Protein AF-0000000066246624 (afdb_homodimer)

Structure (mmCIF, N/CA/C/O backbone):
data_AF-0000000066246624-model_v1
#
loop_
_entity.id
_entity.type
_entity.pdbx_description
1 polymer 'tRNA(Ile)-lysidine synthase'
#
loop_
_atom_site.group_PDB
_atom_site.id
_atom_site.type_symbol
_atom_site.label_atom_id
_atom_site.label_alt_id
_atom_site.label_comp_id
_atom_site.label_asym_id
_atom_site.label_entity_id
_atom_site.label_seq_id
_atom_site.pdbx_PDB_ins_code
_atom_site.Cartn_x
_atom_site.Cartn_y
_atom_site.Cartn_z
_atom_site.occupancy
_atom_site.B_iso_or_equiv
_atom_site.auth_seq_id
_atom_site.auth_comp_id
_atom_site.auth_asym_id
_atom_site.auth_atom_id
_atom_site.pdbx_PDB_model_num
ATOM 1 N N . MET A 1 1 ? 10.406 -7.512 -43.688 1 24.53 1 MET A N 1
ATOM 2 C CA . MET A 1 1 ? 11.734 -8.094 -43.531 1 24.53 1 MET A CA 1
ATOM 3 C C . MET A 1 1 ? 12.258 -7.898 -42.125 1 24.53 1 MET A C 1
ATOM 5 O O . MET A 1 1 ? 12.375 -6.766 -41.656 1 24.53 1 MET A O 1
ATOM 9 N N . SER A 1 2 ? 11.977 -8.781 -41.281 1 39.03 2 SER A N 1
ATOM 10 C CA . SER A 1 2 ? 12.352 -8.859 -39.875 1 39.03 2 SER A CA 1
ATOM 11 C C . SER A 1 2 ? 13.859 -8.719 -39.688 1 39.03 2 SER A C 1
ATOM 13 O O . SER A 1 2 ? 14.617 -9.57 -40.156 1 39.03 2 SER A O 1
ATOM 15 N N . GLY A 1 3 ? 14.469 -7.578 -39.969 1 36.62 3 GLY A N 1
ATOM 16 C CA . GLY A 1 3 ? 15.906 -7.426 -40.094 1 36.62 3 GLY A CA 1
ATOM 17 C C . GLY A 1 3 ? 16.625 -7.543 -38.75 1 36.62 3 GLY A C 1
ATOM 18 O O . GLY A 1 3 ? 16.062 -7.191 -37.688 1 36.62 3 GLY A O 1
ATOM 19 N N . VAL A 1 4 ? 17.422 -8.492 -38.656 1 43.09 4 VAL A N 1
ATOM 20 C CA . VAL A 1 4 ? 18.453 -8.578 -37.625 1 43.09 4 VAL A CA 1
ATOM 21 C C . VAL A 1 4 ? 19.234 -7.262 -37.562 1 43.09 4 VAL A C 1
ATOM 23 O O . VAL A 1 4 ? 19.766 -6.805 -38.562 1 43.09 4 VAL A O 1
ATOM 26 N N . ARG A 1 5 ? 18.938 -6.32 -36.781 1 44.47 5 ARG A N 1
ATOM 27 C CA . ARG A 1 5 ? 19.734 -5.102 -36.719 1 44.47 5 ARG A CA 1
ATOM 28 C C . ARG A 1 5 ? 21.062 -5.375 -36 1 44.47 5 ARG A C 1
ATOM 30 O O . ARG A 1 5 ? 21.078 -5.926 -34.906 1 44.47 5 ARG A O 1
ATOM 37 N N . ILE A 1 6 ? 22.125 -5.344 -36.812 1 35.62 6 ILE A N 1
ATOM 38 C CA . ILE A 1 6 ? 23.469 -5.27 -36.25 1 35.62 6 ILE A CA 1
ATOM 39 C C . ILE A 1 6 ? 23.797 -3.822 -35.875 1 35.62 6 ILE A C 1
ATOM 41 O O . ILE A 1 6 ? 23.828 -2.947 -36.719 1 35.62 6 ILE A O 1
ATOM 45 N N . PRO A 1 7 ? 23.547 -3.416 -34.688 1 36.88 7 PRO A N 1
ATOM 46 C CA . PRO A 1 7 ? 23.781 -1.992 -34.469 1 36.88 7 PRO A CA 1
ATOM 47 C C . PRO A 1 7 ? 25.203 -1.558 -34.812 1 36.88 7 PRO A C 1
ATOM 49 O O . PRO A 1 7 ? 26.141 -2.354 -34.688 1 36.88 7 PRO A O 1
ATOM 52 N N . LEU A 1 8 ? 25.312 -0.647 -35.688 1 33.66 8 LEU A N 1
ATOM 53 C CA . LEU A 1 8 ? 26.547 0.064 -35.938 1 33.66 8 LEU A CA 1
ATOM 54 C C . LEU A 1 8 ? 27.078 0.723 -34.688 1 33.66 8 LEU A C 1
ATOM 56 O O . LEU A 1 8 ? 26.344 1.445 -34 1 33.66 8 LEU A O 1
ATOM 60 N N . PHE A 1 9 ? 28.203 0.208 -34.062 1 35.69 9 PHE A N 1
ATOM 61 C CA . PHE A 1 9 ? 28.812 0.369 -32.719 1 35.69 9 PHE A CA 1
ATOM 62 C C . PHE A 1 9 ? 29.422 1.759 -32.562 1 35.69 9 PHE A C 1
ATOM 64 O O . PHE A 1 9 ? 30.344 2.119 -33.312 1 35.69 9 PHE A O 1
ATOM 71 N N . PRO A 1 10 ? 28.797 2.85 -32.281 1 31.88 10 PRO A N 1
ATOM 72 C CA . PRO A 1 10 ? 29.734 3.926 -31.938 1 31.88 10 PRO A CA 1
ATOM 73 C C . PRO A 1 10 ? 30.625 3.568 -30.75 1 31.88 10 PRO A C 1
ATOM 75 O O . PRO A 1 10 ? 30.234 2.742 -29.906 1 31.88 10 PRO A O 1
ATOM 78 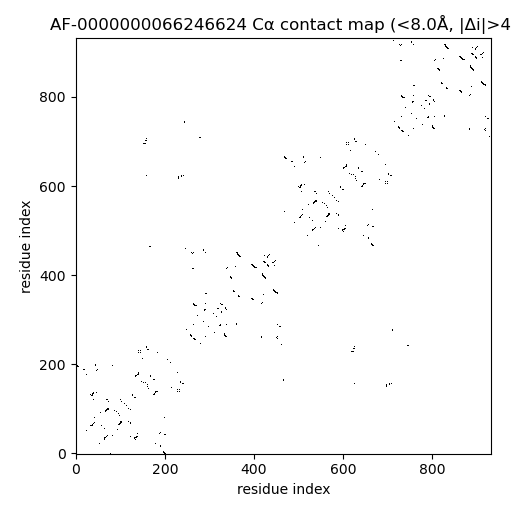N N . ARG A 1 11 ? 32.031 3.918 -30.594 1 32.38 11 ARG A N 1
ATOM 79 C CA . ARG A 1 11 ? 33.219 3.658 -29.797 1 32.38 11 ARG A CA 1
ATOM 80 C C . ARG A 1 11 ? 33 4.043 -28.344 1 32.38 11 ARG A C 1
ATOM 82 O O . ARG A 1 11 ? 33.969 4.023 -27.547 1 32.38 11 ARG A O 1
ATOM 89 N N . PHE A 1 12 ? 32.094 4.914 -27.906 1 33 12 PHE A N 1
ATOM 90 C CA . PHE A 1 12 ? 32.312 5.328 -26.516 1 33 12 PHE A CA 1
ATOM 91 C C . PHE A 1 12 ? 31.891 4.227 -25.562 1 33 12 PHE A C 1
ATOM 93 O O . PHE A 1 12 ? 30.719 3.832 -25.531 1 33 12 PHE A O 1
ATOM 100 N N . ILE A 1 13 ? 32.75 3.357 -25.094 1 36.78 13 ILE A N 1
ATOM 101 C CA . ILE A 1 13 ? 32.625 2.271 -24.141 1 36.78 13 ILE A CA 1
ATOM 102 C C . ILE A 1 13 ? 32.156 2.83 -22.797 1 36.78 13 ILE A C 1
ATOM 104 O O . ILE A 1 13 ? 32.938 3.463 -22.078 1 36.78 13 ILE A O 1
ATOM 108 N N . PRO A 1 14 ? 30.891 3.283 -22.625 1 37.75 14 PRO A N 1
ATOM 109 C CA . PRO A 1 14 ? 30.578 3.91 -21.328 1 37.75 14 PRO A CA 1
ATOM 110 C C . PRO A 1 14 ? 30.672 2.936 -20.156 1 37.75 14 PRO A C 1
ATOM 112 O O . PRO A 1 14 ? 30.484 1.728 -20.344 1 37.75 14 PRO A O 1
ATOM 115 N N . HIS A 1 15 ? 31.344 3.221 -18.984 1 41.56 15 HIS A N 1
ATOM 116 C CA . HIS A 1 15 ? 31.609 2.639 -17.672 1 41.56 15 HIS A CA 1
ATOM 117 C C . HIS A 1 15 ? 30.375 1.897 -17.156 1 41.56 15 HIS A C 1
ATOM 119 O O . HIS A 1 15 ? 30.438 1.229 -16.125 1 41.56 15 HIS A O 1
ATOM 125 N N . GLY A 1 16 ? 29.188 2.02 -17.656 1 45.62 16 GLY A N 1
ATOM 126 C CA . GLY A 1 16 ? 27.906 1.52 -17.172 1 45.62 16 GLY A CA 1
ATOM 127 C C . GLY A 1 16 ? 27.719 0.037 -17.422 1 45.62 16 GLY A C 1
ATOM 128 O O . GLY A 1 16 ? 26.922 -0.616 -16.719 1 45.62 16 GLY A O 1
ATOM 129 N N . THR A 1 17 ? 28.359 -0.614 -18.422 1 52.22 17 THR A N 1
ATOM 130 C CA . THR A 1 17 ? 28.188 -1.968 -18.938 1 52.22 17 THR A CA 1
ATOM 131 C C . THR A 1 17 ? 28.719 -2.996 -17.953 1 52.22 17 THR A C 1
ATOM 133 O O . THR A 1 17 ? 28.078 -4.031 -17.719 1 52.22 17 THR A O 1
ATOM 136 N N . VAL A 1 18 ? 29.938 -2.736 -17.312 1 56.25 18 VAL A N 1
ATOM 137 C CA . VAL A 1 18 ? 30.594 -3.643 -16.391 1 56.25 18 VAL A CA 1
ATOM 138 C C . VAL A 1 18 ? 29.719 -3.842 -15.148 1 56.25 18 VAL A C 1
ATOM 140 O O . VAL A 1 18 ? 29.641 -4.949 -14.609 1 56.25 18 VAL A O 1
ATOM 143 N N . LYS A 1 19 ? 28.781 -3.031 -15.031 1 82.56 19 LYS A N 1
ATOM 144 C CA . LYS A 1 19 ? 27.984 -3.059 -13.805 1 82.56 19 LYS A CA 1
ATOM 145 C C . LYS A 1 19 ? 26.797 -4.016 -13.93 1 82.56 19 LYS A C 1
ATOM 147 O O . LYS A 1 19 ? 26.531 -4.793 -13.016 1 82.56 19 LYS A O 1
ATOM 152 N N . LEU A 1 20 ? 26.281 -4.258 -15.289 1 91.88 20 LEU A N 1
ATOM 153 C CA . LEU A 1 20 ? 25.141 -5.145 -15.461 1 91.88 20 LEU A CA 1
ATOM 154 C C . LEU A 1 20 ? 25.578 -6.605 -15.406 1 91.88 20 LEU A C 1
ATOM 156 O O . LEU A 1 20 ? 24.969 -7.414 -14.703 1 91.88 20 LEU A O 1
ATOM 160 N N . GLU A 1 21 ? 26.703 -6.883 -16.078 1 92.5 21 GLU A N 1
ATOM 161 C CA . GLU A 1 21 ? 27.156 -8.266 -16.156 1 92.5 21 GLU A CA 1
ATOM 162 C C . GLU A 1 21 ? 27.516 -8.797 -14.766 1 92.5 21 GLU A C 1
ATOM 164 O O . GLU A 1 21 ? 27.047 -9.875 -14.367 1 92.5 21 GLU A O 1
ATOM 169 N N . SER A 1 22 ? 28.266 -7.996 -14.062 1 92.19 22 SER A N 1
ATOM 170 C CA . SER A 1 22 ? 28.703 -8.422 -12.727 1 92.19 22 SER A CA 1
ATOM 171 C C . SER A 1 22 ? 27.5 -8.594 -11.797 1 92.19 22 SER A C 1
ATOM 173 O O . SER A 1 22 ? 27.406 -9.586 -11.07 1 92.19 22 SER A O 1
ATOM 175 N N . ALA A 1 23 ? 26.594 -7.738 -11.867 1 93.12 23 ALA A N 1
ATOM 176 C CA . ALA A 1 23 ? 25.438 -7.777 -10.984 1 93.12 23 ALA A CA 1
ATOM 177 C C . ALA A 1 23 ? 24.5 -8.922 -11.367 1 93.12 23 ALA A C 1
ATOM 179 O O . ALA A 1 23 ? 23.984 -9.633 -10.492 1 93.12 23 ALA A O 1
ATOM 180 N N . ALA A 1 24 ? 24.266 -9.07 -12.641 1 93.44 24 ALA A N 1
ATOM 181 C CA . ALA A 1 24 ? 23.391 -10.133 -13.109 1 93.44 24 ALA A CA 1
ATOM 182 C C . ALA A 1 24 ? 23.969 -11.508 -12.812 1 93.44 24 ALA A C 1
ATOM 184 O O . ALA A 1 24 ? 23.25 -12.422 -12.398 1 93.44 24 ALA A O 1
ATOM 185 N N . LEU A 1 25 ? 25.25 -11.68 -13.031 1 91.44 25 LEU A N 1
ATOM 186 C CA . LEU A 1 25 ? 25.906 -12.961 -12.773 1 91.44 25 LEU A CA 1
ATOM 187 C C . LEU A 1 25 ? 25.891 -13.289 -11.281 1 91.44 25 LEU A C 1
ATOM 189 O O . LEU A 1 25 ? 25.719 -14.445 -10.898 1 91.44 25 LEU A O 1
ATOM 193 N N . LYS A 1 26 ? 26.094 -12.234 -10.5 1 90.12 26 LYS A N 1
ATOM 194 C CA . LYS A 1 26 ? 26.016 -12.438 -9.055 1 90.12 26 LYS A CA 1
ATOM 195 C C . LYS A 1 26 ? 24.625 -12.938 -8.656 1 90.12 26 LYS A C 1
ATOM 197 O O . LYS A 1 26 ? 24.5 -13.844 -7.828 1 90.12 26 LYS A O 1
ATOM 202 N N . LYS A 1 27 ? 23.641 -12.383 -9.234 1 91.25 27 LYS A N 1
ATOM 203 C CA . LYS A 1 27 ? 22.266 -12.797 -8.961 1 91.25 27 LYS A CA 1
ATOM 204 C C . LYS A 1 27 ? 22.016 -14.227 -9.445 1 91.25 27 LYS A C 1
ATOM 206 O O . LYS A 1 27 ? 21.438 -15.039 -8.711 1 91.25 27 LYS A O 1
ATOM 211 N N . LEU A 1 28 ? 22.422 -14.516 -10.594 1 90.75 28 LEU A N 1
ATOM 212 C CA . LEU A 1 28 ? 22.25 -15.852 -11.156 1 90.75 28 LEU A CA 1
ATOM 213 C C . LEU A 1 28 ? 22.953 -16.906 -10.312 1 90.75 28 LEU A C 1
ATOM 215 O O . LEU A 1 28 ? 22.422 -18 -10.094 1 90.75 28 LEU A O 1
ATOM 219 N N . ASN A 1 29 ? 24.062 -16.516 -9.805 1 87.12 29 ASN A N 1
ATOM 220 C CA . ASN A 1 29 ? 24.844 -17.422 -8.977 1 87.12 29 ASN A CA 1
ATOM 221 C C . ASN A 1 29 ? 24.172 -17.672 -7.625 1 87.12 29 ASN A C 1
ATOM 223 O O . ASN A 1 29 ? 24.391 -18.703 -7 1 87.12 29 ASN A O 1
ATOM 227 N N . SER A 1 30 ? 23.422 -16.719 -7.223 1 87 30 SER A N 1
ATOM 228 C CA . SER A 1 30 ? 22.781 -16.828 -5.922 1 87 30 SER A CA 1
ATOM 229 C C . SER A 1 30 ? 21.531 -17.688 -5.992 1 87 30 SER A C 1
ATOM 231 O O . SER A 1 30 ? 20.984 -18.094 -4.961 1 87 30 SER A O 1
ATOM 233 N N . LEU A 1 31 ? 21.047 -18 -7.195 1 87.38 31 LEU A N 1
ATOM 234 C CA . LEU A 1 31 ? 19.828 -18.781 -7.363 1 87.38 31 LEU A CA 1
ATOM 235 C C . LEU A 1 31 ? 20.094 -20.266 -7.125 1 87.38 31 LEU A C 1
ATOM 237 O O . LEU A 1 31 ? 21.141 -20.781 -7.52 1 87.38 31 LEU A O 1
ATOM 241 N N . GLU A 1 32 ? 19.297 -20.891 -6.328 1 79.62 32 GLU A N 1
ATOM 242 C CA . GLU A 1 32 ? 19.359 -22.328 -6.145 1 79.62 32 GLU A CA 1
ATOM 243 C C . GLU A 1 32 ? 18.625 -23.062 -7.266 1 79.62 32 GLU A C 1
ATOM 245 O O . GLU A 1 32 ? 17.438 -23.328 -7.172 1 79.62 32 GLU A O 1
ATOM 250 N N . LEU A 1 33 ? 19.344 -23.453 -8.25 1 81.94 33 LEU A N 1
ATOM 251 C CA . LEU A 1 33 ? 18.75 -24.062 -9.438 1 81.94 33 LEU A CA 1
ATOM 252 C C . LEU A 1 33 ? 19.062 -25.562 -9.5 1 81.94 33 LEU A C 1
ATOM 254 O O . LEU A 1 33 ? 19.156 -26.125 -10.586 1 81.94 33 LEU A O 1
ATOM 258 N N . SER A 1 34 ? 19.062 -26.125 -8.227 1 74.38 34 SER A N 1
ATOM 259 C CA . SER A 1 34 ? 19.375 -27.547 -8.164 1 74.38 34 SER A CA 1
ATOM 260 C C . SER A 1 34 ? 18.312 -28.375 -8.875 1 74.38 34 SER A C 1
ATOM 262 O O . SER A 1 34 ? 17.125 -28.062 -8.805 1 74.38 34 SER A O 1
ATOM 264 N N . GLY A 1 35 ? 18.688 -29.297 -9.727 1 70.25 35 GLY A N 1
ATOM 265 C CA . GLY A 1 35 ? 17.797 -30.234 -10.383 1 70.25 35 GLY A CA 1
ATOM 266 C C . GLY A 1 35 ? 17.484 -29.844 -11.812 1 70.25 35 GLY A C 1
ATOM 267 O O . GLY A 1 35 ? 16.719 -30.547 -12.492 1 70.25 35 GLY A O 1
ATOM 268 N N . GLY A 1 36 ? 17.938 -28.797 -12.258 1 84.44 36 GLY A N 1
ATOM 269 C CA . GLY A 1 36 ? 17.719 -28.406 -13.641 1 84.44 36 GLY A CA 1
ATOM 270 C C . GLY A 1 36 ? 16.828 -27.188 -13.773 1 84.44 36 GLY A C 1
ATOM 271 O O . GLY A 1 36 ? 15.93 -26.969 -12.953 1 84.44 36 GLY A O 1
ATOM 272 N N . TYR A 1 37 ? 17.156 -26.344 -14.734 1 92.94 37 TYR A N 1
ATOM 273 C CA . TYR A 1 37 ? 16.344 -25.156 -15 1 92.94 37 TYR A CA 1
ATOM 274 C C . TYR A 1 37 ? 16.281 -24.859 -16.484 1 92.94 37 TYR A C 1
ATOM 276 O O . TYR A 1 37 ? 17.031 -25.438 -17.281 1 92.94 37 TYR A O 1
ATOM 284 N N . ALA A 1 38 ? 15.273 -24.141 -16.844 1 96.06 38 ALA A N 1
ATOM 285 C CA . ALA A 1 38 ? 15.086 -23.734 -18.234 1 96.06 38 ALA A CA 1
ATOM 286 C C . ALA A 1 38 ? 15.164 -22.203 -18.375 1 96.06 38 ALA A C 1
ATOM 288 O O . ALA A 1 38 ? 15.055 -21.484 -17.375 1 96.06 38 ALA A O 1
ATOM 289 N N . VAL A 1 39 ? 15.461 -21.797 -19.578 1 96.62 39 VAL A N 1
ATOM 290 C CA . VAL A 1 39 ? 15.523 -20.375 -19.891 1 96.62 39 VAL A CA 1
ATOM 291 C C . VAL A 1 39 ? 14.578 -20.062 -21.047 1 96.62 39 VAL A C 1
ATOM 293 O O . VAL A 1 39 ? 14.688 -20.656 -22.125 1 96.62 39 VAL A O 1
ATOM 296 N N . ALA A 1 40 ? 13.641 -19.156 -20.781 1 96.94 40 ALA A N 1
ATOM 297 C CA . ALA A 1 40 ? 12.742 -18.719 -21.859 1 96.94 40 ALA A CA 1
ATOM 298 C C . ALA A 1 40 ? 13.391 -17.641 -22.703 1 96.94 40 ALA A C 1
ATOM 300 O O . ALA A 1 40 ? 13.797 -16.594 -22.188 1 96.94 40 ALA A O 1
ATOM 301 N N . VAL A 1 41 ? 13.445 -17.875 -24.016 1 96.06 41 VAL A N 1
ATOM 302 C CA . VAL A 1 41 ? 14.102 -16.922 -24.922 1 96.06 41 VAL A CA 1
ATOM 303 C C . VAL A 1 41 ? 13.195 -16.625 -26.109 1 96.06 41 VAL A C 1
ATOM 305 O O . VAL A 1 41 ? 12.875 -17.516 -26.891 1 96.06 41 VAL A O 1
ATOM 308 N N . SER A 1 42 ? 12.812 -15.375 -26.25 1 91.38 42 SER A N 1
ATOM 309 C CA . SER A 1 42 ? 11.93 -14.969 -27.328 1 91.38 42 SER A CA 1
ATOM 310 C C . SER A 1 42 ? 12.719 -14.523 -28.562 1 91.38 42 SER A C 1
ATOM 312 O O . SER A 1 42 ? 12.172 -14.453 -29.656 1 91.38 42 SER A O 1
ATOM 314 N N . GLY A 1 43 ? 13.984 -14.203 -28.406 1 92.31 43 GLY A N 1
ATOM 315 C CA . GLY A 1 43 ? 14.797 -13.703 -29.5 1 92.31 43 GLY A CA 1
ATOM 316 C C . GLY A 1 43 ? 15.039 -12.203 -29.438 1 92.31 43 GLY A C 1
ATOM 317 O O . GLY A 1 43 ? 15.891 -11.672 -30.141 1 92.31 43 GLY A O 1
ATOM 318 N N . GLY A 1 44 ? 14.305 -11.539 -28.562 1 92.69 44 GLY A N 1
ATOM 319 C CA . GLY A 1 44 ? 14.523 -10.117 -28.375 1 92.69 44 GLY A CA 1
ATOM 320 C C . GLY A 1 44 ? 15.781 -9.812 -27.578 1 92.69 44 GLY A C 1
ATOM 321 O O . GLY A 1 44 ? 16.422 -10.719 -27.062 1 92.69 44 GLY A O 1
ATOM 322 N N . VAL A 1 45 ? 16.078 -8.57 -27.5 1 94.56 45 VAL A N 1
ATOM 323 C CA . VAL A 1 45 ? 17.344 -8.148 -26.922 1 94.56 45 VAL A CA 1
ATOM 324 C C . VAL A 1 45 ? 17.406 -8.586 -25.453 1 94.56 45 VAL A C 1
ATOM 326 O O . VAL A 1 45 ? 18.469 -8.992 -24.969 1 94.56 45 VAL A O 1
ATOM 329 N N . ASP A 1 46 ? 16.297 -8.531 -24.734 1 95.5 46 ASP A N 1
ATOM 330 C CA . ASP A 1 46 ? 16.297 -8.891 -23.328 1 95.5 46 ASP A CA 1
ATOM 331 C C . ASP A 1 46 ? 16.562 -10.383 -23.141 1 95.5 46 ASP A C 1
ATOM 333 O O . ASP A 1 46 ? 17.422 -10.773 -22.344 1 95.5 46 ASP A O 1
ATOM 337 N N . SER A 1 47 ? 15.844 -11.188 -23.875 1 96.44 47 SER A N 1
ATOM 338 C CA . SER A 1 47 ? 15.969 -12.633 -23.719 1 96.44 47 SER A CA 1
ATOM 339 C C . SER A 1 47 ? 17.312 -13.125 -24.234 1 96.44 47 SER A C 1
ATOM 341 O O . SER A 1 47 ? 17.906 -14.055 -23.672 1 96.44 47 SER A O 1
ATOM 343 N N . ILE A 1 48 ? 17.828 -12.508 -25.266 1 96.5 48 ILE A N 1
ATOM 344 C CA . ILE A 1 48 ? 19.141 -12.883 -25.797 1 96.5 48 ILE A CA 1
ATOM 345 C C . ILE A 1 48 ? 20.234 -12.516 -24.797 1 96.5 48 ILE A C 1
ATOM 347 O O . ILE A 1 48 ? 21.219 -13.25 -24.641 1 96.5 48 ILE A O 1
ATOM 351 N N . THR A 1 49 ? 20.078 -11.344 -24.219 1 97.06 49 THR A N 1
ATOM 352 C CA . THR A 1 49 ? 21.016 -10.938 -23.203 1 97.06 49 THR A CA 1
ATOM 353 C C . THR A 1 49 ? 21.031 -11.938 -22.047 1 97.06 49 THR A C 1
ATOM 355 O O . THR A 1 49 ? 22.094 -12.344 -21.578 1 97.06 49 THR A O 1
ATOM 358 N N . LEU A 1 50 ? 19.859 -12.32 -21.594 1 97.38 50 LEU A N 1
ATOM 359 C CA . LEU A 1 50 ? 19.766 -13.32 -20.531 1 97.38 50 LEU A CA 1
ATOM 360 C C . LEU A 1 50 ? 20.438 -14.617 -20.953 1 97.38 50 LEU A C 1
ATOM 362 O O . LEU A 1 50 ? 21.172 -15.219 -20.172 1 97.38 50 LEU A O 1
ATOM 366 N N . LEU A 1 51 ? 20.188 -15.055 -22.172 1 96.44 51 LEU A N 1
ATOM 367 C CA . LEU A 1 51 ? 20.797 -16.266 -22.703 1 96.44 51 LEU A CA 1
ATOM 368 C C . LEU A 1 51 ? 22.312 -16.188 -22.641 1 96.44 51 LEU A C 1
ATOM 370 O O . LEU A 1 51 ? 22.969 -17.156 -22.234 1 96.44 51 LEU A O 1
ATOM 374 N N . ASN A 1 52 ? 22.828 -15.055 -23.062 1 95.44 52 ASN A N 1
ATOM 375 C CA . ASN A 1 52 ? 24.281 -14.859 -23.062 1 95.44 52 ASN A CA 1
ATOM 376 C C . ASN A 1 52 ? 24.844 -14.93 -21.641 1 95.44 52 ASN A C 1
ATOM 378 O O . ASN A 1 52 ? 25.922 -15.5 -21.422 1 95.44 52 ASN A O 1
ATOM 382 N N . LEU A 1 53 ? 24.203 -14.32 -20.719 1 94.69 53 LEU A N 1
ATOM 383 C CA . LEU A 1 53 ? 24.641 -14.312 -19.328 1 94.69 53 LEU A CA 1
ATOM 384 C C . LEU A 1 53 ? 24.594 -15.727 -18.75 1 94.69 53 LEU A C 1
ATOM 386 O O . LEU A 1 53 ? 25.516 -16.125 -18.016 1 94.69 53 LEU A O 1
ATOM 390 N N . VAL A 1 54 ? 23.547 -16.453 -19.062 1 93.56 54 VAL A N 1
ATOM 391 C CA . VAL A 1 54 ? 23.406 -17.812 -18.594 1 93.56 54 VAL A CA 1
ATOM 392 C C . VAL A 1 54 ? 24.516 -18.688 -19.172 1 93.56 54 VAL A C 1
ATOM 394 O O . VAL A 1 54 ? 25.094 -19.531 -18.469 1 93.56 54 VAL A O 1
ATOM 397 N N . ALA A 1 55 ? 24.797 -18.484 -20.438 1 92.19 55 ALA A N 1
ATOM 398 C CA . ALA A 1 55 ? 25.875 -19.219 -21.078 1 92.19 55 ALA A CA 1
ATOM 399 C C . ALA A 1 55 ? 27.219 -18.922 -20.422 1 92.19 55 ALA A C 1
ATOM 401 O O . ALA A 1 55 ? 28.031 -19.828 -20.219 1 92.19 55 ALA A O 1
ATOM 402 N N . ALA A 1 56 ? 27.422 -17.672 -20.109 1 89.31 56 ALA A N 1
ATOM 403 C CA . ALA A 1 56 ? 28.656 -17.281 -19.438 1 89.31 56 ALA A CA 1
ATOM 404 C C . ALA A 1 56 ? 28.766 -17.938 -18.062 1 89.31 56 ALA A C 1
ATOM 406 O O . ALA A 1 56 ? 29.844 -18.328 -17.656 1 89.31 56 ALA A O 1
ATOM 407 N N . LEU A 1 57 ? 27.672 -18.016 -17.406 1 87.69 57 LEU A N 1
ATOM 408 C CA . LEU A 1 57 ? 27.641 -18.656 -16.094 1 87.69 57 LEU A CA 1
ATOM 409 C C . LEU A 1 57 ? 27.984 -20.141 -16.203 1 87.69 57 LEU A C 1
ATOM 411 O O . LEU A 1 57 ? 28.719 -20.672 -15.375 1 87.69 57 LEU A O 1
ATOM 415 N N . HIS A 1 58 ? 27.422 -20.812 -17.156 1 82.88 58 HIS A N 1
ATOM 416 C CA . HIS A 1 58 ? 27.641 -22.234 -17.359 1 82.88 58 HIS A CA 1
ATOM 417 C C . HIS A 1 58 ? 29.094 -22.531 -17.719 1 82.88 58 HIS A C 1
ATOM 419 O O . HIS A 1 58 ? 29.625 -23.578 -17.344 1 82.88 58 HIS A O 1
ATOM 425 N N . LYS A 1 59 ? 29.672 -21.688 -18.344 1 80.12 59 LYS A N 1
ATOM 426 C CA . LYS A 1 59 ? 31.078 -21.875 -18.734 1 80.12 59 LYS A CA 1
ATOM 427 C C . LYS A 1 59 ? 31.984 -21.797 -17.516 1 80.12 59 LYS A C 1
ATOM 429 O O . LYS A 1 59 ? 33.031 -22.453 -17.469 1 80.12 59 LYS A O 1
ATOM 434 N N . THR A 1 60 ? 31.562 -21.078 -16.562 1 73.5 60 THR A N 1
ATOM 435 C CA . THR A 1 60 ? 32.438 -20.844 -15.406 1 73.5 60 THR A CA 1
ATOM 436 C C . THR A 1 60 ? 32.125 -21.812 -14.273 1 73.5 60 THR A C 1
ATOM 438 O O . THR A 1 60 ? 33 -22.156 -13.484 1 73.5 60 THR A O 1
ATOM 441 N N . GLN A 1 61 ? 30.828 -22.109 -14.141 1 67 61 GLN A N 1
ATOM 442 C CA . GLN A 1 61 ? 30.438 -22.938 -13.008 1 67 61 GLN A CA 1
ATOM 443 C C . GLN A 1 61 ? 29.781 -24.234 -13.469 1 67 61 GLN A C 1
ATOM 445 O O . GLN A 1 61 ? 29.109 -24.25 -14.508 1 67 61 GLN A O 1
ATOM 450 N N . ALA A 1 62 ? 30.234 -25.328 -12.945 1 56.06 62 ALA A N 1
ATOM 451 C CA . ALA A 1 62 ? 29.672 -26.656 -13.234 1 56.06 62 ALA A CA 1
ATOM 452 C C . ALA A 1 62 ? 28.203 -26.719 -12.844 1 56.06 62 ALA A C 1
ATOM 454 O O . ALA A 1 62 ? 27.859 -27.281 -11.797 1 56.06 62 ALA A O 1
ATOM 455 N N . THR A 1 63 ? 27.438 -25.828 -13.258 1 62.34 63 THR A N 1
ATOM 456 C CA . THR A 1 63 ? 26.031 -25.938 -12.914 1 62.34 63 THR A CA 1
ATOM 457 C C . THR A 1 63 ? 25.266 -26.703 -13.992 1 62.34 63 THR A C 1
ATOM 459 O O . THR A 1 63 ? 25.781 -26.922 -15.086 1 62.34 63 THR A O 1
ATOM 462 N N . SER A 1 64 ? 24.234 -27.406 -13.594 1 67.75 64 SER A N 1
ATOM 463 C CA . SER A 1 64 ? 23.375 -28.141 -14.523 1 67.75 64 SER A CA 1
ATOM 464 C C . SER A 1 64 ? 23.016 -27.281 -15.734 1 67.75 64 SER A C 1
ATOM 466 O O . SER A 1 64 ? 22.812 -26.078 -15.609 1 67.75 64 SER A O 1
ATOM 468 N N . ARG A 1 65 ? 23.266 -27.859 -16.938 1 80.12 65 ARG A N 1
ATOM 469 C CA . ARG A 1 65 ? 22.969 -27.172 -18.188 1 80.12 65 ARG A CA 1
ATOM 470 C C . ARG A 1 65 ? 21.469 -26.922 -18.328 1 80.12 65 ARG A C 1
ATOM 472 O O . ARG A 1 65 ? 20.672 -27.844 -18.172 1 80.12 65 ARG A O 1
ATOM 479 N N . PRO A 1 66 ? 21.219 -25.641 -18.578 1 90.94 66 PRO A N 1
ATOM 480 C CA . PRO A 1 66 ? 19.797 -25.344 -18.781 1 90.94 66 PRO A CA 1
ATOM 481 C C . PRO A 1 66 ? 19.297 -25.719 -20.172 1 90.94 66 PRO A C 1
ATOM 483 O O . PRO A 1 66 ? 20.094 -25.953 -21.078 1 90.94 66 PRO A O 1
ATOM 486 N N . VAL A 1 67 ? 18.016 -25.906 -20.25 1 94.69 67 VAL A N 1
ATOM 487 C CA . VAL A 1 67 ? 17.375 -26.047 -21.547 1 94.69 67 VAL A CA 1
ATOM 488 C C . VAL A 1 67 ? 16.75 -24.719 -21.969 1 94.69 67 VAL A C 1
ATOM 490 O O . VAL A 1 67 ? 16.109 -24.047 -21.172 1 94.69 67 VAL A O 1
ATOM 493 N N . VAL A 1 68 ? 17.078 -24.344 -23.203 1 96.81 68 VAL A N 1
ATOM 494 C CA . VAL A 1 68 ? 16.5 -23.109 -23.75 1 96.81 68 VAL A CA 1
ATOM 495 C C . VAL A 1 68 ? 15.141 -23.422 -24.359 1 96.81 68 VAL A C 1
ATOM 497 O O . VAL A 1 68 ? 15 -24.359 -25.156 1 96.81 68 VAL A O 1
ATOM 500 N N . LEU A 1 69 ? 14.164 -22.656 -23.922 1 97.12 69 LEU A N 1
ATOM 501 C CA . LEU A 1 69 ? 12.812 -22.812 -24.469 1 97.12 69 LEU A CA 1
ATOM 502 C C . LEU A 1 69 ? 12.406 -21.594 -25.281 1 97.12 69 LEU A C 1
ATOM 504 O O . LEU A 1 69 ? 12.547 -20.453 -24.812 1 97.12 69 LEU A O 1
ATOM 508 N N . THR A 1 70 ? 11.938 -21.766 -26.469 1 94.19 70 THR A N 1
ATOM 509 C CA . THR A 1 70 ? 11.422 -20.688 -27.297 1 94.19 70 THR A CA 1
ATOM 510 C C . THR A 1 70 ? 10.062 -21.078 -27.875 1 94.19 70 THR A C 1
ATOM 512 O O . THR A 1 70 ? 9.852 -22.219 -28.297 1 94.19 70 THR A O 1
ATOM 515 N N . GLY A 1 71 ? 9.102 -20.094 -27.688 1 87.38 71 GLY A N 1
ATOM 516 C CA . GLY A 1 71 ? 7.738 -20.375 -28.109 1 87.38 71 GLY A CA 1
ATOM 517 C C . GLY A 1 71 ? 7.418 -19.859 -29.484 1 87.38 71 GLY A C 1
ATOM 518 O O . GLY A 1 71 ? 7.824 -18.75 -29.844 1 87.38 71 GLY A O 1
ATOM 519 N N . ASN A 1 72 ? 6.805 -20.641 -30.328 1 79.62 72 ASN A N 1
ATOM 520 C CA . ASN A 1 72 ? 6.234 -20.281 -31.609 1 79.62 72 ASN A CA 1
ATOM 521 C C . ASN A 1 72 ? 4.711 -20.391 -31.609 1 79.62 72 ASN A C 1
ATOM 523 O O . ASN A 1 72 ? 4.16 -21.484 -31.719 1 79.62 72 ASN A O 1
ATOM 527 N N . HIS A 1 73 ? 4.094 -19.297 -31.281 1 70.69 73 HIS A N 1
ATOM 528 C CA . HIS A 1 73 ? 2.643 -19.375 -31.172 1 70.69 73 HIS A CA 1
ATOM 529 C C . HIS A 1 73 ? 1.976 -19.266 -32.531 1 70.69 73 HIS A C 1
ATOM 531 O O . HIS A 1 73 ? 0.75 -19.359 -32.656 1 70.69 73 HIS A O 1
ATOM 537 N N . GLY A 1 74 ? 2.727 -19.203 -33.562 1 63.25 74 GLY A N 1
ATOM 538 C CA . GLY A 1 74 ? 2.271 -19.375 -34.938 1 63.25 74 GLY A CA 1
ATOM 539 C C . GLY A 1 74 ? 1.467 -18.203 -35.469 1 63.25 74 GLY A C 1
ATOM 540 O O . GLY A 1 74 ? 0.75 -18.328 -36.438 1 63.25 74 GLY A O 1
ATOM 541 N N . PHE A 1 75 ? 1.455 -17.078 -34.75 1 59.81 75 PHE A N 1
ATOM 542 C CA . PHE A 1 75 ? 0.583 -15.992 -35.156 1 59.81 75 PHE A CA 1
ATOM 543 C C . PHE A 1 75 ? 1.143 -15.281 -36.375 1 59.81 75 PHE A C 1
ATOM 545 O O . PHE A 1 75 ? 0.393 -14.664 -37.156 1 59.81 75 PHE A O 1
ATOM 552 N N . ARG A 1 76 ? 2.445 -15.367 -36.531 1 64.5 76 ARG A N 1
ATOM 553 C CA . ARG A 1 76 ? 3.086 -14.656 -37.625 1 64.5 76 ARG A CA 1
ATOM 554 C C . ARG A 1 76 ? 4.02 -15.586 -38.406 1 64.5 76 ARG A C 1
ATOM 556 O O . ARG A 1 76 ? 4.543 -16.547 -37.875 1 64.5 76 ARG A O 1
ATOM 563 N N . ALA A 1 77 ? 4.109 -15.273 -39.688 1 64.38 77 ALA A N 1
ATOM 564 C CA . ALA A 1 77 ? 5.023 -16 -40.562 1 64.38 77 ALA A CA 1
ATOM 565 C C . ALA A 1 77 ? 6.469 -15.867 -40.094 1 64.38 77 ALA A C 1
ATOM 567 O O . ALA A 1 77 ? 7.258 -16.812 -40.188 1 64.38 77 ALA A O 1
ATOM 568 N N . GLU A 1 78 ? 6.727 -14.797 -39.469 1 73.19 78 GLU A N 1
ATOM 569 C CA . GLU A 1 78 ? 8.078 -14.484 -39.031 1 73.19 78 GLU A CA 1
ATOM 570 C C . GLU A 1 78 ? 8.438 -15.266 -37.781 1 73.19 78 GLU A C 1
ATOM 572 O O . GLU A 1 78 ? 9.609 -15.32 -37.375 1 73.19 78 GLU A O 1
ATOM 577 N N . ALA A 1 79 ? 7.457 -15.883 -37.281 1 76.25 79 ALA A N 1
ATOM 578 C CA . ALA A 1 79 ? 7.664 -16.594 -36.031 1 76.25 79 ALA A CA 1
ATOM 579 C C . ALA A 1 79 ? 8.641 -17.75 -36.188 1 76.25 79 ALA A C 1
ATOM 581 O O . ALA A 1 79 ? 9.461 -18.031 -35.312 1 76.25 79 ALA A O 1
ATOM 582 N N . ASP A 1 80 ? 8.656 -18.344 -37.312 1 81.62 80 ASP A N 1
ATOM 583 C CA . ASP A 1 80 ? 9.562 -19.469 -37.562 1 81.62 80 ASP A CA 1
ATOM 584 C C . ASP A 1 80 ? 11.008 -19 -37.656 1 81.62 80 ASP A C 1
ATOM 586 O O . ASP A 1 80 ? 11.914 -19.641 -37.125 1 81.62 80 ASP A O 1
ATOM 590 N N . HIS A 1 81 ? 11.164 -17.938 -38.312 1 84.06 81 HIS A N 1
ATOM 591 C CA . HIS A 1 81 ? 12.508 -17.391 -38.438 1 84.06 81 HIS A CA 1
ATOM 592 C C . HIS A 1 81 ? 13.07 -16.984 -37.062 1 84.06 81 HIS A C 1
ATOM 594 O O . HIS A 1 81 ? 14.25 -17.203 -36.781 1 84.06 81 HIS A O 1
ATOM 600 N N . GLU A 1 82 ? 12.281 -16.453 -36.281 1 87.06 82 GLU A N 1
ATOM 601 C CA . GLU A 1 82 ? 12.711 -16 -34.969 1 87.06 82 GLU A CA 1
ATOM 602 C C . GLU A 1 82 ? 13.109 -17.188 -34.094 1 87.06 82 GLU A C 1
ATOM 604 O O . GLU A 1 82 ? 14.133 -17.125 -33.406 1 87.06 82 GLU A O 1
ATOM 609 N N . THR A 1 83 ? 12.305 -18.219 -34.125 1 90.12 83 THR A N 1
ATOM 610 C CA . THR A 1 83 ? 12.602 -19.391 -33.281 1 90.12 83 THR A CA 1
ATOM 611 C C . THR A 1 83 ? 13.875 -20.078 -33.781 1 90.12 83 THR A C 1
ATOM 613 O O . THR A 1 83 ? 14.664 -20.578 -32.969 1 90.12 83 THR A O 1
ATOM 616 N N . ARG A 1 84 ? 14.062 -20.094 -35.062 1 90.75 84 ARG A N 1
ATOM 617 C CA . ARG A 1 84 ? 15.273 -20.703 -35.594 1 90.75 84 ARG A CA 1
ATOM 618 C C . ARG A 1 84 ? 16.516 -19.891 -35.219 1 90.75 84 ARG A C 1
ATOM 620 O O . ARG A 1 84 ? 17.578 -20.453 -35 1 90.75 84 ARG A O 1
ATOM 627 N N . PHE A 1 85 ? 16.312 -18.641 -35.281 1 93.19 85 PHE A N 1
ATOM 628 C CA . PHE A 1 85 ? 17.406 -17.766 -34.844 1 93.19 85 PHE A CA 1
ATOM 629 C C . PHE A 1 85 ? 17.828 -18.094 -33.406 1 93.19 85 PHE A C 1
ATOM 631 O O . PHE A 1 85 ? 19.016 -18.219 -33.125 1 93.19 85 PHE A O 1
ATOM 638 N N . VAL A 1 86 ? 16.875 -18.234 -32.562 1 95.38 86 VAL A N 1
ATOM 639 C CA . VAL A 1 86 ? 17.141 -18.531 -31.156 1 95.38 86 VAL A CA 1
ATOM 640 C C . VAL A 1 86 ? 17.812 -19.891 -31.031 1 95.38 86 VAL A C 1
ATOM 642 O O . VAL A 1 86 ? 18.781 -20.047 -30.281 1 95.38 86 VAL A O 1
ATOM 645 N N . GLN A 1 87 ? 17.328 -20.828 -31.766 1 95.06 87 GLN A N 1
ATOM 646 C CA . GLN A 1 87 ? 17.891 -22.172 -31.734 1 95.06 87 GLN A CA 1
ATOM 647 C C . GLN A 1 87 ? 19.359 -22.156 -32.156 1 95.06 87 GLN A C 1
ATOM 649 O O . GLN A 1 87 ? 20.219 -22.766 -31.516 1 95.06 87 GLN A O 1
ATOM 654 N N . LYS A 1 88 ? 19.609 -21.469 -33.219 1 95.5 88 LYS A N 1
ATOM 655 C CA . LYS A 1 88 ? 20.984 -21.359 -33.719 1 95.5 88 LYS A CA 1
ATOM 656 C C . LYS A 1 88 ? 21.906 -20.719 -32.688 1 95.5 88 LYS A C 1
ATOM 658 O O . LYS A 1 88 ? 23.031 -21.172 -32.5 1 95.5 88 LYS A O 1
ATOM 663 N N . ARG A 1 89 ? 21.422 -19.734 -32.094 1 95.31 89 ARG A N 1
ATOM 664 C CA . ARG A 1 89 ? 22.219 -19.016 -31.109 1 95.31 89 ARG A CA 1
ATOM 665 C C . ARG A 1 89 ? 22.484 -19.906 -29.891 1 95.31 89 ARG A C 1
ATOM 667 O O . ARG A 1 89 ? 23.594 -19.906 -29.359 1 95.31 89 ARG A O 1
ATOM 674 N N . ALA A 1 90 ? 21.484 -20.578 -29.422 1 95.56 90 ALA A N 1
ATOM 675 C CA . ALA A 1 90 ? 21.625 -21.469 -28.266 1 95.56 90 ALA A CA 1
ATOM 676 C C . ALA A 1 90 ? 22.656 -22.562 -28.547 1 95.56 90 ALA A C 1
ATOM 678 O O . ALA A 1 90 ? 23.531 -22.812 -27.719 1 95.56 90 ALA A O 1
ATOM 679 N N . VAL A 1 91 ? 22.578 -23.141 -29.688 1 94.06 91 VAL A N 1
ATOM 680 C CA . VAL A 1 91 ? 23.484 -24.219 -30.078 1 94.06 91 VAL A CA 1
ATOM 681 C C . VAL A 1 91 ? 24.906 -23.672 -30.172 1 94.06 91 VAL A C 1
ATOM 683 O O . VAL A 1 91 ? 25.859 -24.344 -29.766 1 94.06 91 VAL A O 1
ATOM 686 N N . ALA A 1 92 ? 25 -22.531 -30.672 1 94.38 92 ALA A N 1
ATOM 687 C CA . ALA A 1 92 ? 26.312 -21.891 -30.797 1 94.38 92 ALA A CA 1
ATOM 688 C C . ALA A 1 92 ? 26.953 -21.688 -29.422 1 94.38 92 ALA A C 1
ATOM 690 O O . ALA A 1 92 ? 28.188 -21.688 -29.297 1 94.38 92 ALA A O 1
ATOM 691 N N . LEU A 1 93 ? 26.156 -21.547 -28.453 1 93.06 93 LEU A N 1
ATOM 692 C CA . LEU A 1 93 ? 26.641 -21.328 -27.094 1 93.06 93 LEU A CA 1
ATOM 693 C C . LEU A 1 93 ? 26.781 -22.641 -26.344 1 93.06 93 LEU A C 1
ATOM 695 O O . LEU A 1 93 ? 27.125 -22.656 -25.156 1 93.06 93 LEU A O 1
ATOM 699 N N . GLY A 1 94 ? 26.391 -23.766 -26.984 1 89.81 94 GLY A N 1
ATOM 700 C CA . GLY A 1 94 ? 26.531 -25.094 -26.391 1 89.81 94 GLY A CA 1
ATOM 701 C C . GLY A 1 94 ? 25.359 -25.484 -25.531 1 89.81 94 GLY A C 1
ATOM 702 O O . GLY A 1 94 ? 25.5 -26.312 -24.625 1 89.81 94 GLY A O 1
ATOM 703 N N . LEU A 1 95 ? 24.25 -24.922 -25.797 1 92.94 95 LEU A N 1
ATOM 704 C CA . LEU A 1 95 ? 23.062 -25.219 -25 1 92.94 95 LEU A CA 1
ATOM 705 C C . LEU A 1 95 ? 22 -25.906 -25.844 1 92.94 95 LEU A C 1
ATOM 707 O O . LEU A 1 95 ? 21.906 -25.672 -27.047 1 92.94 95 LEU A O 1
ATOM 711 N N . ASP A 1 96 ? 21.203 -26.766 -25.156 1 93.62 96 ASP A N 1
ATOM 712 C CA . ASP A 1 96 ? 20.078 -27.391 -25.828 1 93.62 96 ASP A CA 1
ATOM 713 C C . ASP A 1 96 ? 18.906 -26.406 -25.969 1 93.62 96 ASP A C 1
ATOM 715 O O . ASP A 1 96 ? 18.719 -25.547 -25.094 1 93.62 96 ASP A O 1
ATOM 719 N N . CYS A 1 97 ? 18.219 -26.578 -27.062 1 96 97 CYS A N 1
ATOM 720 C CA . CYS A 1 97 ? 17.094 -25.688 -27.312 1 96 97 CYS A CA 1
ATOM 721 C C . CYS A 1 97 ? 15.867 -26.469 -27.766 1 96 97 CYS A C 1
ATOM 723 O O . CYS A 1 97 ? 15.977 -27.359 -28.625 1 96 97 CYS A O 1
ATOM 725 N N . GLU A 1 98 ? 14.75 -26.172 -27.141 1 95.38 98 GLU A N 1
ATOM 726 C CA . GLU A 1 98 ? 13.469 -26.766 -27.516 1 95.38 98 GLU A CA 1
ATOM 727 C C . GLU A 1 98 ? 12.516 -25.703 -28.062 1 95.38 98 GLU A C 1
ATOM 729 O O . GLU A 1 98 ? 12.312 -24.656 -27.422 1 95.38 98 GLU A O 1
ATOM 734 N N . ILE A 1 99 ? 11.953 -25.938 -29.25 1 93.94 99 ILE A N 1
ATOM 735 C CA . ILE A 1 99 ? 10.938 -25.062 -29.828 1 93.94 99 ILE A CA 1
ATOM 736 C C . ILE A 1 99 ? 9.547 -25.547 -29.453 1 93.94 99 ILE A C 1
ATOM 738 O O . ILE A 1 99 ? 9.172 -26.688 -29.766 1 93.94 99 ILE A O 1
ATOM 742 N N . LEU A 1 100 ? 8.844 -24.703 -28.75 1 92.69 100 LEU A N 1
ATOM 743 C CA . LEU A 1 100 ? 7.488 -25.047 -28.328 1 92.69 100 LEU A CA 1
ATOM 744 C C . LEU A 1 100 ? 6.457 -24.516 -29.312 1 92.69 100 LEU A C 1
ATOM 746 O O . LEU A 1 100 ? 6.449 -23.328 -29.625 1 92.69 100 LEU A O 1
ATOM 750 N N . ARG A 1 101 ? 5.629 -25.281 -29.812 1 87.31 101 ARG A N 1
ATOM 751 C CA . ARG A 1 101 ? 4.648 -24.891 -30.828 1 87.31 101 ARG A CA 1
ATOM 752 C C . ARG A 1 101 ? 3.23 -24.984 -30.266 1 87.31 101 ARG A C 1
ATOM 754 O O . ARG A 1 101 ? 2.9 -25.922 -29.547 1 87.31 101 ARG A O 1
ATOM 761 N N . TRP A 1 102 ? 2.527 -23.938 -30.453 1 79.75 102 TRP A N 1
ATOM 762 C CA . TRP A 1 102 ? 1.112 -23.938 -30.094 1 79.75 102 TRP A CA 1
ATOM 763 C C . TRP A 1 102 ? 0.269 -24.516 -31.219 1 79.75 102 TRP A C 1
ATOM 765 O O . TRP A 1 102 ? 0.291 -24.016 -32.344 1 79.75 102 TRP A O 1
ATOM 775 N N . ASN A 1 103 ? -0.182 -25.734 -31.188 1 68.19 103 ASN A N 1
ATOM 776 C CA . ASN A 1 103 ? -0.914 -26.422 -32.25 1 68.19 103 ASN A CA 1
ATOM 777 C C . ASN A 1 103 ? -2.416 -26.156 -32.156 1 68.19 103 ASN A C 1
ATOM 779 O O . ASN A 1 103 ? -3.18 -26.594 -33 1 68.19 103 ASN A O 1
ATOM 783 N N . ARG A 1 104 ? -2.936 -25.719 -31.047 1 60.53 104 ARG A N 1
ATOM 784 C CA . ARG A 1 104 ? -4.391 -25.688 -30.953 1 60.53 104 ARG A CA 1
ATOM 785 C C . ARG A 1 104 ? -4.969 -24.578 -31.828 1 60.53 104 ARG A C 1
ATOM 787 O O . ARG A 1 104 ? -4.27 -23.625 -32.156 1 60.53 104 ARG A O 1
ATOM 794 N N . HIS A 1 105 ? -6.332 -24.766 -32.188 1 55.31 105 HIS A N 1
ATOM 795 C CA . HIS A 1 105 ? -7.152 -23.938 -33.062 1 55.31 105 HIS A CA 1
ATOM 796 C C . HIS A 1 105 ? -6.949 -22.453 -32.75 1 55.31 105 HIS A C 1
ATOM 798 O O . HIS A 1 105 ? -6.57 -22.094 -31.625 1 55.31 105 HIS A O 1
ATOM 804 N N . ARG A 1 106 ? -6.953 -21.562 -33.875 1 52.06 106 ARG A N 1
ATOM 805 C CA . ARG A 1 106 ? -6.867 -20.109 -33.969 1 52.06 106 ARG A CA 1
ATOM 806 C C . ARG A 1 106 ? -7.57 -19.422 -32.812 1 52.06 106 ARG A C 1
ATOM 808 O O . ARG A 1 106 ? -8.773 -19.609 -32.625 1 52.06 106 ARG A O 1
ATOM 815 N N . THR A 1 107 ? -6.852 -19.219 -31.812 1 55.09 107 THR A N 1
ATOM 816 C CA . THR A 1 107 ? -7.523 -18.438 -30.797 1 55.09 107 THR A CA 1
ATOM 817 C C . THR A 1 107 ? -8.016 -17.109 -31.375 1 55.09 107 THR A C 1
ATOM 819 O O . THR A 1 107 ? -7.344 -16.5 -32.219 1 55.09 107 THR A O 1
ATOM 822 N N . SER A 1 108 ? -9.234 -16.938 -31.375 1 52.47 108 SER A N 1
ATOM 823 C CA . SER A 1 108 ? -9.984 -15.797 -31.906 1 52.47 108 SER A CA 1
ATOM 824 C C . SER A 1 108 ? -9.367 -14.477 -31.484 1 52.47 108 SER A C 1
ATOM 826 O O . SER A 1 108 ? -9.445 -13.484 -32.219 1 52.47 108 SER A O 1
ATOM 828 N N . SER A 1 109 ? -8.938 -14.32 -30.297 1 56.62 109 SER A N 1
ATOM 829 C CA . SER A 1 109 ? -8.492 -12.992 -29.891 1 56.62 109 SER A CA 1
ATOM 830 C C . SER A 1 109 ? -6.973 -12.883 -29.938 1 56.62 109 SER A C 1
ATOM 832 O O . SER A 1 109 ? -6.262 -13.688 -29.328 1 56.62 109 SER A O 1
ATOM 834 N N . LYS A 1 110 ? -6.461 -12.281 -30.906 1 59.25 110 LYS A N 1
ATOM 835 C CA . LYS A 1 110 ? -5.051 -12.039 -31.203 1 59.25 110 LYS A CA 1
ATOM 836 C C . LYS A 1 110 ? -4.492 -10.93 -30.312 1 59.25 110 LYS A C 1
ATOM 838 O O . LYS A 1 110 ? -3.627 -10.156 -30.75 1 59.25 110 LYS A O 1
ATOM 843 N N . SER A 1 111 ? -4.953 -10.953 -28.953 1 67.19 111 SER A N 1
ATOM 844 C CA . SER A 1 111 ? -4.453 -9.883 -28.094 1 67.19 111 SER A CA 1
ATOM 845 C C . SER A 1 111 ? -3.107 -10.25 -27.469 1 67.19 111 SER A C 1
ATOM 847 O O . SER A 1 111 ? -2.715 -11.422 -27.484 1 67.19 111 SER A O 1
ATOM 849 N N . GLN A 1 112 ? -2.229 -9.281 -27.172 1 70.44 112 GLN A N 1
ATOM 850 C CA . GLN A 1 112 ? -0.958 -9.469 -26.484 1 70.44 112 GLN A CA 1
ATOM 851 C C . GLN A 1 112 ? -1.143 -10.281 -25.203 1 70.44 112 GLN A C 1
ATOM 853 O O . GLN A 1 112 ? -0.288 -11.094 -24.859 1 70.44 112 GLN A O 1
ATOM 858 N N . GLU A 1 113 ? -2.285 -10.133 -24.609 1 72.94 113 GLU A N 1
ATOM 859 C CA . GLU A 1 113 ? -2.574 -10.859 -23.375 1 72.94 113 GLU A CA 1
ATOM 860 C C . GLU A 1 113 ? -2.777 -12.352 -23.656 1 72.94 113 GLU A C 1
ATOM 862 O O . GLU A 1 113 ? -2.271 -13.195 -22.922 1 72.94 113 GLU A O 1
ATOM 867 N N . THR A 1 114 ? -3.441 -12.594 -24.672 1 74.38 114 THR A N 1
ATOM 868 C CA . THR A 1 114 ? -3.682 -13.984 -25.031 1 74.38 114 THR A CA 1
ATOM 869 C C . THR A 1 114 ? -2.379 -14.672 -25.438 1 74.38 114 THR A C 1
ATOM 871 O O . THR A 1 114 ? -2.141 -15.82 -25.062 1 74.38 114 THR A O 1
ATOM 874 N N . ALA A 1 115 ? -1.562 -13.93 -26.188 1 75.62 115 ALA A N 1
ATOM 875 C CA . ALA A 1 115 ? -0.265 -14.469 -26.594 1 75.62 115 ALA A CA 1
ATOM 876 C C . ALA A 1 115 ? 0.6 -14.781 -25.375 1 75.62 115 ALA A C 1
ATOM 878 O O . ALA A 1 115 ? 1.282 -15.812 -25.344 1 75.62 115 ALA A O 1
ATOM 879 N N . ARG A 1 116 ? 0.518 -13.977 -24.422 1 78.81 116 ARG A N 1
ATOM 880 C CA . ARG A 1 116 ? 1.269 -14.188 -23.188 1 78.81 116 ARG A CA 1
ATOM 881 C C . ARG A 1 116 ? 0.773 -15.422 -22.453 1 78.81 116 ARG A C 1
ATOM 883 O O . ARG A 1 116 ? 1.574 -16.234 -21.984 1 78.81 116 ARG A O 1
ATOM 890 N N . GLU A 1 117 ? -0.474 -15.484 -22.391 1 81.06 117 GLU A N 1
ATOM 891 C CA . GLU A 1 117 ? -1.067 -16.625 -21.703 1 81.06 117 GLU A CA 1
ATOM 892 C C . GLU A 1 117 ? -0.681 -17.938 -22.375 1 81.06 117 GLU A C 1
ATOM 894 O O . GLU A 1 117 ? -0.355 -18.906 -21.688 1 81.06 117 GLU A O 1
ATOM 899 N N . ILE A 1 118 ? -0.707 -17.875 -23.641 1 82.25 118 ILE A N 1
ATOM 900 C CA . ILE A 1 118 ? -0.354 -19.078 -24.406 1 82.25 118 ILE A CA 1
ATOM 901 C C . ILE A 1 118 ? 1.117 -19.406 -24.172 1 82.25 118 ILE A C 1
ATOM 903 O O . ILE A 1 118 ? 1.459 -20.562 -23.906 1 82.25 118 ILE A O 1
ATOM 907 N N . ARG A 1 119 ? 1.94 -18.438 -24.25 1 86.19 119 ARG A N 1
ATOM 908 C CA . ARG A 1 119 ? 3.369 -18.641 -24.047 1 86.19 119 ARG A CA 1
ATOM 909 C C . ARG A 1 119 ? 3.641 -19.266 -22.688 1 86.19 119 ARG A C 1
ATOM 911 O O . ARG A 1 119 ? 4.387 -20.234 -22.562 1 86.19 119 ARG A O 1
ATOM 918 N N . TYR A 1 120 ? 3.037 -18.781 -21.672 1 88.5 120 TYR A N 1
ATOM 919 C CA . TYR A 1 120 ? 3.287 -19.266 -20.328 1 88.5 120 TYR A CA 1
ATOM 920 C C . TYR A 1 120 ? 2.705 -20.656 -20.141 1 88.5 120 TYR A C 1
ATOM 922 O O . TYR A 1 120 ? 3.264 -21.484 -19.406 1 88.5 120 TYR A O 1
ATOM 930 N N . SER A 1 121 ? 1.635 -20.844 -20.797 1 87.62 121 SER A N 1
ATOM 931 C CA . SER A 1 121 ? 1.061 -22.188 -20.75 1 87.62 121 SER A CA 1
ATOM 932 C C . SER A 1 121 ? 2.002 -23.219 -21.375 1 87.62 121 SER A C 1
ATOM 934 O O . SER A 1 121 ? 2.191 -24.297 -20.812 1 87.62 121 SER A O 1
ATOM 936 N N . LEU A 1 122 ? 2.574 -22.828 -22.516 1 90.56 122 LEU A N 1
ATOM 937 C CA . LEU A 1 122 ? 3.514 -23.719 -23.188 1 90.56 122 LEU A CA 1
ATOM 938 C C . LEU A 1 122 ? 4.75 -23.953 -22.328 1 90.56 122 LEU A C 1
ATOM 940 O O . LEU A 1 122 ? 5.211 -25.094 -22.219 1 90.56 122 LEU A O 1
ATOM 944 N N . LEU A 1 123 ? 5.246 -22.922 -21.766 1 94 123 LEU A N 1
ATOM 945 C CA . LEU A 1 123 ? 6.426 -23.016 -20.922 1 94 123 LEU A CA 1
ATOM 946 C C . LEU A 1 123 ? 6.145 -23.891 -19.703 1 94 123 LEU A C 1
ATOM 948 O O . LEU A 1 123 ? 6.949 -24.766 -19.359 1 94 123 LEU A O 1
ATOM 952 N N . HIS A 1 124 ? 5.027 -23.656 -19.125 1 92.5 124 HIS A N 1
ATOM 953 C CA . HIS A 1 124 ? 4.641 -24.406 -17.938 1 92.5 124 HIS A CA 1
ATOM 954 C C . HIS A 1 124 ? 4.488 -25.891 -18.25 1 92.5 124 HIS A C 1
ATOM 956 O O . HIS A 1 124 ? 4.973 -26.734 -17.5 1 92.5 124 HIS A O 1
ATOM 962 N N . GLN A 1 125 ? 3.803 -26.141 -19.312 1 91 125 GLN A N 1
ATOM 963 C CA . GLN A 1 125 ? 3.564 -27.516 -19.719 1 91 125 GLN A CA 1
ATOM 964 C C . GLN A 1 125 ? 4.879 -28.266 -19.938 1 91 125 GLN A C 1
ATOM 966 O O . GLN A 1 125 ? 5.055 -29.391 -19.469 1 91 125 GLN A O 1
ATOM 971 N N . TRP A 1 126 ? 5.742 -27.656 -20.656 1 94.06 126 TRP A N 1
ATOM 972 C CA . TRP A 1 126 ? 7.027 -28.297 -20.922 1 94.06 126 TRP A CA 1
ATOM 973 C C . TRP A 1 126 ? 7.785 -28.562 -19.625 1 94.06 126 TRP A C 1
ATOM 975 O O . TRP A 1 126 ? 8.32 -29.672 -19.438 1 94.06 126 TRP A O 1
ATOM 985 N N . CYS A 1 127 ? 7.863 -27.641 -18.781 1 94.38 127 CYS A N 1
ATOM 986 C CA . CYS A 1 127 ? 8.594 -27.781 -17.531 1 94.38 127 CYS A CA 1
ATOM 987 C C . CYS A 1 127 ? 8.016 -28.906 -16.688 1 94.38 127 CYS A C 1
ATOM 989 O O . CYS A 1 127 ? 8.758 -29.703 -16.109 1 94.38 127 CYS A O 1
ATOM 991 N N . THR A 1 128 ? 6.727 -28.938 -16.641 1 90.81 128 THR A N 1
ATOM 992 C CA . THR A 1 128 ? 6.055 -29.984 -15.859 1 90.81 128 THR A CA 1
ATOM 993 C C . THR A 1 128 ? 6.344 -31.359 -16.438 1 90.81 128 THR A C 1
ATOM 995 O O . THR A 1 128 ? 6.691 -32.281 -15.703 1 90.81 128 THR A O 1
ATOM 998 N N . GLU A 1 129 ? 6.234 -31.469 -17.719 1 91.75 129 GLU A N 1
ATOM 999 C CA . GLU A 1 129 ? 6.449 -32.719 -18.406 1 91.75 129 GLU A CA 1
ATOM 1000 C C . GLU A 1 129 ? 7.879 -33.219 -18.234 1 91.75 129 GLU A C 1
ATOM 1002 O O . GLU A 1 129 ? 8.125 -34.438 -18.188 1 91.75 129 GLU A O 1
ATOM 1007 N N . HIS A 1 130 ? 8.812 -32.344 -18.109 1 93.06 130 HIS A N 1
ATOM 1008 C CA . HIS A 1 130 ? 10.219 -32.719 -18.062 1 93.06 130 HIS A CA 1
ATOM 1009 C C . HIS A 1 130 ? 10.773 -32.594 -16.641 1 93.06 130 HIS A C 1
ATOM 1011 O O . HIS A 1 130 ? 11.984 -32.625 -16.438 1 93.06 130 HIS A O 1
ATOM 1017 N N . SER A 1 131 ? 9.945 -32.281 -15.625 1 90.5 131 SER A N 1
ATOM 1018 C CA . SER A 1 131 ? 10.281 -32.156 -14.211 1 90.5 131 SER A CA 1
ATOM 1019 C C . SER A 1 131 ? 11.312 -31.078 -13.961 1 90.5 131 SER A C 1
ATOM 1021 O O . SER A 1 131 ? 12.281 -31.281 -13.227 1 90.5 131 SER A O 1
ATOM 1023 N N . VAL A 1 132 ? 11.242 -30.109 -14.758 1 92.69 132 VAL A N 1
ATOM 1024 C CA . VAL A 1 132 ? 12.047 -28.906 -14.539 1 92.69 132 VAL A CA 1
ATOM 1025 C C . VAL A 1 132 ? 11.312 -27.953 -13.617 1 92.69 132 VAL A C 1
ATOM 1027 O O . VAL A 1 132 ? 10.195 -27.516 -13.914 1 92.69 132 VAL A O 1
ATOM 1030 N N . LYS A 1 133 ? 11.945 -27.516 -12.539 1 92.12 133 LYS A N 1
ATOM 1031 C CA . LYS A 1 133 ? 11.234 -26.781 -11.492 1 92.12 133 LYS A CA 1
ATOM 1032 C C . LYS A 1 133 ? 11.477 -25.281 -11.602 1 92.12 133 LYS A C 1
ATOM 1034 O O . LYS A 1 133 ? 10.742 -24.484 -11.023 1 92.12 133 LYS A O 1
ATOM 1039 N N . PHE A 1 134 ? 12.531 -24.906 -12.344 1 93.88 134 PHE A N 1
ATOM 1040 C CA . PHE A 1 134 ? 12.914 -23.5 -12.359 1 93.88 134 PHE A CA 1
ATOM 1041 C C . PHE A 1 134 ? 12.953 -22.969 -13.789 1 93.88 134 PHE A C 1
ATOM 1043 O O . PHE A 1 134 ? 13.461 -23.641 -14.695 1 93.88 134 PHE A O 1
ATOM 1050 N N . LEU A 1 135 ? 12.32 -21.828 -13.969 1 95.94 135 LEU A N 1
ATOM 1051 C CA . LEU A 1 135 ? 12.281 -21.156 -15.258 1 95.94 135 LEU A CA 1
ATOM 1052 C C . LEU A 1 135 ? 12.789 -19.719 -15.141 1 95.94 135 LEU A C 1
ATOM 1054 O O . LEU A 1 135 ? 12.336 -18.969 -14.273 1 95.94 135 LEU A O 1
ATOM 1058 N N . LEU A 1 136 ? 13.773 -19.359 -15.969 1 96.56 136 LEU A N 1
ATOM 1059 C CA . LEU A 1 136 ? 14.289 -17.984 -16 1 96.56 136 LEU A CA 1
ATOM 1060 C C . LEU A 1 136 ? 13.648 -17.203 -17.141 1 96.56 136 LEU A C 1
ATOM 1062 O O . LEU A 1 136 ? 13.547 -17.703 -18.266 1 96.56 136 LEU A O 1
ATOM 1066 N N . THR A 1 137 ? 13.141 -16.016 -16.828 1 96.75 137 THR A N 1
ATOM 1067 C CA . THR A 1 137 ? 12.633 -15.102 -17.844 1 96.75 137 THR A CA 1
ATOM 1068 C C . THR A 1 137 ? 13.391 -13.781 -17.812 1 96.75 137 THR A C 1
ATOM 1070 O O . THR A 1 137 ? 14.109 -13.492 -16.844 1 96.75 137 THR A O 1
ATOM 1073 N N . ALA A 1 138 ? 13.258 -12.984 -18.891 1 97.19 138 ALA A N 1
ATOM 1074 C CA . ALA A 1 138 ? 14.133 -11.828 -19.062 1 97.19 138 ALA A CA 1
ATOM 1075 C C . ALA A 1 138 ? 13.375 -10.523 -18.812 1 97.19 138 ALA A C 1
ATOM 1077 O O . ALA A 1 138 ? 13.672 -9.5 -19.422 1 97.19 138 ALA A O 1
ATOM 1078 N N . HIS A 1 139 ? 12.367 -10.625 -17.953 1 95.88 139 HIS A N 1
ATOM 1079 C CA . HIS A 1 139 ? 11.695 -9.383 -17.594 1 95.88 139 HIS A CA 1
ATOM 1080 C C . HIS A 1 139 ? 12.656 -8.406 -16.938 1 95.88 139 HIS A C 1
ATOM 1082 O O . HIS A 1 139 ? 13.547 -8.812 -16.188 1 95.88 139 HIS A O 1
ATOM 1088 N N . ASN A 1 140 ? 12.492 -7.141 -17.281 1 95.94 140 ASN A N 1
ATOM 1089 C CA . ASN A 1 140 ? 13.43 -6.133 -16.797 1 95.94 140 ASN A CA 1
ATOM 1090 C C . ASN A 1 140 ? 12.711 -5 -16.062 1 95.94 140 ASN A C 1
ATOM 1092 O O . ASN A 1 140 ? 11.508 -5.09 -15.805 1 95.94 140 ASN A O 1
ATOM 1096 N N . LYS A 1 141 ? 13.461 -4.039 -15.703 1 95.31 141 LYS A N 1
ATOM 1097 C CA . LYS A 1 141 ? 12.961 -2.92 -14.906 1 95.31 141 LYS A CA 1
ATOM 1098 C C . LYS A 1 141 ? 11.922 -2.115 -15.68 1 95.31 141 LYS A C 1
ATOM 1100 O O . LYS A 1 141 ? 10.969 -1.593 -15.094 1 95.31 141 LYS A O 1
ATOM 1105 N N . SER A 1 142 ? 12.133 -1.99 -16.969 1 94 142 SER A N 1
ATOM 1106 C CA . SER A 1 142 ? 11.195 -1.263 -17.812 1 94 142 SER A CA 1
ATOM 1107 C C . SER A 1 142 ? 9.859 -1.996 -17.922 1 94 142 SER A C 1
ATOM 1109 O O . SER A 1 142 ? 8.797 -1.367 -17.938 1 94 142 SER A O 1
ATOM 1111 N N . ASP A 1 143 ? 9.969 -3.328 -17.938 1 92.75 143 ASP A N 1
ATOM 1112 C CA . ASP A 1 143 ? 8.75 -4.125 -17.891 1 92.75 143 ASP A CA 1
ATOM 1113 C C . ASP A 1 143 ? 7.992 -3.893 -16.578 1 92.75 143 ASP A C 1
ATOM 1115 O O . ASP A 1 143 ? 6.762 -3.871 -16.562 1 92.75 143 ASP A O 1
ATOM 1119 N N . GLN A 1 144 ? 8.734 -3.764 -15.57 1 94.88 144 GLN A N 1
ATOM 1120 C CA . GLN A 1 144 ? 8.148 -3.512 -14.266 1 94.88 144 GLN A CA 1
ATOM 1121 C C . GLN A 1 144 ? 7.348 -2.213 -14.258 1 94.88 144 GLN A C 1
ATOM 1123 O O . GLN A 1 144 ? 6.227 -2.172 -13.758 1 94.88 144 GLN A O 1
ATOM 1128 N N . ALA A 1 145 ? 7.949 -1.192 -14.766 1 93.75 145 ALA A N 1
ATOM 1129 C CA . ALA A 1 145 ? 7.289 0.108 -14.836 1 93.75 145 ALA A CA 1
ATOM 1130 C C . ALA A 1 145 ? 5.992 0.022 -15.633 1 93.75 145 ALA A C 1
ATOM 1132 O O . ALA A 1 145 ? 4.965 0.57 -15.219 1 93.75 145 ALA A O 1
ATOM 1133 N N . GLU A 1 146 ? 6.07 -0.693 -16.75 1 91.56 146 GLU A N 1
ATOM 1134 C CA . GLU A 1 146 ? 4.879 -0.879 -17.578 1 91.56 146 GLU A CA 1
ATOM 1135 C C . GLU A 1 146 ? 3.795 -1.633 -16.812 1 91.56 146 GLU A C 1
ATOM 1137 O O . GLU A 1 146 ? 2.617 -1.275 -16.875 1 91.56 146 GLU A O 1
ATOM 1142 N N . THR A 1 147 ? 4.215 -2.615 -16.109 1 92.31 147 THR A N 1
ATOM 1143 C CA . THR A 1 147 ? 3.293 -3.438 -15.336 1 92.31 147 THR A CA 1
ATOM 1144 C C . THR A 1 147 ? 2.598 -2.605 -14.266 1 92.31 147 THR A C 1
ATOM 1146 O O . THR A 1 147 ? 1.387 -2.717 -14.07 1 92.31 147 THR A O 1
ATOM 1149 N N . VAL A 1 148 ? 3.312 -1.757 -13.578 1 92.94 148 VAL A N 1
ATOM 1150 C CA . VAL A 1 148 ? 2.768 -0.909 -12.523 1 92.94 148 VAL A CA 1
ATOM 1151 C C . VAL A 1 148 ? 1.682 -0.002 -13.094 1 92.94 148 VAL A C 1
ATOM 1153 O O . VAL A 1 148 ? 0.6 0.126 -12.516 1 92.94 148 VAL A O 1
ATOM 1156 N N . LEU A 1 149 ? 1.965 0.553 -14.234 1 89.62 149 LEU A N 1
ATOM 1157 C CA . LEU A 1 149 ? 1.008 1.459 -14.859 1 89.62 149 LEU A CA 1
ATOM 1158 C C . LEU A 1 149 ? -0.24 0.706 -15.305 1 89.62 149 LEU A C 1
ATOM 1160 O O . LEU A 1 149 ? -1.358 1.202 -15.156 1 89.62 149 LEU A O 1
ATOM 1164 N N . MET A 1 150 ? -0.063 -0.476 -15.82 1 88.12 150 MET A N 1
ATOM 1165 C CA . MET A 1 150 ? -1.197 -1.296 -16.234 1 88.12 150 MET A CA 1
ATOM 1166 C C . MET A 1 150 ? -2.062 -1.671 -15.039 1 88.12 150 MET A C 1
ATOM 1168 O O . MET A 1 150 ? -3.293 -1.636 -15.117 1 88.12 150 MET A O 1
ATOM 1172 N N . HIS A 1 151 ? -1.413 -2.01 -13.992 1 90.81 151 HIS A N 1
ATOM 1173 C CA . HIS A 1 151 ? -2.139 -2.383 -12.781 1 90.81 151 HIS A CA 1
ATOM 1174 C C . HIS A 1 151 ? -2.865 -1.182 -12.188 1 90.81 151 HIS A C 1
ATOM 1176 O O . HIS A 1 151 ? -3.982 -1.315 -11.68 1 90.81 151 HIS A O 1
ATOM 1182 N N . LEU A 1 152 ? -2.23 -0.049 -12.242 1 88.69 152 LEU A N 1
ATOM 1183 C CA . LEU A 1 152 ? -2.867 1.174 -11.766 1 88.69 152 LEU A CA 1
ATOM 1184 C C . LEU A 1 152 ? -4.129 1.477 -12.562 1 88.69 152 LEU A C 1
ATOM 1186 O O . LEU A 1 152 ? -5.156 1.852 -11.992 1 88.69 152 LEU A O 1
ATOM 1190 N N . GLU A 1 153 ? -4.012 1.311 -13.859 1 84.81 153 GLU A N 1
ATOM 1191 C CA . GLU A 1 153 ? -5.148 1.563 -14.742 1 84.81 153 GLU A CA 1
ATOM 1192 C C . GLU A 1 153 ? -6.324 0.651 -14.398 1 84.81 153 GLU A C 1
ATOM 1194 O O . GLU A 1 153 ? -7.48 1.021 -14.602 1 84.81 153 GLU A O 1
ATOM 1199 N N . ARG A 1 154 ? -6.004 -0.425 -13.805 1 86 154 ARG A N 1
ATOM 1200 C CA . ARG A 1 154 ? -7.051 -1.375 -13.445 1 86 154 ARG A CA 1
ATOM 1201 C C . ARG A 1 154 ? -7.566 -1.113 -12.031 1 86 154 ARG A C 1
ATOM 1203 O O . ARG A 1 154 ? -8.453 -1.82 -11.547 1 86 154 ARG A O 1
ATOM 1210 N N . GLY A 1 155 ? -7.012 -0.146 -11.406 1 88.81 155 GLY A N 1
ATOM 1211 C CA . GLY A 1 155 ? -7.461 0.191 -10.062 1 88.81 155 GLY A CA 1
ATOM 1212 C C . GLY A 1 155 ? -6.91 -0.736 -9 1 88.81 155 GLY A C 1
ATOM 1213 O O . GLY A 1 155 ? -7.547 -0.948 -7.965 1 88.81 155 GLY A O 1
ATOM 1214 N N . SER A 1 156 ? -5.703 -1.226 -9.234 1 91.19 156 SER A N 1
ATOM 1215 C CA . SER A 1 156 ? -5.109 -2.209 -8.328 1 91.19 156 SER A CA 1
ATOM 1216 C C . SER A 1 156 ? -4.676 -1.563 -7.016 1 91.19 156 SER A C 1
ATOM 1218 O O . SER A 1 156 ? -4.398 -0.363 -6.969 1 91.19 156 SER A O 1
ATOM 1220 N N . GLY A 1 157 ? -4.676 -2.383 -5.992 1 93.25 157 GLY A N 1
ATOM 1221 C CA . GLY A 1 157 ? -4.145 -1.989 -4.699 1 93.25 157 GLY A CA 1
ATOM 1222 C C . GLY A 1 157 ? -2.709 -2.422 -4.484 1 93.25 157 GLY A C 1
ATOM 1223 O O . GLY A 1 157 ? -1.919 -2.461 -5.43 1 93.25 157 GLY A O 1
ATOM 1224 N N . ILE A 1 158 ? -2.424 -2.678 -3.27 1 94.88 158 ILE A N 1
ATOM 1225 C CA . ILE A 1 158 ? -1.055 -2.975 -2.861 1 94.88 158 ILE A CA 1
ATOM 1226 C C . ILE A 1 158 ? -0.558 -4.223 -3.59 1 94.88 158 ILE A C 1
ATOM 1228 O O . ILE A 1 158 ? 0.595 -4.277 -4.023 1 94.88 158 ILE A O 1
ATOM 1232 N N . ASP A 1 159 ? -1.41 -5.215 -3.764 1 93 159 ASP A N 1
ATOM 1233 C CA . ASP A 1 159 ? -1.004 -6.461 -4.414 1 93 159 ASP A CA 1
ATOM 1234 C C . ASP A 1 159 ? -0.555 -6.207 -5.852 1 93 159 ASP A C 1
ATOM 1236 O O . ASP A 1 159 ? 0.513 -6.664 -6.262 1 93 159 ASP A O 1
ATOM 1240 N N . GLY A 1 160 ? -1.392 -5.523 -6.535 1 92.5 160 GLY A N 1
ATOM 1241 C CA . GLY A 1 160 ? -1.09 -5.246 -7.93 1 92.5 160 GLY A CA 1
ATOM 1242 C C . GLY A 1 160 ? 0.091 -4.309 -8.109 1 92.5 160 GLY A C 1
ATOM 1243 O O . GLY A 1 160 ? 0.93 -4.523 -8.992 1 92.5 160 GLY A O 1
ATOM 1244 N N . LEU A 1 161 ? 0.203 -3.334 -7.277 1 94.56 161 LEU A N 1
ATOM 1245 C CA . LEU A 1 161 ? 1.219 -2.303 -7.457 1 94.56 161 LEU A CA 1
ATOM 1246 C C . LEU A 1 161 ? 2.561 -2.758 -6.895 1 94.56 161 LEU A C 1
ATOM 1248 O O . LEU A 1 161 ? 3.572 -2.072 -7.059 1 94.56 161 LEU A O 1
ATOM 1252 N N . SER A 1 162 ? 2.564 -3.889 -6.258 1 94.12 162 SER A N 1
ATOM 1253 C CA . SER A 1 162 ? 3.834 -4.512 -5.895 1 94.12 162 SER A CA 1
ATOM 1254 C C . SER A 1 162 ? 4.566 -5.027 -7.125 1 94.12 162 SER A C 1
ATOM 1256 O O . SER A 1 162 ? 5.754 -5.363 -7.055 1 94.12 162 SER A O 1
ATOM 1258 N N . GLY A 1 163 ? 3.861 -5.074 -8.25 1 92.44 163 GLY A N 1
ATOM 1259 C CA . GLY A 1 163 ? 4.473 -5.438 -9.523 1 92.44 163 GLY A CA 1
ATOM 1260 C C . GLY A 1 163 ? 4.965 -6.875 -9.555 1 92.44 163 GLY A C 1
ATOM 1261 O O . GLY A 1 163 ? 4.426 -7.734 -8.859 1 92.44 163 GLY A O 1
ATOM 1262 N N . MET A 1 164 ? 5.926 -7.121 -10.414 1 92.44 164 MET A N 1
ATOM 1263 C CA . MET A 1 164 ? 6.523 -8.445 -10.555 1 92.44 164 MET A CA 1
ATOM 1264 C C . MET A 1 164 ? 7.594 -8.68 -9.5 1 92.44 164 MET A C 1
ATOM 1266 O O . MET A 1 164 ? 8.336 -7.758 -9.148 1 92.44 164 MET A O 1
ATOM 1270 N N . HIS A 1 165 ? 7.629 -9.859 -9.109 1 90.75 165 HIS A N 1
ATOM 1271 C CA . HIS A 1 165 ? 8.672 -10.234 -8.156 1 90.75 165 HIS A CA 1
ATOM 1272 C C . HIS A 1 165 ? 9.82 -10.953 -8.859 1 90.75 165 HIS A C 1
ATOM 1274 O O . HIS A 1 165 ? 9.633 -11.523 -9.938 1 90.75 165 HIS A O 1
ATOM 1280 N N . GLU A 1 166 ? 10.945 -10.812 -8.242 1 91.06 166 GLU A N 1
ATOM 1281 C CA . GLU A 1 166 ? 12.094 -11.516 -8.797 1 91.06 166 GLU A CA 1
ATOM 1282 C C . GLU A 1 166 ? 11.852 -13.023 -8.836 1 91.06 166 GLU A C 1
ATOM 1284 O O . GLU A 1 166 ? 12.367 -13.711 -9.719 1 91.06 166 GLU A O 1
ATOM 1289 N N . ARG A 1 167 ? 11.148 -13.469 -7.887 1 90.88 167 ARG A N 1
ATOM 1290 C CA . ARG A 1 167 ? 10.734 -14.867 -7.809 1 90.88 167 ARG A CA 1
ATOM 1291 C C . ARG A 1 167 ? 9.219 -14.984 -7.723 1 90.88 167 ARG A C 1
ATOM 1293 O O . ARG A 1 167 ? 8.578 -14.281 -6.941 1 90.88 167 ARG A O 1
ATOM 1300 N N . SER A 1 168 ? 8.656 -15.789 -8.594 1 90 168 SER A N 1
ATOM 1301 C CA . SER A 1 168 ? 7.219 -16.047 -8.531 1 90 168 SER A CA 1
ATOM 1302 C C . SER A 1 168 ? 6.91 -17.516 -8.766 1 90 168 SER A C 1
ATOM 1304 O O . SER A 1 168 ? 7.719 -18.25 -9.344 1 90 168 SER A O 1
ATOM 1306 N N . VAL A 1 169 ? 5.785 -17.922 -8.281 1 85 169 VAL A N 1
ATOM 1307 C CA . VAL A 1 169 ? 5.359 -19.312 -8.453 1 85 169 VAL A CA 1
ATOM 1308 C C . VAL A 1 169 ? 4.191 -19.375 -9.438 1 85 169 VAL A C 1
ATOM 1310 O O . VAL A 1 169 ? 3.258 -18.578 -9.352 1 85 169 VAL A O 1
ATOM 1313 N N . PHE A 1 170 ? 4.312 -20.188 -10.375 1 84.38 170 PHE A N 1
ATOM 1314 C CA . PHE A 1 170 ? 3.285 -20.453 -11.367 1 84.38 170 PHE A CA 1
ATOM 1315 C C . PHE A 1 170 ? 3.006 -21.953 -11.477 1 84.38 170 PHE A C 1
ATOM 1317 O O . PHE A 1 170 ? 3.762 -22.688 -12.117 1 84.38 170 PHE A O 1
ATOM 1324 N N . GLY A 1 171 ? 1.945 -22.312 -10.93 1 78.19 171 GLY A N 1
ATOM 1325 C CA . GLY A 1 171 ? 1.724 -23.75 -10.812 1 78.19 171 GLY A CA 1
ATOM 1326 C C . GLY A 1 171 ? 2.762 -24.438 -9.953 1 78.19 171 GLY A C 1
ATOM 1327 O O . GLY A 1 171 ? 2.959 -24.078 -8.789 1 78.19 171 GLY A O 1
ATOM 1328 N N . ASP A 1 172 ? 3.449 -25.344 -10.57 1 80.44 172 ASP A N 1
ATOM 1329 C CA . ASP A 1 172 ? 4.438 -26.109 -9.812 1 80.44 172 ASP A CA 1
ATOM 1330 C C . ASP A 1 172 ? 5.859 -25.656 -10.172 1 80.44 172 ASP A C 1
ATOM 1332 O O . ASP A 1 172 ? 6.832 -26.312 -9.781 1 80.44 172 ASP A O 1
ATOM 1336 N N . ILE A 1 173 ? 5.961 -24.594 -10.844 1 89.19 173 ILE A N 1
ATOM 1337 C CA . ILE A 1 173 ? 7.297 -24.156 -11.211 1 89.19 173 ILE A CA 1
ATOM 1338 C C . ILE A 1 173 ? 7.578 -22.797 -10.578 1 89.19 173 ILE A C 1
ATOM 1340 O O . ILE A 1 173 ? 6.648 -22.047 -10.242 1 89.19 173 ILE A O 1
ATOM 1344 N N . THR A 1 174 ? 8.828 -22.5 -10.422 1 91.62 174 THR A N 1
ATOM 1345 C CA . THR A 1 174 ? 9.289 -21.203 -9.93 1 91.62 174 THR A CA 1
ATOM 1346 C C . THR A 1 174 ? 9.922 -20.391 -11.047 1 91.62 174 THR A C 1
ATOM 1348 O O . THR A 1 174 ? 10.812 -20.875 -11.75 1 91.62 174 THR A O 1
ATOM 1351 N N . ILE A 1 175 ? 9.438 -19.219 -11.203 1 93.88 175 ILE A N 1
ATOM 1352 C CA . ILE A 1 175 ? 9.961 -18.328 -12.234 1 93.88 175 ILE A CA 1
ATOM 1353 C C . ILE A 1 175 ? 10.906 -17.297 -11.609 1 93.88 175 ILE A C 1
ATOM 1355 O O . ILE A 1 175 ? 10.57 -16.672 -10.609 1 93.88 175 ILE A O 1
ATOM 1359 N N . TYR A 1 176 ? 12.109 -17.188 -12.148 1 94.88 176 TYR A N 1
ATOM 1360 C CA . TYR A 1 176 ? 13.07 -16.188 -11.719 1 94.88 176 TYR A CA 1
ATOM 1361 C C . TYR A 1 176 ? 13.25 -15.109 -12.789 1 94.88 176 TYR A C 1
ATOM 1363 O O . TYR A 1 176 ? 13.234 -15.406 -13.984 1 94.88 176 TYR A O 1
ATOM 1371 N N . ARG A 1 177 ? 13.438 -13.906 -12.344 1 96 177 ARG A N 1
ATOM 1372 C CA . ARG A 1 177 ? 13.641 -12.773 -13.234 1 96 177 ARG A CA 1
ATOM 1373 C C . ARG A 1 177 ? 14.922 -12.023 -12.883 1 96 177 ARG A C 1
ATOM 1375 O O . ARG A 1 177 ? 14.867 -10.914 -12.352 1 96 177 ARG A O 1
ATOM 1382 N N . PRO A 1 178 ? 16.031 -12.523 -13.32 1 95.31 178 PRO A N 1
ATOM 1383 C CA . PRO A 1 178 ? 17.328 -11.984 -12.891 1 95.31 178 PRO A CA 1
ATOM 1384 C C . PRO A 1 178 ? 17.578 -10.57 -13.414 1 95.31 178 PRO A C 1
ATOM 1386 O O . PRO A 1 178 ? 18.391 -9.836 -12.852 1 95.31 178 PRO A O 1
ATOM 1389 N N . LEU A 1 179 ? 16.906 -10.18 -14.5 1 96.62 179 LEU A N 1
ATOM 1390 C CA . LEU A 1 179 ? 17.188 -8.891 -15.117 1 96.62 179 LEU A CA 1
ATOM 1391 C C . LEU A 1 179 ? 16.203 -7.832 -14.641 1 96.62 179 LEU A C 1
ATOM 1393 O O . LEU A 1 179 ? 16.203 -6.707 -15.141 1 96.62 179 LEU A O 1
ATOM 1397 N N . LEU A 1 180 ? 15.367 -8.117 -13.656 1 95.19 180 LEU A N 1
ATOM 1398 C CA . LEU A 1 180 ? 14.281 -7.246 -13.219 1 95.19 180 LEU A CA 1
ATOM 1399 C C . LEU A 1 180 ? 14.82 -5.941 -12.648 1 95.19 180 LEU A C 1
ATOM 1401 O O . LEU A 1 180 ? 14.094 -4.949 -12.562 1 95.19 180 LEU A O 1
ATOM 1405 N N . GLY A 1 181 ? 16.109 -5.84 -12.305 1 93.44 181 GLY A N 1
ATOM 1406 C CA . GLY A 1 181 ? 16.703 -4.648 -11.719 1 93.44 181 GLY A CA 1
ATOM 1407 C C . GLY A 1 181 ? 17.406 -3.77 -12.742 1 93.44 181 GLY A C 1
ATOM 1408 O O . GLY A 1 181 ? 17.953 -2.719 -12.398 1 93.44 181 GLY A O 1
ATOM 1409 N N . PHE A 1 182 ? 17.328 -4.148 -14.039 1 94.44 182 PHE A N 1
ATOM 1410 C CA . PHE A 1 182 ? 18.031 -3.412 -15.078 1 94.44 182 PHE A CA 1
ATOM 1411 C C . PHE A 1 182 ? 17.047 -2.828 -16.094 1 94.44 182 PHE A C 1
ATOM 1413 O O . PHE A 1 182 ? 16.062 -3.471 -16.438 1 94.44 182 PHE A O 1
ATOM 1420 N N . THR A 1 183 ? 17.359 -1.617 -16.516 1 93.19 183 THR A N 1
ATOM 1421 C CA . THR A 1 183 ? 16.5 -0.979 -17.516 1 93.19 183 THR A CA 1
ATOM 1422 C C . THR A 1 183 ? 16.781 -1.539 -18.906 1 93.19 183 THR A C 1
ATOM 1424 O O . THR A 1 183 ? 17.828 -2.15 -19.141 1 93.19 183 THR A O 1
ATOM 1427 N N . ARG A 1 184 ? 15.812 -1.34 -19.781 1 91.69 184 ARG A N 1
ATOM 1428 C CA . ARG A 1 184 ? 16 -1.733 -21.172 1 91.69 184 ARG A CA 1
ATOM 1429 C C . ARG A 1 184 ? 17.234 -1.066 -21.766 1 91.69 184 ARG A C 1
ATOM 1431 O O . ARG A 1 184 ? 17.969 -1.679 -22.547 1 91.69 184 ARG A O 1
ATOM 1438 N N . GLN A 1 185 ? 17.484 0.141 -21.406 1 90.69 185 GLN A N 1
ATOM 1439 C CA . GLN A 1 185 ? 18.641 0.877 -21.891 1 90.69 185 GLN A CA 1
ATOM 1440 C C . GLN A 1 185 ? 19.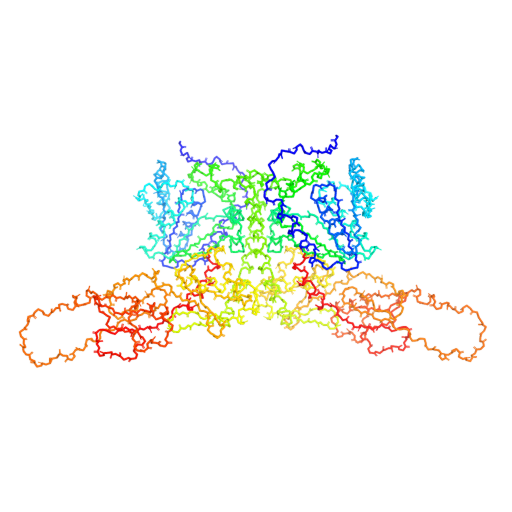953 0.224 -21.438 1 90.69 185 GLN A C 1
ATOM 1442 O O . GLN A 1 185 ? 20.891 0.088 -22.219 1 90.69 185 GLN A O 1
ATOM 1447 N N . GLU A 1 186 ? 20 -0.116 -20.203 1 92.94 186 GLU A N 1
ATOM 1448 C CA . GLU A 1 186 ? 21.172 -0.804 -19.688 1 92.94 186 GLU A CA 1
ATOM 1449 C C . GLU A 1 186 ? 21.406 -2.127 -20.406 1 92.94 186 GLU A C 1
ATOM 1451 O O . GLU A 1 186 ? 22.547 -2.484 -20.703 1 92.94 186 GLU A O 1
ATOM 1456 N N . ILE A 1 187 ? 20.359 -2.826 -20.703 1 95.88 187 ILE A N 1
ATOM 1457 C CA . ILE A 1 187 ? 20.438 -4.113 -21.391 1 95.88 187 ILE A CA 1
ATOM 1458 C C . ILE A 1 187 ? 20.906 -3.91 -22.828 1 95.88 187 ILE A C 1
ATOM 1460 O O . ILE A 1 187 ? 21.766 -4.645 -23.312 1 95.88 187 ILE A O 1
ATOM 1464 N N . LEU A 1 188 ? 20.391 -2.895 -23.469 1 94 188 LEU A N 1
ATOM 1465 C CA . LEU A 1 188 ? 20.781 -2.57 -24.828 1 94 188 LEU A CA 1
ATOM 1466 C C . LEU A 1 188 ? 22.25 -2.195 -24.891 1 94 188 LEU A C 1
ATOM 1468 O O . LEU A 1 188 ? 22.953 -2.586 -25.828 1 94 188 LEU A O 1
ATOM 1472 N N . GLU A 1 189 ? 22.688 -1.438 -23.969 1 94 189 GLU A N 1
ATOM 1473 C CA . GLU A 1 189 ? 24.094 -1.056 -23.922 1 94 189 GLU A CA 1
ATOM 1474 C C . GLU A 1 189 ? 24.984 -2.279 -23.766 1 94 189 GLU A C 1
ATOM 1476 O O . GLU A 1 189 ? 26.016 -2.391 -24.422 1 94 189 GLU A O 1
ATOM 1481 N N . TYR A 1 190 ? 24.562 -3.105 -22.922 1 94.88 190 TYR A N 1
ATOM 1482 C CA . TYR A 1 190 ? 25.312 -4.344 -22.734 1 94.88 190 TYR A CA 1
ATOM 1483 C C . TYR A 1 190 ? 25.344 -5.164 -24.016 1 94.88 190 TYR A C 1
ATOM 1485 O O . TYR A 1 190 ? 26.391 -5.648 -24.438 1 94.88 190 TYR A O 1
ATOM 1493 N N . ALA A 1 191 ? 24.188 -5.383 -24.609 1 95.5 191 ALA A N 1
ATOM 1494 C CA . ALA A 1 191 ? 24.078 -6.176 -25.828 1 95.5 191 ALA A CA 1
ATOM 1495 C C . ALA A 1 191 ? 24.938 -5.598 -26.938 1 95.5 191 ALA A C 1
ATOM 1497 O O . ALA A 1 191 ? 25.578 -6.34 -27.688 1 95.5 191 ALA A O 1
ATOM 1498 N N . THR A 1 192 ? 24.969 -4.328 -27.016 1 94.19 192 THR A N 1
ATOM 1499 C CA . THR A 1 192 ? 25.766 -3.654 -28.031 1 94.19 192 THR A CA 1
ATOM 1500 C C . THR A 1 192 ? 27.266 -3.84 -27.75 1 94.19 192 THR A C 1
ATOM 1502 O O . THR A 1 192 ? 28.031 -4.129 -28.672 1 94.19 192 THR A O 1
ATOM 1505 N N . GLN A 1 193 ? 27.594 -3.691 -26.578 1 93.19 193 GLN A N 1
ATOM 1506 C CA . GLN A 1 193 ? 28.984 -3.852 -26.172 1 93.19 193 GLN A CA 1
ATOM 1507 C C . GLN A 1 193 ? 29.484 -5.266 -26.469 1 93.19 193 GLN A C 1
ATOM 1509 O O . GLN A 1 193 ? 30.641 -5.449 -26.891 1 93.19 193 GLN A O 1
ATOM 1514 N N . LYS A 1 194 ? 28.672 -6.207 -26.25 1 93.69 194 LYS A N 1
ATOM 1515 C CA . LYS A 1 194 ? 29.047 -7.605 -26.453 1 93.69 194 LYS A CA 1
ATOM 1516 C C . LYS A 1 194 ? 28.766 -8.047 -27.891 1 93.69 194 LYS A C 1
ATOM 1518 O O . LYS A 1 194 ? 28.938 -9.219 -28.219 1 93.69 194 LYS A O 1
ATOM 1523 N N . GLN A 1 195 ? 28.234 -7.16 -28.688 1 93.56 195 GLN A N 1
ATOM 1524 C CA . GLN A 1 195 ? 27.953 -7.398 -30.094 1 93.56 195 GLN A CA 1
ATOM 1525 C C . GLN A 1 195 ? 26.969 -8.547 -30.281 1 93.56 195 GLN A C 1
ATOM 1527 O O . GLN A 1 195 ? 27.203 -9.445 -31.094 1 93.56 195 GLN A O 1
ATOM 1532 N N . LEU A 1 196 ? 26.016 -8.539 -29.5 1 94.06 196 LEU A N 1
ATOM 1533 C CA . LEU A 1 196 ? 24.969 -9.547 -29.609 1 94.06 196 LEU A CA 1
ATOM 1534 C C . LEU A 1 196 ? 24.016 -9.211 -30.766 1 94.06 196 LEU A C 1
ATOM 1536 O O . LEU A 1 196 ? 23.828 -8.039 -31.109 1 94.06 196 LEU A O 1
ATOM 1540 N N . SER A 1 197 ? 23.438 -10.258 -31.406 1 93.5 197 SER A N 1
ATOM 1541 C CA . SER A 1 197 ? 22.375 -10.109 -32.406 1 93.5 197 SER A CA 1
ATOM 1542 C C . SER A 1 197 ? 21.016 -10.516 -31.828 1 93.5 197 SER A C 1
ATOM 1544 O O . SER A 1 197 ? 20.922 -11.477 -31.062 1 93.5 197 SER A O 1
ATOM 1546 N N . TRP A 1 198 ? 20.031 -9.758 -32.188 1 93.31 198 TRP A N 1
ATOM 1547 C CA . TRP A 1 198 ? 18.688 -10.094 -31.703 1 93.31 198 TRP A CA 1
ATOM 1548 C C . TRP A 1 198 ? 17.641 -9.766 -32.75 1 93.31 198 TRP A C 1
ATOM 1550 O O . TRP A 1 198 ? 17.953 -9.156 -33.781 1 93.31 198 TRP A O 1
ATOM 1560 N N . VAL A 1 199 ? 16.438 -10.281 -32.531 1 88.12 199 VAL A N 1
ATOM 1561 C CA . VAL A 1 199 ? 15.336 -10.078 -33.438 1 88.12 199 VAL A CA 1
ATOM 1562 C C . VAL A 1 199 ? 14.414 -8.969 -32.938 1 88.12 199 VAL A C 1
ATOM 1564 O O . VAL A 1 199 ? 14.141 -8.891 -31.734 1 88.12 199 VAL A O 1
ATOM 1567 N N . GLU A 1 200 ? 14.047 -8.016 -33.75 1 82.44 200 GLU A N 1
ATOM 1568 C CA . GLU A 1 200 ? 13.086 -6.98 -33.375 1 82.44 200 GLU A CA 1
ATOM 1569 C C . GLU A 1 200 ? 11.672 -7.371 -33.781 1 82.44 200 GLU A C 1
ATOM 1571 O O . GLU A 1 200 ? 11.438 -7.715 -34.938 1 82.44 200 GLU A O 1
ATOM 1576 N N . ASP A 1 201 ? 10.836 -7.477 -32.781 1 70.06 201 ASP A N 1
ATOM 1577 C CA . ASP A 1 201 ? 9.43 -7.773 -33.031 1 70.06 201 ASP A CA 1
ATOM 1578 C C . ASP A 1 201 ? 8.633 -6.5 -33.281 1 70.06 201 ASP A C 1
ATOM 1580 O O . ASP A 1 201 ? 8.43 -5.688 -32.375 1 70.06 201 ASP A O 1
ATOM 1584 N N . PRO A 1 202 ? 8.148 -6.359 -34.5 1 67.62 202 PRO A N 1
ATOM 1585 C CA . PRO A 1 202 ? 7.398 -5.141 -34.844 1 67.62 202 PRO A CA 1
ATOM 1586 C C . PRO A 1 202 ? 6.172 -4.945 -33.969 1 67.62 202 PRO A C 1
ATOM 1588 O O . PRO A 1 202 ? 5.695 -3.82 -33.781 1 67.62 202 PRO A O 1
ATOM 1591 N N . SER A 1 203 ? 5.562 -6.043 -33.406 1 64.81 203 SER A N 1
ATOM 1592 C CA . SER A 1 203 ? 4.355 -5.938 -32.594 1 64.81 203 SER A CA 1
ATOM 1593 C C . SER A 1 203 ? 4.625 -5.152 -31.312 1 64.81 203 SER A C 1
ATOM 1595 O O . SER A 1 203 ? 3.695 -4.621 -30.703 1 64.81 203 SER A O 1
ATOM 1597 N N . ASN A 1 204 ? 5.871 -4.938 -31.047 1 64.75 204 ASN A N 1
ATOM 1598 C CA . ASN A 1 204 ? 6.258 -4.215 -29.844 1 64.75 204 ASN A CA 1
ATOM 1599 C C . ASN A 1 204 ? 5.957 -2.725 -29.969 1 64.75 204 ASN A C 1
ATOM 1601 O O . ASN A 1 204 ? 5.906 -2.014 -28.953 1 64.75 204 ASN A O 1
ATOM 1605 N N . GLN A 1 205 ? 5.641 -2.395 -31.156 1 68.88 205 GLN A N 1
ATOM 1606 C CA . GLN A 1 205 ? 5.402 -0.971 -31.375 1 68.88 205 GLN A CA 1
ATOM 1607 C C . GLN A 1 205 ? 3.943 -0.703 -31.734 1 68.88 205 GLN A C 1
ATOM 1609 O O . GLN A 1 205 ? 3.559 0.442 -31.984 1 68.88 205 GLN A O 1
ATOM 1614 N N . ASP A 1 206 ? 3.219 -1.812 -31.688 1 70.12 206 ASP A N 1
ATOM 1615 C CA . ASP A 1 206 ? 1.811 -1.646 -32.031 1 70.12 206 ASP A CA 1
ATOM 1616 C C . ASP A 1 206 ? 1.062 -0.896 -30.938 1 70.12 206 ASP A C 1
ATOM 1618 O O . ASP A 1 206 ? 0.912 -1.403 -29.828 1 70.12 206 ASP A O 1
ATOM 1622 N N . PRO A 1 207 ? 0.604 0.261 -31.281 1 67.19 207 PRO A N 1
ATOM 1623 C CA . PRO A 1 207 ? -0.046 1.108 -30.281 1 67.19 207 PRO A CA 1
ATOM 1624 C C . PRO A 1 207 ? -1.366 0.525 -29.781 1 67.19 207 PRO A C 1
ATOM 1626 O O . PRO A 1 207 ? -1.909 0.989 -28.766 1 67.19 207 PRO A O 1
ATOM 1629 N N . LYS A 1 208 ? -1.806 -0.516 -30.484 1 66.94 208 LYS A N 1
ATOM 1630 C CA . LYS A 1 208 ? -3.082 -1.111 -30.094 1 66.94 208 LYS A CA 1
ATOM 1631 C C . LYS A 1 208 ? -2.971 -1.822 -28.75 1 66.94 208 LYS A C 1
ATOM 1633 O O . LYS A 1 208 ? -3.967 -1.988 -28.047 1 66.94 208 LYS A O 1
ATOM 1638 N N . TYR A 1 209 ? -1.76 -2.102 -28.516 1 74.44 209 TYR A N 1
ATOM 1639 C CA . TYR A 1 209 ? -1.576 -2.824 -27.266 1 74.44 209 TYR A CA 1
ATOM 1640 C C . TYR A 1 209 ? -1.374 -1.86 -26.094 1 74.44 209 TYR A C 1
ATOM 1642 O O . TYR A 1 209 ? -0.658 -0.864 -26.219 1 74.44 209 TYR A O 1
ATOM 1650 N N . ARG A 1 210 ? -1.995 -2.139 -25.016 1 77.06 210 ARG A N 1
ATOM 1651 C CA . ARG A 1 210 ? -1.992 -1.257 -23.859 1 77.06 210 ARG A CA 1
ATOM 1652 C C . ARG A 1 210 ? -0.578 -1.061 -23.312 1 77.06 210 ARG A C 1
ATOM 1654 O O . ARG A 1 210 ? -0.216 0.039 -22.891 1 77.06 210 ARG A O 1
ATOM 1661 N N . ARG A 1 211 ? 0.142 -2.088 -23.391 1 79.12 211 ARG A N 1
ATOM 1662 C CA . ARG A 1 211 ? 1.518 -2 -22.922 1 79.12 211 ARG A CA 1
ATOM 1663 C C . ARG A 1 211 ? 2.324 -1.01 -23.75 1 79.12 211 ARG A C 1
ATOM 1665 O O . ARG A 1 211 ? 3.164 -0.281 -23.219 1 79.12 211 ARG A O 1
ATOM 1672 N N . THR A 1 212 ? 2.121 -1.05 -25 1 79.06 212 THR A N 1
ATOM 1673 C CA . THR A 1 212 ? 2.801 -0.119 -25.906 1 79.06 212 THR A CA 1
ATOM 1674 C C . THR A 1 212 ? 2.418 1.322 -25.578 1 79.06 212 THR A C 1
ATOM 1676 O O . THR A 1 212 ? 3.26 2.221 -25.625 1 79.06 212 THR A O 1
ATOM 1679 N N . PHE A 1 213 ? 1.246 1.468 -25.281 1 78.69 213 PHE A N 1
ATOM 1680 C CA . PHE A 1 213 ? 0.777 2.797 -24.906 1 78.69 213 PHE A CA 1
ATOM 1681 C C . PHE A 1 213 ? 1.566 3.332 -23.719 1 78.69 213 PHE A C 1
ATOM 1683 O O . PHE A 1 213 ? 2.084 4.449 -23.766 1 78.69 213 PHE A O 1
ATOM 1690 N N . PHE A 1 214 ? 1.722 2.545 -22.719 1 84.06 214 PHE A N 1
ATOM 1691 C CA . PHE A 1 214 ? 2.406 2.986 -21.516 1 84.06 214 PHE A CA 1
ATOM 1692 C C . PHE A 1 214 ? 3.904 3.127 -21.75 1 84.06 214 PHE A C 1
ATOM 1694 O O . PHE A 1 214 ? 4.551 4.008 -21.188 1 84.06 214 PHE A O 1
ATOM 1701 N N . ARG A 1 215 ? 4.359 2.254 -22.5 1 84.06 215 ARG A N 1
ATOM 1702 C CA . ARG A 1 215 ? 5.762 2.379 -22.875 1 84.06 215 ARG A CA 1
ATOM 1703 C C . ARG A 1 215 ? 6.031 3.729 -23.531 1 84.06 215 ARG A C 1
ATOM 1705 O O . ARG A 1 215 ? 7.012 4.402 -23.203 1 84.06 215 ARG A O 1
ATOM 1712 N N . ASN A 1 216 ? 5.188 4.078 -24.391 1 82.38 216 ASN A N 1
ATOM 1713 C CA . ASN A 1 216 ? 5.316 5.352 -25.078 1 82.38 216 ASN A CA 1
ATOM 1714 C C . ASN A 1 216 ? 5.141 6.535 -24.141 1 82.38 216 ASN A C 1
ATOM 1716 O O . ASN A 1 216 ? 5.836 7.543 -24.25 1 82.38 216 ASN A O 1
ATOM 1720 N N . LEU A 1 217 ? 4.227 6.367 -23.328 1 78.69 217 LEU A N 1
ATOM 1721 C CA . LEU A 1 217 ? 3.977 7.41 -22.344 1 78.69 217 LEU A CA 1
ATOM 1722 C C . LEU A 1 217 ? 5.227 7.676 -21.5 1 78.69 217 LEU A C 1
ATOM 1724 O O . LEU A 1 217 ? 5.582 8.836 -21.266 1 78.69 217 LEU A O 1
ATOM 1728 N N . ILE A 1 218 ? 5.855 6.672 -21.047 1 84.31 218 ILE A N 1
ATOM 1729 C CA . ILE A 1 218 ? 7.09 6.785 -20.281 1 84.31 218 ILE A CA 1
ATOM 1730 C C . ILE A 1 218 ? 8.18 7.434 -21.141 1 84.31 218 ILE A C 1
ATOM 1732 O O . ILE A 1 218 ? 8.875 8.344 -20.688 1 84.31 218 ILE A O 1
ATOM 1736 N N . ALA A 1 219 ? 8.242 6.98 -22.344 1 82.75 219 ALA A N 1
ATOM 1737 C CA . ALA A 1 219 ? 9.273 7.461 -23.266 1 82.75 219 ALA A CA 1
ATOM 1738 C C . ALA A 1 219 ? 9.102 8.945 -23.547 1 82.75 219 ALA A C 1
ATOM 1740 O O . ALA A 1 219 ? 10.078 9.656 -23.812 1 82.75 219 ALA A O 1
ATOM 1741 N N . GLU A 1 220 ? 7.902 9.438 -23.516 1 77.81 220 GLU A N 1
ATOM 1742 C CA . GLU A 1 220 ? 7.594 10.828 -23.844 1 77.81 220 GLU A CA 1
ATOM 1743 C C . GLU A 1 220 ? 7.891 11.75 -22.672 1 77.81 220 GLU A C 1
ATOM 1745 O O . GLU A 1 220 ? 7.941 12.977 -22.828 1 77.81 220 GLU A O 1
ATOM 1750 N N . SER A 1 221 ? 8.125 11.172 -21.594 1 78 221 SER A N 1
ATOM 1751 C CA . SER A 1 221 ? 8.438 11.992 -20.438 1 78 221 SER A CA 1
ATOM 1752 C C . SER A 1 221 ? 9.805 12.656 -20.578 1 78 221 SER A C 1
ATOM 1754 O O . SER A 1 221 ? 10.625 12.227 -21.391 1 78 221 SER A O 1
ATOM 1756 N N . LYS A 1 222 ? 10.008 13.75 -19.828 1 77.75 222 LYS A N 1
ATOM 1757 C CA . LYS A 1 222 ? 11.258 14.5 -19.906 1 77.75 222 LYS A CA 1
ATOM 1758 C C . LYS A 1 222 ? 12.453 13.625 -19.531 1 77.75 222 LYS A C 1
ATOM 1760 O O . LYS A 1 222 ? 13.508 13.703 -20.156 1 77.75 222 LYS A O 1
ATOM 1765 N N . ASN A 1 223 ? 12.281 12.781 -18.547 1 84.25 223 ASN A N 1
ATOM 1766 C CA . ASN A 1 223 ? 13.336 11.875 -18.078 1 84.25 223 ASN A CA 1
ATOM 1767 C C . ASN A 1 223 ? 12.805 10.461 -17.891 1 84.25 223 ASN A C 1
ATOM 1769 O O . ASN A 1 223 ? 12.562 10.031 -16.75 1 84.25 223 ASN A O 1
ATOM 1773 N N . PRO A 1 224 ? 12.797 9.695 -19 1 85 224 PRO A N 1
ATOM 1774 C CA . PRO A 1 224 ? 12.188 8.367 -18.922 1 85 224 PRO A CA 1
ATOM 1775 C C . PRO A 1 224 ? 12.867 7.465 -17.906 1 85 224 PRO A C 1
ATOM 1777 O O . PRO A 1 224 ? 12.195 6.699 -17.203 1 85 224 PRO A O 1
ATOM 1780 N N . GLY A 1 225 ? 14.211 7.539 -17.844 1 86.5 225 GLY A N 1
ATOM 1781 C CA . GLY A 1 225 ? 14.93 6.723 -16.875 1 86.5 225 GLY A CA 1
ATOM 1782 C C . GLY A 1 225 ? 14.523 7.004 -15.445 1 86.5 225 GLY A C 1
ATOM 1783 O O . GLY A 1 225 ? 14.367 6.074 -14.648 1 86.5 225 GLY A O 1
ATOM 1784 N N . VAL A 1 226 ? 14.281 8.234 -15.18 1 86.44 226 VAL A N 1
ATOM 1785 C CA . VAL A 1 226 ? 13.898 8.648 -13.836 1 86.44 226 VAL A CA 1
ATOM 1786 C C . VAL A 1 226 ? 12.492 8.148 -13.523 1 86.44 226 VAL A C 1
ATOM 1788 O O . VAL A 1 226 ? 12.219 7.699 -12.406 1 86.44 226 VAL A O 1
ATOM 1791 N N . VAL A 1 227 ? 11.648 8.188 -14.5 1 88.06 227 VAL A N 1
ATOM 1792 C CA . VAL A 1 227 ? 10.273 7.738 -14.32 1 88.06 227 VAL A CA 1
ATOM 1793 C C . VAL A 1 227 ? 10.258 6.238 -14.031 1 88.06 227 VAL A C 1
ATOM 1795 O O . VAL A 1 227 ? 9.547 5.781 -13.125 1 88.06 227 VAL A O 1
ATOM 1798 N N . VAL A 1 228 ? 11.039 5.508 -14.758 1 92.12 228 VAL A N 1
ATOM 1799 C CA . VAL A 1 228 ? 11.133 4.066 -14.539 1 92.12 228 VAL A CA 1
ATOM 1800 C C . VAL A 1 228 ? 11.617 3.787 -13.125 1 92.12 228 VAL A C 1
ATOM 1802 O O . VAL A 1 228 ? 11.031 2.973 -12.406 1 92.12 228 VAL A O 1
ATOM 1805 N N . ASP A 1 229 ? 12.609 4.535 -12.719 1 91.5 229 ASP A N 1
ATOM 1806 C CA . ASP A 1 229 ? 13.172 4.348 -11.383 1 91.5 229 ASP A CA 1
ATOM 1807 C C . ASP A 1 229 ? 12.141 4.656 -10.305 1 91.5 229 ASP A C 1
ATOM 1809 O O . ASP A 1 229 ? 12.039 3.934 -9.312 1 91.5 229 ASP A O 1
ATOM 1813 N N . ARG A 1 230 ? 11.422 5.664 -10.5 1 91 230 ARG A N 1
ATOM 1814 C CA . ARG A 1 230 ? 10.43 6.086 -9.516 1 91 230 ARG A CA 1
ATOM 1815 C C . ARG A 1 230 ? 9.281 5.082 -9.43 1 91 230 ARG A C 1
ATOM 1817 O O . ARG A 1 230 ? 8.82 4.758 -8.336 1 91 230 ARG A O 1
ATOM 1824 N N . LEU A 1 231 ? 8.852 4.555 -10.531 1 93.31 231 LEU A N 1
ATOM 1825 C CA . LEU A 1 231 ? 7.797 3.547 -10.539 1 93.31 231 LEU A CA 1
ATOM 1826 C C . LEU A 1 231 ? 8.258 2.271 -9.844 1 93.31 231 LEU A C 1
ATOM 1828 O O . LEU A 1 231 ? 7.5 1.656 -9.094 1 93.31 231 LEU A O 1
ATOM 1832 N N . CYS A 1 232 ? 9.477 1.947 -10.078 1 93.56 232 CYS A N 1
ATOM 1833 C CA . CYS A 1 232 ? 10.023 0.754 -9.438 1 93.56 232 CYS A CA 1
ATOM 1834 C C . CYS A 1 232 ? 10.188 0.969 -7.934 1 93.56 232 CYS A C 1
ATOM 1836 O O . CYS A 1 232 ? 10.039 0.034 -7.148 1 93.56 232 CYS A O 1
ATOM 1838 N N . ARG A 1 233 ? 10.484 2.188 -7.578 1 91.94 233 ARG A N 1
ATOM 1839 C CA . ARG A 1 233 ? 10.531 2.51 -6.152 1 91.94 233 ARG A CA 1
ATOM 1840 C C . ARG A 1 233 ? 9.172 2.311 -5.5 1 91.94 233 ARG A C 1
ATOM 1842 O O . ARG A 1 233 ? 9.086 1.805 -4.379 1 91.94 233 ARG A O 1
ATOM 1849 N N . THR A 1 234 ? 8.18 2.729 -6.156 1 94.44 234 THR A N 1
ATOM 1850 C CA . THR A 1 234 ? 6.82 2.5 -5.676 1 94.44 234 THR A CA 1
ATOM 1851 C C . THR A 1 234 ? 6.578 1.013 -5.434 1 94.44 234 THR A C 1
ATOM 1853 O O . THR A 1 234 ? 6.016 0.629 -4.402 1 94.44 234 THR A O 1
ATOM 1856 N N . THR A 1 235 ? 7.023 0.184 -6.367 1 94.94 235 THR A N 1
ATOM 1857 C CA . THR A 1 235 ? 6.832 -1.255 -6.223 1 94.94 235 THR A CA 1
ATOM 1858 C C . THR A 1 235 ? 7.539 -1.774 -4.977 1 94.94 235 THR A C 1
ATOM 1860 O O . THR A 1 235 ? 7.008 -2.633 -4.27 1 94.94 235 THR A O 1
ATOM 1863 N N . SER A 1 236 ? 8.703 -1.243 -4.738 1 92.69 236 SER A N 1
ATOM 1864 C CA . SER A 1 236 ? 9.453 -1.66 -3.555 1 92.69 236 SER A CA 1
ATOM 1865 C C . SER A 1 236 ? 8.727 -1.272 -2.273 1 92.69 236 SER A C 1
ATOM 1867 O O . SER A 1 236 ? 8.68 -2.051 -1.318 1 92.69 236 SER A O 1
ATOM 1869 N N . HIS A 1 237 ? 8.148 -0.102 -2.271 1 94 237 HIS A N 1
ATOM 1870 C CA . HIS A 1 237 ? 7.355 0.34 -1.13 1 94 237 HIS A CA 1
ATOM 1871 C C . HIS A 1 237 ? 6.145 -0.563 -0.918 1 94 237 HIS A C 1
ATOM 1873 O O . HIS A 1 237 ? 5.844 -0.948 0.214 1 94 237 HIS A O 1
ATOM 1879 N N . MET A 1 238 ? 5.543 -0.891 -2.002 1 95.75 238 MET A N 1
ATOM 1880 C CA . MET A 1 238 ? 4.348 -1.724 -1.926 1 95.75 238 MET A CA 1
ATOM 1881 C C . MET A 1 238 ? 4.691 -3.127 -1.438 1 95.75 238 MET A C 1
ATOM 1883 O O . MET A 1 238 ? 3.955 -3.709 -0.639 1 95.75 238 MET A O 1
ATOM 1887 N N . HIS A 1 239 ? 5.789 -3.592 -1.913 1 93.5 239 HIS A N 1
ATOM 1888 C CA . HIS A 1 239 ? 6.223 -4.922 -1.499 1 93.5 239 HIS A CA 1
ATOM 1889 C C . HIS A 1 239 ? 6.469 -4.977 0.004 1 93.5 239 HIS A C 1
ATOM 1891 O O . HIS A 1 239 ? 6.07 -5.938 0.667 1 93.5 239 HIS A O 1
ATOM 1897 N N . ARG A 1 240 ? 7.113 -4.02 0.524 1 93.88 240 ARG A N 1
ATOM 1898 C CA . ARG A 1 240 ? 7.402 -3.967 1.954 1 93.88 240 ARG A CA 1
ATOM 1899 C C . ARG A 1 240 ? 6.117 -3.869 2.768 1 93.88 240 ARG A C 1
ATOM 1901 O O . ARG A 1 240 ? 5.969 -4.543 3.791 1 93.88 240 ARG A O 1
ATOM 1908 N N . ALA A 1 241 ? 5.227 -3.035 2.316 1 96.38 241 ALA A N 1
ATOM 1909 C CA . ALA A 1 241 ? 3.936 -2.893 2.986 1 96.38 241 ALA A CA 1
ATOM 1910 C C . ALA A 1 241 ? 3.146 -4.199 2.943 1 96.38 241 ALA A C 1
ATOM 1912 O O . ALA A 1 241 ? 2.549 -4.602 3.943 1 96.38 241 ALA A O 1
ATOM 1913 N N . LEU A 1 242 ? 3.148 -4.824 1.769 1 96 242 LEU A N 1
ATOM 1914 C CA . LEU A 1 242 ? 2.441 -6.09 1.608 1 96 242 LEU A CA 1
ATOM 1915 C C . LEU A 1 242 ? 3.01 -7.152 2.543 1 96 242 LEU A C 1
ATOM 1917 O O . LEU A 1 242 ? 2.258 -7.871 3.203 1 96 242 LEU A O 1
ATOM 1921 N N . ALA A 1 243 ? 4.324 -7.242 2.596 1 95.62 243 ALA A N 1
ATOM 1922 C CA . ALA A 1 243 ? 4.969 -8.203 3.486 1 95.62 243 ALA A CA 1
ATOM 1923 C C . ALA A 1 243 ? 4.551 -7.973 4.938 1 95.62 243 ALA A C 1
ATOM 1925 O O . ALA A 1 243 ? 4.316 -8.93 5.68 1 95.62 243 ALA A O 1
ATOM 1926 N N . CYS A 1 244 ? 4.441 -6.738 5.312 1 97.38 244 CYS A N 1
ATOM 1927 C CA . CYS A 1 244 ? 4.004 -6.367 6.652 1 97.38 244 CYS A CA 1
ATOM 1928 C C . CYS A 1 244 ? 2.578 -6.84 6.91 1 97.38 244 CYS A C 1
ATOM 1930 O O . CYS A 1 244 ? 2.307 -7.484 7.926 1 97.38 244 CYS A O 1
ATOM 1932 N N . ILE A 1 245 ? 1.723 -6.562 5.992 1 97.88 245 ILE A N 1
ATOM 1933 C CA . ILE A 1 245 ? 0.314 -6.914 6.137 1 97.88 245 ILE A CA 1
ATOM 1934 C C . ILE A 1 245 ? 0.166 -8.43 6.207 1 97.88 245 ILE A C 1
ATOM 1936 O O . ILE A 1 245 ? -0.559 -8.953 7.059 1 97.88 245 ILE A O 1
ATOM 1940 N N . LEU A 1 246 ? 0.879 -9.125 5.344 1 96.88 246 LEU A N 1
ATOM 1941 C CA . LEU A 1 246 ? 0.769 -10.578 5.301 1 96.88 246 LEU A CA 1
ATOM 1942 C C . LEU A 1 246 ? 1.307 -11.211 6.582 1 96.88 246 LEU A C 1
ATOM 1944 O O . LEU A 1 246 ? 0.806 -12.242 7.031 1 96.88 246 LEU A O 1
ATOM 1948 N N . HIS A 1 247 ? 2.332 -10.562 7.156 1 97.19 247 HIS A N 1
ATOM 1949 C CA . HIS A 1 247 ? 2.814 -11 8.461 1 97.19 247 HIS A CA 1
ATOM 1950 C C . HIS A 1 247 ? 1.688 -11.008 9.492 1 97.19 247 HIS A C 1
ATOM 1952 O O . HIS A 1 247 ? 1.528 -11.977 10.242 1 97.19 247 HIS A O 1
ATOM 1958 N N . TYR A 1 248 ? 0.95 -10.008 9.477 1 97.69 248 TYR A N 1
ATOM 1959 C CA . TYR A 1 248 ? -0.103 -9.891 10.477 1 97.69 248 TYR A CA 1
ATOM 1960 C C . TYR A 1 248 ? -1.321 -10.719 10.086 1 97.69 248 TYR A C 1
ATOM 1962 O O . TYR A 1 248 ? -2.076 -11.172 10.953 1 97.69 248 TYR A O 1
ATOM 1970 N N . VAL A 1 249 ? -1.541 -10.93 8.789 1 98.12 249 VAL A N 1
ATOM 1971 C CA . VAL A 1 249 ? -2.562 -11.883 8.367 1 98.12 249 VAL A CA 1
ATOM 1972 C C . VAL A 1 249 ? -2.248 -13.266 8.93 1 98.12 249 VAL A C 1
ATOM 1974 O O . VAL A 1 249 ? -3.113 -13.906 9.523 1 98.12 249 VAL A O 1
ATOM 1977 N N . ARG A 1 250 ? -0.999 -13.648 8.766 1 97.31 250 ARG A N 1
ATOM 1978 C CA . ARG A 1 250 ? -0.57 -14.945 9.266 1 97.31 250 ARG A CA 1
ATOM 1979 C C . ARG A 1 250 ? -0.726 -15.031 10.781 1 97.31 250 ARG A C 1
ATOM 1981 O O . ARG A 1 250 ? -1.193 -16.047 11.312 1 97.31 250 ARG A O 1
ATOM 1988 N N . SER A 1 251 ? -0.356 -13.992 11.461 1 96.44 251 SER A N 1
ATOM 1989 C CA . SER A 1 251 ? -0.408 -13.969 12.922 1 96.44 251 SER A CA 1
ATOM 1990 C C . SER A 1 251 ? -1.848 -14 13.422 1 96.44 251 SER A C 1
ATOM 1992 O O . SER A 1 251 ? -2.109 -14.438 14.547 1 96.44 251 SER A O 1
ATOM 1994 N N . SER A 1 252 ? -2.811 -13.562 12.625 1 98 252 SER A N 1
ATOM 1995 C CA . SER A 1 252 ? -4.207 -13.461 13.039 1 98 252 SER A CA 1
ATOM 1996 C C . SER A 1 252 ? -5 -14.688 12.602 1 98 252 SER A C 1
ATOM 1998 O O . SER A 1 252 ? -6.18 -14.82 12.93 1 98 252 SER A O 1
ATOM 2000 N N . LEU A 1 253 ? -4.336 -15.57 11.898 1 97.94 253 LEU A N 1
ATOM 2001 C CA . LEU A 1 253 ? -5.016 -16.688 11.242 1 97.94 253 LEU A CA 1
ATOM 2002 C C . LEU A 1 253 ? -5.789 -17.516 12.25 1 97.94 253 LEU A C 1
ATOM 2004 O O . LEU A 1 253 ? -7.012 -17.641 12.148 1 97.94 253 LEU A O 1
ATOM 2008 N N . ASP A 1 254 ? -5.121 -18.031 13.328 1 97.19 254 ASP A N 1
ATOM 2009 C CA . ASP A 1 254 ? -5.746 -18.938 14.289 1 97.19 254 ASP A CA 1
ATOM 2010 C C . ASP A 1 254 ? -6.578 -18.172 15.312 1 97.19 254 ASP A C 1
ATOM 2012 O O . ASP A 1 254 ? -7.391 -18.766 16.031 1 97.19 254 ASP A O 1
ATOM 2016 N N . TYR A 1 255 ? -6.32 -16.906 15.367 1 97.75 255 TYR A N 1
ATOM 2017 C CA . TYR A 1 255 ? -7.133 -16.062 16.234 1 97.75 255 TYR A CA 1
ATOM 2018 C C . TYR A 1 255 ? -8.523 -15.859 15.648 1 97.75 255 TYR A C 1
ATOM 2020 O O . TYR A 1 255 ? -9.516 -15.859 16.375 1 97.75 255 TYR A O 1
ATOM 2028 N N . CYS A 1 256 ? -8.625 -15.758 14.352 1 98.44 256 CYS A N 1
ATOM 2029 C CA . CYS A 1 256 ? -9.883 -15.375 13.711 1 98.44 256 CYS A CA 1
ATOM 2030 C C . CYS A 1 256 ? -10.57 -16.578 13.086 1 98.44 256 CYS A C 1
ATOM 2032 O O . CYS A 1 256 ? -11.781 -16.562 12.859 1 98.44 256 CYS A O 1
ATOM 2034 N N . LEU A 1 257 ? -9.797 -17.609 12.766 1 98.44 257 LEU A N 1
ATOM 2035 C CA . LEU A 1 257 ? -10.344 -18.734 12.016 1 98.44 257 LEU A CA 1
ATOM 2036 C C . LEU A 1 257 ? -10.172 -20.031 12.797 1 98.44 257 LEU A C 1
ATOM 2038 O O . LEU A 1 257 ? -9.203 -20.188 13.547 1 98.44 257 LEU A O 1
ATOM 2042 N N . GLU A 1 258 ? -11.07 -20.859 12.586 1 98 258 GLU A N 1
ATOM 2043 C CA . GLU A 1 258 ? -11 -22.234 13.062 1 98 258 GLU A CA 1
ATOM 2044 C C . GLU A 1 258 ? -11.172 -23.234 11.914 1 98 258 GLU A C 1
ATOM 2046 O O . GLU A 1 258 ? -12.102 -23.109 11.117 1 98 258 GLU A O 1
ATOM 2051 N N . PHE A 1 259 ? -10.281 -24.172 11.867 1 97.44 259 PHE A N 1
ATOM 2052 C CA . PHE A 1 259 ? -10.289 -25.156 10.797 1 97.44 259 PHE A CA 1
ATOM 2053 C C . PHE A 1 259 ? -10.844 -26.484 11.281 1 97.44 259 PHE A C 1
ATOM 2055 O O . PHE A 1 259 ? -10.258 -27.125 12.156 1 97.44 259 PHE A O 1
ATOM 2062 N N . SER A 1 260 ? -11.875 -26.906 10.664 1 94.94 260 SER A N 1
ATOM 2063 C CA . SER A 1 260 ? -12.555 -28.125 11.094 1 94.94 260 SER A CA 1
ATOM 2064 C C . SER A 1 260 ? -11.922 -29.359 10.477 1 94.94 260 SER A C 1
ATOM 2066 O O . SER A 1 260 ? -11.508 -29.344 9.32 1 94.94 260 SER A O 1
ATOM 2068 N N . PRO A 1 261 ? -11.961 -30.469 11.203 1 92.62 261 PRO A N 1
ATOM 2069 C CA . PRO A 1 261 ? -11.523 -31.734 10.602 1 92.62 261 PRO A CA 1
ATOM 2070 C C . PRO A 1 261 ? -12.438 -32.188 9.469 1 92.62 261 PRO A C 1
ATOM 2072 O O . PRO A 1 261 ? -12.07 -33.094 8.711 1 92.62 261 PRO A O 1
ATOM 2075 N N . LEU A 1 262 ? -13.586 -31.609 9.367 1 92.88 262 LEU A N 1
ATOM 2076 C CA . LEU A 1 262 ? -14.531 -31.969 8.312 1 92.88 262 LEU A CA 1
ATOM 2077 C C . LEU A 1 262 ? -14.281 -31.156 7.051 1 92.88 262 LEU A C 1
ATOM 2079 O O . LEU A 1 262 ? -15.039 -31.25 6.082 1 92.88 262 LEU A O 1
ATOM 2083 N N . GLY A 1 263 ? -13.328 -30.281 7.059 1 94.62 263 GLY A N 1
ATOM 2084 C CA . GLY A 1 263 ? -12.859 -29.625 5.844 1 94.62 263 GLY A CA 1
ATOM 2085 C C . GLY A 1 263 ? -13.539 -28.297 5.578 1 94.62 263 GLY A C 1
ATOM 2086 O O . GLY A 1 263 ? -13.656 -27.875 4.426 1 94.62 263 GLY A O 1
ATOM 2087 N N . PHE A 1 264 ? -14.094 -27.672 6.551 1 96.25 264 PHE A N 1
ATOM 2088 C CA . PHE A 1 264 ? -14.641 -26.344 6.383 1 96.25 264 PHE A CA 1
ATOM 2089 C C . PHE A 1 264 ? -14.016 -25.359 7.371 1 96.25 264 PHE A C 1
ATOM 2091 O O . PHE A 1 264 ? -13.25 -25.781 8.25 1 96.25 264 PHE A O 1
ATOM 2098 N N . ILE A 1 265 ? -14.258 -24.062 7.195 1 97.94 265 ILE A N 1
ATOM 2099 C CA . ILE A 1 265 ? -13.648 -23.031 8.016 1 97.94 265 ILE A CA 1
ATOM 2100 C C . ILE A 1 265 ? -14.727 -22.297 8.812 1 97.94 265 ILE A C 1
ATOM 2102 O O . ILE A 1 265 ? -15.773 -21.938 8.273 1 97.94 265 ILE A O 1
ATOM 2106 N N . THR A 1 266 ? -14.492 -22.156 10.055 1 97.62 266 THR A N 1
ATOM 2107 C CA . THR A 1 266 ? -15.32 -21.297 10.883 1 97.62 266 THR A CA 1
ATOM 2108 C C . THR A 1 266 ? -14.641 -19.938 11.102 1 97.62 266 THR A C 1
ATOM 2110 O O . THR A 1 266 ? -13.484 -19.891 11.523 1 97.62 266 THR A O 1
ATOM 2113 N N . VAL A 1 267 ? -15.344 -18.906 10.797 1 97.75 267 VAL A N 1
ATOM 2114 C CA . VAL A 1 267 ? -14.875 -17.531 11.008 1 97.75 267 VAL A CA 1
ATOM 2115 C C . VAL A 1 267 ? -15.453 -16.984 12.297 1 97.75 267 VAL A C 1
ATOM 2117 O O . VAL A 1 267 ? -16.672 -16.812 12.422 1 97.75 267 VAL A O 1
ATOM 2120 N N . LYS A 1 268 ? -14.617 -16.703 13.211 1 97.62 268 LYS A N 1
ATOM 2121 C CA . LYS A 1 268 ? -15.047 -16.109 14.477 1 97.62 268 LYS A CA 1
ATOM 2122 C C . LYS A 1 268 ? -15.398 -14.641 14.305 1 97.62 268 LYS A C 1
ATOM 2124 O O . LYS A 1 268 ? -14.508 -13.789 14.188 1 97.62 268 LYS A O 1
ATOM 2129 N N . SER A 1 269 ? -16.625 -14.359 14.375 1 95.56 269 SER A N 1
ATOM 2130 C CA . SER A 1 269 ? -17.156 -13.055 14.008 1 95.56 269 SER A CA 1
ATOM 2131 C C . SER A 1 269 ? -16.562 -11.953 14.891 1 95.56 269 SER A C 1
ATOM 2133 O O . SER A 1 269 ? -16.141 -10.906 14.391 1 95.56 269 SER A O 1
ATOM 2135 N N . GLN A 1 270 ? -16.578 -12.117 16.172 1 95.5 270 GLN A N 1
ATOM 2136 C CA . GLN A 1 270 ? -16.094 -11.102 17.109 1 95.5 270 GLN A CA 1
ATOM 2137 C C . GLN A 1 270 ? -14.602 -10.836 16.906 1 95.5 270 GLN A C 1
ATOM 2139 O O . GLN A 1 270 ? -14.172 -9.688 16.906 1 95.5 270 GLN A O 1
ATOM 2144 N N . GLU A 1 271 ? -13.836 -11.938 16.797 1 97.44 271 GLU A N 1
ATOM 2145 C CA . GLU A 1 271 ? -12.398 -11.812 16.578 1 97.44 271 GLU A CA 1
ATOM 2146 C C . GLU A 1 271 ? -12.102 -11.117 15.25 1 97.44 271 GLU A C 1
ATOM 2148 O O . GLU A 1 271 ? -11.219 -10.266 15.172 1 97.44 271 GLU A O 1
ATOM 2153 N N . LEU A 1 272 ? -12.883 -11.453 14.266 1 97.69 272 LEU A N 1
ATOM 2154 C CA . LEU A 1 272 ? -12.68 -10.867 12.945 1 97.69 272 LEU A CA 1
ATOM 2155 C C . LEU A 1 272 ? -12.938 -9.359 12.977 1 97.69 272 LEU A C 1
ATOM 2157 O O . LEU A 1 272 ? -12.25 -8.594 12.305 1 97.69 272 LEU A O 1
ATOM 2161 N N . ARG A 1 273 ? -13.906 -8.906 13.75 1 95.56 273 ARG A N 1
ATOM 2162 C CA . ARG A 1 273 ? -14.258 -7.496 13.859 1 95.56 273 ARG A CA 1
ATOM 2163 C C . ARG A 1 273 ? -13.203 -6.73 14.664 1 95.56 273 ARG A C 1
ATOM 2165 O O . ARG A 1 273 ? -13.117 -5.504 14.57 1 95.56 273 ARG A O 1
ATOM 2172 N N . SER A 1 274 ? -12.438 -7.438 15.414 1 95.88 274 SER A N 1
ATOM 2173 C CA . SER A 1 274 ? -11.484 -6.797 16.312 1 95.88 274 SER A CA 1
ATOM 2174 C C . SER A 1 274 ? -10.164 -6.496 15.617 1 95.88 274 SER A C 1
ATOM 2176 O O . SER A 1 274 ? -9.344 -5.734 16.125 1 95.88 274 SER A O 1
ATOM 2178 N N . VAL A 1 275 ? -9.93 -7.117 14.492 1 97.19 275 VAL A N 1
ATOM 2179 C CA . VAL A 1 275 ? -8.703 -6.852 13.742 1 97.19 275 VAL A CA 1
ATOM 2180 C C . VAL A 1 275 ? -8.977 -5.801 12.672 1 97.19 275 VAL A C 1
ATOM 2182 O O . VAL A 1 275 ? -10.133 -5.539 12.328 1 97.19 275 VAL A O 1
ATOM 2185 N N . PRO A 1 276 ? -7.914 -5.117 12.164 1 97.25 276 PRO A N 1
ATOM 2186 C CA . PRO A 1 276 ? -8.117 -4.125 11.102 1 97.25 276 PRO A CA 1
ATOM 2187 C C . PRO A 1 276 ? -8.844 -4.699 9.891 1 97.25 276 PRO A C 1
ATOM 2189 O O . PRO A 1 276 ? -8.648 -5.867 9.547 1 97.25 276 PRO A O 1
ATOM 2192 N N . GLU A 1 277 ? -9.617 -3.895 9.203 1 97.12 277 GLU A N 1
ATOM 2193 C CA . GLU A 1 277 ? -10.438 -4.305 8.062 1 97.12 277 GLU A CA 1
ATOM 2194 C C . GLU A 1 277 ? -9.594 -4.996 6.996 1 97.12 277 GLU A C 1
ATOM 2196 O O . GLU A 1 277 ? -10.039 -5.965 6.379 1 97.12 277 GLU A O 1
ATOM 2201 N N . GLU A 1 278 ? -8.422 -4.52 6.738 1 97.56 278 GLU A N 1
ATOM 2202 C CA . GLU A 1 278 ? -7.523 -5.102 5.742 1 97.56 278 GLU A CA 1
ATOM 2203 C C . GLU A 1 278 ? -7.184 -6.547 6.09 1 97.56 278 GLU A C 1
ATOM 2205 O O . GLU A 1 278 ? -7.156 -7.414 5.211 1 97.56 278 GLU A O 1
ATOM 2210 N N . ILE A 1 279 ? -6.891 -6.824 7.371 1 98.31 279 ILE A N 1
ATOM 2211 C CA . ILE A 1 279 ? -6.578 -8.172 7.832 1 98.31 279 ILE A CA 1
ATOM 2212 C C . ILE A 1 279 ? -7.812 -9.062 7.691 1 98.31 279 ILE A C 1
ATOM 2214 O O . ILE A 1 279 ? -7.727 -10.172 7.16 1 98.31 279 ILE A O 1
ATOM 2218 N N . ALA A 1 280 ? -8.953 -8.516 8.148 1 98.19 280 ALA A N 1
ATOM 2219 C CA . ALA A 1 280 ? -10.203 -9.258 8.055 1 98.19 280 ALA A CA 1
ATOM 2220 C C . ALA A 1 280 ? -10.523 -9.609 6.605 1 98.19 280 ALA A C 1
ATOM 2222 O O . ALA A 1 280 ? -10.898 -10.75 6.309 1 98.19 280 ALA A O 1
ATOM 2223 N N . SER A 1 281 ? -10.406 -8.664 5.777 1 97.56 281 SER A N 1
ATOM 2224 C CA . SER A 1 281 ? -10.688 -8.844 4.359 1 97.56 281 SER A CA 1
ATOM 2225 C C . SER A 1 281 ? -9.797 -9.93 3.754 1 97.56 281 SER A C 1
ATOM 2227 O O . SER A 1 281 ? -10.281 -10.805 3.031 1 97.56 281 SER A O 1
ATOM 2229 N N . ARG A 1 282 ? -8.508 -9.906 4.027 1 97.06 282 ARG A N 1
ATOM 2230 C CA . ARG A 1 282 ? -7.57 -10.867 3.451 1 97.06 282 ARG A CA 1
ATOM 2231 C C . ARG A 1 282 ? -7.824 -12.273 3.988 1 97.06 282 ARG A C 1
ATOM 2233 O O . ARG A 1 282 ? -7.754 -13.25 3.244 1 97.06 282 ARG A O 1
ATOM 2240 N N . LEU A 1 283 ? -8.102 -12.359 5.316 1 98 283 LEU A N 1
ATOM 2241 C CA . LEU A 1 283 ? -8.383 -13.664 5.898 1 98 283 LEU A CA 1
ATOM 2242 C C . LEU A 1 283 ? -9.594 -14.305 5.227 1 98 283 LEU A C 1
ATOM 2244 O O . LEU A 1 283 ? -9.562 -15.492 4.879 1 98 283 LEU A O 1
ATOM 2248 N N . LEU A 1 284 ? -10.625 -13.531 5.059 1 97.75 284 LEU A N 1
ATOM 2249 C CA . LEU A 1 284 ? -11.828 -14.055 4.422 1 97.75 284 LEU A CA 1
ATOM 2250 C C . LEU A 1 284 ? -11.57 -14.406 2.963 1 97.75 284 LEU A C 1
ATOM 2252 O O . LEU A 1 284 ? -11.977 -15.469 2.492 1 97.75 284 LEU A O 1
ATOM 2256 N N . LEU A 1 285 ? -10.883 -13.562 2.285 1 96.94 285 LEU A N 1
ATOM 2257 C CA . LEU A 1 285 ? -10.57 -13.758 0.875 1 96.94 285 LEU A CA 1
ATOM 2258 C C . LEU A 1 285 ? -9.75 -15.031 0.672 1 96.94 285 LEU A C 1
ATOM 2260 O O . LEU A 1 285 ? -10.078 -15.852 -0.185 1 96.94 285 LEU A O 1
ATOM 2264 N N . LEU A 1 286 ? -8.703 -15.172 1.419 1 96.38 286 LEU A N 1
ATOM 2265 C CA . LEU A 1 286 ? -7.809 -16.312 1.292 1 96.38 286 LEU A CA 1
ATOM 2266 C C . LEU A 1 286 ? -8.523 -17.609 1.69 1 96.38 286 LEU A C 1
ATOM 2268 O O . LEU A 1 286 ? -8.25 -18.672 1.127 1 96.38 286 LEU A O 1
ATOM 2272 N N . SER A 1 287 ? -9.422 -17.5 2.67 1 97.5 287 SER A N 1
ATOM 2273 C CA . SER A 1 287 ? -10.227 -18.656 3.047 1 97.5 287 SER A CA 1
ATOM 2274 C C . SER A 1 287 ? -11.109 -19.109 1.89 1 97.5 287 SER A C 1
ATOM 2276 O O . SER A 1 287 ? -11.195 -20.312 1.609 1 97.5 287 SER A O 1
ATOM 2278 N N . LEU A 1 288 ? -11.711 -18.141 1.224 1 97.12 288 LEU A N 1
ATOM 2279 C CA . LEU A 1 288 ? -12.562 -18.469 0.082 1 97.12 288 LEU A CA 1
ATOM 2280 C C . LEU A 1 288 ? -11.75 -19.094 -1.045 1 97.12 288 LEU A C 1
ATOM 2282 O O . LEU A 1 288 ? -12.195 -20.047 -1.683 1 97.12 288 LEU A O 1
ATOM 2286 N N . MET A 1 289 ? -10.617 -18.578 -1.276 1 95.25 289 MET A N 1
ATOM 2287 C CA . MET A 1 289 ? -9.75 -19.109 -2.324 1 95.25 289 MET A CA 1
ATOM 2288 C C . MET A 1 289 ? -9.328 -20.531 -2.01 1 95.25 289 MET A C 1
ATOM 2290 O O . MET A 1 289 ? -9.422 -21.422 -2.863 1 95.25 289 MET A O 1
ATOM 2294 N N . ALA A 1 290 ? -8.883 -20.75 -0.781 1 94.44 290 ALA A N 1
ATOM 2295 C CA . ALA A 1 290 ? -8.43 -22.078 -0.37 1 94.44 290 ALA A CA 1
ATOM 2296 C C . ALA A 1 290 ? -9.578 -23.094 -0.431 1 94.44 290 ALA A C 1
ATOM 2298 O O . ALA A 1 290 ? -9.414 -24.188 -0.953 1 94.44 290 ALA A O 1
ATOM 2299 N N . MET A 1 291 ? -10.695 -22.672 0.014 1 94.81 291 MET A N 1
ATOM 2300 C CA . MET A 1 291 ? -11.867 -23.531 0.071 1 94.81 291 MET A CA 1
ATOM 2301 C C . MET A 1 291 ? -12.445 -23.766 -1.321 1 94.81 291 MET A C 1
ATOM 2303 O O . MET A 1 291 ? -12.914 -24.859 -1.635 1 94.81 291 MET A O 1
ATOM 2307 N N . GLY A 1 292 ? -12.43 -22.734 -2.078 1 92.81 292 GLY A N 1
ATOM 2308 C CA . GLY A 1 292 ? -13.016 -22.812 -3.406 1 92.81 292 GLY A CA 1
ATOM 2309 C C . GLY A 1 292 ? -12.094 -23.438 -4.434 1 92.81 292 GLY A C 1
ATOM 2310 O O . GLY A 1 292 ? -12.523 -23.75 -5.547 1 92.81 292 GLY A O 1
ATOM 2311 N N . GLY A 1 293 ? -10.891 -23.609 -4.078 1 85.56 293 GLY A N 1
ATOM 2312 C CA . GLY A 1 293 ? -9.914 -24.219 -4.969 1 85.56 293 GLY A CA 1
ATOM 2313 C C . GLY A 1 293 ? -9.516 -23.328 -6.125 1 85.56 293 GLY A C 1
ATOM 2314 O O . GLY A 1 293 ? -9.32 -23.797 -7.246 1 85.56 293 GLY A O 1
ATOM 2315 N N . LYS A 1 294 ? -9.555 -22.078 -5.953 1 82.06 294 LYS A N 1
ATOM 2316 C CA . LYS A 1 294 ? -9.219 -21.109 -6.996 1 82.06 294 LYS A CA 1
ATOM 2317 C C . LYS A 1 294 ? -7.988 -20.281 -6.609 1 82.06 294 LYS A C 1
ATOM 2319 O O . LYS A 1 294 ? -7.832 -19.906 -5.449 1 82.06 294 LYS A O 1
ATOM 2324 N N . ASP A 1 295 ? -7.141 -20.047 -7.621 1 78 295 ASP A N 1
ATOM 2325 C CA . ASP A 1 295 ? -5.902 -19.312 -7.348 1 78 295 ASP A CA 1
ATOM 2326 C C . ASP A 1 295 ? -6.09 -17.812 -7.543 1 78 295 ASP A C 1
ATOM 2328 O O . ASP A 1 295 ? -5.25 -17.016 -7.121 1 78 295 ASP A O 1
ATOM 2332 N N . HIS A 1 296 ? -7.203 -17.484 -8.141 1 83.69 296 HIS A N 1
ATOM 2333 C CA . HIS A 1 296 ? -7.484 -16.062 -8.336 1 83.69 296 HIS A CA 1
ATOM 2334 C C . HIS A 1 296 ? -8.477 -15.547 -7.297 1 83.69 296 HIS A C 1
ATOM 2336 O O . HIS A 1 296 ? -9.25 -16.328 -6.734 1 83.69 296 HIS A O 1
ATOM 2342 N N . LYS A 1 297 ? -8.445 -14.328 -7.078 1 89.19 297 LYS A N 1
ATOM 2343 C CA . LYS A 1 297 ? -9.328 -13.695 -6.102 1 89.19 297 LYS A CA 1
ATOM 2344 C C . LYS A 1 297 ? -10.75 -13.547 -6.648 1 89.19 297 LYS A C 1
ATOM 2346 O O . LYS A 1 297 ? -10.938 -13.398 -7.859 1 89.19 297 LYS A O 1
ATOM 2351 N N . PRO A 1 298 ? -11.758 -13.695 -5.762 1 91.75 298 PRO A N 1
ATOM 2352 C CA . PRO A 1 298 ? -13.109 -13.359 -6.219 1 91.75 298 PRO A CA 1
ATOM 2353 C C . PRO A 1 298 ? -13.25 -11.898 -6.633 1 91.75 298 PRO A C 1
ATOM 2355 O O . PRO A 1 298 ? -12.445 -11.055 -6.23 1 91.75 298 PRO A O 1
ATOM 2358 N N . ARG A 1 299 ? -14.203 -11.68 -7.418 1 87.75 299 ARG A N 1
ATOM 2359 C CA . ARG A 1 299 ? -14.492 -10.312 -7.832 1 87.75 299 ARG A CA 1
ATOM 2360 C C . ARG A 1 299 ? -14.805 -9.43 -6.629 1 87.75 299 ARG A C 1
ATOM 2362 O O . ARG A 1 299 ? -15.555 -9.836 -5.734 1 87.75 299 ARG A O 1
ATOM 2369 N N . TYR A 1 300 ? -14.32 -8.312 -6.723 1 85.88 300 TYR A N 1
ATOM 2370 C CA . TYR A 1 300 ? -14.469 -7.355 -5.637 1 85.88 300 TYR A CA 1
ATOM 2371 C C . TYR A 1 300 ? -15.938 -7.047 -5.379 1 85.88 300 TYR A C 1
ATOM 2373 O O . TYR A 1 300 ? -16.375 -6.984 -4.23 1 85.88 300 TYR A O 1
ATOM 2381 N N . SER A 1 301 ? -16.719 -6.84 -6.426 1 87.12 301 SER A N 1
ATOM 2382 C CA . SER A 1 301 ? -18.109 -6.438 -6.332 1 87.12 301 SER A CA 1
ATOM 2383 C C . SER A 1 301 ? -18.953 -7.504 -5.633 1 87.12 301 SER A C 1
ATOM 2385 O O . SER A 1 301 ? -19.938 -7.191 -4.977 1 87.12 301 SER A O 1
ATOM 2387 N N . ALA A 1 302 ? -18.516 -8.742 -5.742 1 92.19 302 ALA A N 1
ATOM 2388 C CA . ALA A 1 302 ? -19.234 -9.844 -5.102 1 92.19 302 ALA A CA 1
ATOM 2389 C C . ALA A 1 302 ? -18.734 -10.078 -3.68 1 92.19 302 ALA A C 1
ATOM 2391 O O . ALA A 1 302 ? -19.531 -10.398 -2.785 1 92.19 302 ALA A O 1
ATOM 2392 N N . PHE A 1 303 ? -17.547 -9.852 -3.445 1 95.56 303 PHE A N 1
ATOM 2393 C CA . PHE A 1 303 ? -16.875 -10.141 -2.186 1 95.56 303 PHE A CA 1
ATOM 2394 C C . PHE A 1 303 ? -17.172 -9.07 -1.15 1 95.56 303 PHE A C 1
ATOM 2396 O O . PHE A 1 303 ? -17.484 -9.375 0.001 1 95.56 303 PHE A O 1
ATOM 2403 N N . TRP A 1 304 ? -17.094 -7.848 -1.484 1 92 304 TRP A N 1
ATOM 2404 C CA . TRP A 1 304 ? -17.078 -6.73 -0.545 1 92 304 TRP A CA 1
ATOM 2405 C C . TRP A 1 304 ? -18.391 -6.641 0.222 1 92 304 TRP A C 1
ATOM 2407 O O . TRP A 1 304 ? -18.406 -6.422 1.436 1 92 304 TRP A O 1
ATOM 2417 N N . PRO A 1 305 ? -19.531 -6.812 -0.473 1 92.19 305 PRO A N 1
ATOM 2418 C CA . PRO A 1 305 ? -20.781 -6.789 0.282 1 92.19 305 PRO A CA 1
ATOM 2419 C C . PRO A 1 305 ? -20.844 -7.863 1.366 1 92.19 305 PRO A C 1
ATOM 2421 O O . PRO A 1 305 ? -21.391 -7.625 2.449 1 92.19 305 PRO A O 1
ATOM 2424 N N . ILE A 1 306 ? -20.297 -8.984 1.125 1 93.75 306 ILE A N 1
ATOM 2425 C CA . ILE A 1 306 ? -20.297 -10.07 2.098 1 93.75 306 ILE A CA 1
ATOM 2426 C C . ILE A 1 306 ? -19.422 -9.688 3.291 1 93.75 306 ILE A C 1
ATOM 2428 O O . ILE A 1 306 ? -19.828 -9.828 4.441 1 93.75 306 ILE A O 1
ATOM 2432 N N . LEU A 1 307 ? -18.25 -9.164 3.023 1 94.81 307 LEU A N 1
ATOM 2433 C CA . LEU A 1 307 ? -17.344 -8.734 4.082 1 94.81 307 LEU A CA 1
ATOM 2434 C C . LEU A 1 307 ? -18 -7.656 4.945 1 94.81 307 LEU A C 1
ATOM 2436 O O . LEU A 1 307 ? -17.953 -7.727 6.172 1 94.81 307 LEU A O 1
ATOM 2440 N N . THR A 1 308 ? -18.562 -6.688 4.297 1 93.06 308 THR A N 1
ATOM 2441 C CA . THR A 1 308 ? -19.188 -5.57 5.004 1 93.06 308 THR A CA 1
ATOM 2442 C C . THR A 1 308 ? -20.297 -6.062 5.926 1 93.06 308 THR A C 1
ATOM 2444 O O . THR A 1 308 ? -20.391 -5.625 7.078 1 93.06 308 THR A O 1
ATOM 2447 N N . LYS A 1 309 ? -21.062 -6.934 5.422 1 91.88 309 LYS A N 1
ATOM 2448 C CA . LYS A 1 309 ? -22.156 -7.48 6.227 1 91.88 309 LYS A CA 1
ATOM 2449 C C . LYS A 1 309 ? -21.625 -8.242 7.438 1 91.88 309 LYS A C 1
ATOM 2451 O O . LYS A 1 309 ? -22.156 -8.117 8.539 1 91.88 309 LYS A O 1
ATOM 2456 N N . ILE A 1 310 ? -20.641 -8.992 7.266 1 93.06 310 ILE A N 1
ATOM 2457 C CA . ILE A 1 310 ? -20.031 -9.766 8.344 1 93.06 310 ILE A CA 1
ATOM 2458 C C . ILE A 1 310 ? -19.453 -8.828 9.398 1 93.06 310 ILE A C 1
ATOM 2460 O O . ILE A 1 310 ? -19.688 -9.008 10.594 1 93.06 310 ILE A O 1
ATOM 2464 N N . LEU A 1 311 ? -18.797 -7.785 8.953 1 93.69 311 LEU A N 1
ATOM 2465 C CA . LEU A 1 311 ? -18.109 -6.871 9.867 1 93.69 311 LEU A CA 1
ATOM 2466 C C . LEU A 1 311 ? -19.109 -5.988 10.609 1 93.69 311 LEU A C 1
ATOM 2468 O O . LEU A 1 311 ? -18.844 -5.566 11.734 1 93.69 311 LEU A O 1
ATOM 2472 N N . GLN A 1 312 ? -20.203 -5.738 10.008 1 90.19 312 GLN A N 1
ATOM 2473 C CA . GLN A 1 312 ? -21.203 -4.875 10.625 1 90.19 312 GLN A CA 1
ATOM 2474 C C . GLN A 1 312 ? -22.156 -5.684 11.508 1 90.19 312 GLN A 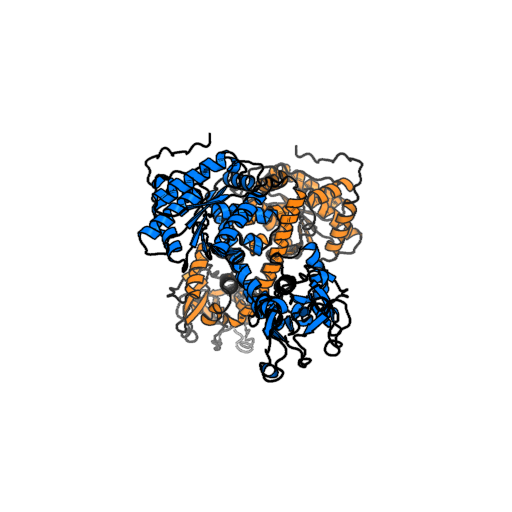C 1
ATOM 2476 O O . GLN A 1 312 ? -22.984 -5.113 12.219 1 90.19 312 GLN A O 1
ATOM 2481 N N . GLY A 1 313 ? -22.062 -6.941 11.484 1 83.12 313 GLY A N 1
ATOM 2482 C CA . GLY A 1 313 ? -22.906 -7.785 12.305 1 83.12 313 GLY A CA 1
ATOM 2483 C C . GLY A 1 313 ? -24.359 -7.777 11.859 1 83.12 313 GLY A C 1
ATOM 2484 O O . GLY A 1 313 ? -25.266 -7.953 12.672 1 83.12 313 GLY A O 1
ATOM 2485 N N . GLN A 1 314 ? -24.594 -7.543 10.617 1 80.19 314 GLN A N 1
ATOM 2486 C CA . GLN A 1 314 ? -25.953 -7.484 10.07 1 80.19 314 GLN A CA 1
ATOM 2487 C C . GLN A 1 314 ? -26.5 -8.883 9.805 1 80.19 314 GLN A C 1
ATOM 2489 O O . GLN A 1 314 ? -25.766 -9.867 9.859 1 80.19 314 GLN A O 1
ATOM 2494 N N . ASP A 1 315 ? -27.828 -8.852 9.531 1 82.94 315 ASP A N 1
ATOM 2495 C CA . ASP A 1 315 ? -28.438 -10.102 9.102 1 82.94 315 ASP A CA 1
ATOM 2496 C C . ASP A 1 315 ? -27.797 -10.617 7.816 1 82.94 315 ASP A C 1
ATOM 2498 O O . ASP A 1 315 ? -27.453 -9.828 6.926 1 82.94 315 ASP A O 1
ATOM 2502 N N . PHE A 1 316 ? -27.562 -11.875 7.922 1 86.12 316 PHE A N 1
ATOM 2503 C CA . PHE A 1 316 ? -26.797 -12.461 6.824 1 86.12 316 PHE A CA 1
ATOM 2504 C C . PHE A 1 316 ? -27.516 -13.68 6.254 1 86.12 316 PHE A C 1
ATOM 2506 O O . PHE A 1 316 ? -27.797 -14.625 6.984 1 86.12 316 PHE A O 1
ATOM 2513 N N . THR A 1 317 ? -27.922 -13.594 4.984 1 89.69 317 THR A N 1
ATOM 2514 C CA . THR A 1 317 ? -28.422 -14.75 4.254 1 89.69 317 THR A CA 1
ATOM 2515 C C . THR A 1 317 ? -27.281 -15.508 3.584 1 89.69 317 THR A C 1
ATOM 2517 O O . THR A 1 317 ? -26.359 -14.898 3.047 1 89.69 317 THR A O 1
ATOM 2520 N N . PRO A 1 318 ? -27.422 -16.844 3.768 1 92.06 318 PRO A N 1
ATOM 2521 C CA . PRO A 1 318 ? -26.344 -17.625 3.141 1 92.06 318 PRO A CA 1
ATOM 2522 C C . PRO A 1 318 ? -26.141 -17.25 1.674 1 92.06 318 PRO A C 1
ATOM 2524 O O . PRO A 1 318 ? -27.094 -16.984 0.954 1 92.06 318 PRO A O 1
ATOM 2527 N N . ARG A 1 319 ? -24.906 -17.219 1.29 1 93.31 319 ARG A N 1
ATOM 2528 C CA . ARG A 1 319 ? -24.547 -16.797 -0.063 1 93.31 319 ARG A CA 1
ATOM 2529 C C . ARG A 1 319 ? -23.422 -17.672 -0.619 1 93.31 319 ARG A C 1
ATOM 2531 O O . ARG A 1 319 ? -22.547 -18.125 0.13 1 93.31 319 ARG A O 1
ATOM 2538 N N . THR A 1 320 ? -23.562 -17.891 -1.924 1 94.44 320 THR A N 1
ATOM 2539 C CA . THR A 1 320 ? -22.484 -18.609 -2.605 1 94.44 320 THR A CA 1
ATOM 2540 C C . THR A 1 320 ? -21.5 -17.641 -3.25 1 94.44 320 THR A C 1
ATOM 2542 O O . THR A 1 320 ? -21.906 -16.594 -3.771 1 94.44 320 THR A O 1
ATOM 2545 N N . LEU A 1 321 ? -20.281 -17.938 -3.072 1 94.94 321 LEU A N 1
ATOM 2546 C CA . LEU A 1 321 ? -19.219 -17.109 -3.658 1 94.94 321 LEU A CA 1
ATOM 2547 C C . LEU A 1 321 ? -17.953 -17.938 -3.889 1 94.94 321 LEU A C 1
ATOM 2549 O O . LEU A 1 321 ? -17.484 -18.609 -2.977 1 94.94 321 LEU A O 1
ATOM 2553 N N . HIS A 1 322 ? -17.453 -17.875 -5.059 1 95.88 322 HIS A N 1
ATOM 2554 C CA . HIS A 1 322 ? -16.141 -18.406 -5.398 1 95.88 322 HIS A CA 1
ATOM 2555 C C . HIS A 1 322 ? -16.047 -19.891 -5.09 1 95.88 322 HIS A C 1
ATOM 2557 O O . HIS A 1 322 ? -15.023 -20.375 -4.609 1 95.88 322 HIS A O 1
ATOM 2563 N N . GLY A 1 323 ? -17.125 -20.625 -5.266 1 94.5 323 GLY A N 1
ATOM 2564 C CA . GLY A 1 323 ? -17.172 -22.062 -5.074 1 94.5 323 GLY A CA 1
ATOM 2565 C C . GLY A 1 323 ? -17.422 -22.469 -3.635 1 94.5 323 GLY A C 1
ATOM 2566 O O . GLY A 1 323 ? -17.234 -23.625 -3.268 1 94.5 323 GLY A O 1
ATOM 2567 N N . CYS A 1 324 ? -17.797 -21.531 -2.879 1 96.81 324 CYS A N 1
ATOM 2568 C CA . CYS A 1 324 ? -18.078 -21.75 -1.461 1 96.81 324 CYS A CA 1
ATOM 2569 C C . CYS A 1 324 ? -19.453 -21.234 -1.084 1 96.81 324 CYS A C 1
ATOM 2571 O O . CYS A 1 324 ? -20.078 -20.484 -1.846 1 96.81 324 CYS A O 1
ATOM 2573 N N . LYS A 1 325 ? -19.938 -21.734 -0.049 1 96.25 325 LYS A N 1
ATOM 2574 C CA . LYS A 1 325 ? -21.125 -21.203 0.601 1 96.25 325 LYS A CA 1
ATOM 2575 C C . LYS A 1 325 ? -20.797 -20.609 1.967 1 96.25 325 LYS A C 1
ATOM 2577 O O . LYS A 1 325 ? -20.172 -21.266 2.797 1 96.25 325 LYS A O 1
ATOM 2582 N N . VAL A 1 326 ? -21.188 -19.359 2.133 1 96.44 326 VAL A N 1
ATOM 2583 C CA . VAL A 1 326 ? -20.969 -18.672 3.404 1 96.44 326 VAL A CA 1
ATOM 2584 C C . VAL A 1 326 ? -22.297 -18.562 4.164 1 96.44 326 VAL A C 1
ATOM 2586 O O . VAL A 1 326 ? -23.297 -18.125 3.611 1 96.44 326 VAL A O 1
ATOM 2589 N N . ARG A 1 327 ? -22.25 -18.938 5.422 1 94.12 327 ARG A N 1
ATOM 2590 C CA . ARG A 1 327 ? -23.484 -18.922 6.207 1 94.12 327 ARG A CA 1
ATOM 2591 C C . ARG A 1 327 ? -23.219 -18.469 7.637 1 94.12 327 ARG A C 1
ATOM 2593 O O . ARG A 1 327 ? -22.125 -18.688 8.172 1 94.12 327 ARG A O 1
ATOM 2600 N N . LYS A 1 328 ? -24.172 -17.875 8.133 1 94.25 328 LYS A N 1
ATOM 2601 C CA . LYS A 1 328 ? -24.125 -17.516 9.547 1 94.25 328 LYS A CA 1
ATOM 2602 C C . LYS A 1 328 ? -24.625 -18.656 10.43 1 94.25 328 LYS A C 1
ATOM 2604 O O . LYS A 1 328 ? -25.672 -19.234 10.164 1 94.25 328 LYS A O 1
ATOM 2609 N N . GLU A 1 329 ? -23.891 -18.938 11.453 1 91.81 329 GLU A N 1
ATOM 2610 C CA . GLU A 1 329 ? -24.234 -20 12.375 1 91.81 329 GLU A CA 1
ATOM 2611 C C . GLU A 1 329 ? -25 -19.469 13.586 1 91.81 329 GLU A C 1
ATOM 2613 O O . GLU A 1 329 ? -24.969 -18.266 13.867 1 91.81 329 GLU A O 1
ATOM 2618 N N . PRO A 1 330 ? -25.672 -20.328 14.281 1 89.25 330 PRO A N 1
ATOM 2619 C CA . PRO A 1 330 ? -26.469 -19.891 15.438 1 89.25 330 PRO A CA 1
ATOM 2620 C C . PRO A 1 330 ? -25.641 -19.219 16.516 1 89.25 330 PRO A C 1
ATOM 2622 O O . PRO A 1 330 ? -26.125 -18.359 17.25 1 89.25 330 PRO A O 1
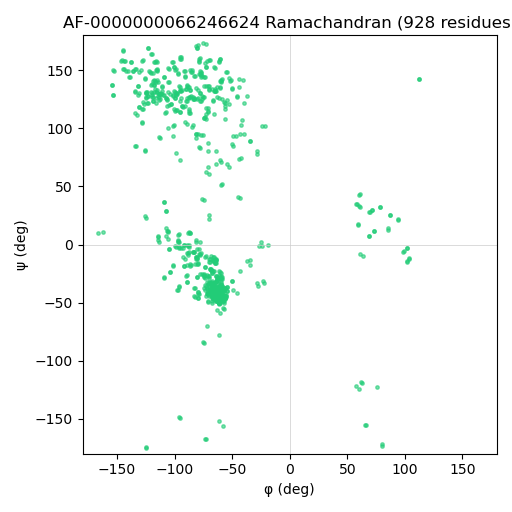ATOM 2625 N N . ASP A 1 331 ? -24.422 -19.594 16.625 1 90.69 331 ASP A N 1
ATOM 2626 C CA . ASP A 1 331 ? -23.562 -19.016 17.656 1 90.69 331 ASP A CA 1
ATOM 2627 C C . ASP A 1 331 ? -23.047 -17.641 17.25 1 90.69 331 ASP A C 1
ATOM 2629 O O . ASP A 1 331 ? -22.297 -17 18 1 90.69 331 ASP A O 1
ATOM 2633 N N . GLY A 1 332 ? -23.344 -17.188 16.078 1 91.75 332 GLY A N 1
ATOM 2634 C CA . GLY A 1 332 ? -22.969 -15.867 15.617 1 91.75 332 GLY A CA 1
ATOM 2635 C C . GLY A 1 332 ? -21.766 -15.875 14.68 1 91.75 332 GLY A C 1
ATOM 2636 O O . GLY A 1 332 ? -21.516 -14.891 13.984 1 91.75 332 GLY A O 1
ATOM 2637 N N . ASN A 1 333 ? -21.109 -17 14.68 1 95.31 333 ASN A N 1
ATOM 2638 C CA . ASN A 1 333 ? -19.969 -17.141 13.781 1 95.31 333 ASN A CA 1
ATOM 2639 C C . ASN A 1 333 ? -20.406 -17.484 12.367 1 95.31 333 ASN A C 1
ATOM 2641 O O . ASN A 1 333 ? -21.594 -17.641 12.102 1 95.31 333 ASN A O 1
ATOM 2645 N N . PHE A 1 334 ? -19.469 -17.438 11.508 1 96.31 334 PHE A N 1
ATOM 2646 C CA . PHE A 1 334 ? -19.766 -17.766 10.117 1 96.31 334 PHE A CA 1
ATOM 2647 C C . PHE A 1 334 ? -19.016 -19.031 9.68 1 96.31 334 PHE A C 1
ATOM 2649 O O . PHE A 1 334 ? -17.953 -19.328 10.219 1 96.31 334 PHE A O 1
ATOM 2656 N N . SER A 1 335 ? -19.594 -19.75 8.734 1 96.12 335 SER A N 1
ATOM 2657 C CA . SER A 1 335 ? -18.938 -20.922 8.172 1 96.12 335 SER A CA 1
ATOM 2658 C C . SER A 1 335 ? -18.734 -20.766 6.668 1 96.12 335 SER A C 1
ATOM 2660 O O . SER A 1 335 ? -19.594 -20.219 5.973 1 96.12 335 SER A O 1
ATOM 2662 N N . ILE A 1 336 ? -17.609 -21.141 6.215 1 97.56 336 ILE A N 1
ATOM 2663 C CA . ILE A 1 336 ? -17.297 -21.25 4.793 1 97.56 336 ILE A CA 1
ATOM 2664 C C . ILE A 1 336 ? -17.219 -22.719 4.395 1 97.56 336 ILE A C 1
ATOM 2666 O O . ILE A 1 336 ? -16.312 -23.438 4.816 1 97.56 336 ILE A O 1
ATOM 2670 N N . VAL A 1 337 ? -18.141 -23.094 3.58 1 96.5 337 VAL A N 1
ATOM 2671 C CA . VAL A 1 337 ? -18.266 -24.5 3.195 1 96.5 337 VAL A CA 1
ATOM 2672 C C . VAL A 1 337 ? -18.109 -24.641 1.683 1 96.5 337 VAL A C 1
ATOM 2674 O O . VAL A 1 337 ? -18.406 -23.703 0.932 1 96.5 337 VAL A O 1
ATOM 2677 N N . ARG A 1 338 ? -17.562 -25.75 1.318 1 95.94 338 ARG A N 1
ATOM 2678 C CA . ARG A 1 338 ? -17.359 -26.031 -0.1 1 95.94 338 ARG A CA 1
ATOM 2679 C C . ARG A 1 338 ? -18.703 -26.281 -0.8 1 95.94 338 ARG A C 1
ATOM 2681 O O . ARG A 1 338 ? -19.547 -27.031 -0.29 1 95.94 338 ARG A O 1
ATOM 2688 N N . GLU A 1 339 ? -18.875 -25.656 -1.949 1 94.38 339 GLU A N 1
ATOM 2689 C CA . GLU A 1 339 ? -20.094 -25.875 -2.727 1 94.38 339 GLU A CA 1
ATOM 2690 C C . GLU A 1 339 ? -20.047 -27.234 -3.436 1 94.38 339 GLU A C 1
ATOM 2692 O O . GLU A 1 339 ? -19.156 -27.484 -4.258 1 94.38 339 GLU A O 1
ATOM 2697 N N . LEU A 1 340 ? -21.078 -27.984 -3.229 1 91.75 340 LEU A N 1
ATOM 2698 C CA . LEU A 1 340 ? -21.141 -29.344 -3.77 1 91.75 340 LEU A CA 1
ATOM 2699 C C . LEU A 1 340 ? -21.094 -29.328 -5.293 1 91.75 340 LEU A C 1
ATOM 2701 O O . LEU A 1 340 ? -20.391 -30.125 -5.91 1 91.75 340 LEU A O 1
ATOM 2705 N N . ALA A 1 341 ? -21.781 -28.391 -5.926 1 89.38 341 ALA A N 1
ATOM 2706 C CA . ALA A 1 341 ? -21.922 -28.312 -7.375 1 89.38 341 ALA A CA 1
ATOM 2707 C C . ALA A 1 341 ? -20.578 -28.047 -8.047 1 89.38 341 ALA A C 1
ATOM 2709 O O . ALA A 1 341 ? -20.422 -28.266 -9.258 1 89.38 341 ALA A O 1
ATOM 2710 N N . ARG A 1 342 ? -19.562 -27.609 -7.27 1 89.5 342 ARG A N 1
ATOM 2711 C CA . ARG A 1 342 ? -18.297 -27.188 -7.852 1 89.5 342 ARG A CA 1
ATOM 2712 C C . ARG A 1 342 ? -17.219 -28.234 -7.633 1 89.5 342 ARG A C 1
ATOM 2714 O O . ARG A 1 342 ? -16.062 -28.047 -8.016 1 89.5 342 ARG A O 1
ATOM 2721 N N . ILE A 1 343 ? -17.562 -29.281 -6.914 1 90 343 ILE A N 1
ATOM 2722 C CA . ILE A 1 343 ? -16.609 -30.375 -6.691 1 90 343 ILE A CA 1
ATOM 2723 C C . ILE A 1 343 ? -16.578 -31.297 -7.914 1 90 343 ILE A C 1
ATOM 2725 O O . ILE A 1 343 ? -17.641 -31.656 -8.453 1 90 343 ILE A O 1
ATOM 2729 N N . GLU A 1 344 ? -15.266 -31.438 -8.391 1 76.06 344 GLU A N 1
ATOM 2730 C CA . GLU A 1 344 ? -15.133 -32.375 -9.5 1 76.06 344 GLU A CA 1
ATOM 2731 C C . GLU A 1 344 ? -15.648 -33.75 -9.109 1 76.06 344 GLU A C 1
ATOM 2733 O O . GLU A 1 344 ? -15.391 -34.219 -8 1 76.06 344 GLU A O 1
ATOM 2738 N N . THR A 1 345 ? -16.609 -34.375 -9.781 1 66.25 345 THR A N 1
ATOM 2739 C CA . THR A 1 345 ? -17.453 -35.5 -9.422 1 66.25 345 THR A CA 1
ATOM 2740 C C . THR A 1 345 ? -16.625 -36.75 -9.141 1 66.25 345 THR A C 1
ATOM 2742 O O . THR A 1 345 ? -16.812 -37.406 -8.109 1 66.25 345 THR A O 1
ATOM 2745 N N . LYS A 1 346 ? -15.797 -37.312 -10.055 1 77.12 346 LYS A N 1
ATOM 2746 C CA . LYS A 1 346 ? -15.273 -38.656 -9.891 1 77.12 346 LYS A CA 1
ATOM 2747 C C . LYS A 1 346 ? -13.773 -38.719 -10.156 1 77.12 346 LYS A C 1
ATOM 2749 O O . LYS A 1 346 ? -13.305 -38.25 -11.195 1 77.12 346 LYS A O 1
ATOM 2754 N N . ILE A 1 347 ? -13.047 -38.969 -9.023 1 81.88 347 ILE A N 1
ATOM 2755 C CA . ILE A 1 347 ? -11.625 -39.188 -9.227 1 81.88 347 ILE A CA 1
ATOM 2756 C C . ILE A 1 347 ? -11.336 -40.688 -9.086 1 81.88 347 ILE A C 1
ATOM 2758 O O . ILE A 1 347 ? -11.609 -41.281 -8.039 1 81.88 347 ILE A O 1
ATOM 2762 N N . GLY A 1 348 ? -10.836 -41.25 -10.125 1 81.69 348 GLY A N 1
ATOM 2763 C CA . GLY A 1 348 ? -10.531 -42.656 -10.117 1 81.69 348 GLY A CA 1
ATOM 2764 C C . GLY A 1 348 ? -9.328 -43 -9.25 1 81.69 348 GLY A C 1
ATOM 2765 O O . GLY A 1 348 ? -8.359 -42.25 -9.203 1 81.69 348 GLY A O 1
ATOM 2766 N N . VAL A 1 349 ? -9.539 -44.062 -8.516 1 77.81 349 VAL A N 1
ATOM 2767 C CA . VAL A 1 349 ? -8.453 -44.562 -7.668 1 77.81 349 VAL A CA 1
ATOM 2768 C C . VAL A 1 349 ? -7.605 -45.562 -8.438 1 77.81 349 VAL A C 1
ATOM 2770 O O . VAL A 1 349 ? -8.094 -46.625 -8.828 1 77.81 349 VAL A O 1
ATOM 2773 N N . LYS A 1 350 ? -6.418 -45.094 -8.867 1 69 350 LYS A N 1
ATOM 2774 C CA . LYS A 1 350 ? -5.535 -45.969 -9.617 1 69 350 LYS A CA 1
ATOM 2775 C C . LYS A 1 350 ? -4.723 -46.875 -8.68 1 69 350 LYS A C 1
ATOM 2777 O O . LYS A 1 350 ? -4.418 -48.031 -9.008 1 69 350 LYS A O 1
ATOM 2782 N N . THR A 1 351 ? -4.215 -46.281 -7.66 1 64.38 351 THR A N 1
ATOM 2783 C CA . THR A 1 351 ? -3.344 -47.031 -6.754 1 64.38 351 THR A CA 1
ATOM 2784 C C . THR A 1 351 ? -3.943 -47.094 -5.352 1 64.38 351 THR A C 1
ATOM 2786 O O . THR A 1 351 ? -4.508 -46.094 -4.875 1 64.38 351 THR A O 1
ATOM 2789 N N . ILE A 1 352 ? -3.795 -48.312 -4.871 1 66.19 352 ILE A N 1
ATOM 2790 C CA . ILE A 1 352 ? -4.195 -48.531 -3.486 1 66.19 352 ILE A CA 1
ATOM 2791 C C . ILE A 1 352 ? -3.012 -48.281 -2.557 1 66.19 352 ILE A C 1
ATOM 2793 O O . ILE A 1 352 ? -1.855 -48.469 -2.945 1 66.19 352 ILE A O 1
ATOM 2797 N N . ALA A 1 353 ? -3.164 -47.562 -1.467 1 68.19 353 ALA A N 1
ATOM 2798 C CA . ALA A 1 353 ? -2.209 -47.375 -0.379 1 68.19 353 ALA A CA 1
ATOM 2799 C C . ALA A 1 353 ? -1.461 -46.062 -0.529 1 68.19 353 ALA A C 1
ATOM 2801 O O . ALA A 1 353 ? -0.59 -45.75 0.282 1 68.19 353 ALA A O 1
ATOM 2802 N N . GLU A 1 354 ? -1.706 -45.375 -1.652 1 79.31 354 GLU A N 1
ATOM 2803 C CA . GLU A 1 354 ? -1.066 -44.062 -1.752 1 79.31 354 GLU A CA 1
ATOM 2804 C C . GLU A 1 354 ? -2.023 -42.938 -1.338 1 79.31 354 GLU A C 1
ATOM 2806 O O . GLU A 1 354 ? -3.242 -43.094 -1.423 1 79.31 354 GLU A O 1
ATOM 2811 N N . THR A 1 355 ? -1.428 -41.938 -0.757 1 86.69 355 THR A N 1
ATOM 2812 C CA . THR A 1 355 ? -2.223 -40.781 -0.343 1 86.69 355 THR A CA 1
ATOM 2813 C C . THR A 1 355 ? -2.566 -39.906 -1.542 1 86.69 355 THR A C 1
ATOM 2815 O O . THR A 1 355 ? -1.687 -39.531 -2.332 1 86.69 355 THR A O 1
ATOM 2818 N N . ILE A 1 356 ? -3.797 -39.688 -1.751 1 85.94 356 ILE A N 1
ATOM 2819 C CA . ILE A 1 356 ? -4.285 -38.844 -2.852 1 85.94 356 ILE A CA 1
ATOM 2820 C C . ILE A 1 356 ? -4.895 -37.562 -2.301 1 85.94 356 ILE A C 1
ATOM 2822 O O . ILE A 1 356 ? -5.59 -37.594 -1.283 1 85.94 356 ILE A O 1
ATOM 2826 N N . GLN A 1 357 ? -4.555 -36.5 -2.932 1 88.62 357 GLN A N 1
ATOM 2827 C CA . GLN A 1 357 ? -5.215 -35.25 -2.58 1 88.62 357 GLN A CA 1
ATOM 2828 C C . GLN A 1 357 ? -6.551 -35.125 -3.301 1 88.62 357 GLN A C 1
ATOM 2830 O O . GLN A 1 357 ? -6.629 -35.281 -4.52 1 88.62 357 GLN A O 1
ATOM 2835 N N . TRP A 1 358 ? -7.578 -34.906 -2.539 1 90.12 358 TRP A N 1
ATOM 2836 C CA . TRP A 1 358 ? -8.914 -34.781 -3.107 1 90.12 358 TRP A CA 1
ATOM 2837 C C . TRP A 1 358 ? -9.508 -33.406 -2.83 1 90.12 358 TRP A C 1
ATOM 2839 O O . TRP A 1 358 ? -9.57 -32.969 -1.678 1 90.12 358 TRP A O 1
ATOM 2849 N N . ASP A 1 359 ? -9.906 -32.688 -3.838 1 91.44 359 ASP A N 1
ATOM 2850 C CA . ASP A 1 359 ? -10.602 -31.406 -3.816 1 91.44 359 ASP A CA 1
ATOM 2851 C C . ASP A 1 359 ? -9.781 -30.344 -3.082 1 91.44 359 ASP A C 1
ATOM 2853 O O . ASP A 1 359 ? -10.336 -29.422 -2.506 1 91.44 359 ASP A O 1
ATOM 2857 N N . ARG A 1 360 ? -8.555 -30.484 -2.871 1 89.62 360 ARG A N 1
ATOM 2858 C CA . ARG A 1 360 ? -7.609 -29.578 -2.23 1 89.62 360 ARG A CA 1
ATOM 2859 C C . ARG A 1 360 ? -7.898 -29.453 -0.739 1 89.62 360 ARG A C 1
ATOM 2861 O O . ARG A 1 360 ? -7.305 -28.609 -0.057 1 89.62 360 ARG A O 1
ATOM 2868 N N . ARG A 1 361 ? -8.805 -30.266 -0.306 1 93.62 361 ARG A N 1
ATOM 2869 C CA . ARG A 1 361 ? -9.172 -30.141 1.102 1 93.62 361 ARG A CA 1
ATOM 2870 C C . ARG A 1 361 ? -8.672 -31.328 1.903 1 93.62 361 ARG A C 1
ATOM 2872 O O . ARG A 1 361 ? -8.43 -31.219 3.107 1 93.62 361 ARG A O 1
ATOM 2879 N N . PHE A 1 362 ? -8.57 -32.469 1.18 1 92.75 362 PHE A N 1
ATOM 2880 C CA . PHE A 1 362 ? -8.297 -33.688 1.953 1 92.75 362 PHE A CA 1
ATOM 2881 C C . PHE A 1 362 ? -7.168 -34.469 1.325 1 92.75 362 PHE A C 1
ATOM 2883 O O . PHE A 1 362 ? -7.086 -34.594 0.1 1 92.75 362 PHE A O 1
ATOM 2890 N N . ALA A 1 363 ? -6.297 -34.938 2.18 1 92.38 363 ALA A N 1
ATOM 2891 C CA . ALA A 1 363 ? -5.383 -36.031 1.828 1 92.38 363 ALA A CA 1
ATOM 2892 C C . ALA A 1 363 ? -5.938 -37.375 2.273 1 92.38 363 ALA A C 1
ATOM 2894 O O . ALA A 1 363 ? -6.094 -37.625 3.471 1 92.38 363 ALA A O 1
ATOM 2895 N N . ILE A 1 364 ? -6.25 -38.219 1.307 1 89.06 364 ILE A N 1
ATOM 2896 C CA . ILE A 1 364 ? -6.988 -39.469 1.569 1 89.06 364 ILE A CA 1
ATOM 2897 C C . ILE A 1 364 ? -6.109 -40.656 1.259 1 89.06 364 ILE A C 1
ATOM 2899 O O . ILE A 1 364 ? -5.336 -40.656 0.3 1 89.06 364 ILE A O 1
ATOM 2903 N N . LYS A 1 365 ? -6.242 -41.594 2.055 1 87.12 365 LYS A N 1
ATOM 2904 C CA . LYS A 1 365 ? -5.586 -42.875 1.859 1 87.12 365 LYS A CA 1
ATOM 2905 C C . LYS A 1 365 ? -6.609 -44 1.765 1 87.12 365 LYS A C 1
ATOM 2907 O O . LYS A 1 365 ? -7.566 -44.062 2.545 1 87.12 365 LYS A O 1
ATOM 2912 N N . ILE A 1 366 ? -6.445 -44.812 0.74 1 83.31 366 ILE A N 1
ATOM 2913 C CA . ILE A 1 366 ? -7.316 -45.969 0.55 1 83.31 366 ILE A CA 1
ATOM 2914 C C . ILE A 1 366 ? -6.562 -47.25 0.893 1 83.31 366 ILE A C 1
ATOM 2916 O O . ILE A 1 366 ? -5.43 -47.438 0.446 1 83.31 366 ILE A O 1
ATOM 2920 N N . MET A 1 367 ? -7.137 -48.031 1.787 1 76.62 367 MET A N 1
ATOM 2921 C CA . MET A 1 367 ? -6.512 -49.281 2.189 1 76.62 367 MET A CA 1
ATOM 2922 C C . MET A 1 367 ? -7.383 -50.469 1.805 1 76.62 367 MET A C 1
ATOM 2924 O O . MET A 1 367 ? -8.609 -50.406 1.914 1 76.62 367 MET A O 1
ATOM 2928 N N . CYS A 1 368 ? -6.781 -51.438 1.051 1 68.38 368 CYS A N 1
ATOM 2929 C CA . CYS A 1 368 ? -7.48 -52.688 0.745 1 68.38 368 CYS A CA 1
ATOM 2930 C C . CYS A 1 368 ? -6.93 -53.844 1.572 1 68.38 368 CYS A C 1
ATOM 2932 O O . CYS A 1 368 ? -5.719 -54.062 1.603 1 68.38 368 CYS A O 1
ATOM 2934 N N . THR A 1 369 ? -7.531 -54.281 2.635 1 54.72 369 THR A N 1
ATOM 2935 C CA . THR A 1 369 ? -7.074 -55.469 3.375 1 54.72 369 THR A CA 1
ATOM 2936 C C . THR A 1 369 ? -7.344 -56.719 2.584 1 54.72 369 THR A C 1
ATOM 2938 O O . THR A 1 369 ? -8.469 -56.969 2.145 1 54.72 369 THR A O 1
ATOM 2941 N N . HIS A 1 370 ? -6.52 -57.219 1.686 1 48.22 370 HIS A N 1
ATOM 2942 C CA . HIS A 1 370 ? -6.652 -58.594 1.179 1 48.22 370 HIS A CA 1
ATOM 2943 C C . HIS A 1 370 ? -6.789 -59.594 2.32 1 48.22 370 HIS A C 1
ATOM 2945 O O . HIS A 1 370 ? -5.945 -59.625 3.217 1 48.22 370 HIS A O 1
ATOM 2951 N N . ASN A 1 371 ? -7.836 -59.906 2.91 1 42.09 371 ASN A N 1
ATOM 2952 C CA . ASN A 1 371 ? -7.895 -61.125 3.713 1 42.09 371 ASN A CA 1
ATOM 2953 C C . ASN A 1 371 ? -7.379 -62.344 2.938 1 42.09 371 ASN A C 1
ATOM 2955 O O . ASN A 1 371 ? -7.969 -62.75 1.931 1 42.09 371 ASN A O 1
ATOM 2959 N N . ALA A 1 372 ? -6.137 -62.75 2.844 1 38.38 372 ALA A N 1
ATOM 2960 C CA . ALA A 1 372 ? -5.496 -64 2.441 1 38.38 372 ALA A CA 1
ATOM 2961 C C . ALA A 1 372 ? -6.223 -65.188 3.033 1 38.38 372 ALA A C 1
ATOM 2963 O O . ALA A 1 372 ? -5.891 -66.312 2.727 1 38.38 372 ALA A O 1
ATOM 2964 N N . SER A 1 373 ? -6.973 -65.062 4.121 1 36.94 373 SER A N 1
ATOM 2965 C CA . SER A 1 373 ? -7.277 -66.375 4.695 1 36.94 373 SER A CA 1
ATOM 2966 C C . SER A 1 373 ? -8.172 -67.188 3.77 1 36.94 373 SER A C 1
ATOM 2968 O O . SER A 1 373 ? -8.32 -68.375 3.947 1 36.94 373 SER A O 1
ATOM 2970 N N . ALA A 1 374 ? -9.164 -66.625 3.045 1 34.59 374 ALA A N 1
ATOM 2971 C CA . ALA A 1 374 ? -10.055 -67.688 2.555 1 34.59 374 ALA A CA 1
ATOM 2972 C C . ALA A 1 374 ? -9.438 -68.375 1.378 1 34.59 374 ALA A C 1
ATOM 2974 O O . ALA A 1 374 ? -10.117 -69.125 0.671 1 34.59 374 ALA A O 1
ATOM 2975 N N . ALA A 1 375 ? -8.203 -68.062 0.879 1 34.94 375 ALA A N 1
ATOM 2976 C CA . ALA A 1 375 ? -7.727 -68.938 -0.186 1 34.94 375 ALA A CA 1
ATOM 2977 C C . ALA A 1 375 ? -7.41 -70.375 0.351 1 34.94 375 ALA A C 1
ATOM 2979 O O . ALA A 1 375 ? -6.898 -71.188 -0.378 1 34.94 375 ALA A O 1
ATOM 2980 N N . GLU A 1 376 ? -7.391 -70.625 1.643 1 32.25 376 GLU A N 1
ATOM 2981 C CA . GLU A 1 376 ? -6.992 -72.062 1.732 1 32.25 376 GLU A CA 1
ATOM 2982 C C . GLU A 1 376 ? -8 -72.938 1.038 1 32.25 376 GLU A C 1
ATOM 2984 O O . GLU A 1 376 ? -7.625 -73.875 0.372 1 32.25 376 GLU A O 1
ATOM 2989 N N . THR A 1 377 ? -9.195 -73.25 1.635 1 31.02 377 THR A N 1
ATOM 2990 C CA . THR A 1 377 ? -9.703 -74.625 1.463 1 31.02 377 THR A CA 1
ATOM 2991 C C . THR A 1 377 ? -10.273 -74.812 0.061 1 31.02 377 THR A C 1
ATOM 2993 O O . THR A 1 377 ? -10.086 -75.875 -0.556 1 31.02 377 THR A O 1
ATOM 2996 N N . THR A 1 378 ? -11.57 -74.438 -0.264 1 30.38 378 THR A N 1
ATOM 2997 C CA . THR A 1 378 ? -12.312 -75.188 -1.251 1 30.38 378 THR A CA 1
ATOM 2998 C C . THR A 1 378 ? -11.688 -75.062 -2.637 1 30.38 378 THR A C 1
ATOM 3000 O O . THR A 1 378 ? -11.312 -73.938 -3.037 1 30.38 378 THR A O 1
ATOM 3003 N N . SER A 1 379 ? -11.086 -76.062 -3.326 1 30.92 379 SER A N 1
ATOM 3004 C CA . SER A 1 379 ? -10.625 -76.5 -4.652 1 30.92 379 SER A CA 1
ATOM 3005 C C . SER A 1 379 ? -11.469 -75.812 -5.746 1 30.92 379 SER A C 1
ATOM 3007 O O . SER A 1 379 ? -11.609 -76.375 -6.836 1 30.92 379 SER A O 1
ATOM 3009 N N . CYS A 1 380 ? -12.43 -75 -5.441 1 26.62 380 CYS A N 1
ATOM 3010 C CA . CYS A 1 380 ? -13.219 -74.625 -6.629 1 26.62 380 CYS A CA 1
ATOM 3011 C C . CYS A 1 380 ? -12.312 -74.312 -7.797 1 26.62 380 CYS A C 1
ATOM 3013 O O . CYS A 1 380 ? -11.195 -73.812 -7.594 1 26.62 380 CYS A O 1
ATOM 3015 N N . SER A 1 381 ? -12.523 -74.75 -9.016 1 30.88 381 SER A N 1
ATOM 3016 C CA . SER A 1 381 ? -11.883 -74.625 -10.32 1 30.88 381 SER A CA 1
ATOM 3017 C C . SER A 1 381 ? -11.32 -73.25 -10.555 1 30.88 381 SER A C 1
ATOM 3019 O O . SER A 1 381 ? -11.828 -72.25 -9.992 1 30.88 381 SER A O 1
ATOM 3021 N N . ALA A 1 382 ? -10.055 -73.125 -10.938 1 34.31 382 ALA A N 1
ATOM 3022 C CA . ALA A 1 382 ? -9.102 -72.125 -11.477 1 34.31 382 ALA A CA 1
ATOM 3023 C C . ALA A 1 382 ? -9.828 -71 -12.211 1 34.31 382 ALA A C 1
ATOM 3025 O O . ALA A 1 382 ? -9.227 -70.312 -13.039 1 34.31 382 ALA A O 1
ATOM 3026 N N . LYS A 1 383 ? -11.172 -71.125 -12.266 1 36.59 383 LYS A N 1
ATOM 3027 C CA . LYS A 1 383 ? -11.609 -70.188 -13.297 1 36.59 383 LYS A CA 1
ATOM 3028 C C . LYS A 1 383 ? -11.18 -68.812 -12.961 1 36.59 383 LYS A C 1
ATOM 3030 O O . LYS A 1 383 ? -10.734 -68.5 -11.844 1 36.59 383 LYS A O 1
ATOM 3035 N N . HIS A 1 384 ? -11.945 -67.75 -13.547 1 31.62 384 HIS A N 1
ATOM 3036 C CA . HIS A 1 384 ? -11.586 -66.375 -13.867 1 31.62 384 HIS A CA 1
ATOM 3037 C C . HIS A 1 384 ? -11.398 -65.562 -12.602 1 31.62 384 HIS A C 1
ATOM 3039 O O . HIS A 1 384 ? -12.367 -65.25 -11.906 1 31.62 384 HIS A O 1
ATOM 3045 N N . ALA A 1 385 ? -10.438 -65.938 -11.734 1 34.97 385 ALA A N 1
ATOM 3046 C CA . ALA A 1 385 ? -10.141 -65 -10.656 1 34.97 385 ALA A CA 1
ATOM 3047 C C . ALA A 1 385 ? -10.164 -63.531 -11.164 1 34.97 385 ALA A C 1
ATOM 3049 O O . ALA A 1 385 ? -9.438 -63.188 -12.102 1 34.97 385 ALA A O 1
ATOM 3050 N N . PRO A 1 386 ? -11.328 -62.875 -10.984 1 33.94 386 PRO A N 1
ATOM 3051 C CA . PRO A 1 386 ? -11.188 -61.531 -11.531 1 33.94 386 PRO A CA 1
ATOM 3052 C C . PRO A 1 386 ? -9.844 -60.875 -11.188 1 33.94 386 PRO A C 1
ATOM 3054 O O . PRO A 1 386 ? -9.25 -61.188 -10.156 1 33.94 386 PRO A O 1
ATOM 3057 N N . ASN A 1 387 ? -8.875 -60.812 -12.148 1 34.72 387 ASN A N 1
ATOM 3058 C CA . ASN A 1 387 ? -7.625 -60.062 -12.023 1 34.72 387 ASN A CA 1
ATOM 3059 C C . ASN A 1 387 ? -7.738 -58.969 -10.977 1 34.72 387 ASN A C 1
ATOM 3061 O O . ASN A 1 387 ? -8.68 -58.156 -11.016 1 34.72 387 ASN A O 1
ATOM 3065 N N . PRO A 1 388 ? -7.203 -59.156 -9.789 1 40.69 388 PRO A N 1
ATOM 3066 C CA . PRO A 1 388 ? -7.125 -58.031 -8.875 1 40.69 388 PRO A CA 1
ATOM 3067 C C . PRO A 1 388 ? -7.184 -56.688 -9.602 1 40.69 388 PRO A C 1
ATOM 3069 O O . PRO A 1 388 ? -7.527 -55.656 -8.992 1 40.69 388 PRO A O 1
ATOM 3072 N N . SER A 1 389 ? -6.625 -56.625 -10.82 1 44.34 389 SER A N 1
ATOM 3073 C CA . SER A 1 389 ? -6.629 -55.438 -11.641 1 44.34 389 SER A CA 1
ATOM 3074 C C . SER A 1 389 ? -8.047 -54.969 -11.953 1 44.34 389 SER A C 1
ATOM 3076 O O . SER A 1 389 ? -8.297 -53.781 -12.141 1 44.34 389 SER A O 1
ATOM 3078 N N . GLU A 1 390 ? -8.984 -55.844 -12.078 1 46.38 390 GLU A N 1
ATOM 3079 C CA . GLU A 1 390 ? -10.352 -55.531 -12.492 1 46.38 390 GLU A CA 1
ATOM 3080 C C . GLU A 1 390 ? -11.164 -54.969 -11.32 1 46.38 390 GLU A C 1
ATOM 3082 O O . GLU A 1 390 ? -12.102 -54.219 -11.531 1 46.38 390 GLU A O 1
ATOM 3087 N N . GLU A 1 391 ? -11.023 -55.5 -10.133 1 47.53 391 GLU A N 1
ATOM 3088 C CA . GLU A 1 391 ? -11.789 -55.062 -8.977 1 47.53 391 GLU A CA 1
ATOM 3089 C C . GLU A 1 391 ? -11.477 -53.594 -8.641 1 47.53 391 GLU A C 1
ATOM 3091 O O . GLU A 1 391 ? -12.352 -52.844 -8.203 1 47.53 391 GLU A O 1
ATOM 3096 N N . THR A 1 392 ? -10.258 -53.219 -8.648 1 53.06 392 THR A N 1
ATOM 3097 C CA . THR A 1 392 ? -9.867 -51.844 -8.445 1 53.06 392 THR A CA 1
ATOM 3098 C C . THR A 1 392 ? -10.273 -51 -9.648 1 53.06 392 THR A C 1
ATOM 3100 O O . THR A 1 392 ? -10.141 -49.75 -9.617 1 53.06 392 THR A O 1
ATOM 3103 N N . GLN A 1 393 ? -10.609 -51.688 -10.75 1 57.5 393 GLN A N 1
ATOM 3104 C CA . GLN A 1 393 ? -10.812 -51.031 -12.039 1 57.5 393 GLN A CA 1
ATOM 3105 C C . GLN A 1 393 ? -12.086 -50.188 -12.047 1 57.5 393 GLN A C 1
ATOM 3107 O O . GLN A 1 393 ? -12.297 -49.375 -12.938 1 57.5 393 GLN A O 1
ATOM 3112 N N . ASN A 1 394 ? -12.578 -49.688 -10.789 1 76 394 ASN A N 1
ATOM 3113 C CA . ASN A 1 394 ? -13.734 -48.781 -10.914 1 76 394 ASN A CA 1
ATOM 3114 C C . ASN A 1 394 ? -14.008 -48.031 -9.617 1 76 394 ASN A C 1
ATOM 3116 O O . ASN A 1 394 ? -15.125 -47.594 -9.383 1 76 394 ASN A O 1
ATOM 3120 N N . LEU A 1 395 ? -12.992 -48.219 -8.727 1 81.81 395 LEU A N 1
ATOM 3121 C CA . LEU A 1 395 ? -13.172 -47.438 -7.504 1 81.81 395 LEU A CA 1
ATOM 3122 C C . LEU A 1 395 ? -12.914 -45.938 -7.758 1 81.81 395 LEU A C 1
ATOM 3124 O O . LEU A 1 395 ? -11.992 -45.594 -8.5 1 81.81 395 LEU A O 1
ATOM 3128 N N . TYR A 1 396 ? -13.789 -45.156 -7.195 1 87.31 396 TYR A N 1
ATOM 3129 C CA . TYR A 1 396 ? -13.578 -43.719 -7.336 1 87.31 396 TYR A CA 1
ATOM 3130 C C . TYR A 1 396 ? -13.992 -42.969 -6.07 1 87.31 396 TYR A C 1
ATOM 3132 O O . TYR A 1 396 ? -14.773 -43.5 -5.266 1 87.31 396 TYR A O 1
ATOM 3140 N N . ILE A 1 397 ? -13.398 -41.938 -5.855 1 89.06 397 ILE A N 1
ATOM 3141 C CA . ILE A 1 397 ? -13.766 -41.062 -4.762 1 89.06 397 ILE A CA 1
ATOM 3142 C C . ILE A 1 397 ? -14.711 -39.969 -5.27 1 89.06 397 ILE A C 1
ATOM 3144 O O . ILE A 1 397 ? -14.477 -39.375 -6.328 1 89.06 397 ILE A O 1
ATOM 3148 N N . THR A 1 398 ? -15.758 -39.75 -4.59 1 89.94 398 THR A N 1
ATOM 3149 C CA . THR A 1 398 ? -16.766 -38.75 -4.938 1 89.94 398 THR A CA 1
ATOM 3150 C C . THR A 1 398 ? -17.359 -38.125 -3.68 1 89.94 398 THR A C 1
ATOM 3152 O O . THR A 1 398 ? -17.172 -38.656 -2.576 1 89.94 398 THR A O 1
ATOM 3155 N N . PRO A 1 399 ? -17.922 -36.969 -3.848 1 91.88 399 PRO A N 1
ATOM 3156 C CA . PRO A 1 399 ? -18.625 -36.438 -2.682 1 91.88 399 PRO A CA 1
ATOM 3157 C C . PRO A 1 399 ? -19.844 -37.281 -2.305 1 91.88 399 PRO A C 1
ATOM 3159 O O . PRO A 1 399 ? -20.422 -37.938 -3.158 1 91.88 399 PRO A O 1
ATOM 3162 N N . LEU A 1 400 ? -20.203 -37.25 -1.035 1 87.69 400 LEU A N 1
ATOM 3163 C CA . LEU A 1 400 ? -21.375 -37.969 -0.545 1 87.69 400 LEU A CA 1
ATOM 3164 C C . LEU A 1 400 ? -22.625 -37.594 -1.32 1 87.69 400 LEU A C 1
ATOM 3166 O O . LEU A 1 400 ? -23.469 -38.438 -1.626 1 87.69 400 LEU A O 1
ATOM 3170 N N . GLY A 1 401 ? -22.672 -36.25 -1.681 1 88.25 401 GLY A N 1
ATOM 3171 C CA . GLY A 1 401 ? -23.812 -35.812 -2.473 1 88.25 401 GLY A CA 1
ATOM 3172 C C . GLY A 1 401 ? -25.047 -35.562 -1.643 1 88.25 401 GLY A C 1
ATOM 3173 O O . GLY A 1 401 ? -24.984 -35.531 -0.412 1 88.25 401 GLY A O 1
ATOM 3174 N N . ASN A 1 402 ? -26.219 -35.281 -2.314 1 84.31 402 ASN A N 1
ATOM 3175 C CA . ASN A 1 402 ? -27.453 -34.844 -1.671 1 84.31 402 ASN A CA 1
ATOM 3176 C C . ASN A 1 402 ? -28.297 -36.031 -1.198 1 84.31 402 ASN A C 1
ATOM 3178 O O . ASN A 1 402 ? -29.438 -35.844 -0.769 1 84.31 402 ASN A O 1
ATOM 3182 N N . GLY A 1 403 ? -27.781 -37.156 -1.238 1 79.69 403 GLY A N 1
ATOM 3183 C CA . GLY A 1 403 ? -28.547 -38.312 -0.799 1 79.69 403 GLY A CA 1
ATOM 3184 C C . GLY A 1 403 ? -28.703 -38.375 0.708 1 79.69 403 GLY A C 1
ATOM 3185 O O . GLY A 1 403 ? -28.609 -37.344 1.396 1 79.69 403 GLY A O 1
ATOM 3186 N N . SER A 1 404 ? -29.172 -39.531 1.257 1 81.88 404 SER A N 1
ATOM 3187 C CA . SER A 1 404 ? -29.375 -39.75 2.688 1 81.88 404 SER A CA 1
ATOM 3188 C C . SER A 1 404 ? -28.047 -39.719 3.439 1 81.88 404 SER A C 1
ATOM 3190 O O . SER A 1 404 ? -27.047 -40.281 2.969 1 81.88 404 SER A O 1
ATOM 3192 N N . LEU A 1 405 ? -28.078 -39.031 4.469 1 85.06 405 LEU A N 1
ATOM 3193 C CA . LEU A 1 405 ? -26.875 -38.969 5.297 1 85.06 405 LEU A CA 1
ATOM 3194 C C . LEU A 1 405 ? -26.75 -40.188 6.203 1 85.06 405 LEU A C 1
ATOM 3196 O O . LEU A 1 405 ? -27.75 -40.656 6.754 1 85.06 405 LEU A O 1
ATOM 3200 N N . PRO A 1 406 ? -25.625 -40.719 6.266 1 81 406 PRO A N 1
ATOM 3201 C CA . PRO A 1 406 ? -25.422 -41.781 7.254 1 81 406 PRO A CA 1
ATOM 3202 C C . PRO A 1 406 ? -25.656 -41.281 8.688 1 81 406 PRO A C 1
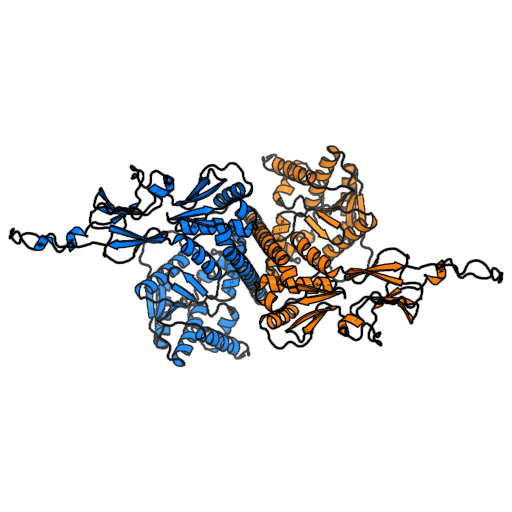ATOM 3204 O O . PRO A 1 406 ? -25.594 -40.094 8.953 1 81 406 PRO A O 1
ATOM 3207 N N . GLU A 1 407 ? -25.906 -42.156 9.578 1 80.25 407 GLU A N 1
ATOM 3208 C CA . GLU A 1 407 ? -26.297 -41.844 10.953 1 80.25 407 GLU A CA 1
ATOM 3209 C C . GLU A 1 407 ? -25.234 -41 11.664 1 80.25 407 GLU A C 1
ATOM 3211 O O . GLU A 1 407 ? -25.562 -40.094 12.438 1 80.25 407 GLU A O 1
ATOM 3216 N N . HIS A 1 408 ? -24 -41.25 11.367 1 78.75 408 HIS A N 1
ATOM 3217 C CA . HIS A 1 408 ? -22.922 -40.594 12.094 1 78.75 408 HIS A CA 1
ATOM 3218 C C . HIS A 1 408 ? -22.719 -39.188 11.594 1 78.75 408 HIS A C 1
ATOM 3220 O O . HIS A 1 408 ? -21.969 -38.406 12.203 1 78.75 408 HIS A O 1
ATOM 3226 N N . LEU A 1 409 ? -23.359 -38.781 10.516 1 83.44 409 LEU A N 1
ATOM 3227 C CA . LEU A 1 409 ? -23.172 -37.438 9.953 1 83.44 409 LEU A CA 1
ATOM 3228 C C . LEU A 1 409 ? -24.453 -36.625 10.07 1 83.44 409 LEU A C 1
ATOM 3230 O O . LEU A 1 409 ? -24.516 -35.469 9.594 1 83.44 409 LEU A O 1
ATOM 3234 N N . VAL A 1 410 ? -25.453 -37.156 10.758 1 81.31 410 VAL A N 1
ATOM 3235 C CA . VAL A 1 410 ? -26.75 -36.469 10.852 1 81.31 410 VAL A CA 1
ATOM 3236 C C . VAL A 1 410 ? -26.609 -35.188 11.688 1 81.31 410 VAL A C 1
ATOM 3238 O O . VAL A 1 410 ? -27.344 -34.25 11.477 1 81.31 410 VAL A O 1
ATOM 3241 N N . HIS A 1 411 ? -25.578 -35.094 12.523 1 83.06 411 HIS A N 1
ATOM 3242 C CA . HIS A 1 411 ? -25.391 -33.938 13.398 1 83.06 411 HIS A CA 1
ATOM 3243 C C . HIS A 1 411 ? -24.594 -32.844 12.711 1 83.06 411 HIS A C 1
ATOM 3245 O O . HIS A 1 411 ? -24.438 -31.766 13.25 1 83.06 411 HIS A O 1
ATOM 3251 N N . VAL A 1 412 ? -24.094 -33.219 11.586 1 85.5 412 VAL A N 1
ATOM 3252 C CA . VAL A 1 412 ? -23.266 -32.281 10.836 1 85.5 412 VAL A CA 1
ATOM 3253 C C . VAL A 1 412 ? -24.125 -31.484 9.875 1 85.5 412 VAL A C 1
ATOM 3255 O O . VAL A 1 412 ? -25.156 -31.969 9.391 1 85.5 412 VAL A O 1
ATOM 3258 N N . ASN A 1 413 ? -23.766 -30.25 9.703 1 88.06 413 ASN A N 1
ATOM 3259 C CA . ASN A 1 413 ? -24.438 -29.422 8.711 1 88.06 413 ASN A CA 1
ATOM 3260 C C . ASN A 1 413 ? -24.516 -30.125 7.359 1 88.06 413 ASN A C 1
ATOM 3262 O O . ASN A 1 413 ? -23.531 -30.703 6.898 1 88.06 413 ASN A O 1
ATOM 3266 N N . ARG A 1 414 ? -25.641 -30.094 6.777 1 89.44 414 ARG A N 1
ATOM 3267 C CA . ARG A 1 414 ? -25.891 -30.859 5.559 1 89.44 414 ARG A CA 1
ATOM 3268 C C . ARG A 1 414 ? -24.938 -30.438 4.445 1 89.44 414 ARG A C 1
ATOM 3270 O O . ARG A 1 414 ? -24.438 -31.297 3.707 1 89.44 414 ARG A O 1
ATOM 3277 N N . ASP A 1 415 ? -24.719 -29.125 4.301 1 91.81 415 ASP A N 1
ATOM 3278 C CA . ASP A 1 415 ? -23.828 -28.656 3.252 1 91.81 415 ASP A CA 1
ATOM 3279 C C . ASP A 1 415 ? -22.422 -29.219 3.438 1 91.81 415 ASP A C 1
ATOM 3281 O O . ASP A 1 415 ? -21.75 -29.547 2.461 1 91.81 415 ASP A O 1
ATOM 3285 N N . VAL A 1 416 ? -22.047 -29.328 4.645 1 92.81 416 VAL A N 1
ATOM 3286 C CA . VAL A 1 416 ? -20.719 -29.875 4.969 1 92.81 416 VAL A CA 1
ATOM 3287 C C . VAL A 1 416 ? -20.688 -31.359 4.672 1 92.81 416 VAL A C 1
ATOM 3289 O O . VAL A 1 416 ? -19.797 -31.844 3.967 1 92.81 416 VAL A O 1
ATOM 3292 N N . ALA A 1 417 ? -21.641 -32.062 5.133 1 91.56 417 ALA A N 1
ATOM 3293 C CA . ALA A 1 417 ? -21.688 -33.531 4.988 1 91.56 417 ALA A CA 1
ATOM 3294 C C . ALA A 1 417 ? -21.734 -33.938 3.518 1 91.56 417 ALA A C 1
ATOM 3296 O O . ALA A 1 417 ? -21.016 -34.844 3.102 1 91.56 417 ALA A O 1
ATOM 3297 N N . CYS A 1 418 ? -22.484 -33.25 2.756 1 91.94 418 CYS A N 1
ATOM 3298 C CA . CYS A 1 418 ? -22.688 -33.594 1.351 1 91.94 418 CYS A CA 1
ATOM 3299 C C . CYS A 1 418 ? -21.391 -33.406 0.562 1 91.94 418 CYS A C 1
ATOM 3301 O O . CYS A 1 418 ? -21.203 -34.062 -0.467 1 91.94 418 CYS A O 1
ATOM 3303 N N . SER A 1 419 ? -20.531 -32.594 1.062 1 92.62 419 SER A N 1
ATOM 3304 C CA . SER A 1 419 ? -19.312 -32.281 0.312 1 92.62 419 SER A CA 1
ATOM 3305 C C . SER A 1 419 ? -18.141 -33.156 0.768 1 92.62 419 SER A C 1
ATOM 3307 O O . SER A 1 419 ? -17.031 -33 0.256 1 92.62 419 SER A O 1
ATOM 3309 N N . LEU A 1 420 ? -18.344 -34.062 1.687 1 91.62 420 LEU A N 1
ATOM 3310 C CA . LEU A 1 420 ? -17.281 -34.938 2.191 1 91.62 420 LEU A CA 1
ATOM 3311 C C . LEU A 1 420 ? -16.984 -36.062 1.205 1 91.62 420 LEU A C 1
ATOM 3313 O O . LEU A 1 420 ? -17.891 -36.531 0.5 1 91.62 420 LEU A O 1
ATOM 3317 N N . PRO A 1 421 ? -15.703 -36.5 1.143 1 90.88 421 PRO A N 1
ATOM 3318 C CA . PRO A 1 421 ? -15.344 -37.562 0.227 1 90.88 421 PRO A CA 1
ATOM 3319 C C . PRO A 1 421 ? -15.836 -38.938 0.703 1 90.88 421 PRO A C 1
ATOM 3321 O O . PRO A 1 421 ? -15.844 -39.219 1.905 1 90.88 421 PRO A O 1
ATOM 3324 N N . VAL A 1 422 ? -16.219 -39.75 -0.269 1 88.19 422 VAL A N 1
ATOM 3325 C CA . VAL A 1 422 ? -16.594 -41.156 -0.017 1 88.19 422 VAL A CA 1
ATOM 3326 C C . VAL A 1 422 ? -15.969 -42.062 -1.085 1 88.19 422 VAL A C 1
ATOM 3328 O O . VAL A 1 422 ? -15.656 -41.594 -2.188 1 88.19 422 VAL A O 1
ATOM 3331 N N . LEU A 1 423 ? -15.703 -43.188 -0.682 1 86.75 423 LEU A N 1
ATOM 3332 C CA . LEU A 1 423 ? -15.258 -44.219 -1.635 1 86.75 423 LEU A CA 1
ATOM 3333 C C . LEU A 1 423 ? -16.453 -44.938 -2.232 1 86.75 423 LEU A C 1
ATOM 3335 O O . LEU A 1 423 ? -17.312 -45.438 -1.501 1 86.75 423 LEU A O 1
ATOM 3339 N N . ALA A 1 424 ? -16.5 -44.969 -3.543 1 84.56 424 ALA A N 1
ATOM 3340 C CA . ALA A 1 424 ? -17.656 -45.562 -4.188 1 84.56 424 ALA A CA 1
ATOM 3341 C C . ALA A 1 424 ? -17.234 -46.5 -5.316 1 84.56 424 ALA A C 1
ATOM 3343 O O . ALA A 1 424 ? -16.109 -46.438 -5.801 1 84.56 424 ALA A O 1
ATOM 3344 N N . HIS A 1 425 ? -18.016 -47.438 -5.535 1 82.31 425 HIS A N 1
ATOM 3345 C CA . HIS A 1 425 ? -17.938 -48.344 -6.672 1 82.31 425 HIS A CA 1
ATOM 3346 C C . HIS A 1 425 ? -19.281 -48.406 -7.406 1 82.31 425 HIS A C 1
ATOM 3348 O O . HIS A 1 425 ? -20.297 -48.781 -6.812 1 82.31 425 HIS A O 1
ATOM 3354 N N . GLY A 1 426 ? -19.203 -48.094 -8.633 1 78.69 426 GLY A N 1
ATOM 3355 C CA . GLY A 1 426 ? -20.484 -47.938 -9.312 1 78.69 426 GLY A CA 1
ATOM 3356 C C . GLY A 1 426 ? -21.391 -46.906 -8.68 1 78.69 426 GLY A C 1
ATOM 3357 O O . GLY A 1 426 ? -20.984 -45.75 -8.516 1 78.69 426 GLY A O 1
ATOM 3358 N N . ASP A 1 427 ? -22.609 -47.312 -8.258 1 78.94 427 ASP A N 1
ATOM 3359 C CA . ASP A 1 427 ? -23.547 -46.375 -7.641 1 78.94 427 ASP A CA 1
ATOM 3360 C C . ASP A 1 427 ? -23.656 -46.625 -6.133 1 78.94 427 ASP A C 1
ATOM 3362 O O . ASP A 1 427 ? -24.516 -46.031 -5.465 1 78.94 427 ASP A O 1
ATOM 3366 N N . LYS A 1 428 ? -22.688 -47.406 -5.652 1 79.56 428 LYS A N 1
ATOM 3367 C CA . LYS A 1 428 ? -22.75 -47.781 -4.234 1 79.56 428 LYS A CA 1
ATOM 3368 C C . LYS A 1 428 ? -21.594 -47.156 -3.459 1 79.56 428 LYS A C 1
ATOM 3370 O O . LYS A 1 428 ? -20.438 -47.188 -3.895 1 79.56 428 LYS A O 1
ATOM 3375 N N . VAL A 1 429 ? -21.906 -46.531 -2.393 1 83.19 429 VAL A N 1
ATOM 3376 C CA . VAL A 1 429 ? -20.891 -46.031 -1.483 1 83.19 429 VAL A CA 1
ATOM 3377 C C . VAL A 1 429 ? -20.297 -47.156 -0.667 1 83.19 429 VAL A C 1
ATOM 3379 O O . VAL A 1 429 ? -21.016 -47.938 -0.023 1 83.19 429 VAL A O 1
ATOM 3382 N N . LEU A 1 430 ? -19 -47.25 -0.695 1 77.56 430 LEU A N 1
ATOM 3383 C CA . LEU A 1 430 ? -18.328 -48.375 -0.053 1 77.56 430 LEU A CA 1
ATOM 3384 C C . LEU A 1 430 ? -17.812 -48 1.328 1 77.56 430 LEU A C 1
ATOM 3386 O O . LEU A 1 430 ? -17.812 -48.812 2.248 1 77.56 430 LEU A O 1
ATOM 3390 N N . ALA A 1 431 ? -17.297 -46.781 1.449 1 78.19 431 ALA A N 1
ATOM 3391 C CA . ALA A 1 431 ? -16.656 -46.406 2.705 1 78.19 431 ALA A CA 1
ATOM 3392 C C . ALA A 1 431 ? -16.734 -44.875 2.914 1 78.19 431 ALA A C 1
ATOM 3394 O O . ALA A 1 431 ? -16.766 -44.125 1.946 1 78.19 431 ALA A O 1
ATOM 3395 N N . TYR A 1 432 ? -16.781 -44.562 4.277 1 79 432 TYR A N 1
ATOM 3396 C CA . TYR A 1 432 ? -16.781 -43.156 4.738 1 79 432 TYR A CA 1
ATOM 3397 C C . TYR A 1 432 ? -15.539 -42.875 5.562 1 79 432 TYR A C 1
ATOM 3399 O O . TYR A 1 432 ? -15.133 -43.688 6.406 1 79 432 TYR A O 1
ATOM 3407 N N . PRO A 1 433 ? -14.891 -41.75 5.266 1 69.25 433 PRO A N 1
ATOM 3408 C CA . PRO A 1 433 ? -13.648 -41.5 6.004 1 69.25 433 PRO A CA 1
ATOM 3409 C C . PRO A 1 433 ? -13.875 -41.344 7.504 1 69.25 433 PRO A C 1
ATOM 3411 O O . PRO A 1 433 ? -13.023 -41.719 8.312 1 69.25 433 PRO A O 1
ATOM 3414 N N . TRP A 1 434 ? -14.828 -40.656 8.047 1 64.38 434 TRP A N 1
ATOM 3415 C CA . TRP A 1 434 ? -15.023 -40.406 9.477 1 64.38 434 TRP A CA 1
ATOM 3416 C C . TRP A 1 434 ? -15.812 -41.531 10.109 1 64.38 434 TRP A C 1
ATOM 3418 O O . TRP A 1 434 ? -16.25 -41.438 11.258 1 64.38 434 TRP A O 1
ATOM 3428 N N . GLN A 1 435 ? -16.062 -42.656 9.414 1 56.38 435 GLN A N 1
ATOM 3429 C CA . GLN A 1 435 ? -16.719 -43.812 10.016 1 56.38 435 GLN A CA 1
ATOM 3430 C C . GLN A 1 435 ? -15.742 -44.625 10.867 1 56.38 435 GLN A C 1
ATOM 3432 O O . GLN A 1 435 ? -14.664 -45 10.391 1 56.38 435 GLN A O 1
ATOM 3437 N N . ASN A 1 436 ? -15.531 -44.281 12.031 1 47.06 436 ASN A N 1
ATOM 3438 C CA . ASN A 1 436 ? -14.906 -45.281 12.883 1 47.06 436 ASN A CA 1
ATOM 3439 C C . ASN A 1 436 ? -15.25 -46.688 12.406 1 47.06 436 ASN A C 1
ATOM 3441 O O . ASN A 1 436 ? -14.609 -47.656 12.828 1 47.06 436 ASN A O 1
ATOM 3445 N N . HIS A 1 437 ? -16.516 -46.906 11.875 1 42.25 437 HIS A N 1
ATOM 3446 C CA . HIS A 1 437 ? -17.016 -48.281 11.773 1 42.25 437 HIS A CA 1
ATOM 3447 C C . HIS A 1 437 ? -16.766 -48.875 10.391 1 42.25 437 HIS A C 1
ATOM 3449 O O . HIS A 1 437 ? -17.328 -48.375 9.398 1 42.25 437 HIS A O 1
ATOM 3455 N N . ASN A 1 438 ? -15.594 -49.188 10.109 1 43.88 438 ASN A N 1
ATOM 3456 C CA . ASN A 1 438 ? -15.367 -50.094 8.977 1 43.88 438 ASN A CA 1
ATOM 3457 C C . ASN A 1 438 ? -16.547 -51.031 8.758 1 43.88 438 ASN A C 1
ATOM 3459 O O . ASN A 1 438 ? -16.906 -51.812 9.656 1 43.88 438 ASN A O 1
ATOM 3463 N N . ILE A 1 439 ? -17.516 -50.625 8.164 1 45.81 439 ILE A N 1
ATOM 3464 C CA . ILE A 1 439 ? -18.562 -51.594 7.922 1 45.81 439 ILE A CA 1
ATOM 3465 C C . ILE A 1 439 ? -17.953 -52.938 7.457 1 45.81 439 ILE A C 1
ATOM 3467 O O . ILE A 1 439 ? -18.484 -53.594 6.555 1 45.81 439 ILE A O 1
ATOM 3471 N N . GLY A 1 440 ? -16.922 -53.281 8.031 1 48.25 440 GLY A N 1
ATOM 3472 C CA . GLY A 1 440 ? -16.406 -54.594 7.723 1 48.25 440 GLY A CA 1
ATOM 3473 C C . GLY A 1 440 ? -15.984 -54.75 6.273 1 48.25 440 GLY A C 1
ATOM 3474 O O . GLY A 1 440 ? -15.648 -55.844 5.832 1 48.25 440 GLY A O 1
ATOM 3475 N N . VAL A 1 441 ? -16.312 -53.781 5.422 1 55.06 441 VAL A N 1
ATOM 3476 C CA . VAL A 1 441 ? -16.109 -54.062 4.004 1 55.06 441 VAL A CA 1
ATOM 3477 C C . VAL A 1 441 ? -14.805 -53.406 3.535 1 55.06 441 VAL A C 1
ATOM 3479 O O . VAL A 1 441 ? -14.484 -52.312 3.938 1 55.06 441 VAL A O 1
ATOM 3482 N N . SER A 1 442 ? -13.781 -54.156 3.094 1 63.97 442 SER A N 1
ATOM 3483 C CA . SER A 1 442 ? -12.656 -53.75 2.266 1 63.97 442 SER A CA 1
ATOM 3484 C C . SER A 1 442 ? -13.109 -53.375 0.857 1 63.97 442 SER A C 1
ATOM 3486 O O . SER A 1 442 ? -13.984 -54.031 0.288 1 63.97 442 SER A O 1
ATOM 3488 N N . PRO A 1 443 ? -12.734 -52.094 0.451 1 76.38 443 PRO A N 1
ATOM 3489 C CA . PRO A 1 443 ? -11.68 -51.156 0.826 1 76.38 443 PRO A CA 1
ATOM 3490 C C . PRO A 1 443 ? -12.172 -50.062 1.795 1 76.38 443 PRO A C 1
ATOM 3492 O O . PRO A 1 443 ? -13.375 -49.844 1.904 1 76.38 443 PRO A O 1
ATOM 3495 N N . THR A 1 444 ? -11.172 -49.625 2.627 1 78.31 444 THR A N 1
ATOM 3496 C CA . THR A 1 444 ? -11.461 -48.531 3.543 1 78.31 444 THR A CA 1
ATOM 3497 C C . THR A 1 444 ? -10.828 -47.219 3.053 1 78.31 444 THR A C 1
ATOM 3499 O O . THR A 1 444 ? -9.883 -47.25 2.258 1 78.31 444 THR A O 1
ATOM 3502 N N . ILE A 1 445 ? -11.461 -46.125 3.412 1 82.38 445 ILE A N 1
ATOM 3503 C CA . ILE A 1 445 ? -10.969 -44.781 3.086 1 82.38 445 ILE A CA 1
ATOM 3504 C C . ILE A 1 445 ? -10.688 -44.031 4.371 1 82.38 445 ILE A C 1
ATOM 3506 O O . ILE A 1 445 ? -11.461 -44.094 5.328 1 82.38 445 ILE A O 1
ATOM 3510 N N . SER A 1 446 ? -9.484 -43.5 4.469 1 83.75 446 SER A N 1
ATOM 3511 C CA . SER A 1 446 ? -9.133 -42.688 5.637 1 83.75 446 SER A CA 1
ATOM 3512 C C . SER A 1 446 ? -8.609 -41.312 5.223 1 83.75 446 SER A C 1
ATOM 3514 O O . SER A 1 446 ? -7.945 -41.188 4.195 1 83.75 446 SER A O 1
ATOM 3516 N N . VAL A 1 447 ? -8.969 -40.312 6.012 1 86.94 447 VAL A N 1
ATOM 3517 C CA . VAL A 1 447 ? -8.414 -38.969 5.824 1 86.94 447 VAL A CA 1
ATOM 3518 C C . VAL A 1 447 ? -7.113 -38.844 6.617 1 86.94 447 VAL A C 1
ATOM 3520 O O . VAL A 1 447 ? -7.125 -38.844 7.852 1 86.94 447 VAL A O 1
ATOM 3523 N N . GLU A 1 448 ? -6.074 -38.656 5.93 1 87.19 448 GLU A N 1
ATOM 3524 C CA . GLU A 1 448 ? -4.766 -38.531 6.57 1 87.19 448 GLU A CA 1
ATOM 3525 C C . GLU A 1 448 ? -4.512 -37.125 7.07 1 87.19 448 GLU A C 1
ATOM 3527 O O . GLU A 1 448 ? -3.861 -36.938 8.094 1 87.19 448 GLU A O 1
ATOM 3532 N N . GLU A 1 449 ? -4.965 -36.219 6.293 1 91.56 449 GLU A N 1
ATOM 3533 C CA . GLU A 1 449 ? -4.762 -34.812 6.637 1 91.56 449 GLU A CA 1
ATOM 3534 C C . GLU A 1 449 ? -5.836 -33.938 6.012 1 91.56 449 GLU A C 1
ATOM 3536 O O . GLU A 1 449 ? -6.27 -34.188 4.883 1 91.56 449 GLU A O 1
ATOM 3541 N N . VAL A 1 450 ? -6.297 -33.031 6.789 1 93.88 450 VAL A N 1
ATOM 3542 C CA . VAL A 1 450 ? -7.141 -31.969 6.246 1 93.88 450 VAL A CA 1
ATOM 3543 C C . VAL A 1 450 ? -6.273 -30.781 5.801 1 93.88 450 VAL A C 1
ATOM 3545 O O . VAL A 1 450 ? -5.59 -30.172 6.621 1 93.88 450 VAL A O 1
ATOM 3548 N N . LEU A 1 451 ? -6.344 -30.375 4.605 1 94.5 451 LEU A N 1
ATOM 3549 C CA . LEU A 1 451 ? -5.348 -29.531 3.965 1 94.5 451 LEU A CA 1
ATOM 3550 C C . LEU A 1 451 ? -5.801 -28.078 3.955 1 94.5 451 LEU A C 1
ATOM 3552 O O . LEU A 1 451 ? -5.055 -27.188 3.521 1 94.5 451 LEU A O 1
ATOM 3556 N N . VAL A 1 452 ? -6.918 -27.797 4.445 1 95.44 452 VAL A N 1
ATOM 3557 C CA . VAL A 1 452 ? -7.531 -26.484 4.312 1 95.44 452 VAL A CA 1
ATOM 3558 C C . VAL A 1 452 ? -6.641 -25.422 4.969 1 95.44 452 VAL A C 1
ATOM 3560 O O . VAL A 1 452 ? -6.324 -24.406 4.355 1 95.44 452 VAL A O 1
ATOM 3563 N N . ARG A 1 453 ? -6.211 -25.625 6.199 1 96.25 453 ARG A N 1
ATOM 3564 C CA . ARG A 1 453 ? -5.34 -24.688 6.902 1 96.25 453 ARG A CA 1
ATOM 3565 C C . ARG A 1 453 ? -4.035 -24.484 6.141 1 96.25 453 ARG A C 1
ATOM 3567 O O . ARG A 1 453 ? -3.596 -23.344 5.953 1 96.25 453 ARG A O 1
ATOM 3574 N N . ARG A 1 454 ? -3.492 -25.547 5.734 1 94.56 454 ARG A N 1
ATOM 3575 C CA . ARG A 1 454 ? -2.26 -25.469 4.953 1 94.56 454 ARG A CA 1
ATOM 3576 C C . ARG A 1 454 ? -2.477 -24.688 3.66 1 94.56 454 ARG A C 1
ATOM 3578 O O . ARG A 1 454 ? -1.593 -23.953 3.217 1 94.56 454 ARG A O 1
ATOM 3585 N N . GLY A 1 455 ? -3.65 -24.938 3.039 1 93.81 455 GLY A N 1
ATOM 3586 C CA . GLY A 1 455 ? -3.984 -24.188 1.834 1 93.81 455 GLY A CA 1
ATOM 3587 C C . GLY A 1 455 ? -3.998 -22.688 2.041 1 93.81 455 GLY A C 1
ATOM 3588 O O . GLY A 1 455 ? -3.455 -21.938 1.225 1 93.81 455 GLY A O 1
ATOM 3589 N N . VAL A 1 456 ? -4.586 -22.281 3.137 1 95.56 456 VAL A N 1
ATOM 3590 C CA . VAL A 1 456 ? -4.66 -20.859 3.447 1 95.56 456 VAL A CA 1
ATOM 3591 C C . VAL A 1 456 ? -3.256 -20.312 3.709 1 95.56 456 VAL A C 1
ATOM 3593 O O . VAL A 1 456 ? -2.889 -19.25 3.191 1 95.56 456 VAL A O 1
ATOM 3596 N N . ILE A 1 457 ? -2.445 -21.016 4.449 1 94.31 457 ILE A N 1
ATOM 3597 C CA . ILE A 1 457 ? -1.087 -20.594 4.785 1 94.31 457 ILE A CA 1
ATOM 3598 C C . ILE A 1 457 ? -0.25 -20.5 3.512 1 94.31 457 ILE A C 1
ATOM 3600 O O . ILE A 1 457 ? 0.503 -19.531 3.33 1 94.31 457 ILE A O 1
ATOM 3604 N N . ASN A 1 458 ? -0.422 -21.469 2.633 1 89.75 458 ASN A N 1
ATOM 3605 C CA . ASN A 1 458 ? 0.306 -21.453 1.368 1 89.75 458 ASN A CA 1
ATOM 3606 C C . ASN A 1 458 ? -0.059 -20.234 0.532 1 89.75 458 ASN A C 1
ATOM 3608 O O . ASN A 1 458 ? 0.809 -19.625 -0.093 1 89.75 458 ASN A O 1
ATOM 3612 N N . LEU A 1 459 ? -1.301 -19.969 0.53 1 90.88 459 LEU A N 1
ATOM 3613 C CA . LEU A 1 459 ? -1.752 -18.797 -0.219 1 90.88 459 LEU A CA 1
ATOM 3614 C C . LEU A 1 459 ? -1.162 -17.516 0.363 1 90.88 459 LEU A C 1
ATOM 3616 O O . LEU A 1 459 ? -0.819 -16.594 -0.379 1 90.88 459 LEU A O 1
ATOM 3620 N N . ILE A 1 460 ? -1.081 -17.422 1.688 1 91.81 460 ILE A N 1
ATOM 3621 C CA . ILE A 1 460 ? -0.474 -16.266 2.348 1 91.81 460 ILE A CA 1
ATOM 3622 C C . ILE A 1 460 ? 0.985 -16.141 1.918 1 91.81 460 ILE A C 1
ATOM 3624 O O . ILE A 1 460 ? 1.428 -15.055 1.517 1 91.81 460 ILE A O 1
ATOM 3628 N N . CYS A 1 461 ? 1.687 -17.188 1.893 1 85.12 461 CYS A N 1
ATOM 3629 C CA . CYS A 1 461 ? 3.109 -17.203 1.571 1 85.12 461 CYS A CA 1
ATOM 3630 C C . CYS A 1 461 ? 3.338 -16.859 0.101 1 85.12 461 CYS A C 1
ATOM 3632 O O . CYS A 1 461 ? 4.305 -16.172 -0.242 1 85.12 461 CYS A O 1
ATOM 3634 N N . HIS A 1 462 ? 2.428 -17.266 -0.692 1 83.44 462 HIS A N 1
ATOM 3635 C CA . HIS A 1 462 ? 2.609 -17.125 -2.133 1 83.44 462 HIS A CA 1
ATOM 3636 C C . HIS A 1 462 ? 2.297 -15.703 -2.586 1 83.44 462 HIS A C 1
ATOM 3638 O O . HIS A 1 462 ? 2.664 -15.305 -3.693 1 83.44 462 HIS A O 1
ATOM 3644 N N . GLN A 1 463 ? 1.64 -14.977 -1.789 1 82.31 463 GLN A N 1
ATOM 3645 C CA . GLN A 1 463 ? 1.275 -13.617 -2.176 1 82.31 463 GLN A CA 1
ATOM 3646 C C . GLN A 1 463 ? 2.516 -12.75 -2.375 1 82.31 463 GLN A C 1
ATOM 3648 O O . GLN A 1 463 ? 2.477 -11.758 -3.109 1 82.31 463 GLN A O 1
ATOM 3653 N N . LEU A 1 464 ? 3.574 -13.102 -1.686 1 74.94 464 LEU A N 1
ATOM 3654 C CA . LEU A 1 464 ? 4.805 -12.328 -1.819 1 74.94 464 LEU A CA 1
ATOM 3655 C C . LEU A 1 464 ? 5.605 -12.789 -3.031 1 74.94 464 LEU A C 1
ATOM 3657 O O . LEU A 1 464 ? 6.617 -12.172 -3.381 1 74.94 464 LEU A O 1
ATOM 3661 N N . TYR A 1 465 ? 5.117 -13.891 -3.654 1 71.94 465 TYR A N 1
ATOM 3662 C CA . TYR A 1 465 ? 5.859 -14.453 -4.773 1 71.94 465 TYR A CA 1
ATOM 3663 C C . TYR A 1 465 ? 4.977 -14.578 -6.008 1 71.94 465 TYR A C 1
ATOM 3665 O O . TYR A 1 465 ? 5.141 -15.5 -6.812 1 71.94 465 TYR A O 1
ATOM 3673 N N . ARG A 1 466 ? 3.895 -13.773 -6.133 1 67.94 466 ARG A N 1
ATOM 3674 C CA . ARG A 1 466 ? 3.018 -13.844 -7.297 1 67.94 466 ARG A CA 1
ATOM 3675 C C . ARG A 1 466 ? 3.479 -12.867 -8.383 1 67.94 466 ARG A C 1
ATOM 3677 O O . ARG A 1 466 ? 4.043 -11.82 -8.078 1 67.94 466 ARG A O 1
ATOM 3684 N N . MET B 1 1 ? -9.844 37.906 -22.422 1 25.41 1 MET B N 1
ATOM 3685 C CA . MET B 1 1 ? -11.188 38.156 -21.906 1 25.41 1 MET B CA 1
ATOM 3686 C C . MET B 1 1 ? -11.727 36.938 -21.156 1 25.41 1 MET B C 1
ATOM 3688 O O . MET B 1 1 ? -11.852 35.875 -21.734 1 25.41 1 MET B O 1
ATOM 3692 N N . SER B 1 2 ? -11.461 36.875 -19.953 1 39.41 2 SER B N 1
ATOM 3693 C CA . SER B 1 2 ? -11.852 35.844 -19 1 39.41 2 SER B CA 1
ATOM 3694 C C . SER B 1 2 ? -13.367 35.656 -19 1 39.41 2 SER B C 1
ATOM 3696 O O . SER B 1 2 ? -14.117 36.562 -18.641 1 39.41 2 SER B O 1
ATOM 3698 N N . GLY B 1 3 ? -13.984 35.125 -20.047 1 37.19 3 GLY B N 1
ATOM 3699 C CA . GLY B 1 3 ? -15.43 35.156 -20.234 1 37.19 3 GLY B CA 1
ATOM 3700 C C . GLY B 1 3 ? -16.156 34.219 -19.297 1 37.19 3 GLY B C 1
ATOM 3701 O O . GLY B 1 3 ? -15.625 33.156 -18.906 1 37.19 3 GLY B O 1
ATOM 3702 N N . VAL B 1 4 ? -16.953 34.781 -18.484 1 43.66 4 VAL B N 1
ATOM 3703 C CA . VAL B 1 4 ? -18 34.094 -17.766 1 43.66 4 VAL B CA 1
ATOM 3704 C C . VAL B 1 4 ? -18.781 33.188 -18.734 1 43.66 4 VAL B C 1
ATOM 3706 O O . VAL B 1 4 ? -19.312 33.688 -19.734 1 43.66 4 VAL B O 1
ATOM 3709 N N . ARG B 1 5 ? -18.531 31.969 -18.938 1 45.03 5 ARG B N 1
ATOM 3710 C CA . ARG B 1 5 ? -19.344 31.125 -19.797 1 45.03 5 ARG B CA 1
ATOM 3711 C C . ARG B 1 5 ? -20.688 30.797 -19.141 1 45.03 5 ARG B C 1
ATOM 3713 O O . ARG B 1 5 ? -20.719 30.344 -18 1 45.03 5 ARG B O 1
ATOM 3720 N N . ILE B 1 6 ? -21.75 31.422 -19.703 1 35.75 6 ILE B N 1
ATOM 3721 C CA . ILE B 1 6 ? -23.094 30.969 -19.391 1 35.75 6 ILE B CA 1
ATOM 3722 C C . ILE B 1 6 ? -23.438 29.734 -20.219 1 35.75 6 ILE B C 1
ATOM 3724 O O . ILE B 1 6 ? -23.438 29.797 -21.453 1 35.75 6 ILE B O 1
ATOM 3728 N N . PRO B 1 7 ? -23.266 28.594 -19.703 1 37.66 7 PRO B N 1
ATOM 3729 C CA . PRO B 1 7 ? -23.516 27.453 -20.594 1 37.66 7 PRO B CA 1
ATOM 3730 C C . PRO B 1 7 ? -24.891 27.516 -21.25 1 37.66 7 PRO B C 1
ATOM 3732 O O . PRO B 1 7 ? -25.844 28.031 -20.656 1 37.66 7 PRO B O 1
ATOM 3735 N N . LEU B 1 8 ? -24.922 27.531 -22.531 1 33.66 8 LEU B N 1
ATOM 3736 C CA . LEU B 1 8 ? -26.141 27.297 -23.297 1 33.66 8 LEU B CA 1
ATOM 3737 C C . LEU B 1 8 ? -26.797 25.969 -22.906 1 33.66 8 LEU B C 1
ATOM 3739 O O . LEU B 1 8 ? -26.094 24.984 -22.688 1 33.66 8 LEU B O 1
ATOM 3743 N N . PHE B 1 9 ? -28.125 25.953 -22.484 1 35.12 9 PHE B N 1
ATOM 3744 C CA . PHE B 1 9 ? -28.984 24.984 -21.828 1 35.12 9 PHE B CA 1
ATOM 3745 C C . PHE B 1 9 ? -29.188 23.766 -22.703 1 35.12 9 PHE B C 1
ATOM 3747 O O . PHE B 1 9 ? -29.875 23.844 -23.734 1 35.12 9 PHE B O 1
ATOM 3754 N N . PRO B 1 10 ? -28.406 22.859 -23.047 1 32.59 10 PRO B N 1
ATOM 3755 C CA . PRO B 1 10 ? -29.141 21.766 -23.703 1 32.59 10 PRO B CA 1
ATOM 3756 C C . PRO B 1 10 ? -30.141 21.078 -22.781 1 32.59 10 PRO B C 1
ATOM 3758 O O . PRO B 1 10 ? -29.953 21.062 -21.562 1 32.59 10 PRO B O 1
ATOM 3761 N N . ARG B 1 11 ? -31.5 20.703 -23.109 1 32.47 11 ARG B N 1
ATOM 3762 C CA . ARG B 1 11 ? -32.75 20.234 -22.547 1 32.47 11 ARG B CA 1
ATOM 3763 C C . ARG B 1 11 ? -32.594 18.906 -21.828 1 32.47 11 ARG B C 1
ATOM 3765 O O . ARG B 1 11 ? -33.562 18.328 -21.328 1 32.47 11 ARG B O 1
ATOM 3772 N N . PHE B 1 12 ? -31.688 17.969 -22.156 1 33.28 12 PHE B N 1
ATOM 3773 C CA . PHE B 1 12 ? -31.922 16.656 -21.578 1 33.28 12 PHE B CA 1
ATOM 3774 C C . PHE B 1 12 ? -31.5 16.625 -20.109 1 33.28 12 PHE B C 1
ATOM 3776 O O . PHE B 1 12 ? -30.328 16.812 -19.797 1 33.28 12 PHE B O 1
ATOM 3783 N N . ILE B 1 13 ? -32.406 16.859 -19.172 1 37.09 13 ILE B N 1
ATOM 3784 C CA . ILE B 1 13 ? -32.25 16.828 -17.719 1 37.09 13 ILE B CA 1
ATOM 3785 C C . ILE B 1 13 ? -31.812 15.438 -17.266 1 37.09 13 ILE B C 1
ATOM 3787 O O . ILE B 1 13 ? -32.625 14.5 -17.281 1 37.09 13 ILE B O 1
ATOM 3791 N N . PRO B 1 14 ? -30.578 14.992 -17.484 1 37.91 14 PRO B N 1
ATOM 3792 C CA . PRO B 1 14 ? -30.297 13.602 -17.141 1 37.91 14 PRO B CA 1
ATOM 3793 C C . PRO B 1 14 ? -30.406 13.336 -15.633 1 37.91 14 PRO B C 1
ATOM 3795 O O . PRO B 1 14 ? -30.219 14.258 -14.828 1 37.91 14 PRO B O 1
ATOM 3798 N N . HIS B 1 15 ? -31.109 12.273 -15.102 1 41.72 15 HIS B N 1
ATOM 3799 C CA . HIS B 1 15 ? -31.359 11.648 -13.812 1 41.72 15 HIS B CA 1
ATOM 3800 C C . HIS B 1 15 ? -30.141 11.719 -12.906 1 41.72 15 HIS B C 1
ATOM 3802 O O . HIS B 1 15 ? -30.219 11.359 -11.727 1 41.72 15 HIS B O 1
ATOM 3808 N N . GLY B 1 16 ? -28.938 12.039 -13.312 1 45.78 16 GLY B N 1
ATOM 3809 C CA . GLY B 1 16 ? -27.672 11.969 -12.609 1 45.78 16 GLY B CA 1
ATOM 3810 C C . GLY B 1 16 ? -27.484 13.109 -11.625 1 45.78 16 GLY B C 1
ATOM 3811 O O . GLY B 1 16 ? -26.703 12.992 -10.68 1 45.78 16 GLY B O 1
ATOM 3812 N N . THR B 1 17 ? -28.109 14.305 -11.773 1 52.56 17 THR B N 1
ATOM 3813 C CA . THR B 1 17 ? -27.922 15.57 -11.062 1 52.56 17 THR B CA 1
ATOM 3814 C C . THR B 1 17 ? -28.469 15.469 -9.641 1 52.56 17 THR B C 1
ATOM 3816 O O . THR B 1 17 ? -27.844 15.961 -8.695 1 52.56 17 THR B O 1
ATOM 3819 N N . VAL B 1 18 ? -29.688 14.812 -9.445 1 56.78 18 VAL B N 1
ATOM 3820 C CA . VAL B 1 18 ? -30.375 14.688 -8.156 1 56.78 18 VAL B CA 1
ATOM 3821 C C . VAL B 1 18 ? -29.5 13.859 -7.199 1 56.78 18 VAL B C 1
ATOM 3823 O O . VAL B 1 18 ? -29.438 14.156 -6.004 1 56.78 18 VAL B O 1
ATOM 3826 N N . LYS B 1 19 ? -28.562 13.25 -7.738 1 82.75 19 LYS B N 1
ATOM 3827 C CA . LYS B 1 19 ? -27.781 12.32 -6.922 1 82.75 19 LYS B CA 1
ATOM 3828 C C . LYS B 1 19 ? -26.609 13.023 -6.262 1 82.75 19 LYS B C 1
ATOM 3830 O O . LYS B 1 19 ? -26.344 12.828 -5.074 1 82.75 19 LYS B O 1
ATOM 3835 N N . LEU B 1 20 ? -26.078 14.211 -6.949 1 91.81 20 LEU B N 1
ATOM 3836 C CA . LEU B 1 20 ? -24.938 14.906 -6.371 1 91.81 20 LEU B CA 1
ATOM 3837 C C . LEU B 1 20 ? -25.375 15.805 -5.215 1 91.81 20 LEU B C 1
ATOM 3839 O O . LEU B 1 20 ? -24.766 15.781 -4.145 1 91.81 20 LEU B O 1
ATOM 3843 N N . GLU B 1 21 ? -26.5 16.5 -5.453 1 92.38 21 GLU B N 1
ATOM 3844 C CA . GLU B 1 21 ? -26.953 17.453 -4.438 1 92.38 21 GLU B CA 1
ATOM 3845 C C . GLU B 1 21 ? -27.312 16.719 -3.141 1 92.38 21 GLU B C 1
ATOM 3847 O O . GLU B 1 21 ? -26.859 17.109 -2.062 1 92.38 21 GLU B O 1
ATOM 3852 N N . SER B 1 22 ? -28.078 15.68 -3.307 1 92.19 22 SER B N 1
ATOM 3853 C CA . SER B 1 22 ? -28.516 14.938 -2.133 1 92.19 22 SER B CA 1
ATOM 3854 C C . SER B 1 22 ? -27.328 14.328 -1.391 1 92.19 22 SER B C 1
ATOM 3856 O O . SER B 1 22 ? -27.25 14.406 -0.163 1 92.19 22 SER B O 1
ATOM 3858 N N . ALA B 1 23 ? -26.438 13.812 -2.088 1 93.19 23 ALA B N 1
ATOM 3859 C CA . ALA B 1 23 ? -25.281 13.164 -1.485 1 93.19 23 ALA B CA 1
ATOM 3860 C C . ALA B 1 23 ? -24.344 14.18 -0.842 1 93.19 23 ALA B C 1
ATOM 3862 O O . ALA B 1 23 ? -23.844 13.961 0.266 1 93.19 23 ALA B O 1
ATOM 3863 N N . ALA B 1 24 ? -24.094 15.266 -1.547 1 93.5 24 ALA B N 1
ATOM 3864 C CA . ALA B 1 24 ? -23.203 16.297 -1.026 1 93.5 24 ALA B CA 1
ATOM 3865 C C . ALA B 1 24 ? -23.797 16.953 0.214 1 93.5 24 ALA B C 1
ATOM 3867 O O . ALA B 1 24 ? -23.094 17.219 1.188 1 93.5 24 ALA B O 1
ATOM 3868 N N . LEU B 1 25 ? -25.078 17.234 0.203 1 91.38 25 LEU B N 1
ATOM 3869 C CA . LEU B 1 25 ? -25.734 17.859 1.343 1 91.38 25 LEU B CA 1
ATOM 3870 C C . LEU B 1 25 ? -25.734 16.922 2.549 1 91.38 25 LEU B C 1
ATOM 3872 O O . LEU B 1 25 ? -25.578 17.375 3.686 1 91.38 25 LEU B O 1
ATOM 3876 N N . LYS B 1 26 ? -25.953 15.648 2.248 1 90.12 26 LYS B N 1
ATOM 3877 C CA . LYS B 1 26 ? -25.891 14.672 3.326 1 90.12 26 LYS B CA 1
ATOM 3878 C C . LYS B 1 26 ? -24.5 14.68 3.982 1 90.12 26 LYS B C 1
ATOM 3880 O O . LYS B 1 26 ? -24.391 14.625 5.207 1 90.12 26 LYS B O 1
ATOM 3885 N N . LYS B 1 27 ? -23.516 14.773 3.199 1 91.25 27 LYS B N 1
ATOM 3886 C CA . LYS B 1 27 ? -22.141 14.82 3.697 1 91.25 27 LYS B CA 1
ATOM 3887 C C . LYS B 1 27 ? -21.891 16.109 4.484 1 91.25 27 LYS B C 1
ATOM 3889 O O . LYS B 1 27 ? -21.328 16.062 5.582 1 91.25 27 LYS B O 1
ATOM 3894 N N . LEU B 1 28 ? -22.297 17.172 3.967 1 90.75 28 LEU B N 1
ATOM 3895 C CA . LEU B 1 28 ? -22.109 18.469 4.625 1 90.75 28 LEU B CA 1
ATOM 3896 C C . LEU B 1 28 ? -22.828 18.5 5.973 1 90.75 28 LEU B C 1
ATOM 3898 O O . LEU B 1 28 ? -22.312 19.031 6.949 1 90.75 28 LEU B O 1
ATOM 3902 N N . ASN B 1 29 ? -23.938 17.859 5.988 1 87.12 29 ASN B N 1
ATOM 3903 C CA . ASN B 1 29 ? -24.734 17.812 7.215 1 87.12 29 ASN B CA 1
ATOM 3904 C C . ASN B 1 29 ? -24.078 16.922 8.273 1 87.12 29 ASN B C 1
ATOM 3906 O O . ASN B 1 29 ? -24.297 17.125 9.469 1 87.12 29 ASN B O 1
ATOM 3910 N N . SER B 1 30 ? -23.328 16.016 7.816 1 86.94 30 SER B N 1
ATOM 3911 C CA . SER B 1 30 ? -22.688 15.078 8.734 1 86.94 30 SER B CA 1
ATOM 3912 C C . SER B 1 30 ? -21.438 15.68 9.359 1 86.94 30 SER B C 1
ATOM 3914 O O . SER B 1 30 ? -20.906 15.141 10.336 1 86.94 30 SER B O 1
ATOM 3916 N N . LEU B 1 31 ? -20.953 16.812 8.828 1 87.31 31 LEU B N 1
ATOM 3917 C CA . LEU B 1 31 ? -19.734 17.438 9.328 1 87.31 31 LEU B CA 1
ATOM 3918 C C . LEU B 1 31 ? -20 18.203 10.617 1 87.31 31 LEU B C 1
ATOM 3920 O O . LEU B 1 31 ? -21.047 18.844 10.75 1 87.31 31 LEU B O 1
ATOM 3924 N N . GLU B 1 32 ? -19.219 17.984 11.609 1 79.62 32 GLU B N 1
ATOM 3925 C CA . GLU B 1 32 ? -19.297 18.766 12.836 1 79.62 32 GLU B CA 1
ATOM 3926 C C . GLU B 1 32 ? -18.562 20.094 12.688 1 79.62 32 GLU B C 1
ATOM 3928 O O . GLU B 1 32 ? -17.359 20.188 12.953 1 79.62 32 GLU B O 1
ATOM 3933 N N . LEU B 1 33 ? -19.266 21.109 12.352 1 82 33 LEU B N 1
ATOM 3934 C CA . LEU B 1 33 ? -18.656 22.406 12.062 1 82 33 LEU B CA 1
ATOM 3935 C C . LEU B 1 33 ? -18.984 23.406 13.164 1 82 33 LEU B C 1
ATOM 3937 O O . LEU B 1 33 ? -19.062 24.609 12.906 1 82 33 LEU B O 1
ATOM 3941 N N . SER B 1 34 ? -19 22.812 14.422 1 74.31 34 SER B N 1
ATOM 3942 C CA . SER B 1 34 ? -19.328 23.688 15.547 1 74.31 34 SER B CA 1
ATOM 3943 C C . SER B 1 34 ? -18.25 24.75 15.742 1 74.31 34 SER B C 1
ATOM 3945 O O . SER B 1 34 ? -17.062 24.484 15.578 1 74.31 34 SER B O 1
ATOM 3947 N N . GLY B 1 35 ? -18.625 25.984 15.891 1 70.19 35 GLY B N 1
ATOM 3948 C CA . GLY B 1 35 ? -17.719 27.078 16.188 1 70.19 35 GLY B CA 1
ATOM 3949 C C . GLY B 1 35 ? -17.391 27.922 14.984 1 70.19 35 GLY B C 1
ATOM 3950 O O . GLY B 1 35 ? -16.641 28.891 15.086 1 70.19 35 GLY B O 1
ATOM 3951 N N . GLY B 1 36 ? -17.844 27.594 13.875 1 84.31 36 GLY B N 1
ATOM 3952 C CA . GLY B 1 36 ? -17.609 28.391 12.688 1 84.31 36 GLY B CA 1
ATOM 3953 C C . GLY B 1 36 ? -16.719 27.719 11.672 1 84.31 36 GLY B C 1
ATOM 3954 O O . GLY B 1 36 ? -15.828 26.938 12.039 1 84.31 36 GLY B O 1
ATOM 3955 N N . TYR B 1 37 ? -17.031 27.922 10.406 1 92.88 37 TYR B N 1
ATOM 3956 C CA . TYR B 1 37 ? -16.203 27.359 9.336 1 92.88 37 TYR B CA 1
ATOM 3957 C C . TYR B 1 37 ? -16.141 28.312 8.148 1 92.88 37 TYR B C 1
ATOM 3959 O O . TYR B 1 37 ? -16.891 29.281 8.078 1 92.88 37 TYR B O 1
ATOM 3967 N N . ALA B 1 38 ? -15.125 28.125 7.395 1 96.06 38 ALA B N 1
ATOM 3968 C CA . ALA B 1 38 ? -14.914 28.922 6.188 1 96.06 38 ALA B CA 1
ATOM 3969 C C . ALA B 1 38 ? -14.984 28.062 4.938 1 96.06 38 ALA B C 1
ATOM 3971 O O . ALA B 1 38 ? -14.883 26.828 5.02 1 96.06 38 ALA B O 1
ATOM 3972 N N . VAL B 1 39 ? -15.281 28.719 3.844 1 96.62 39 VAL B N 1
ATOM 3973 C CA . VAL B 1 39 ? -15.328 28.047 2.553 1 96.62 39 VAL B CA 1
ATOM 3974 C C . VAL B 1 39 ? -14.375 28.734 1.575 1 96.62 39 VAL B C 1
ATOM 3976 O O . VAL B 1 39 ? -14.477 29.938 1.339 1 96.62 39 VAL B O 1
ATOM 3979 N N . ALA B 1 40 ? -13.43 27.938 1.061 1 97 40 ALA B N 1
ATOM 3980 C CA . ALA B 1 40 ? -12.523 28.469 0.049 1 97 40 ALA B CA 1
ATOM 3981 C C . ALA B 1 40 ? -13.156 28.422 -1.338 1 97 40 ALA B C 1
ATOM 3983 O O . ALA B 1 40 ? -13.562 27.359 -1.806 1 97 40 ALA B O 1
ATOM 3984 N N . VAL B 1 41 ? -13.203 29.594 -2.004 1 96.06 41 VAL B N 1
ATOM 3985 C CA . VAL B 1 41 ? -13.844 29.672 -3.312 1 96.06 41 VAL B CA 1
ATOM 3986 C C . VAL B 1 41 ? -12.922 30.375 -4.297 1 96.06 41 VAL B C 1
ATOM 3988 O O . VAL B 1 41 ? -12.594 31.562 -4.113 1 96.06 41 VAL B O 1
ATOM 3991 N N . SER B 1 42 ? -12.531 29.688 -5.34 1 91.38 42 SER B N 1
ATOM 3992 C CA . SER B 1 42 ? -11.633 30.25 -6.34 1 91.38 42 SER B CA 1
ATOM 3993 C C . SER B 1 42 ? -12.406 30.906 -7.473 1 91.38 42 SER B C 1
ATOM 3995 O O . SER B 1 42 ? -11.852 31.703 -8.234 1 91.38 42 SER B O 1
ATOM 3997 N N . GLY B 1 43 ? -13.672 30.594 -7.633 1 92.25 43 GLY B N 1
ATOM 3998 C CA . GLY B 1 43 ? -14.477 31.109 -8.727 1 92.25 43 GLY B CA 1
ATOM 3999 C C . GLY B 1 43 ? -14.711 30.094 -9.828 1 92.25 43 GLY B C 1
ATOM 4000 O O . GLY B 1 43 ? -15.555 30.312 -10.703 1 92.25 43 GLY B O 1
ATOM 4001 N N . GLY B 1 44 ? -13.984 29.016 -9.789 1 92.62 44 GLY B N 1
ATOM 4002 C CA . GLY B 1 44 ? -14.195 27.938 -10.75 1 92.62 44 GLY B CA 1
ATOM 4003 C C . GLY B 1 44 ? -15.461 27.141 -10.492 1 92.62 44 GLY B C 1
ATOM 4004 O O . GLY B 1 44 ? -16.125 27.328 -9.469 1 92.62 44 GLY B O 1
ATOM 4005 N N . VAL B 1 45 ? -15.758 26.297 -11.398 1 94.56 45 VAL B N 1
ATOM 4006 C CA . VAL B 1 45 ? -17.031 25.578 -11.359 1 94.56 45 VAL B CA 1
ATOM 4007 C C . VAL B 1 45 ? -17.109 24.734 -10.086 1 94.56 45 VAL B C 1
ATOM 4009 O O . VAL B 1 45 ? -18.172 24.641 -9.469 1 94.56 45 VAL B O 1
ATOM 4012 N N . ASP B 1 46 ? -16.016 24.156 -9.648 1 95.5 46 ASP B N 1
ATOM 4013 C CA . ASP B 1 46 ? -16.016 23.297 -8.461 1 95.5 46 ASP B CA 1
ATOM 4014 C C . ASP B 1 46 ? -16.297 24.125 -7.207 1 95.5 46 ASP B C 1
ATOM 4016 O O . ASP B 1 46 ? -17.172 23.766 -6.41 1 95.5 46 ASP B O 1
ATOM 4020 N N . SER B 1 47 ? -15.57 25.188 -7.055 1 96.44 47 SER B N 1
ATOM 4021 C CA . SER B 1 47 ? -15.711 26 -5.848 1 96.44 47 SER B CA 1
ATOM 4022 C C . SER B 1 47 ? -17.047 26.719 -5.812 1 96.44 47 SER B C 1
ATOM 4024 O O . SER B 1 47 ? -17.641 26.891 -4.746 1 96.44 47 SER B O 1
ATOM 4026 N N . ILE B 1 48 ? -17.562 27.109 -6.949 1 96.5 48 ILE B N 1
ATOM 4027 C CA . ILE B 1 48 ? -18.859 27.766 -7.02 1 96.5 48 ILE B CA 1
ATOM 4028 C C . ILE B 1 48 ? -19.953 26.766 -6.68 1 96.5 48 ILE B C 1
ATOM 4030 O O . ILE B 1 48 ? -20.938 27.125 -6.023 1 96.5 48 ILE B O 1
ATOM 4034 N N . THR B 1 49 ? -19.797 25.578 -7.203 1 97.06 49 THR B N 1
ATOM 4035 C CA . THR B 1 49 ? -20.75 24.531 -6.867 1 97.06 49 THR B CA 1
ATOM 4036 C C . THR B 1 49 ? -20.781 24.281 -5.359 1 97.06 49 THR B C 1
ATOM 4038 O O . THR B 1 49 ? -21.859 24.203 -4.758 1 97.06 49 THR B O 1
ATOM 4041 N N . LEU B 1 50 ? -19.625 24.172 -4.758 1 97.38 50 LEU B N 1
ATOM 4042 C CA . LEU B 1 50 ? -19.531 24 -3.312 1 97.38 50 LEU B CA 1
ATOM 4043 C C . LEU B 1 50 ? -20.219 25.172 -2.59 1 97.38 50 LEU B C 1
ATOM 4045 O O . LEU B 1 50 ? -20.953 24.953 -1.631 1 97.38 50 LEU B O 1
ATOM 4049 N N . LEU B 1 51 ? -19.953 26.391 -3.035 1 96.44 51 LEU B N 1
ATOM 4050 C CA . LEU B 1 51 ? -20.547 27.578 -2.453 1 96.44 51 LEU B CA 1
ATOM 4051 C C . LEU B 1 51 ? -22.078 27.484 -2.49 1 96.44 51 LEU B C 1
ATOM 4053 O O . LEU B 1 51 ? -22.734 27.797 -1.498 1 96.44 51 LEU B O 1
ATOM 4057 N N . ASN B 1 52 ? -22.578 27.078 -3.637 1 95.44 52 ASN B N 1
ATOM 4058 C CA . ASN B 1 52 ? -24.031 26.953 -3.797 1 95.44 52 ASN B CA 1
ATOM 4059 C C . ASN B 1 52 ? -24.609 25.922 -2.838 1 95.44 52 ASN B C 1
ATOM 4061 O O . ASN B 1 52 ? -25.688 26.125 -2.273 1 95.44 52 ASN B O 1
ATOM 4065 N N . LEU B 1 53 ? -23.969 24.812 -2.707 1 94.75 53 LEU B N 1
ATOM 4066 C CA . LEU B 1 53 ? -24.406 23.75 -1.82 1 94.75 53 LEU B CA 1
ATOM 4067 C C . LEU B 1 53 ? -24.391 24.203 -0.365 1 94.75 53 LEU B C 1
ATOM 4069 O O . LEU B 1 53 ? -25.312 23.906 0.4 1 94.75 53 LEU B O 1
ATOM 4073 N N . VAL B 1 54 ? -23.344 24.922 -0.008 1 93.56 54 VAL B N 1
ATOM 4074 C CA . VAL B 1 54 ? -23.219 25.422 1.352 1 93.56 54 VAL B CA 1
ATOM 4075 C C . VAL B 1 54 ? -24.328 26.438 1.63 1 93.56 54 VAL B C 1
ATOM 4077 O O . VAL B 1 54 ? -24.906 26.438 2.715 1 93.56 54 VAL B O 1
ATOM 4080 N N . ALA B 1 55 ? -24.578 27.281 0.658 1 92.12 55 ALA B N 1
ATOM 4081 C CA . ALA B 1 55 ? -25.656 28.25 0.795 1 92.12 55 ALA B CA 1
ATOM 4082 C C . ALA B 1 55 ? -27 27.562 0.987 1 92.12 55 ALA B C 1
ATOM 4084 O O . ALA B 1 55 ? -27.828 28 1.798 1 92.12 55 ALA B O 1
ATOM 4085 N N . ALA B 1 56 ? -27.203 26.516 0.224 1 89.25 56 ALA B N 1
ATOM 4086 C CA . ALA B 1 56 ? -28.438 25.75 0.342 1 89.25 56 ALA B CA 1
ATOM 4087 C C . ALA B 1 56 ? -28.562 25.125 1.727 1 89.25 56 ALA B C 1
ATOM 4089 O O . ALA B 1 56 ? -29.656 25.062 2.289 1 89.25 56 ALA B O 1
ATOM 4090 N N . LEU B 1 57 ? -27.5 24.672 2.217 1 87.62 57 LEU B N 1
ATOM 4091 C CA . LEU B 1 57 ? -27.469 24.078 3.549 1 87.62 57 LEU B CA 1
ATOM 4092 C C . LEU B 1 57 ? -27.828 25.109 4.613 1 87.62 57 LEU B C 1
ATOM 4094 O O . LEU B 1 57 ? -28.562 24.812 5.551 1 87.62 57 LEU B O 1
ATOM 4098 N N . HIS B 1 58 ? -27.25 26.266 4.527 1 82.88 58 HIS B N 1
ATOM 4099 C CA . HIS B 1 58 ? -27.469 27.328 5.492 1 82.88 58 HIS B CA 1
ATOM 4100 C C . HIS B 1 58 ? -28.922 27.812 5.469 1 82.88 58 HIS B C 1
ATOM 4102 O O . HIS B 1 58 ? -29.469 28.203 6.5 1 82.88 58 HIS B O 1
ATOM 4108 N N . LYS B 1 59 ? -29.5 27.766 4.414 1 79.88 59 LYS B N 1
ATOM 4109 C CA . LYS B 1 59 ? -30.891 28.188 4.297 1 79.88 59 LYS B CA 1
ATOM 4110 C C . LYS B 1 59 ? -31.828 27.203 5 1 79.88 59 LYS B C 1
ATOM 4112 O O . LYS B 1 59 ? -32.875 27.594 5.531 1 79.88 59 LYS B O 1
ATOM 4117 N N . THR B 1 60 ? -31.406 26 5.07 1 73.44 60 THR B N 1
ATOM 4118 C CA . THR B 1 60 ? -32.281 24.969 5.613 1 73.44 60 THR B CA 1
ATOM 4119 C C . THR B 1 60 ? -31.984 24.734 7.086 1 73.44 60 THR B C 1
ATOM 4121 O O . THR B 1 60 ? -32.875 24.344 7.852 1 73.44 60 THR B O 1
ATOM 4124 N N . GLN B 1 61 ? -30.719 24.812 7.426 1 67.06 61 GLN B N 1
ATOM 4125 C CA . GLN B 1 61 ? -30.328 24.469 8.789 1 67.06 61 GLN B CA 1
ATOM 4126 C C . GLN B 1 61 ? -29.672 25.656 9.492 1 67.06 61 GLN B C 1
ATOM 4128 O O . GLN B 1 61 ? -29 26.469 8.844 1 67.06 61 GLN B O 1
ATOM 4133 N N . ALA B 1 62 ? -30.156 25.984 10.672 1 56.19 62 ALA B N 1
ATOM 4134 C CA . ALA B 1 62 ? -29.594 27.047 11.5 1 56.19 62 ALA B CA 1
ATOM 4135 C C . ALA B 1 62 ? -28.125 26.781 11.828 1 56.19 62 ALA B C 1
ATOM 4137 O O . ALA B 1 62 ? -27.797 26.344 12.93 1 56.19 62 ALA B O 1
ATOM 4138 N N . THR B 1 63 ? -27.344 26.531 10.883 1 62.16 63 THR B N 1
ATOM 4139 C CA . THR B 1 63 ? -25.938 26.344 11.203 1 62.16 63 THR B CA 1
ATOM 4140 C C . THR B 1 63 ? -25.172 27.656 11.102 1 62.16 63 THR B C 1
ATOM 4142 O O . THR B 1 63 ? -25.672 28.625 10.555 1 62.16 63 THR B O 1
ATOM 4145 N N . SER B 1 64 ? -24.141 27.797 11.906 1 67.69 64 SER B N 1
ATOM 4146 C CA . SER B 1 64 ? -23.281 28.969 11.875 1 67.69 64 SER B CA 1
ATOM 4147 C C . SER B 1 64 ? -22.891 29.344 10.445 1 67.69 64 SER B C 1
ATOM 4149 O O . SER B 1 64 ? -22.672 28.453 9.609 1 67.69 64 SER B O 1
ATOM 4151 N N . ARG B 1 65 ? -23.141 30.609 10.094 1 80.19 65 ARG B N 1
ATOM 4152 C CA . ARG B 1 65 ? -22.828 31.141 8.766 1 80.19 65 ARG B CA 1
ATOM 4153 C C . ARG B 1 65 ? -21.328 31.078 8.492 1 80.19 65 ARG B C 1
ATOM 4155 O O . ARG B 1 65 ? -20.531 31.531 9.312 1 80.19 65 ARG B O 1
ATOM 4162 N N . PRO B 1 66 ? -21.062 30.453 7.363 1 90.94 66 PRO B N 1
ATOM 4163 C CA . PRO B 1 66 ? -19.641 30.391 7.023 1 90.94 66 PRO B CA 1
ATOM 4164 C C . PRO B 1 66 ? -19.125 31.703 6.426 1 90.94 66 PRO B C 1
ATOM 4166 O O . PRO B 1 66 ? -19.922 32.562 6.027 1 90.94 66 PRO B O 1
ATOM 4169 N N . VAL B 1 67 ? -17.844 31.891 6.527 1 94.69 67 VAL B N 1
ATOM 4170 C CA . VAL B 1 67 ? -17.188 32.969 5.809 1 94.69 67 VAL B CA 1
ATOM 4171 C C . VAL B 1 67 ? -16.547 32.438 4.523 1 94.69 67 VAL B C 1
ATOM 4173 O O . VAL B 1 67 ? -15.906 31.391 4.535 1 94.69 67 VAL B O 1
ATOM 4176 N N . VAL B 1 68 ? -16.875 33.125 3.443 1 96.81 68 VAL B N 1
ATOM 4177 C CA . VAL B 1 68 ? -16.281 32.75 2.158 1 96.81 68 VAL B CA 1
ATOM 4178 C C . VAL B 1 68 ? -14.914 33.406 2.006 1 96.81 68 VAL B C 1
ATOM 4180 O O . VAL B 1 68 ? -14.766 34.625 2.225 1 96.81 68 VAL B O 1
ATOM 4183 N N . LEU B 1 69 ? -13.938 32.594 1.716 1 97.12 69 LEU B N 1
ATOM 4184 C CA . LEU B 1 69 ? -12.586 33.094 1.51 1 97.12 69 LEU B CA 1
ATOM 4185 C C . LEU B 1 69 ? -12.164 32.938 0.054 1 97.12 69 LEU B C 1
ATOM 4187 O O . LEU B 1 69 ? -12.312 31.859 -0.524 1 97.12 69 LEU B O 1
ATOM 4191 N N . THR B 1 70 ? -11.68 33.938 -0.569 1 94.19 70 THR B N 1
ATOM 4192 C CA . THR B 1 70 ? -11.148 33.906 -1.927 1 94.19 70 THR B CA 1
ATOM 4193 C C . THR B 1 70 ? -9.789 34.594 -1.995 1 94.19 70 THR B C 1
ATOM 4195 O O . THR B 1 70 ? -9.578 35.625 -1.389 1 94.19 70 THR B O 1
ATOM 4198 N N . GLY B 1 71 ? -8.828 33.812 -2.605 1 87.31 71 GLY B N 1
ATOM 4199 C CA . GLY B 1 71 ? -7.461 34.281 -2.648 1 87.31 71 GLY B CA 1
ATOM 4200 C C . GLY B 1 71 ? -7.129 35.031 -3.939 1 87.31 71 GLY B C 1
ATOM 4201 O O . GLY B 1 71 ? -7.52 34.594 -5.023 1 87.31 71 GLY B O 1
ATOM 4202 N N . ASN B 1 72 ? -6.512 36.156 -3.863 1 79.69 72 ASN B N 1
ATOM 4203 C CA . ASN B 1 72 ? -5.93 36.906 -4.973 1 79.69 72 ASN B CA 1
ATOM 4204 C C . ASN B 1 72 ? -4.406 36.969 -4.875 1 79.69 72 ASN B C 1
ATOM 4206 O O . ASN B 1 72 ? -3.859 37.75 -4.109 1 79.69 72 ASN B O 1
ATOM 4210 N N . HIS B 1 73 ? -3.787 36.031 -5.504 1 70.69 73 HIS B N 1
ATOM 4211 C CA . HIS B 1 73 ? -2.338 35.969 -5.359 1 70.69 73 HIS B CA 1
ATOM 4212 C C . HIS B 1 73 ? -1.661 36.969 -6.316 1 70.69 73 HIS B C 1
ATOM 4214 O O . HIS B 1 73 ? -0.437 37.094 -6.297 1 70.69 73 HIS B O 1
ATOM 4220 N N . GLY B 1 74 ? -2.408 37.719 -7.035 1 63.19 74 GLY B N 1
ATOM 4221 C CA . GLY B 1 74 ? -1.943 38.875 -7.773 1 63.19 74 GLY B CA 1
ATOM 4222 C C . GLY B 1 74 ? -1.125 38.5 -9 1 63.19 74 GLY B C 1
ATOM 4223 O O . GLY B 1 74 ? -0.403 39.344 -9.539 1 63.19 74 GLY B O 1
ATOM 4224 N N . PHE B 1 75 ? -1.117 37.25 -9.398 1 59.84 75 PHE B N 1
ATOM 4225 C CA . PHE B 1 75 ? -0.233 36.844 -10.484 1 59.84 75 PHE B CA 1
ATOM 4226 C C . PHE B 1 75 ? -0.775 37.344 -11.828 1 59.84 75 PHE B C 1
ATOM 4228 O O . PHE B 1 75 ? -0.015 37.531 -12.773 1 59.84 75 PHE B O 1
ATOM 4235 N N . ARG B 1 76 ? -2.07 37.5 -11.867 1 64.62 76 ARG B N 1
ATOM 4236 C CA . ARG B 1 76 ? -2.695 37.906 -13.125 1 64.62 76 ARG B CA 1
ATOM 4237 C C . ARG B 1 76 ? -3.617 39.094 -12.93 1 64.62 76 ARG B C 1
ATOM 4239 O O . ARG B 1 76 ? -4.148 39.312 -11.836 1 64.62 76 ARG B O 1
ATOM 4246 N N . ALA B 1 77 ? -3.684 39.844 -13.984 1 64.44 77 ALA B N 1
ATOM 4247 C CA . ALA B 1 77 ? -4.578 41 -13.992 1 64.44 77 ALA B CA 1
ATOM 4248 C C . ALA B 1 77 ? -6.031 40.562 -13.805 1 64.44 77 ALA B C 1
ATOM 4250 O O . ALA B 1 77 ? -6.816 41.281 -13.164 1 64.44 77 ALA B O 1
ATOM 4251 N N . GLU B 1 78 ? -6.301 39.438 -14.227 1 73.12 78 GLU B N 1
ATOM 4252 C CA . GLU B 1 78 ? -7.664 38.906 -14.188 1 73.12 78 GLU B CA 1
ATOM 4253 C C . GLU B 1 78 ? -8.039 38.438 -12.781 1 73.12 78 GLU B C 1
ATOM 4255 O O . GLU B 1 78 ? -9.219 38.188 -12.5 1 73.12 78 GLU B O 1
ATOM 4260 N N . ALA B 1 79 ? -7.078 38.469 -11.977 1 76.19 79 ALA B N 1
ATOM 4261 C CA . ALA B 1 79 ? -7.305 37.938 -10.625 1 76.19 79 ALA B CA 1
ATOM 4262 C C . ALA B 1 79 ? -8.289 38.844 -9.867 1 76.19 79 ALA B C 1
ATOM 4264 O O . ALA B 1 79 ? -9.117 38.344 -9.102 1 76.19 79 ALA B O 1
ATOM 4265 N N . ASP B 1 80 ? -8.289 40.062 -10.125 1 81.62 80 ASP B N 1
ATOM 4266 C CA . ASP B 1 80 ? -9.203 40.969 -9.438 1 81.62 80 ASP B CA 1
ATOM 4267 C C . ASP B 1 80 ? -10.648 40.75 -9.875 1 81.62 80 ASP B C 1
ATOM 4269 O O . ASP B 1 80 ? -11.555 40.75 -9.047 1 81.62 80 ASP B O 1
ATOM 4273 N N . HIS B 1 81 ? -10.781 40.562 -11.109 1 84 81 HIS B N 1
ATOM 4274 C CA . HIS B 1 81 ? -12.125 40.312 -11.625 1 84 81 HIS B CA 1
ATOM 4275 C C . HIS B 1 81 ? -12.695 39.031 -11.062 1 84 81 HIS B C 1
ATOM 4277 O O . HIS B 1 81 ? -13.883 38.938 -10.727 1 84 81 HIS B O 1
ATOM 4283 N N . GLU B 1 82 ? -11.922 38.094 -10.953 1 87 82 GLU B N 1
ATOM 4284 C CA . GLU B 1 82 ? -12.352 36.781 -10.453 1 87 82 GLU B CA 1
ATOM 4285 C C . GLU B 1 82 ? -12.773 36.844 -8.992 1 87 82 GLU B C 1
ATOM 4287 O O . GLU B 1 82 ? -13.797 36.281 -8.602 1 87 82 GLU B O 1
ATOM 4292 N N . THR B 1 83 ? -11.969 37.562 -8.219 1 90.19 83 THR B N 1
ATOM 4293 C CA . THR B 1 83 ? -12.281 37.656 -6.797 1 90.19 83 THR B CA 1
ATOM 4294 C C . THR B 1 83 ? -13.547 38.5 -6.586 1 90.19 83 THR B C 1
ATOM 4296 O O . THR B 1 83 ? -14.344 38.188 -5.699 1 90.19 83 THR B O 1
ATOM 4299 N N . ARG B 1 84 ? -13.719 39.469 -7.398 1 90.75 84 ARG B N 1
ATOM 4300 C CA . ARG B 1 84 ? -14.93 40.312 -7.297 1 90.75 84 ARG B CA 1
ATOM 4301 C C . ARG B 1 84 ? -16.172 39.5 -7.688 1 90.75 84 ARG B C 1
ATOM 4303 O O . ARG B 1 84 ? -17.234 39.688 -7.109 1 90.75 84 ARG B O 1
ATOM 4310 N N . PHE B 1 85 ? -15.961 38.719 -8.664 1 93.12 85 PHE B N 1
ATOM 4311 C CA . PHE B 1 85 ? -17.047 37.844 -9.078 1 93.12 85 PHE B CA 1
ATOM 4312 C C . PHE B 1 85 ? -17.484 36.938 -7.918 1 93.12 85 PHE B C 1
ATOM 4314 O O . PHE B 1 85 ? -18.688 36.812 -7.652 1 93.12 85 PHE B O 1
ATOM 4321 N N . VAL B 1 86 ? -16.547 36.406 -7.242 1 95.38 86 VAL B N 1
ATOM 4322 C CA . VAL B 1 86 ? -16.828 35.5 -6.121 1 95.38 86 VAL B CA 1
ATOM 4323 C C . VAL B 1 86 ? -17.516 36.281 -5 1 95.38 86 VAL B C 1
ATOM 4325 O O . VAL B 1 86 ? -18.484 35.812 -4.406 1 95.38 86 VAL B O 1
ATOM 4328 N N . GLN B 1 87 ? -17.016 37.438 -4.746 1 95 87 GLN B N 1
ATOM 4329 C CA . GLN B 1 87 ? -17.609 38.281 -3.707 1 95 87 GLN B CA 1
ATOM 4330 C C . GLN B 1 87 ? -19.062 38.594 -4.02 1 95 87 GLN B C 1
ATOM 4332 O O . GLN B 1 87 ? -19.922 38.5 -3.145 1 95 87 GLN B O 1
ATOM 4337 N N . LYS B 1 88 ? -19.297 38.969 -5.223 1 95.38 88 LYS B N 1
ATOM 4338 C CA . LYS B 1 88 ? -20.656 39.281 -5.645 1 95.38 88 LYS B CA 1
ATOM 4339 C C . LYS B 1 88 ? -21.578 38.094 -5.48 1 95.38 88 LYS B C 1
ATOM 4341 O O . LYS B 1 88 ? -22.719 38.25 -5.031 1 95.38 88 LYS B O 1
ATOM 4346 N N . ARG B 1 89 ? -21.094 37 -5.855 1 95.25 89 ARG B N 1
ATOM 4347 C CA . ARG B 1 89 ? -21.906 35.781 -5.766 1 95.25 89 ARG B CA 1
ATOM 4348 C C . ARG B 1 89 ? -22.188 35.438 -4.312 1 95.25 89 ARG B C 1
ATOM 4350 O O . ARG B 1 89 ? -23.297 35.031 -3.979 1 95.25 89 ARG B O 1
ATOM 4357 N N . ALA B 1 90 ? -21.203 35.5 -3.482 1 95.5 90 ALA B N 1
ATOM 4358 C CA . ALA B 1 90 ? -21.359 35.188 -2.064 1 95.5 90 ALA B CA 1
ATOM 4359 C C . ALA B 1 90 ? -22.391 36.094 -1.414 1 95.5 90 ALA B C 1
ATOM 4361 O O . ALA B 1 90 ? -23.281 35.625 -0.701 1 95.5 90 ALA B O 1
ATOM 4362 N N . VAL B 1 91 ? -22.312 37.344 -1.713 1 94 91 VAL B N 1
ATOM 4363 C CA . VAL B 1 91 ? -23.219 38.344 -1.15 1 94 91 VAL B CA 1
ATOM 4364 C C . VAL B 1 91 ? -24.641 38.062 -1.635 1 94 91 VAL B C 1
ATOM 4366 O O . VAL B 1 91 ? -25.594 38.188 -0.865 1 94 91 VAL B O 1
ATOM 4369 N N . ALA B 1 92 ? -24.719 37.719 -2.838 1 94.38 92 ALA B N 1
ATOM 4370 C CA . ALA B 1 92 ? -26.031 37.406 -3.412 1 94.38 92 ALA B CA 1
ATOM 4371 C C . ALA B 1 92 ? -26.672 36.219 -2.697 1 94.38 92 ALA B C 1
ATOM 4373 O O . ALA B 1 92 ? -27.906 36.125 -2.621 1 94.38 92 ALA B O 1
ATOM 4374 N N . LEU B 1 93 ? -25.875 35.406 -2.158 1 93.06 93 LEU B N 1
ATOM 4375 C CA . LEU B 1 93 ? -26.375 34.219 -1.464 1 93.06 93 LEU B CA 1
ATOM 4376 C C . LEU B 1 93 ? -26.531 34.469 0.029 1 93.06 93 LEU B C 1
ATOM 4378 O O . LEU B 1 93 ? -26.891 33.594 0.794 1 93.06 93 LEU B O 1
ATOM 4382 N N . GLY B 1 94 ? -26.141 35.688 0.478 1 89.81 94 GLY B N 1
ATOM 4383 C CA . GLY B 1 94 ? -26.297 36.094 1.868 1 89.81 94 GLY B CA 1
ATOM 4384 C C . GLY B 1 94 ? -25.125 35.688 2.742 1 89.81 94 GLY B C 1
ATOM 4385 O O . GLY B 1 94 ? -25.281 35.531 3.955 1 89.81 94 GLY B O 1
ATOM 4386 N N . LEU B 1 95 ? -24.016 35.531 2.135 1 92.94 95 LEU B N 1
ATOM 4387 C CA . LEU B 1 95 ? -22.844 35.094 2.891 1 92.94 95 LEU B CA 1
ATOM 4388 C C . LEU B 1 95 ? -21.766 36.188 2.891 1 92.94 95 LEU B C 1
ATOM 4390 O O . LEU B 1 95 ? -21.672 36.938 1.936 1 92.94 95 LEU B O 1
ATOM 4394 N N . ASP B 1 96 ? -20.984 36.188 4.008 1 93.69 96 ASP B N 1
ATOM 4395 C CA . ASP B 1 96 ? -19.859 37.094 4.059 1 93.69 96 ASP B CA 1
ATOM 4396 C C . ASP B 1 96 ? -18.688 36.562 3.236 1 93.69 96 ASP B C 1
ATOM 4398 O O . ASP B 1 96 ? -18.5 35.375 3.127 1 93.69 96 ASP B O 1
ATOM 4402 N N . CYS B 1 97 ? -17.984 37.531 2.666 1 96 97 CYS B N 1
ATOM 4403 C CA . CYS B 1 97 ? -16.844 37.125 1.835 1 96 97 CYS B CA 1
ATOM 4404 C C . CYS B 1 97 ? -15.625 37.969 2.148 1 96 97 CYS B C 1
ATOM 4406 O O . CYS B 1 97 ? -15.727 39.188 2.287 1 96 97 CYS B O 1
ATOM 4408 N N . GLU B 1 98 ? -14.508 37.312 2.338 1 95.38 98 GLU B N 1
ATOM 4409 C CA . GLU B 1 98 ? -13.227 37.969 2.557 1 95.38 98 GLU B CA 1
ATOM 4410 C C . GLU B 1 98 ? -12.258 37.719 1.41 1 95.38 98 GLU B C 1
ATOM 4412 O O . GLU B 1 98 ? -12.062 36.562 1.023 1 95.38 98 GLU B O 1
ATOM 4417 N N . ILE B 1 99 ? -11.688 38.781 0.825 1 93.88 99 ILE B N 1
ATOM 4418 C CA . ILE B 1 99 ? -10.664 38.656 -0.208 1 93.88 99 ILE B CA 1
ATOM 4419 C C . ILE B 1 99 ? -9.281 38.656 0.434 1 93.88 99 ILE B C 1
ATOM 4421 O O . ILE B 1 99 ? -8.906 39.625 1.1 1 93.88 99 ILE B O 1
ATOM 4425 N N . LEU B 1 100 ? -8.578 37.594 0.238 1 92.69 100 LEU B N 1
ATOM 4426 C CA . LEU B 1 100 ? -7.23 37.469 0.787 1 92.69 100 LEU B CA 1
ATOM 4427 C C . LEU B 1 100 ? -6.184 37.875 -0.245 1 92.69 100 LEU B C 1
ATOM 4429 O O . LEU B 1 100 ? -6.164 37.344 -1.359 1 92.69 100 LEU B O 1
ATOM 4433 N N . ARG B 1 101 ? -5.367 38.781 0.022 1 87.25 101 ARG B N 1
ATOM 4434 C CA . ARG B 1 101 ? -4.375 39.281 -0.916 1 87.25 101 ARG B CA 1
ATOM 4435 C C . ARG B 1 101 ? -2.963 38.906 -0.476 1 87.25 101 ARG B C 1
ATOM 4437 O O . ARG B 1 101 ? -2.646 38.969 0.714 1 87.25 101 ARG B O 1
ATOM 4444 N N . TRP B 1 102 ? -2.268 38.375 -1.386 1 79.62 102 TRP B N 1
ATOM 4445 C CA . TRP B 1 102 ? -0.856 38.094 -1.135 1 79.62 102 TRP B CA 1
ATOM 4446 C C . TRP B 1 102 ? -0.002 39.344 -1.406 1 79.62 102 TRP B C 1
ATOM 4448 O O . TRP B 1 102 ? -0.011 39.875 -2.516 1 79.62 102 TRP B O 1
ATOM 4458 N N . ASN B 1 103 ? 0.453 40.062 -0.444 1 67.94 103 ASN B N 1
ATOM 4459 C CA . ASN B 1 103 ? 1.193 41.312 -0.59 1 67.94 103 ASN B CA 1
ATOM 4460 C C . ASN B 1 103 ? 2.693 41.062 -0.705 1 67.94 103 ASN B C 1
ATOM 4462 O O . ASN B 1 103 ? 3.467 42 -0.921 1 67.94 103 ASN B O 1
ATOM 4466 N N . ARG B 1 104 ? 3.197 39.938 -0.34 1 60.38 104 ARG B N 1
ATOM 4467 C CA . ARG B 1 104 ? 4.652 39.844 -0.291 1 60.38 104 ARG B CA 1
ATOM 4468 C C . ARG B 1 104 ? 5.246 39.781 -1.695 1 60.38 104 ARG B C 1
ATOM 4470 O O . ARG B 1 104 ? 4.543 39.5 -2.662 1 60.38 104 ARG B O 1
ATOM 4477 N N . HIS B 1 105 ? 6.617 40.219 -1.772 1 55.19 105 HIS B N 1
ATOM 4478 C CA . HIS B 1 105 ? 7.453 40.312 -2.963 1 55.19 105 HIS B CA 1
ATOM 4479 C C . HIS B 1 105 ? 7.25 39.125 -3.893 1 55.19 105 HIS B C 1
ATOM 4481 O O . HIS B 1 105 ? 6.867 38.062 -3.445 1 55.19 105 HIS B O 1
ATOM 4487 N N . ARG B 1 106 ? 7.258 39.438 -5.273 1 52.03 106 ARG B N 1
ATOM 4488 C CA . ARG B 1 106 ? 7.18 38.594 -6.461 1 52.03 106 ARG B CA 1
ATOM 4489 C C . ARG B 1 106 ? 7.887 37.25 -6.23 1 52.03 106 ARG B C 1
ATOM 4491 O O . ARG B 1 106 ? 9.086 37.219 -5.949 1 52.03 106 ARG B O 1
ATOM 4498 N N . THR B 1 107 ? 7.168 36.344 -5.754 1 55.19 107 THR B N 1
ATOM 4499 C CA . THR B 1 107 ? 7.84 35.062 -5.691 1 55.19 107 THR B CA 1
ATOM 4500 C C . THR B 1 107 ? 8.352 34.656 -7.066 1 55.19 107 THR B C 1
ATOM 4502 O O . THR B 1 107 ? 7.707 34.906 -8.078 1 55.19 107 THR B O 1
ATOM 4505 N N . SER B 1 108 ? 9.586 34.5 -7.164 1 52.41 108 SER B N 1
ATOM 4506 C CA . SER B 1 108 ? 10.352 34.188 -8.367 1 52.41 108 SER B CA 1
ATOM 4507 C C . SER B 1 108 ? 9.742 33 -9.125 1 52.41 108 SER B C 1
ATOM 4509 O O . SER B 1 108 ? 9.859 32.938 -10.352 1 52.41 108 SER B O 1
ATOM 4511 N N . SER B 1 109 ? 9.273 32 -8.5 1 56.66 109 SER B N 1
ATOM 4512 C CA . SER B 1 109 ? 8.828 30.859 -9.273 1 56.66 109 SER B CA 1
ATOM 4513 C C . SER B 1 109 ? 7.309 30.828 -9.406 1 56.66 109 SER B C 1
ATOM 4515 O O . SER B 1 109 ? 6.586 30.875 -8.406 1 56.66 109 SER B O 1
ATOM 4517 N N . LYS B 1 110 ? 6.805 31.203 -10.484 1 59.22 110 LYS B N 1
ATOM 4518 C CA . LYS B 1 110 ? 5.398 31.281 -10.875 1 59.22 110 LYS B CA 1
ATOM 4519 C C . LYS B 1 110 ? 4.832 29.891 -11.164 1 59.22 110 LYS B C 1
ATOM 4521 O O . LYS B 1 110 ? 3.971 29.734 -12.031 1 59.22 110 LYS B O 1
ATOM 4526 N N . SER B 1 111 ? 5.293 28.859 -10.289 1 67.25 111 SER B N 1
ATOM 4527 C CA . SER B 1 111 ? 4.797 27.516 -10.562 1 67.25 111 SER B CA 1
ATOM 4528 C C . SER B 1 111 ? 3.441 27.281 -9.906 1 67.25 111 SER B C 1
ATOM 4530 O O . SER B 1 111 ? 3.041 28.031 -9.008 1 67.25 111 SER B O 1
ATOM 4532 N N . GLN B 1 112 ? 2.555 26.422 -10.469 1 70.25 112 GLN B N 1
ATOM 4533 C CA . GLN B 1 112 ? 1.278 26.016 -9.891 1 70.25 112 GLN B CA 1
ATOM 4534 C C . GLN B 1 112 ? 1.446 25.562 -8.445 1 70.25 112 GLN B C 1
ATOM 4536 O O . GLN B 1 112 ? 0.583 25.828 -7.605 1 70.25 112 GLN B O 1
ATOM 4541 N N . GLU B 1 113 ? 2.582 25 -8.164 1 72.88 113 GLU B N 1
ATOM 4542 C CA . GLU B 1 113 ? 2.854 24.531 -6.809 1 72.88 113 GLU B CA 1
ATOM 4543 C C . GLU B 1 113 ? 3.049 25.703 -5.844 1 72.88 113 GLU B C 1
ATOM 4545 O O . GLU B 1 113 ? 2.529 25.688 -4.727 1 72.88 113 GLU B O 1
ATOM 4550 N N . THR B 1 114 ? 3.727 26.641 -6.309 1 74.25 114 THR B N 1
ATOM 4551 C CA . THR B 1 114 ? 3.965 27.812 -5.48 1 74.25 114 THR B CA 1
ATOM 4552 C C . THR B 1 114 ? 2.662 28.562 -5.223 1 74.25 114 THR B C 1
ATOM 4554 O O . THR B 1 114 ? 2.414 29.031 -4.105 1 74.25 114 THR B O 1
ATOM 4557 N N . ALA B 1 115 ? 1.847 28.672 -6.281 1 75.5 115 ALA B N 1
ATOM 4558 C CA . ALA B 1 115 ? 0.551 29.328 -6.141 1 75.5 115 ALA B CA 1
ATOM 4559 C C . ALA B 1 115 ? -0.328 28.609 -5.125 1 75.5 115 ALA B C 1
ATOM 4561 O O . ALA B 1 115 ? -1.014 29.25 -4.324 1 75.5 115 ALA B O 1
ATOM 4562 N N . ARG B 1 116 ? -0.248 27.359 -5.129 1 78.62 116 ARG B N 1
ATOM 4563 C CA . ARG B 1 116 ? -1.014 26.547 -4.188 1 78.62 116 ARG B CA 1
ATOM 4564 C C . ARG B 1 116 ? -0.532 26.766 -2.756 1 78.62 116 ARG B C 1
ATOM 4566 O O . ARG B 1 116 ? -1.342 26.938 -1.842 1 78.62 116 ARG B O 1
ATOM 4573 N N . GLU B 1 117 ? 0.71 26.766 -2.656 1 81.06 117 GLU B N 1
ATOM 4574 C CA . GLU B 1 117 ? 1.29 26.953 -1.332 1 81.06 117 GLU B CA 1
ATOM 4575 C C . GLU B 1 117 ? 0.906 28.312 -0.755 1 81.06 117 GLU B C 1
ATOM 4577 O O . GLU B 1 117 ? 0.572 28.422 0.427 1 81.06 117 GLU B O 1
ATOM 4582 N N . ILE B 1 118 ? 0.947 29.25 -1.61 1 82.19 118 ILE B N 1
ATOM 4583 C CA . ILE B 1 118 ? 0.598 30.594 -1.193 1 82.19 118 ILE B CA 1
ATOM 4584 C C . ILE B 1 118 ? -0.877 30.656 -0.801 1 82.19 118 ILE B C 1
ATOM 4586 O O . ILE B 1 118 ? -1.227 31.203 0.25 1 82.19 118 ILE B O 1
ATOM 4590 N N . ARG B 1 119 ? -1.702 30.094 -1.614 1 86.06 119 ARG B N 1
ATOM 4591 C CA . ARG B 1 119 ? -3.135 30.078 -1.336 1 86.06 119 ARG B CA 1
ATOM 4592 C C . ARG B 1 119 ? -3.424 29.422 0.012 1 86.06 119 ARG B C 1
ATOM 4594 O O . ARG B 1 119 ? -4.176 29.969 0.823 1 86.06 119 ARG B O 1
ATOM 4601 N N . TYR B 1 120 ? -2.828 28.344 0.28 1 88.44 120 TYR B N 1
ATOM 4602 C CA . TYR B 1 120 ? -3.096 27.625 1.521 1 88.44 120 TYR B CA 1
ATOM 4603 C C . TYR B 1 120 ? -2.518 28.359 2.719 1 88.44 120 TYR B C 1
ATOM 4605 O O . TYR B 1 120 ? -3.088 28.328 3.812 1 88.44 120 TYR B O 1
ATOM 4613 N N . SER B 1 121 ? -1.438 29 2.449 1 87.56 121 SER B N 1
ATOM 4614 C CA . SER B 1 121 ? -0.869 29.812 3.516 1 87.56 121 SER B CA 1
ATOM 4615 C C . SER B 1 121 ? -1.808 30.953 3.898 1 87.56 121 SER B C 1
ATOM 4617 O O . SER B 1 121 ? -2.01 31.219 5.082 1 87.56 121 SER B O 1
ATOM 4619 N N . LEU B 1 122 ? -2.371 31.578 2.865 1 90.56 122 LEU B N 1
ATOM 4620 C CA . LEU B 1 122 ? -3.307 32.688 3.096 1 90.56 122 LEU B CA 1
ATOM 4621 C C . LEU B 1 122 ? -4.555 32.188 3.82 1 90.56 122 LEU B C 1
ATOM 4623 O O . LEU B 1 122 ? -5.02 32.812 4.766 1 90.56 122 LEU B O 1
ATOM 4627 N N . LEU B 1 123 ? -5.047 31.078 3.377 1 93.94 123 LEU B N 1
ATOM 4628 C CA . LEU B 1 123 ? -6.238 30.5 3.986 1 93.94 123 LEU B CA 1
ATOM 4629 C C . LEU B 1 123 ? -5.973 30.125 5.441 1 93.94 123 LEU B C 1
ATOM 4631 O O . LEU B 1 123 ? -6.785 30.422 6.32 1 93.94 123 LEU B O 1
ATOM 4635 N N . HIS B 1 124 ? -4.859 29.531 5.633 1 92.5 124 HIS B N 1
ATOM 4636 C CA . HIS B 1 124 ? -4.488 29.094 6.977 1 92.5 124 HIS B CA 1
ATOM 4637 C C . HIS B 1 124 ? -4.34 30.297 7.914 1 92.5 124 HIS B C 1
ATOM 4639 O O . HIS B 1 124 ? -4.836 30.266 9.047 1 92.5 124 HIS B O 1
ATOM 4645 N N . GLN B 1 125 ? -3.641 31.25 7.441 1 91 125 GLN B N 1
ATOM 4646 C CA . GLN B 1 125 ? -3.408 32.469 8.242 1 91 125 GLN B CA 1
ATOM 4647 C C . GLN B 1 125 ? -4.727 33.094 8.648 1 91 125 GLN B C 1
ATOM 4649 O O . GLN B 1 125 ? -4.91 33.469 9.812 1 91 125 GLN B O 1
ATOM 4654 N N . TRP B 1 126 ? -5.578 33.281 7.727 1 94.06 126 TRP B N 1
ATOM 4655 C CA . TRP B 1 126 ? -6.863 33.875 8.023 1 94.06 126 TRP B CA 1
ATOM 4656 C C . TRP B 1 126 ? -7.633 33.062 9.062 1 94.06 126 TRP B C 1
ATOM 4658 O O . TRP B 1 126 ? -8.172 33.625 10.023 1 94.06 126 TRP B O 1
ATOM 4668 N N . CYS B 1 127 ? -7.715 31.828 8.891 1 94.38 127 CYS B N 1
ATOM 4669 C CA . CYS B 1 127 ? -8.453 30.953 9.797 1 94.38 127 CYS B CA 1
ATOM 4670 C C . CYS B 1 127 ? -7.891 31.031 11.211 1 94.38 127 CYS B C 1
ATOM 4672 O O . CYS B 1 127 ? -8.648 31.109 12.18 1 94.38 127 CYS B O 1
ATOM 4674 N N . THR B 1 128 ? -6.613 31.016 11.273 1 90.88 128 THR B N 1
ATOM 4675 C CA . THR B 1 128 ? -5.953 31.078 12.57 1 90.88 128 THR B CA 1
ATOM 4676 C C . THR B 1 128 ? -6.242 32.406 13.258 1 90.88 128 THR B C 1
ATOM 4678 O O . THR B 1 128 ? -6.602 32.438 14.438 1 90.88 128 THR B O 1
ATOM 4681 N N . GLU B 1 129 ? -6.121 33.469 12.523 1 91.81 129 GLU B N 1
ATOM 4682 C CA . GLU B 1 129 ? -6.332 34.812 13.055 1 91.81 129 GLU B CA 1
ATOM 4683 C C . GLU B 1 129 ? -7.773 35 13.531 1 91.81 129 GLU B C 1
ATOM 4685 O O . GLU B 1 129 ? -8.023 35.75 14.477 1 91.81 129 GLU B O 1
ATOM 4690 N N . HIS B 1 130 ? -8.695 34.344 12.93 1 93.06 130 HIS B N 1
ATOM 4691 C CA . HIS B 1 130 ? -10.109 34.562 13.242 1 93.06 130 HIS B CA 1
ATOM 4692 C C . HIS B 1 130 ? -10.672 33.375 14.031 1 93.06 130 HIS B C 1
ATOM 4694 O O . HIS B 1 130 ? -11.883 33.25 14.18 1 93.06 130 HIS B O 1
ATOM 4700 N N . SER B 1 131 ? -9.844 32.406 14.453 1 90.56 131 SER B N 1
ATOM 4701 C CA . SER B 1 131 ? -10.188 31.234 15.273 1 90.56 131 SER B CA 1
ATOM 4702 C C . SER B 1 131 ? -11.219 30.359 14.586 1 90.56 131 SER B C 1
ATOM 4704 O O . SER B 1 131 ? -12.195 29.922 15.203 1 90.56 131 SER B O 1
ATOM 4706 N N . VAL B 1 132 ? -11.133 30.328 13.336 1 92.62 132 VAL B N 1
ATOM 4707 C CA . VAL B 1 132 ? -11.938 29.406 12.547 1 92.62 132 VAL B CA 1
ATOM 4708 C C . VAL B 1 132 ? -11.203 28.078 12.422 1 92.62 132 VAL B C 1
ATOM 4710 O O . VAL B 1 132 ? -10.086 28.016 11.906 1 92.62 132 VAL B O 1
ATOM 4713 N N . LYS B 1 133 ? -11.852 26.984 12.766 1 92.12 133 LYS B N 1
ATOM 4714 C CA . LYS B 1 133 ? -11.148 25.703 12.891 1 92.12 133 LYS B CA 1
ATOM 4715 C C . LYS B 1 133 ? -11.391 24.828 11.664 1 92.12 133 LYS B C 1
ATOM 4717 O O . LYS B 1 133 ? -10.656 23.875 11.422 1 92.12 133 LYS B O 1
ATOM 4722 N N . PHE B 1 134 ? -12.43 25.141 10.891 1 93.81 134 PHE B N 1
ATOM 4723 C CA . PHE B 1 134 ? -12.812 24.266 9.797 1 93.81 134 PHE B CA 1
ATOM 4724 C C . PHE B 1 134 ? -12.828 25.016 8.469 1 93.81 134 PHE B C 1
ATOM 4726 O O . PHE B 1 134 ? -13.328 26.141 8.398 1 93.81 134 PHE B O 1
ATOM 4733 N N . LEU B 1 135 ? -12.195 24.422 7.496 1 96 135 LEU B N 1
ATOM 4734 C CA . LEU B 1 135 ? -12.141 24.984 6.148 1 96 135 LEU B CA 1
ATOM 4735 C C . LEU B 1 135 ? -12.648 23.969 5.125 1 96 135 LEU B C 1
ATOM 4737 O O . LEU B 1 135 ? -12.195 22.828 5.102 1 96 135 LEU B O 1
ATOM 4741 N N . LEU B 1 136 ? -13.625 24.375 4.301 1 96.56 136 LEU B N 1
ATOM 4742 C CA . LEU B 1 136 ? -14.133 23.531 3.225 1 96.56 136 LEU B CA 1
ATOM 4743 C C . LEU B 1 136 ? -13.477 23.891 1.894 1 96.56 136 LEU B C 1
ATOM 4745 O O . LEU B 1 136 ? -13.375 25.078 1.554 1 96.56 136 LEU B O 1
ATOM 4749 N N . THR B 1 137 ? -12.961 22.891 1.203 1 96.75 137 THR B N 1
ATOM 4750 C CA . THR B 1 137 ? -12.438 23.078 -0.145 1 96.75 137 THR B CA 1
ATOM 4751 C C . THR B 1 137 ? -13.188 22.203 -1.146 1 96.75 137 THR B C 1
ATOM 4753 O O . THR B 1 137 ? -13.914 21.281 -0.757 1 96.75 137 THR B O 1
ATOM 4756 N N . ALA B 1 138 ? -13.047 22.516 -2.457 1 97.12 138 ALA B N 1
ATOM 4757 C CA . ALA B 1 138 ? -13.914 21.906 -3.457 1 97.12 138 ALA B CA 1
ATOM 4758 C C . ALA B 1 138 ? -13.148 20.875 -4.285 1 97.12 138 ALA B C 1
ATOM 4760 O O . ALA B 1 138 ? -13.445 20.688 -5.465 1 97.12 138 ALA B O 1
ATOM 4761 N N . HIS B 1 139 ? -12.141 20.281 -3.65 1 95.88 139 HIS B N 1
ATOM 4762 C CA . HIS B 1 139 ? -11.469 19.203 -4.367 1 95.88 139 HIS B CA 1
ATOM 4763 C C . HIS B 1 139 ? -12.445 18.078 -4.703 1 95.88 139 HIS B C 1
ATOM 4765 O O . HIS B 1 139 ? -13.336 17.766 -3.912 1 95.88 139 HIS B O 1
ATOM 4771 N N . ASN B 1 140 ? -12.266 17.531 -5.887 1 95.94 140 ASN B N 1
ATOM 4772 C CA . ASN B 1 140 ? -13.203 16.516 -6.355 1 95.94 140 ASN B CA 1
ATOM 4773 C C . ASN B 1 140 ? -12.492 15.227 -6.746 1 95.94 140 ASN B C 1
ATOM 4775 O O . ASN B 1 140 ? -11.289 15.078 -6.504 1 95.94 140 ASN B O 1
ATOM 4779 N N . LYS B 1 141 ? -13.242 14.336 -7.27 1 95.31 141 LYS B N 1
ATOM 4780 C CA . LYS B 1 141 ? -12.75 13 -7.609 1 95.31 141 LYS B CA 1
ATOM 4781 C C . LYS B 1 141 ? -11.695 13.07 -8.711 1 95.31 141 LYS B C 1
ATOM 4783 O O . LYS B 1 141 ? -10.75 12.281 -8.727 1 95.31 141 LYS B O 1
ATOM 4788 N N . SER B 1 142 ? -11.906 13.984 -9.641 1 93.94 142 SER B N 1
ATOM 4789 C CA . SER B 1 142 ? -10.953 14.156 -10.734 1 93.94 142 SER B CA 1
ATOM 4790 C C . SER B 1 142 ? -9.617 14.695 -10.227 1 93.94 142 SER B C 1
ATOM 4792 O O . SER B 1 142 ? -8.555 14.305 -10.703 1 93.94 142 SER B O 1
ATOM 4794 N N . ASP B 1 143 ? -9.734 15.578 -9.219 1 92.75 143 ASP B N 1
ATOM 4795 C CA . ASP B 1 143 ? -8.516 16.047 -8.562 1 92.75 143 ASP B CA 1
ATOM 4796 C C . ASP B 1 143 ? -7.77 14.891 -7.898 1 92.75 143 ASP B C 1
ATOM 4798 O O . ASP B 1 143 ? -6.535 14.859 -7.902 1 92.75 143 ASP B O 1
ATOM 4802 N N . GLN B 1 144 ? -8.523 14.031 -7.355 1 94.94 144 GLN B N 1
ATOM 4803 C CA . GLN B 1 144 ? -7.941 12.867 -6.699 1 94.94 144 GLN B CA 1
ATOM 4804 C C . GLN B 1 144 ? -7.141 12.023 -7.688 1 94.94 144 GLN B C 1
ATOM 4806 O O . GLN B 1 144 ? -6.023 11.602 -7.387 1 94.94 144 GLN B O 1
ATOM 4811 N N . ALA B 1 145 ? -7.727 11.766 -8.797 1 93.81 145 ALA B N 1
ATOM 4812 C CA . ALA B 1 145 ? -7.062 10.977 -9.836 1 93.81 145 ALA B CA 1
ATOM 4813 C C . ALA B 1 145 ? -5.758 11.641 -10.273 1 93.81 145 ALA B C 1
ATOM 4815 O O . ALA B 1 145 ? -4.734 10.969 -10.422 1 93.81 145 ALA B O 1
ATOM 4816 N N . GLU B 1 146 ? -5.832 12.961 -10.445 1 91.62 146 GLU B N 1
ATOM 4817 C CA . GLU B 1 146 ? -4.637 13.703 -10.82 1 91.62 146 GLU B CA 1
ATOM 4818 C C . GLU B 1 146 ? -3.561 13.602 -9.742 1 91.62 146 GLU B C 1
ATOM 4820 O O . GLU B 1 146 ? -2.381 13.414 -10.047 1 91.62 146 GLU B O 1
ATOM 4825 N N . THR B 1 147 ? -3.992 13.688 -8.547 1 92.38 147 THR B N 1
ATOM 4826 C CA . THR B 1 147 ? -3.08 13.617 -7.41 1 92.38 147 THR B CA 1
ATOM 4827 C C . THR B 1 147 ? -2.393 12.258 -7.355 1 92.38 147 THR B C 1
ATOM 4829 O O . THR B 1 147 ? -1.182 12.18 -7.137 1 92.38 147 THR B O 1
ATOM 4832 N N . VAL B 1 148 ? -3.107 11.188 -7.566 1 93 148 VAL B N 1
ATOM 4833 C CA . VAL B 1 148 ? -2.568 9.828 -7.535 1 93 148 VAL B CA 1
ATOM 4834 C C . VAL B 1 148 ? -1.475 9.68 -8.586 1 93 148 VAL B C 1
ATOM 4836 O O . VAL B 1 148 ? -0.4 9.148 -8.305 1 93 148 VAL B O 1
ATOM 4839 N N . LEU B 1 149 ? -1.746 10.203 -9.742 1 89.75 149 LEU B N 1
ATOM 4840 C CA . LEU B 1 149 ? -0.78 10.094 -10.836 1 89.75 149 LEU B CA 1
ATOM 4841 C C . LEU B 1 149 ? 0.469 10.914 -10.531 1 89.75 149 LEU B C 1
ATOM 4843 O O . LEU B 1 149 ? 1.588 10.477 -10.805 1 89.75 149 LEU B O 1
ATOM 4847 N N . MET B 1 150 ? 0.296 12.078 -9.969 1 88.25 150 MET B N 1
ATOM 4848 C CA . MET B 1 150 ? 1.432 12.914 -9.594 1 88.25 150 MET B CA 1
ATOM 4849 C C . MET B 1 150 ? 2.285 12.234 -8.531 1 88.25 150 MET B C 1
ATOM 4851 O O . MET B 1 150 ? 3.516 12.273 -8.602 1 88.25 150 MET B O 1
ATOM 4855 N N . HIS B 1 151 ? 1.622 11.648 -7.602 1 90.88 151 HIS B N 1
ATOM 4856 C CA . HIS B 1 151 ? 2.338 10.961 -6.531 1 90.88 151 HIS B CA 1
ATOM 4857 C C . HIS B 1 151 ? 3.062 9.727 -7.059 1 90.88 151 HIS B C 1
ATOM 4859 O O . HIS B 1 151 ? 4.172 9.422 -6.621 1 90.88 151 HIS B O 1
ATOM 4865 N N . LEU B 1 152 ? 2.432 9.047 -7.965 1 88.81 152 LEU B N 1
ATOM 4866 C CA . LEU B 1 152 ? 3.07 7.891 -8.594 1 88.81 152 LEU B CA 1
ATOM 4867 C C . LEU B 1 152 ? 4.34 8.305 -9.328 1 88.81 152 LEU B C 1
ATOM 4869 O O . LEU B 1 152 ? 5.363 7.621 -9.25 1 88.81 152 LEU B O 1
ATOM 4873 N N . GLU B 1 153 ? 4.23 9.398 -10.039 1 84.88 153 GLU B N 1
ATOM 4874 C CA . GLU B 1 153 ? 5.379 9.906 -10.789 1 84.88 153 GLU B CA 1
ATOM 4875 C C . GLU B 1 153 ? 6.547 10.227 -9.867 1 84.88 153 GLU B C 1
ATOM 4877 O O . GLU B 1 153 ? 7.707 10.133 -10.266 1 84.88 153 GLU B O 1
ATOM 4882 N N . ARG B 1 154 ? 6.215 10.477 -8.648 1 86.06 154 ARG B N 1
ATOM 4883 C CA . ARG B 1 154 ? 7.254 10.805 -7.68 1 86.06 154 ARG B CA 1
ATOM 4884 C C . ARG B 1 154 ? 7.758 9.555 -6.969 1 86.06 154 ARG B C 1
ATOM 4886 O O . ARG B 1 154 ? 8.641 9.633 -6.109 1 86.06 154 ARG B O 1
ATOM 4893 N N . GLY B 1 155 ? 7.207 8.453 -7.324 1 89.06 155 GLY B N 1
ATOM 4894 C CA . GLY B 1 155 ? 7.648 7.207 -6.715 1 89.06 155 GLY B CA 1
ATOM 4895 C C . GLY B 1 155 ? 7.086 6.988 -5.324 1 89.06 155 GLY B C 1
ATOM 4896 O O . GLY B 1 155 ? 7.719 6.336 -4.488 1 89.06 155 GLY B O 1
ATOM 4897 N N . SER B 1 156 ? 5.875 7.484 -5.102 1 91.31 156 SER B N 1
ATOM 4898 C CA . SER B 1 156 ? 5.273 7.426 -3.775 1 91.31 156 SER B CA 1
ATOM 4899 C C . SER B 1 156 ? 4.832 6.008 -3.43 1 91.31 156 SER B C 1
ATOM 4901 O O . SER B 1 156 ? 4.559 5.203 -4.32 1 91.31 156 SER B O 1
ATOM 4903 N N . GLY B 1 157 ? 4.824 5.746 -2.137 1 93.31 157 GLY B N 1
ATOM 4904 C CA . GLY B 1 157 ? 4.285 4.504 -1.609 1 93.31 157 GLY B CA 1
ATOM 4905 C C . GLY B 1 157 ? 2.842 4.625 -1.156 1 93.31 157 GLY B C 1
ATOM 4906 O O . GLY B 1 157 ? 2.062 5.379 -1.743 1 93.31 157 GLY B O 1
ATOM 4907 N N . ILE B 1 158 ? 2.539 3.855 -0.184 1 94.94 158 ILE B N 1
ATOM 4908 C CA . ILE B 1 158 ? 1.166 3.742 0.292 1 94.94 158 ILE B CA 1
ATOM 4909 C C . ILE B 1 158 ? 0.672 5.105 0.772 1 94.94 158 ILE B C 1
ATOM 4911 O O . ILE B 1 158 ? -0.477 5.477 0.524 1 94.94 158 ILE B O 1
ATOM 4915 N N . ASP B 1 159 ? 1.523 5.871 1.437 1 93 159 ASP B N 1
ATOM 4916 C CA . ASP B 1 159 ? 1.117 7.168 1.968 1 93 159 ASP B CA 1
ATOM 4917 C C . ASP B 1 159 ? 0.686 8.109 0.847 1 93 159 ASP B C 1
ATOM 4919 O O . ASP B 1 159 ? -0.381 8.727 0.922 1 93 159 ASP B O 1
ATOM 4923 N N . GLY B 1 160 ? 1.521 8.195 -0.109 1 92.5 160 GLY B N 1
ATOM 4924 C CA . GLY B 1 160 ? 1.235 9.086 -1.221 1 92.5 160 GLY B CA 1
ATOM 4925 C C . GLY B 1 160 ? 0.061 8.633 -2.066 1 92.5 160 GLY B C 1
ATOM 4926 O O . GLY B 1 160 ? -0.771 9.445 -2.473 1 92.5 160 GLY B O 1
ATOM 4927 N N . LEU B 1 161 ? -0.048 7.359 -2.281 1 94.62 161 LEU B N 1
ATOM 4928 C CA . LEU B 1 161 ? -1.059 6.84 -3.195 1 94.62 161 LEU B CA 1
ATOM 4929 C C . LEU B 1 161 ? -2.408 6.711 -2.498 1 94.62 161 LEU B C 1
ATOM 4931 O O . LEU B 1 161 ? -3.416 6.402 -3.139 1 94.62 161 LEU B O 1
ATOM 4935 N N . SER B 1 162 ? -2.424 6.949 -1.219 1 94.12 162 SER B N 1
ATOM 4936 C CA . SER B 1 162 ? -3.699 7.078 -0.52 1 94.12 162 SER B CA 1
ATOM 4937 C C . SER B 1 162 ? -4.426 8.359 -0.922 1 94.12 162 SER B C 1
ATOM 4939 O O . SER B 1 162 ? -5.609 8.523 -0.633 1 94.12 162 SER B O 1
ATOM 4941 N N . GLY B 1 163 ? -3.707 9.25 -1.604 1 92.56 163 GLY B N 1
ATOM 4942 C CA . GLY B 1 163 ? -4.312 10.453 -2.148 1 92.56 163 GLY B CA 1
ATOM 4943 C C . GLY B 1 163 ? -4.805 11.406 -1.076 1 92.56 163 GLY B C 1
ATOM 4944 O O . GLY B 1 163 ? -4.273 11.438 0.034 1 92.56 163 GLY B O 1
ATOM 4945 N N . MET B 1 164 ? -5.766 12.227 -1.444 1 92.5 164 MET B N 1
ATOM 4946 C CA . MET B 1 164 ? -6.363 13.188 -0.526 1 92.5 164 MET B CA 1
ATOM 4947 C C . MET B 1 164 ? -7.445 12.531 0.323 1 92.5 164 MET B C 1
ATOM 4949 O O . MET B 1 164 ? -8.195 11.68 -0.165 1 92.5 164 MET B O 1
ATOM 4953 N N . HIS B 1 165 ? -7.488 12.992 1.471 1 90.75 165 HIS B N 1
ATOM 4954 C CA . HIS B 1 165 ? -8.539 12.516 2.359 1 90.75 165 HIS B CA 1
ATOM 4955 C C . HIS B 1 165 ? -9.688 13.516 2.453 1 90.75 165 HIS B C 1
ATOM 4957 O O . HIS B 1 165 ? -9.492 14.711 2.201 1 90.75 165 HIS B O 1
ATOM 4963 N N . GLU B 1 166 ? -10.812 12.961 2.729 1 91.06 166 GLU B N 1
ATOM 4964 C CA . GLU B 1 166 ? -11.969 13.844 2.904 1 91.06 166 GLU B CA 1
ATOM 4965 C C . GLU B 1 166 ? -11.734 14.836 4.031 1 91.06 166 GLU B C 1
ATOM 4967 O O . GLU B 1 166 ? -12.242 15.961 3.988 1 91.06 166 GLU B O 1
ATOM 4972 N N . ARG B 1 167 ? -11.047 14.391 4.992 1 90.81 167 ARG B N 1
ATOM 4973 C CA . ARG B 1 167 ? -10.641 15.227 6.117 1 90.81 167 ARG B CA 1
ATOM 4974 C C . ARG B 1 167 ? -9.125 15.234 6.281 1 90.81 167 ARG B C 1
ATOM 4976 O O . ARG B 1 167 ? -8.492 14.172 6.246 1 90.81 167 ARG B O 1
ATOM 4983 N N . SER B 1 168 ? -8.555 16.406 6.344 1 90.06 168 SER B N 1
ATOM 4984 C CA . SER B 1 168 ? -7.121 16.516 6.594 1 90.06 168 SER B CA 1
ATOM 4985 C C . SER B 1 168 ? -6.82 17.641 7.578 1 90.06 168 SER B C 1
ATOM 4987 O O . SER B 1 168 ? -7.629 18.562 7.754 1 90.06 168 SER B O 1
ATOM 4989 N N . VAL B 1 169 ? -5.699 17.547 8.211 1 85 169 VAL B N 1
ATOM 4990 C CA . VAL B 1 169 ? -5.277 18.562 9.164 1 85 169 VAL B CA 1
ATOM 4991 C C . VAL B 1 169 ? -4.102 19.344 8.594 1 85 169 VAL B C 1
ATOM 4993 O O . VAL B 1 169 ? -3.164 18.766 8.039 1 85 169 VAL B O 1
ATOM 4996 N N . PHE B 1 170 ? -4.219 20.594 8.617 1 84.38 170 PHE B N 1
ATOM 4997 C CA . PHE B 1 170 ? -3.18 21.516 8.195 1 84.38 170 PHE B CA 1
ATOM 4998 C C . PHE B 1 170 ? -2.908 22.562 9.273 1 84.38 170 PHE B C 1
ATOM 5000 O O . PHE B 1 170 ? -3.662 23.516 9.414 1 84.38 170 PHE B O 1
ATOM 5007 N N . GLY B 1 171 ? -1.851 22.375 9.898 1 77.88 171 GLY B N 1
ATOM 5008 C CA . GLY B 1 171 ? -1.638 23.203 11.078 1 77.88 171 GLY B CA 1
ATOM 5009 C C . GLY B 1 171 ? -2.684 23 12.156 1 77.88 171 GLY B C 1
ATOM 5010 O O . GLY B 1 171 ? -2.887 21.875 12.617 1 77.88 171 GLY B O 1
ATOM 5011 N N . ASP B 1 172 ? -3.371 24.047 12.438 1 80.25 172 ASP B N 1
ATOM 5012 C CA . ASP B 1 172 ? -4.371 23.953 13.492 1 80.25 172 ASP B CA 1
ATOM 5013 C C . ASP B 1 172 ? -5.785 23.953 12.914 1 80.25 172 ASP B C 1
ATOM 5015 O O . ASP B 1 172 ? -6.766 24.078 13.656 1 80.25 172 ASP B O 1
ATOM 5019 N N . ILE B 1 173 ? -5.871 23.797 11.664 1 89.06 173 ILE B N 1
ATOM 5020 C CA . ILE B 1 173 ? -7.207 23.797 11.078 1 89.06 173 ILE B CA 1
ATOM 5021 C C . ILE B 1 173 ? -7.488 22.438 10.438 1 89.06 173 ILE B C 1
ATOM 5023 O O . ILE B 1 173 ? -6.559 21.703 10.094 1 89.06 173 ILE B O 1
ATOM 5027 N N . THR B 1 174 ? -8.734 22.125 10.305 1 91.56 174 THR B N 1
ATOM 5028 C CA . THR B 1 174 ? -9.195 20.922 9.633 1 91.56 174 THR B CA 1
ATOM 5029 C C . THR B 1 174 ? -9.82 21.25 8.281 1 91.56 174 THR B C 1
ATOM 5031 O O . THR B 1 174 ? -10.703 22.109 8.195 1 91.56 174 THR B O 1
ATOM 5034 N N . ILE B 1 175 ? -9.328 20.609 7.293 1 93.88 175 ILE B N 1
ATOM 5035 C CA . ILE B 1 175 ? -9.836 20.844 5.941 1 93.88 175 ILE B CA 1
ATOM 5036 C C . ILE B 1 175 ? -10.781 19.703 5.555 1 93.88 175 ILE B C 1
ATOM 5038 O O . ILE B 1 175 ? -10.453 18.531 5.715 1 93.88 175 ILE B O 1
ATOM 5042 N N . TYR B 1 176 ? -11.977 20.062 5.105 1 94.81 176 TYR B N 1
ATOM 5043 C CA . TYR B 1 176 ? -12.938 19.078 4.598 1 94.81 176 TYR B CA 1
ATOM 5044 C C . TYR B 1 176 ? -13.102 19.203 3.09 1 94.81 176 TYR B C 1
ATOM 5046 O O . TYR B 1 176 ? -13.086 20.312 2.549 1 94.81 176 TYR B O 1
ATOM 5054 N N . ARG B 1 177 ? -13.281 18.094 2.453 1 95.94 177 ARG B N 1
ATOM 5055 C CA . ARG B 1 177 ? -13.477 18.047 1.008 1 95.94 177 ARG B CA 1
ATOM 5056 C C . ARG B 1 177 ? -14.75 17.297 0.649 1 95.94 177 ARG B C 1
ATOM 5058 O O . ARG B 1 177 ? -14.695 16.188 0.138 1 95.94 177 ARG B O 1
ATOM 5065 N N . PRO B 1 178 ? -15.867 17.984 0.744 1 95.38 178 PRO B N 1
ATOM 5066 C CA . PRO B 1 178 ? -17.156 17.297 0.592 1 95.38 178 PRO B CA 1
ATOM 5067 C C . PRO B 1 178 ? -17.391 16.797 -0.829 1 95.38 178 PRO B C 1
ATOM 5069 O O . PRO B 1 178 ? -18.219 15.891 -1.037 1 95.38 178 PRO B O 1
ATOM 5072 N N . LEU B 1 179 ? -16.719 17.375 -1.815 1 96.62 179 LEU B N 1
ATOM 5073 C CA . LEU B 1 179 ? -16.984 17.016 -3.205 1 96.62 179 LEU B CA 1
ATOM 5074 C C . LEU B 1 179 ? -16 15.969 -3.697 1 96.62 179 LEU B C 1
ATOM 5076 O O . LEU B 1 179 ? -15.984 15.633 -4.883 1 96.62 179 LEU B O 1
ATOM 5080 N N . LEU B 1 180 ? -15.188 15.383 -2.84 1 95.12 180 LEU B N 1
ATOM 5081 C CA . LEU B 1 180 ? -14.102 14.484 -3.215 1 95.12 180 LEU B CA 1
ATOM 5082 C C . LEU B 1 180 ? -14.641 13.211 -3.854 1 95.12 180 LEU B C 1
ATOM 5084 O O . LEU B 1 180 ? -13.914 12.5 -4.543 1 95.12 180 LEU B O 1
ATOM 5088 N N . GLY B 1 181 ? -15.93 12.898 -3.721 1 93.31 181 GLY B N 1
ATOM 5089 C CA . GLY B 1 181 ? -16.531 11.688 -4.262 1 93.31 181 GLY B CA 1
ATOM 5090 C C . GLY B 1 181 ? -17.203 11.906 -5.598 1 93.31 181 GLY B C 1
ATOM 5091 O O . GLY B 1 181 ? -17.75 10.977 -6.184 1 93.31 181 GLY B O 1
ATOM 5092 N N . PHE B 1 182 ? -17.125 13.141 -6.133 1 94.44 182 PHE B N 1
ATOM 5093 C CA . PHE B 1 182 ? -17.812 13.469 -7.375 1 94.44 182 PHE B CA 1
ATOM 5094 C C . PHE B 1 182 ? -16.812 13.859 -8.461 1 94.44 182 PHE B C 1
ATOM 5096 O O . PHE B 1 182 ? -15.828 14.539 -8.188 1 94.44 182 PHE B O 1
ATOM 5103 N N . THR B 1 183 ? -17.125 13.422 -9.68 1 93.06 183 THR B N 1
ATOM 5104 C CA . THR B 1 183 ? -16.25 13.766 -10.805 1 93.06 183 THR B CA 1
ATOM 5105 C C . THR B 1 183 ? -16.516 15.195 -11.273 1 93.06 183 THR B C 1
ATOM 5107 O O . THR B 1 183 ? -17.562 15.773 -10.961 1 93.06 183 THR B O 1
ATOM 5110 N N . ARG B 1 184 ? -15.539 15.727 -11.969 1 91.56 184 ARG B N 1
ATOM 5111 C CA . ARG B 1 184 ? -15.719 17.047 -12.562 1 91.56 184 ARG B CA 1
ATOM 5112 C C . ARG B 1 184 ? -16.953 17.078 -13.469 1 91.56 184 ARG B C 1
ATOM 5114 O O . ARG B 1 184 ? -17.672 18.078 -13.508 1 91.56 184 ARG B O 1
ATOM 5121 N N . GLN B 1 185 ? -17.188 16.031 -14.164 1 90.5 185 GLN B N 1
ATOM 5122 C CA . GLN B 1 185 ? -18.344 15.938 -15.055 1 90.5 185 GLN B CA 1
ATOM 5123 C C . GLN B 1 185 ? -19.656 16.016 -14.273 1 90.5 185 GLN B C 1
ATOM 5125 O O . GLN B 1 185 ? -20.594 16.719 -14.688 1 90.5 185 GLN B O 1
ATOM 5130 N N . GLU B 1 186 ? -19.719 15.281 -13.219 1 92.88 186 GLU B N 1
ATOM 5131 C CA . GLU B 1 186 ? -20.906 15.336 -12.375 1 92.88 186 GLU B CA 1
ATOM 5132 C C . GLU B 1 186 ? -21.125 16.75 -11.828 1 92.88 186 GLU B C 1
ATOM 5134 O O . GLU B 1 186 ? -22.266 17.203 -11.758 1 92.88 186 GLU B O 1
ATOM 5139 N N . ILE B 1 187 ? -20.094 17.422 -11.469 1 95.81 187 ILE B N 1
ATOM 5140 C CA . ILE B 1 187 ? -20.156 18.781 -10.922 1 95.81 187 ILE B CA 1
ATOM 5141 C C . ILE B 1 187 ? -20.625 19.75 -12.008 1 95.81 187 ILE B C 1
ATOM 5143 O O . ILE B 1 187 ? -21.484 20.594 -11.766 1 95.81 187 ILE B O 1
ATOM 5147 N N . LEU B 1 188 ? -20.078 19.578 -13.188 1 93.94 188 LEU B N 1
ATOM 5148 C CA . LEU B 1 188 ? -20.453 20.406 -14.312 1 93.94 188 LEU B CA 1
ATOM 5149 C C . LEU B 1 188 ? -21.938 20.234 -14.656 1 93.94 188 LEU B C 1
ATOM 5151 O O . LEU B 1 188 ? -22.625 21.203 -14.969 1 93.94 188 LEU B O 1
ATOM 5155 N N . GLU B 1 189 ? -22.359 19.047 -14.656 1 93.94 189 GLU B N 1
ATOM 5156 C CA . GLU B 1 189 ? -23.766 18.766 -14.93 1 93.94 189 GLU B CA 1
ATOM 5157 C C . GLU B 1 189 ? -24.672 19.438 -13.898 1 93.94 189 GLU B C 1
ATOM 5159 O O . GLU B 1 189 ? -25.703 20.016 -14.258 1 93.94 189 GLU B O 1
ATOM 5164 N N . TYR B 1 190 ? -24.281 19.312 -12.727 1 94.81 190 TYR B N 1
ATOM 5165 C CA . TYR B 1 190 ? -25.031 19.969 -11.664 1 94.81 190 TYR B CA 1
ATOM 5166 C C . TYR B 1 190 ? -25.047 21.469 -11.852 1 94.81 190 TYR B C 1
ATOM 5168 O O . TYR B 1 190 ? -26.094 22.109 -11.766 1 94.81 190 TYR B O 1
ATOM 5176 N N . ALA B 1 191 ? -23.891 22.062 -12.047 1 95.5 191 ALA B N 1
ATOM 5177 C CA . ALA B 1 191 ? -23.766 23.5 -12.219 1 95.5 191 ALA B CA 1
ATOM 5178 C C . ALA B 1 191 ? -24.625 23.984 -13.383 1 95.5 191 ALA B C 1
ATOM 5180 O O . ALA B 1 191 ? -25.25 25.047 -13.305 1 95.5 191 ALA B O 1
ATOM 5181 N N . THR B 1 192 ? -24.641 23.234 -14.414 1 94.06 192 THR B N 1
ATOM 5182 C CA . THR B 1 192 ? -25.422 23.594 -15.594 1 94.06 192 THR B CA 1
ATOM 5183 C C . THR B 1 192 ? -26.906 23.5 -15.289 1 94.06 192 THR B C 1
ATOM 5185 O O . THR B 1 192 ? -27.672 24.391 -15.664 1 94.06 192 THR B O 1
ATOM 5188 N N . GLN B 1 193 ? -27.25 22.5 -14.648 1 93.12 193 GLN B N 1
ATOM 5189 C CA . GLN B 1 193 ? -28.656 22.297 -14.281 1 93.12 193 GLN B CA 1
ATOM 5190 C C . GLN B 1 193 ? -29.156 23.438 -13.398 1 93.12 193 GLN B C 1
ATOM 5192 O O . GLN B 1 193 ? -30.297 23.875 -13.539 1 93.12 193 GLN B O 1
ATOM 5197 N N . LYS B 1 194 ? -28.359 23.875 -12.523 1 93.62 194 LYS B N 1
ATOM 5198 C CA . LYS B 1 194 ? -28.719 24.922 -11.578 1 93.62 194 LYS B CA 1
ATOM 5199 C C . LYS B 1 194 ? -28.438 26.297 -12.164 1 93.62 194 LYS B C 1
ATOM 5201 O O . LYS B 1 194 ? -28.594 27.312 -11.484 1 93.62 194 LYS B O 1
ATOM 5206 N N . GLN B 1 195 ? -27.891 26.359 -13.359 1 93.5 195 GLN B N 1
ATOM 5207 C CA . GLN B 1 195 ? -27.594 27.578 -14.078 1 93.5 195 GLN B CA 1
ATOM 5208 C C . GLN B 1 195 ? -26.609 28.453 -13.305 1 93.5 195 GLN B C 1
ATOM 5210 O O . GLN B 1 195 ? -26.828 29.656 -13.148 1 93.5 195 GLN B O 1
ATOM 5215 N N . LEU B 1 196 ? -25.672 27.844 -12.789 1 93.94 196 LEU B N 1
ATOM 5216 C CA . LEU B 1 196 ? -24.625 28.578 -12.086 1 93.94 196 LEU B CA 1
ATOM 5217 C C . LEU B 1 196 ? -23.656 29.234 -13.078 1 93.94 196 LEU B C 1
ATOM 5219 O O . LEU B 1 196 ? -23.469 28.734 -14.188 1 93.94 196 LEU B O 1
ATOM 5223 N N . SER B 1 197 ? -23.078 30.406 -12.688 1 93.44 197 SER B N 1
ATOM 5224 C CA . SER B 1 197 ? -22 31.062 -13.43 1 93.44 197 SER B CA 1
ATOM 5225 C C . SER B 1 197 ? -20.656 30.875 -12.734 1 93.44 197 SER B C 1
ATOM 5227 O O . SER B 1 197 ? -20.578 30.906 -11.508 1 93.44 197 SER B O 1
ATOM 5229 N N . TRP B 1 198 ? -19.672 30.656 -13.531 1 93.19 198 TRP B N 1
ATOM 5230 C CA . TRP B 1 198 ? -18.328 30.5 -12.953 1 93.19 198 TRP B CA 1
ATOM 5231 C C . TRP B 1 198 ? -17.281 31.094 -13.875 1 93.19 198 TRP B C 1
ATOM 5233 O O . TRP B 1 198 ? -17.578 31.484 -15.008 1 93.19 198 TRP B O 1
ATOM 5243 N N . VAL B 1 199 ? -16.062 31.234 -13.305 1 87.94 199 VAL B N 1
ATOM 5244 C CA . VAL B 1 199 ? -14.953 31.812 -14.055 1 87.94 199 VAL B CA 1
ATOM 5245 C C . VAL B 1 199 ? -14.039 30.703 -14.562 1 87.94 199 VAL B C 1
ATOM 5247 O O . VAL B 1 199 ? -13.773 29.734 -13.844 1 87.94 199 VAL B O 1
ATOM 5250 N N . GLU B 1 200 ? -13.664 30.703 -15.805 1 82.31 200 GLU B N 1
ATOM 5251 C CA . GLU B 1 200 ? -12.703 29.75 -16.344 1 82.31 200 GLU B CA 1
ATOM 5252 C C . GLU B 1 200 ? -11.281 30.328 -16.312 1 82.31 200 GLU B C 1
ATOM 5254 O O . GLU B 1 200 ? -11.039 31.422 -16.797 1 82.31 200 GLU B O 1
ATOM 5259 N N . ASP B 1 201 ? -10.453 29.625 -15.578 1 70.19 201 ASP B N 1
ATOM 5260 C CA . ASP B 1 201 ? -9.047 30 -15.492 1 70.19 201 ASP B CA 1
ATOM 5261 C C . ASP B 1 201 ? -8.242 29.375 -16.625 1 70.19 201 ASP B C 1
ATOM 5263 O O . ASP B 1 201 ? -8.055 28.156 -16.656 1 70.19 201 ASP B O 1
ATOM 5267 N N . PRO B 1 202 ? -7.75 30.219 -17.516 1 67.62 202 PRO B N 1
ATOM 5268 C CA . PRO B 1 202 ? -6.988 29.688 -18.656 1 67.62 202 PRO B CA 1
ATOM 5269 C C . PRO B 1 202 ? -5.77 28.875 -18.219 1 67.62 202 PRO B C 1
ATOM 5271 O O . PRO B 1 202 ? -5.289 28.031 -18.969 1 67.62 202 PRO B O 1
ATOM 5274 N N . SER B 1 203 ? -5.172 29.156 -17.031 1 64.88 203 SER B N 1
ATOM 5275 C CA . SER B 1 203 ? -3.975 28.453 -16.578 1 64.88 203 SER B CA 1
ATOM 5276 C C . SER B 1 203 ? -4.25 26.969 -16.359 1 64.88 203 SER B C 1
ATOM 5278 O O . SER B 1 203 ? -3.328 26.156 -16.359 1 64.88 203 SER B O 1
ATOM 5280 N N . ASN B 1 204 ? -5.504 26.641 -16.359 1 64.56 204 ASN B N 1
ATOM 5281 C CA . ASN B 1 204 ? -5.898 25.25 -16.156 1 64.56 204 ASN B CA 1
ATOM 5282 C C . ASN B 1 204 ? -5.598 24.391 -17.375 1 64.56 204 ASN B C 1
ATOM 5284 O O . ASN B 1 204 ? -5.559 23.156 -17.281 1 64.56 204 ASN B O 1
ATOM 5288 N N . GLN B 1 205 ? -5.262 25.094 -18.391 1 68.94 205 GLN B N 1
ATOM 5289 C CA . GLN B 1 205 ? -5.023 24.359 -19.625 1 68.94 205 GLN B CA 1
ATOM 5290 C C . GLN B 1 205 ? -3.561 24.438 -20.047 1 68.94 205 GLN B C 1
ATOM 5292 O O . GLN B 1 205 ? -3.174 23.891 -21.078 1 68.94 205 GLN B O 1
ATOM 5297 N N . ASP B 1 206 ? -2.834 25.125 -19.156 1 70.19 206 ASP B N 1
ATOM 5298 C CA . ASP B 1 206 ? -1.421 25.266 -19.5 1 70.19 206 ASP B CA 1
ATOM 5299 C C . ASP B 1 206 ? -0.685 23.938 -19.359 1 70.19 206 ASP B C 1
ATOM 5301 O O . ASP B 1 206 ? -0.548 23.406 -18.25 1 70.19 206 ASP B O 1
ATOM 5305 N N . PRO B 1 207 ? -0.232 23.438 -20.453 1 67.25 207 PRO B N 1
ATOM 5306 C CA . PRO B 1 207 ? 0.41 22.125 -20.453 1 67.25 207 PRO B CA 1
ATOM 5307 C C . PRO B 1 207 ? 1.725 22.109 -19.672 1 67.25 207 PRO B C 1
ATOM 5309 O O . PRO B 1 207 ? 2.26 21.047 -19.375 1 67.25 207 PRO B O 1
ATOM 5312 N N . LYS B 1 208 ? 2.174 23.312 -19.328 1 67.12 208 LYS B N 1
ATOM 5313 C CA . LYS B 1 208 ? 3.443 23.391 -18.609 1 67.12 208 LYS B CA 1
ATOM 5314 C C . LYS B 1 208 ? 3.316 22.828 -17.203 1 67.12 208 LYS B C 1
ATOM 5316 O O . LYS B 1 208 ? 4.305 22.391 -16.609 1 67.12 208 LYS B O 1
ATOM 5321 N N . TYR B 1 209 ? 2.094 22.828 -16.844 1 75 209 TYR B N 1
ATOM 5322 C CA . TYR B 1 209 ? 1.895 22.344 -15.492 1 75 209 TYR B CA 1
ATOM 5323 C C . TYR B 1 209 ? 1.684 20.828 -15.477 1 75 209 TYR B C 1
ATOM 5325 O O . TYR B 1 209 ? 0.97 20.297 -16.328 1 75 209 TYR B O 1
ATOM 5333 N N . ARG B 1 210 ? 2.301 20.172 -14.562 1 77.38 210 ARG B N 1
ATOM 5334 C CA . ARG B 1 210 ? 2.289 18.719 -14.492 1 77.38 210 ARG B CA 1
ATOM 5335 C C . ARG B 1 210 ? 0.87 18.188 -14.305 1 77.38 210 ARG B C 1
ATOM 5337 O O . ARG B 1 210 ? 0.506 17.156 -14.875 1 77.38 210 ARG B O 1
ATOM 5344 N N . ARG B 1 211 ? 0.147 18.922 -13.578 1 79.5 211 ARG B N 1
ATOM 5345 C CA . ARG B 1 211 ? -1.232 18.5 -13.352 1 79.5 211 ARG B CA 1
ATOM 5346 C C . ARG B 1 211 ? -2.027 18.5 -14.648 1 79.5 211 ARG B C 1
ATOM 5348 O O . ARG B 1 211 ? -2.869 17.625 -14.867 1 79.5 211 ARG B O 1
ATOM 5355 N N . THR B 1 212 ? -1.817 19.5 -15.422 1 79.38 212 THR B N 1
ATOM 5356 C CA . THR B 1 212 ? -2.486 19.578 -16.719 1 79.38 212 THR B CA 1
ATOM 5357 C C . THR B 1 212 ? -2.1 18.406 -17.609 1 79.38 212 THR B C 1
ATOM 5359 O O . THR B 1 212 ? -2.938 17.875 -18.328 1 79.38 212 THR B O 1
ATOM 5362 N N . PHE B 1 213 ? -0.929 18.094 -17.531 1 79.06 213 PHE B N 1
ATOM 5363 C CA . PHE B 1 213 ? -0.456 16.953 -18.297 1 79.06 213 PHE B CA 1
ATOM 5364 C C . PHE B 1 213 ? -1.252 15.695 -17.953 1 79.06 213 PHE B C 1
ATOM 5366 O O . PHE B 1 213 ? -1.765 15.016 -18.844 1 79.06 213 PHE B O 1
ATOM 5373 N N . PHE B 1 214 ? -1.415 15.43 -16.703 1 84.25 214 PHE B N 1
ATOM 5374 C CA . PHE B 1 214 ? -2.109 14.227 -16.281 1 84.25 214 PHE B CA 1
ATOM 5375 C C . PHE B 1 214 ? -3.604 14.328 -16.562 1 84.25 214 PHE B C 1
ATOM 5377 O O . PHE B 1 214 ? -4.254 13.328 -16.875 1 84.25 214 PHE B O 1
ATOM 5384 N N . ARG B 1 215 ? -4.055 15.469 -16.359 1 84.31 215 ARG B N 1
ATOM 5385 C CA . ARG B 1 215 ? -5.453 15.68 -16.719 1 84.31 215 ARG B CA 1
ATOM 5386 C C . ARG B 1 215 ? -5.711 15.32 -18.172 1 84.31 215 ARG B C 1
ATOM 5388 O O . ARG B 1 215 ? -6.691 14.641 -18.484 1 84.31 215 ARG B O 1
ATOM 5395 N N . ASN B 1 216 ? -4.867 15.742 -18.984 1 82.5 216 ASN B N 1
ATOM 5396 C CA . ASN B 1 216 ? -4.984 15.461 -20.406 1 82.5 216 ASN B CA 1
ATOM 5397 C C . ASN B 1 216 ? -4.809 13.969 -20.703 1 82.5 216 ASN B C 1
ATOM 5399 O O . ASN B 1 216 ? -5.5 13.414 -21.562 1 82.5 216 ASN B O 1
ATOM 5403 N N . LEU B 1 217 ? -3.898 13.453 -20.062 1 78.88 217 LEU B N 1
ATOM 5404 C CA . LEU B 1 217 ? -3.654 12.023 -20.219 1 78.88 217 LEU B CA 1
ATOM 5405 C C . LEU B 1 217 ? -4.91 11.219 -19.906 1 78.88 217 LEU B C 1
ATOM 5407 O O . LEU B 1 217 ? -5.262 10.289 -20.625 1 78.88 217 LEU B O 1
ATOM 5411 N N . ILE B 1 218 ? -5.547 11.516 -18.844 1 84.62 218 ILE B N 1
ATOM 5412 C CA . ILE B 1 218 ? -6.785 10.859 -18.438 1 84.62 218 ILE B CA 1
ATOM 5413 C C . ILE B 1 218 ? -7.859 11.102 -19.5 1 84.62 218 ILE B C 1
ATOM 5415 O O . ILE B 1 218 ? -8.555 10.172 -19.906 1 84.62 218 ILE B O 1
ATOM 5419 N N . ALA B 1 219 ? -7.922 12.32 -19.922 1 82.69 219 ALA B N 1
ATOM 5420 C CA . ALA B 1 219 ? -8.945 12.719 -20.891 1 82.69 219 ALA B CA 1
ATOM 5421 C C . ALA B 1 219 ? -8.766 11.984 -22.219 1 82.69 219 ALA B C 1
ATOM 5423 O O . ALA B 1 219 ? -9.734 11.734 -22.938 1 82.69 219 ALA B O 1
ATOM 5424 N N . GLU B 1 220 ? -7.562 11.625 -22.562 1 77.81 220 GLU B N 1
ATOM 5425 C CA . GLU B 1 220 ? -7.242 10.984 -23.828 1 77.81 220 GLU B CA 1
ATOM 5426 C C . GLU B 1 220 ? -7.543 9.492 -23.797 1 77.81 220 GLU B C 1
ATOM 5428 O O . GLU B 1 220 ? -7.586 8.828 -24.828 1 77.81 220 GLU B O 1
ATOM 5433 N N . SER B 1 221 ? -7.789 9.039 -22.656 1 78.06 221 SER B N 1
ATOM 5434 C CA . SER B 1 221 ? -8.109 7.621 -22.547 1 78.06 221 SER B CA 1
ATOM 5435 C C . SER B 1 221 ? -9.461 7.309 -23.156 1 78.06 221 SER B C 1
ATOM 5437 O O . SER B 1 221 ? -10.281 8.203 -23.375 1 78.06 221 SER B O 1
ATOM 5439 N N . LYS B 1 222 ? -9.656 6.027 -23.5 1 77.62 222 LYS B N 1
ATOM 5440 C CA . LYS B 1 222 ? -10.898 5.602 -24.141 1 77.62 222 LYS B CA 1
ATOM 5441 C C . LYS B 1 222 ? -12.102 5.883 -23.25 1 77.62 222 LYS B C 1
ATOM 5443 O O . LYS B 1 222 ? -13.156 6.316 -23.719 1 77.62 222 LYS B O 1
ATOM 5448 N N . ASN B 1 223 ? -11.945 5.684 -21.984 1 84.19 223 ASN B N 1
ATOM 5449 C CA . ASN B 1 223 ? -13.008 5.902 -21 1 84.19 223 ASN B CA 1
ATOM 5450 C C . ASN B 1 223 ? -12.492 6.668 -19.781 1 84.19 223 ASN B C 1
ATOM 5452 O O . ASN B 1 223 ? -12.266 6.082 -18.719 1 84.19 223 ASN B O 1
ATOM 5456 N N . PRO B 1 224 ? -12.484 8.008 -19.906 1 85 224 PRO B N 1
ATOM 5457 C CA . PRO B 1 224 ? -11.883 8.812 -18.844 1 85 224 PRO B CA 1
ATOM 5458 C C . PRO B 1 224 ? -12.578 8.609 -17.5 1 85 224 PRO B C 1
ATOM 5460 O O . PRO B 1 224 ? -11.914 8.57 -16.453 1 85 224 PRO B O 1
ATOM 5463 N N . GLY B 1 225 ? -13.914 8.523 -17.531 1 86.38 225 GLY B N 1
ATOM 5464 C CA . GLY B 1 225 ? -14.648 8.312 -16.297 1 86.38 225 GLY B CA 1
ATOM 5465 C C . GLY B 1 225 ? -14.258 7.031 -15.578 1 86.38 225 GLY B C 1
ATOM 5466 O O . GLY B 1 225 ? -14.109 7.016 -14.359 1 86.38 225 GLY B O 1
ATOM 5467 N N . VAL B 1 226 ? -14.023 6.031 -16.344 1 86.38 226 VAL B N 1
ATOM 5468 C CA . VAL B 1 226 ? -13.648 4.73 -15.797 1 86.38 226 VAL B CA 1
ATOM 5469 C C . VAL B 1 226 ? -12.242 4.809 -15.195 1 86.38 226 VAL B C 1
ATOM 5471 O O . VAL B 1 226 ? -11.984 4.246 -14.133 1 86.38 226 VAL B O 1
ATOM 5474 N N . VAL B 1 227 ? -11.391 5.535 -15.852 1 88 227 VAL B N 1
ATOM 5475 C CA . VAL B 1 227 ? -10.023 5.684 -15.375 1 88 227 VAL B CA 1
ATOM 5476 C C . VAL B 1 227 ? -10.016 6.426 -14.039 1 88 227 VAL B C 1
ATOM 5478 O O . VAL B 1 227 ? -9.32 6.027 -13.102 1 88 227 VAL B O 1
ATOM 5481 N N . VAL B 1 228 ? -10.797 7.453 -13.961 1 92.12 228 VAL B N 1
ATOM 5482 C CA . VAL B 1 228 ? -10.898 8.219 -12.719 1 92.12 228 VAL B CA 1
ATOM 5483 C C . VAL B 1 228 ? -11.398 7.312 -11.594 1 92.12 228 VAL B C 1
ATOM 5485 O O . VAL B 1 228 ? -10.812 7.289 -10.508 1 92.12 228 VAL B O 1
ATOM 5488 N N . ASP B 1 229 ? -12.383 6.531 -11.914 1 91.44 229 ASP B N 1
ATOM 5489 C CA . ASP B 1 229 ? -12.961 5.629 -10.922 1 91.44 229 ASP B CA 1
ATOM 5490 C C . ASP B 1 229 ? -11.93 4.602 -10.453 1 91.44 229 ASP B C 1
ATOM 5492 O O . ASP B 1 229 ? -11.844 4.309 -9.258 1 91.44 229 ASP B O 1
ATOM 5496 N N . ARG B 1 230 ? -11.211 4.098 -11.344 1 91 230 ARG B N 1
ATOM 5497 C CA . ARG B 1 230 ? -10.227 3.068 -11.023 1 91 230 ARG B CA 1
ATOM 5498 C C . ARG B 1 230 ? -9.086 3.645 -10.188 1 91 230 ARG B C 1
ATOM 5500 O O . ARG B 1 230 ? -8.633 3.014 -9.234 1 91 230 ARG B O 1
ATOM 5507 N N . LEU B 1 231 ? -8.648 4.832 -10.492 1 93.31 231 LEU B N 1
ATOM 5508 C CA . LEU B 1 231 ? -7.598 5.484 -9.719 1 93.31 231 LEU B CA 1
ATOM 5509 C C . LEU B 1 231 ? -8.07 5.77 -8.297 1 93.31 231 LEU B C 1
ATOM 5511 O O . LEU B 1 231 ? -7.32 5.59 -7.336 1 93.31 231 LEU B O 1
ATOM 5515 N N . CYS B 1 232 ? -9.289 6.152 -8.203 1 93.5 232 CYS B N 1
ATOM 5516 C CA . CYS B 1 232 ? -9.844 6.43 -6.879 1 93.5 232 CYS B CA 1
ATOM 5517 C C . CYS B 1 232 ? -10.023 5.145 -6.082 1 93.5 232 CYS B C 1
ATOM 5519 O O . CYS B 1 232 ? -9.867 5.141 -4.859 1 93.5 232 CYS B O 1
ATOM 5521 N N . ARG B 1 233 ? -10.312 4.086 -6.789 1 91.94 233 ARG B N 1
ATOM 5522 C CA . ARG B 1 233 ? -10.367 2.789 -6.121 1 91.94 233 ARG B CA 1
ATOM 5523 C C . ARG B 1 233 ? -9.016 2.412 -5.539 1 91.94 233 ARG B C 1
ATOM 5525 O O . ARG B 1 233 ? -8.938 1.875 -4.43 1 91.94 233 ARG B O 1
ATOM 5532 N N . THR B 1 234 ? -8.016 2.645 -6.277 1 94.5 234 THR B N 1
ATOM 5533 C CA . THR B 1 234 ? -6.66 2.418 -5.781 1 94.5 234 THR B CA 1
ATOM 5534 C C . THR B 1 234 ? -6.422 3.188 -4.484 1 94.5 234 THR B C 1
ATOM 5536 O O . THR B 1 234 ? -5.871 2.643 -3.527 1 94.5 234 THR B O 1
ATOM 5539 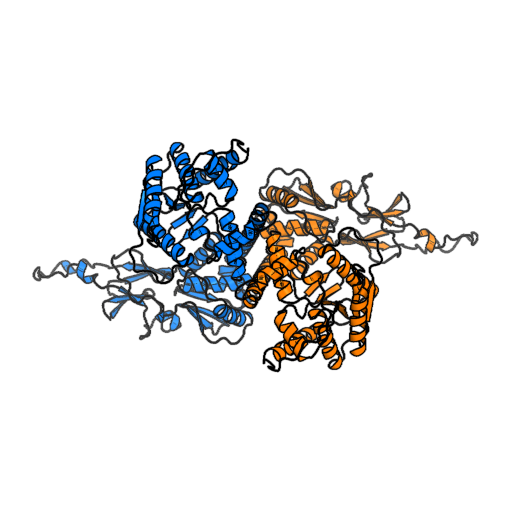N N . THR B 1 235 ? -6.871 4.434 -4.441 1 94.94 235 THR B N 1
ATOM 5540 C CA . THR B 1 235 ? -6.684 5.25 -3.246 1 94.94 235 THR B CA 1
ATOM 5541 C C . THR B 1 235 ? -7.402 4.629 -2.051 1 94.94 235 THR B C 1
ATOM 5543 O O . THR B 1 235 ? -6.875 4.633 -0.936 1 94.94 235 THR B O 1
ATOM 5546 N N . SER B 1 236 ? -8.57 4.109 -2.314 1 92.56 236 SER B N 1
ATOM 5547 C CA . SER B 1 236 ? -9.328 3.475 -1.241 1 92.56 236 SER B CA 1
ATOM 5548 C C . SER B 1 236 ? -8.609 2.24 -0.711 1 92.56 236 SER B C 1
ATOM 5550 O O . SER B 1 236 ? -8.57 2.006 0.499 1 92.56 236 SER B O 1
ATOM 5552 N N . HIS B 1 237 ? -8.031 1.484 -1.603 1 94 237 HIS B N 1
ATOM 5553 C CA . HIS B 1 237 ? -7.246 0.324 -1.205 1 94 237 HIS B CA 1
ATOM 5554 C C . HIS B 1 237 ? -6.039 0.737 -0.368 1 94 237 HIS B C 1
ATOM 5556 O O . HIS B 1 237 ? -5.746 0.112 0.654 1 94 237 HIS B O 1
ATOM 5562 N N . MET B 1 238 ? -5.426 1.772 -0.813 1 95.81 238 MET B N 1
ATOM 5563 C CA . MET B 1 238 ? -4.23 2.244 -0.116 1 95.81 238 MET B CA 1
ATOM 5564 C C . MET B 1 238 ? -4.586 2.771 1.271 1 95.81 238 MET B C 1
ATOM 5566 O O . MET B 1 238 ? -3.857 2.529 2.234 1 95.81 238 MET B O 1
ATOM 5570 N N . HIS B 1 239 ? -5.684 3.441 1.323 1 93.5 239 HIS B N 1
ATOM 5571 C CA . HIS B 1 239 ? -6.129 3.977 2.605 1 93.5 239 HIS B CA 1
ATOM 5572 C C . HIS B 1 239 ? -6.387 2.859 3.609 1 93.5 239 HIS B C 1
ATOM 5574 O O . HIS B 1 239 ? -5.996 2.965 4.773 1 93.5 239 HIS B O 1
ATOM 5580 N N . ARG B 1 240 ? -7.027 1.849 3.199 1 93.94 240 ARG B N 1
ATOM 5581 C CA . ARG B 1 240 ? -7.324 0.719 4.074 1 93.94 240 ARG B CA 1
ATOM 5582 C C . ARG B 1 240 ? -6.043 0.027 4.527 1 93.94 240 ARG B C 1
ATOM 5584 O O . ARG B 1 240 ? -5.906 -0.328 5.699 1 93.94 240 ARG B O 1
ATOM 5591 N N . ALA B 1 241 ? -5.148 -0.165 3.602 1 96.38 241 ALA B N 1
ATOM 5592 C CA . ALA B 1 241 ? -3.863 -0.775 3.93 1 96.38 241 ALA B CA 1
ATOM 5593 C C . ALA B 1 241 ? -3.08 0.092 4.91 1 96.38 241 ALA B C 1
ATOM 5595 O O . ALA B 1 241 ? -2.494 -0.418 5.867 1 96.38 241 ALA B O 1
ATOM 5596 N N . LEU B 1 242 ? -3.076 1.398 4.648 1 96 242 LEU B N 1
ATOM 5597 C CA . LEU B 1 242 ? -2.373 2.33 5.523 1 96 242 LEU B CA 1
ATOM 5598 C C . LEU B 1 242 ? -2.953 2.299 6.934 1 96 242 LEU B C 1
ATOM 5600 O O . LEU B 1 242 ? -2.209 2.252 7.914 1 96 242 LEU B O 1
ATOM 5604 N N . ALA B 1 243 ? -4.266 2.312 7.02 1 95.62 243 ALA B N 1
ATOM 5605 C CA . ALA B 1 243 ? -4.926 2.244 8.32 1 95.62 243 ALA B CA 1
ATOM 5606 C C . ALA B 1 243 ? -4.512 0.984 9.078 1 95.62 243 ALA B C 1
ATOM 5608 O O . ALA B 1 243 ? -4.289 1.026 10.289 1 95.62 243 ALA B O 1
ATOM 5609 N N . CYS B 1 244 ? -4.402 -0.095 8.383 1 97.38 244 CYS B N 1
ATOM 5610 C CA . CYS B 1 244 ? -3.975 -1.363 8.961 1 97.38 244 CYS B CA 1
ATOM 5611 C C . CYS B 1 244 ? -2.553 -1.263 9.5 1 97.38 244 CYS B C 1
ATOM 5613 O O . CYS B 1 244 ? -2.293 -1.63 10.648 1 97.38 244 CYS B O 1
ATOM 5615 N N . ILE B 1 245 ? -1.687 -0.737 8.695 1 97.88 245 ILE B N 1
ATOM 5616 C CA . ILE B 1 245 ? -0.281 -0.626 9.07 1 97.88 245 ILE B CA 1
ATOM 5617 C C . ILE B 1 245 ? -0.141 0.294 10.281 1 97.88 245 ILE B C 1
ATOM 5619 O O . ILE B 1 245 ? 0.574 -0.028 11.234 1 97.88 245 ILE B O 1
ATOM 5623 N N . LEU B 1 246 ? -0.855 1.404 10.266 1 96.88 246 LEU B N 1
ATOM 5624 C CA . LEU B 1 246 ? -0.753 2.371 11.352 1 96.88 246 LEU B CA 1
ATOM 5625 C C . LEU B 1 246 ? -1.3 1.788 12.656 1 96.88 246 LEU B C 1
ATOM 5627 O O . LEU B 1 246 ? -0.805 2.105 13.734 1 96.88 246 LEU B O 1
ATOM 5631 N N . HIS B 1 247 ? -2.318 0.937 12.516 1 97.12 247 HIS B N 1
ATOM 5632 C CA . HIS B 1 247 ? -2.811 0.214 13.688 1 97.12 247 HIS B CA 1
ATOM 5633 C C . HIS B 1 247 ? -1.692 -0.576 14.359 1 97.12 247 HIS B C 1
ATOM 5635 O O . HIS B 1 247 ? -1.541 -0.529 15.578 1 97.12 247 HIS B O 1
ATOM 5641 N N . TYR B 1 248 ? -0.953 -1.207 13.586 1 97.69 248 TYR B N 1
ATOM 5642 C CA . TYR B 1 248 ? 0.094 -2.055 14.141 1 97.69 248 TYR B CA 1
ATOM 5643 C C . TYR B 1 248 ? 1.312 -1.228 14.539 1 97.69 248 TYR B C 1
ATOM 5645 O O . TYR B 1 248 ? 2.061 -1.605 15.445 1 97.69 248 TYR B O 1
ATOM 5653 N N . VAL B 1 249 ? 1.536 -0.093 13.867 1 98.12 249 VAL B N 1
ATOM 5654 C CA . VAL B 1 249 ? 2.557 0.841 14.336 1 98.12 249 VAL B CA 1
ATOM 5655 C C . VAL B 1 249 ? 2.232 1.296 15.758 1 98.12 249 VAL B C 1
ATOM 5657 O O . VAL B 1 249 ? 3.092 1.253 16.641 1 98.12 249 VAL B O 1
ATOM 5660 N N . ARG B 1 250 ? 0.987 1.662 15.938 1 97.31 250 ARG B N 1
ATOM 5661 C CA . ARG B 1 250 ? 0.548 2.113 17.25 1 97.31 250 ARG B CA 1
ATOM 5662 C C . ARG B 1 250 ? 0.691 1.004 18.297 1 97.31 250 ARG B C 1
ATOM 5664 O O . ARG B 1 250 ? 1.146 1.248 19.406 1 97.31 250 ARG B O 1
ATOM 5671 N N . SER B 1 251 ? 0.326 -0.18 17.922 1 96.44 251 SER B N 1
ATOM 5672 C CA . SER B 1 251 ? 0.368 -1.314 18.844 1 96.44 251 SER B CA 1
ATOM 5673 C C . SER B 1 251 ? 1.805 -1.682 19.203 1 96.44 251 SER B C 1
ATOM 5675 O O . SER B 1 251 ? 2.057 -2.258 20.25 1 96.44 251 SER B O 1
ATOM 5677 N N . SER B 1 252 ? 2.773 -1.354 18.359 1 98 252 SER B N 1
ATOM 5678 C CA . SER B 1 252 ? 4.168 -1.734 18.562 1 98 252 SER B CA 1
ATOM 5679 C C . SER B 1 252 ? 4.957 -0.615 19.219 1 98 252 SER B C 1
ATOM 5681 O O . SER B 1 252 ? 6.137 -0.783 19.547 1 98 252 SER B O 1
ATOM 5683 N N . LEU B 1 253 ? 4.289 0.492 19.453 1 97.94 253 LEU B N 1
ATOM 5684 C CA . LEU B 1 253 ? 4.965 1.709 19.891 1 97.94 253 LEU B CA 1
ATOM 5685 C C . LEU B 1 253 ? 5.73 1.47 21.188 1 97.94 253 LEU B C 1
ATOM 5687 O O . LEU B 1 253 ? 6.953 1.622 21.234 1 97.94 253 LEU B O 1
ATOM 5691 N N . ASP B 1 254 ? 5.062 0.959 22.25 1 97.19 254 ASP B N 1
ATOM 5692 C CA . ASP B 1 254 ? 5.672 0.806 23.578 1 97.19 254 ASP B CA 1
ATOM 5693 C C . ASP B 1 254 ? 6.504 -0.474 23.641 1 97.19 254 ASP B C 1
ATOM 5695 O O . ASP B 1 254 ? 7.305 -0.648 24.562 1 97.19 254 ASP B O 1
ATOM 5699 N N . TYR B 1 255 ? 6.25 -1.326 22.703 1 97.75 255 TYR B N 1
ATOM 5700 C CA . TYR B 1 255 ? 7.055 -2.537 22.625 1 97.75 255 TYR B CA 1
ATOM 5701 C C . TYR B 1 255 ? 8.453 -2.225 22.094 1 97.75 255 TYR B C 1
ATOM 5703 O O . TYR B 1 255 ? 9.445 -2.787 22.578 1 97.75 255 TYR B O 1
ATOM 5711 N N . CYS B 1 256 ? 8.57 -1.289 21.188 1 98.44 256 CYS B N 1
ATOM 5712 C CA . CYS B 1 256 ? 9.828 -1.047 20.5 1 98.44 256 CYS B CA 1
ATOM 5713 C C . CYS B 1 256 ? 10.516 0.203 21.031 1 98.44 256 CYS B C 1
ATOM 5715 O O . CYS B 1 256 ? 11.727 0.366 20.875 1 98.44 256 CYS B O 1
ATOM 5717 N N . LEU B 1 257 ? 9.734 1.106 21.609 1 98.44 257 LEU B N 1
ATOM 5718 C CA . LEU B 1 257 ? 10.289 2.398 22 1 98.44 257 LEU B CA 1
ATOM 5719 C C . LEU B 1 257 ? 10.102 2.637 23.5 1 98.44 257 LEU B C 1
ATOM 5721 O O . LEU B 1 257 ? 9.133 2.164 24.094 1 98.44 257 LEU B O 1
ATOM 5725 N N . GLU B 1 258 ? 11 3.328 24 1 98 258 GLU B N 1
ATOM 5726 C CA . GLU B 1 258 ? 10.922 3.848 25.359 1 98 258 GLU B CA 1
ATOM 5727 C C . GLU B 1 258 ? 11.102 5.363 25.391 1 98 258 GLU B C 1
ATOM 5729 O O . GLU B 1 258 ? 12.047 5.891 24.781 1 98 258 GLU B O 1
ATOM 5734 N N . PHE B 1 259 ? 10.203 6.008 26.062 1 97.44 259 PHE B N 1
ATOM 5735 C CA . PHE B 1 259 ? 10.219 7.465 26.125 1 97.44 259 PHE B CA 1
ATOM 5736 C C . PHE B 1 259 ? 10.773 7.941 27.469 1 97.44 259 PHE B C 1
ATOM 5738 O O . PHE B 1 259 ? 10.18 7.676 28.516 1 97.44 259 PHE B O 1
ATOM 5745 N N . SER B 1 260 ? 11.805 8.672 27.406 1 94.88 260 SER B N 1
ATOM 5746 C CA . SER B 1 260 ? 12.484 9.125 28.609 1 94.88 260 SER B CA 1
ATOM 5747 C C . SER B 1 260 ? 11.844 10.391 29.172 1 94.88 260 SER B C 1
ATOM 5749 O O . SER B 1 260 ? 11.43 11.266 28.406 1 94.88 260 SER B O 1
ATOM 5751 N N . PRO B 1 261 ? 11.875 10.555 30.484 1 92.56 261 PRO B N 1
ATOM 5752 C CA . PRO B 1 261 ? 11.438 11.82 31.062 1 92.56 261 PRO B CA 1
ATOM 5753 C C . PRO B 1 261 ? 12.359 12.984 30.703 1 92.56 261 PRO B C 1
ATOM 5755 O O . PRO B 1 261 ? 11.992 14.148 30.906 1 92.56 261 PRO B O 1
ATOM 5758 N N . LEU B 1 262 ? 13.508 12.688 30.188 1 92.88 262 LEU B N 1
ATOM 5759 C CA . LEU B 1 262 ? 14.461 13.727 29.797 1 92.88 262 LEU B CA 1
ATOM 5760 C C . LEU B 1 262 ? 14.227 14.172 28.359 1 92.88 262 LEU B C 1
ATOM 5762 O O . LEU B 1 262 ? 14.984 14.977 27.828 1 92.88 262 LEU B O 1
ATOM 5766 N N . GLY B 1 263 ? 13.273 13.602 27.688 1 94.69 263 GLY B N 1
ATOM 5767 C CA . GLY B 1 263 ? 12.82 14.117 26.406 1 94.69 263 GLY B CA 1
ATOM 5768 C C . GLY B 1 263 ? 13.508 13.461 25.219 1 94.69 263 GLY B C 1
ATOM 5769 O O . GLY B 1 263 ? 13.633 14.07 24.156 1 94.69 263 GLY B O 1
ATOM 5770 N N . PHE B 1 264 ? 14.055 12.328 25.375 1 96.25 264 PHE B N 1
ATOM 5771 C CA . PHE B 1 264 ? 14.609 11.594 24.25 1 96.25 264 PHE B CA 1
ATOM 5772 C C . PHE B 1 264 ? 13.977 10.211 24.141 1 96.25 264 PHE B C 1
ATOM 5774 O O . PHE B 1 264 ? 13.203 9.805 25 1 96.25 264 PHE B O 1
ATOM 5781 N N . ILE B 1 265 ? 14.234 9.516 23.016 1 98 265 ILE B N 1
ATOM 5782 C CA . ILE B 1 265 ? 13.617 8.219 22.734 1 98 265 ILE B CA 1
ATOM 5783 C C . ILE B 1 265 ? 14.688 7.137 22.703 1 98 265 ILE B C 1
ATOM 5785 O O . ILE B 1 265 ? 15.742 7.32 22.094 1 98 265 ILE B O 1
ATOM 5789 N N . THR B 1 266 ? 14.445 6.094 23.391 1 97.69 266 THR B N 1
ATOM 5790 C CA . THR B 1 266 ? 15.273 4.895 23.266 1 97.69 266 THR B CA 1
ATOM 5791 C C . THR B 1 266 ? 14.594 3.865 22.359 1 97.69 266 THR B C 1
ATOM 5793 O O . THR B 1 266 ? 13.438 3.502 22.578 1 97.69 266 THR B O 1
ATOM 5796 N N . VAL B 1 267 ? 15.305 3.43 21.375 1 97.75 267 VAL B N 1
ATOM 5797 C CA . VAL B 1 267 ? 14.828 2.398 20.453 1 97.75 267 VAL B CA 1
ATOM 5798 C C . VAL B 1 267 ? 15.406 1.043 20.859 1 97.75 267 VAL B C 1
ATOM 5800 O O . VAL B 1 267 ? 16.625 0.838 20.812 1 97.75 267 VAL B O 1
ATOM 5803 N N . LYS B 1 268 ? 14.562 0.174 21.234 1 97.62 268 LYS B N 1
ATOM 5804 C CA . LYS B 1 268 ? 14.984 -1.175 21.594 1 97.62 268 LYS B CA 1
ATOM 5805 C C . LYS B 1 268 ? 15.344 -1.995 20.359 1 97.62 268 LYS B C 1
ATOM 5807 O O . LYS B 1 268 ? 14.461 -2.449 19.625 1 97.62 268 LYS B O 1
ATOM 5812 N N . SER B 1 269 ? 16.562 -2.238 20.203 1 95.5 269 SER B N 1
ATOM 5813 C CA . SER B 1 269 ? 17.094 -2.803 18.969 1 95.5 269 SER B CA 1
ATOM 5814 C C . SER B 1 269 ? 16.516 -4.18 18.688 1 95.5 269 SER B C 1
ATOM 5816 O O . SER B 1 269 ? 16.109 -4.473 17.562 1 95.5 269 SER B O 1
ATOM 5818 N N . GLN B 1 270 ? 16.516 -5.055 19.641 1 95.5 270 GLN B N 1
ATOM 5819 C CA . GLN B 1 270 ? 16.016 -6.418 19.453 1 95.5 270 GLN B CA 1
ATOM 5820 C C . GLN B 1 270 ? 14.531 -6.43 19.125 1 95.5 270 GLN B C 1
ATOM 5822 O O . GLN B 1 270 ? 14.102 -7.16 18.219 1 95.5 270 GLN B O 1
ATOM 5827 N N . GLU B 1 271 ? 13.766 -5.641 19.891 1 97.44 271 GLU B N 1
ATOM 5828 C CA . GLU B 1 271 ? 12.336 -5.539 19.641 1 97.44 271 GLU B CA 1
ATOM 5829 C C . GLU B 1 271 ? 12.055 -4.965 18.25 1 97.44 271 GLU B C 1
ATOM 5831 O O . GLU B 1 271 ? 11.172 -5.449 17.531 1 97.44 271 GLU B O 1
ATOM 5836 N N . LEU B 1 272 ? 12.836 -3.996 17.875 1 97.69 272 LEU B N 1
ATOM 5837 C CA . LEU B 1 272 ? 12.641 -3.365 16.578 1 97.69 272 LEU B CA 1
ATOM 5838 C C . LEU B 1 272 ? 12.906 -4.355 15.445 1 97.69 272 LEU B C 1
ATOM 5840 O O . LEU B 1 272 ? 12.227 -4.332 14.422 1 97.69 272 LEU B O 1
ATOM 5844 N N . ARG B 1 273 ? 13.859 -5.242 15.609 1 95.56 273 ARG B N 1
ATOM 5845 C CA . ARG B 1 273 ? 14.219 -6.234 14.594 1 95.56 273 ARG B CA 1
ATOM 5846 C C . ARG B 1 273 ? 13.164 -7.336 14.516 1 95.56 273 ARG B C 1
ATOM 5848 O O . ARG B 1 273 ? 13.078 -8.047 13.516 1 95.56 273 ARG B O 1
ATOM 5855 N N . SER B 1 274 ? 12.391 -7.457 15.531 1 95.94 274 SER B N 1
ATOM 5856 C CA . SER B 1 274 ? 11.43 -8.555 15.617 1 95.94 274 SER B CA 1
ATOM 5857 C C . SER B 1 274 ? 10.125 -8.203 14.922 1 95.94 274 SER B C 1
ATOM 5859 O O . SER B 1 274 ? 9.297 -9.078 14.664 1 95.94 274 SER B O 1
ATOM 5861 N N . VAL B 1 275 ? 9.898 -6.945 14.68 1 97.19 275 VAL B N 1
ATOM 5862 C CA . VAL B 1 275 ? 8.68 -6.535 13.977 1 97.19 275 VAL B CA 1
ATOM 5863 C C . VAL B 1 275 ? 8.961 -6.391 12.484 1 97.19 275 VAL B C 1
ATOM 5865 O O . VAL B 1 275 ? 10.125 -6.301 12.078 1 97.19 275 VAL B O 1
ATOM 5868 N N . PRO B 1 276 ? 7.91 -6.43 11.625 1 97.25 276 PRO B N 1
ATOM 5869 C CA . PRO B 1 276 ? 8.125 -6.254 10.188 1 97.25 276 PRO B CA 1
ATOM 5870 C C . PRO B 1 276 ? 8.852 -4.953 9.859 1 97.25 276 PRO B C 1
ATOM 5872 O O . PRO B 1 276 ? 8.656 -3.939 10.531 1 97.25 276 PRO B O 1
ATOM 5875 N N . GLU B 1 277 ? 9.641 -4.938 8.805 1 97.19 277 GLU B N 1
ATOM 5876 C CA . GLU B 1 277 ? 10.469 -3.807 8.398 1 97.19 277 GLU B CA 1
ATOM 5877 C C . GLU B 1 277 ? 9.633 -2.539 8.234 1 97.19 277 GLU B C 1
ATOM 5879 O O . GLU B 1 277 ? 10.078 -1.446 8.586 1 97.19 277 GLU B O 1
ATOM 5884 N N . GLU B 1 278 ? 8.453 -2.656 7.688 1 97.62 278 GLU B N 1
ATOM 5885 C CA . GLU B 1 278 ? 7.562 -1.516 7.488 1 97.62 278 GLU B CA 1
ATOM 5886 C C . GLU B 1 278 ? 7.215 -0.85 8.82 1 97.62 278 GLU B C 1
ATOM 5888 O O . GLU B 1 278 ? 7.188 0.379 8.914 1 97.62 278 GLU B O 1
ATOM 5893 N N . ILE B 1 279 ? 6.918 -1.647 9.852 1 98.38 279 ILE B N 1
ATOM 5894 C CA . ILE B 1 279 ? 6.598 -1.136 11.18 1 98.38 279 ILE B CA 1
ATOM 5895 C C . ILE B 1 279 ? 7.828 -0.461 11.781 1 98.38 279 ILE B C 1
ATOM 5897 O O . ILE B 1 279 ? 7.742 0.658 12.297 1 98.38 279 ILE B O 1
ATOM 5901 N N . ALA B 1 280 ? 8.969 -1.163 11.664 1 98.25 280 ALA B N 1
ATOM 5902 C CA . ALA B 1 280 ? 10.227 -0.622 12.18 1 98.25 280 ALA B CA 1
ATOM 5903 C C . ALA B 1 280 ? 10.555 0.716 11.531 1 98.25 280 ALA B C 1
ATOM 5905 O O . ALA B 1 280 ? 10.93 1.674 12.211 1 98.25 280 ALA B O 1
ATOM 5906 N N . SER B 1 281 ? 10.438 0.739 10.266 1 97.56 281 SER B N 1
ATOM 5907 C CA . SER B 1 281 ? 10.727 1.946 9.5 1 97.56 281 SER B CA 1
ATOM 5908 C C . SER B 1 281 ? 9.844 3.107 9.938 1 97.56 281 SER B C 1
ATOM 5910 O O . SER B 1 281 ? 10.328 4.223 10.141 1 97.56 281 SER B O 1
ATOM 5912 N N . ARG B 1 282 ? 8.547 2.883 10.086 1 97.12 282 ARG B N 1
ATOM 5913 C CA . ARG B 1 282 ? 7.609 3.943 10.445 1 97.12 282 ARG B CA 1
ATOM 5914 C C . ARG B 1 282 ? 7.859 4.43 11.867 1 97.12 282 ARG B C 1
ATOM 5916 O O . ARG B 1 282 ? 7.785 5.633 12.141 1 97.12 282 ARG B O 1
ATOM 5923 N N . LEU B 1 283 ? 8.125 3.48 12.789 1 98 283 LEU B N 1
ATOM 5924 C CA . LEU B 1 283 ? 8.406 3.865 14.172 1 98 283 LEU B CA 1
ATOM 5925 C C . LEU B 1 283 ? 9.625 4.789 14.234 1 98 283 LEU B C 1
ATOM 5927 O O . LEU B 1 283 ? 9.586 5.812 14.922 1 98 283 LEU B O 1
ATOM 5931 N N . LEU B 1 284 ? 10.656 4.418 13.539 1 97.75 284 LEU B N 1
ATOM 5932 C CA . LEU B 1 284 ? 11.867 5.242 13.539 1 97.75 284 LEU B CA 1
ATOM 5933 C C . LEU B 1 284 ? 11.609 6.586 12.867 1 97.75 284 LEU B C 1
ATOM 5935 O O . LEU B 1 284 ? 12.023 7.629 13.383 1 97.75 284 LEU B O 1
ATOM 5939 N N . LEU B 1 285 ? 10.922 6.559 11.789 1 96.94 285 LEU B N 1
ATOM 5940 C CA . LEU B 1 285 ? 10.609 7.766 11.031 1 96.94 285 LEU B CA 1
ATOM 5941 C C . LEU B 1 285 ? 9.789 8.742 11.867 1 96.94 285 LEU B C 1
ATOM 5943 O O . LEU B 1 285 ? 10.125 9.922 11.953 1 96.94 285 LEU B O 1
ATOM 5947 N N . LEU B 1 286 ? 8.75 8.266 12.453 1 96.38 286 LEU B N 1
ATOM 5948 C CA . LEU B 1 286 ? 7.855 9.102 13.242 1 96.38 286 LEU B CA 1
ATOM 5949 C C . LEU B 1 286 ? 8.555 9.617 14.492 1 96.38 286 LEU B C 1
ATOM 5951 O O . LEU B 1 286 ? 8.289 10.734 14.945 1 96.38 286 LEU B O 1
ATOM 5955 N N . SER B 1 287 ? 9.445 8.797 15.047 1 97.5 287 SER B N 1
ATOM 5956 C CA . SER B 1 287 ? 10.258 9.242 16.172 1 97.5 287 SER B CA 1
ATOM 5957 C C . SER B 1 287 ? 11.141 10.422 15.789 1 97.5 287 SER B C 1
ATOM 5959 O O . SER B 1 287 ? 11.234 11.406 16.531 1 97.5 287 SER B O 1
ATOM 5961 N N . LEU B 1 288 ? 11.742 10.312 14.625 1 97.12 288 LEU B N 1
ATOM 5962 C CA . LEU B 1 288 ? 12.602 11.383 14.141 1 97.12 288 LEU B CA 1
ATOM 5963 C C . LEU B 1 288 ? 11.797 12.656 13.891 1 97.12 288 LEU B C 1
ATOM 5965 O O . LEU B 1 288 ? 12.242 13.758 14.219 1 97.12 288 LEU B O 1
ATOM 5969 N N . MET B 1 289 ? 10.672 12.508 13.344 1 95.31 289 MET B N 1
ATOM 5970 C CA . MET B 1 289 ? 9.812 13.648 13.07 1 95.31 289 MET B CA 1
ATOM 5971 C C . MET B 1 289 ? 9.383 14.328 14.359 1 95.31 289 MET B C 1
ATOM 5973 O O . MET B 1 289 ? 9.477 15.555 14.492 1 95.31 289 MET B O 1
ATOM 5977 N N . ALA B 1 290 ? 8.922 13.531 15.312 1 94.56 290 ALA B N 1
ATOM 5978 C CA . ALA B 1 290 ? 8.469 14.07 16.594 1 94.56 290 ALA B CA 1
ATOM 5979 C C . ALA B 1 290 ? 9.609 14.766 17.328 1 94.56 290 ALA B C 1
ATOM 5981 O O . ALA B 1 290 ? 9.445 15.875 17.844 1 94.56 290 ALA B O 1
ATOM 5982 N N . MET B 1 291 ? 10.719 14.148 17.312 1 94.88 291 MET B N 1
ATOM 5983 C CA . MET B 1 291 ? 11.883 14.656 18.031 1 94.88 291 MET B CA 1
ATOM 5984 C C . MET B 1 291 ? 12.484 15.859 17.297 1 94.88 291 MET B C 1
ATOM 5986 O O . MET B 1 291 ? 12.961 16.797 17.938 1 94.88 291 MET B O 1
ATOM 5990 N N . GLY B 1 292 ? 12.469 15.773 16.031 1 92.81 292 GLY B N 1
ATOM 5991 C CA . GLY B 1 292 ? 13.07 16.844 15.234 1 92.81 292 GLY B CA 1
ATOM 5992 C C . GLY B 1 292 ? 12.156 18.031 15.055 1 92.81 292 GLY B C 1
ATOM 5993 O O . GLY B 1 292 ? 12.594 19.094 14.578 1 92.81 292 GLY B O 1
ATOM 5994 N N . GLY B 1 293 ? 10.953 17.891 15.406 1 85.56 293 GLY B N 1
ATOM 5995 C CA . GLY B 1 293 ? 9.984 18.969 15.297 1 85.56 293 GLY B CA 1
ATOM 5996 C C . GLY B 1 293 ? 9.594 19.281 13.859 1 85.56 293 GLY B C 1
ATOM 5997 O O . GLY B 1 293 ? 9.414 20.438 13.5 1 85.56 293 GLY B O 1
ATOM 5998 N N . LYS B 1 294 ? 9.625 18.328 13.031 1 82.31 294 LYS B N 1
ATOM 5999 C CA . LYS B 1 294 ? 9.297 18.5 11.617 1 82.31 294 LYS B CA 1
ATOM 6000 C C . LYS B 1 294 ? 8.07 17.688 11.234 1 82.31 294 LYS B C 1
ATOM 6002 O O . LYS B 1 294 ? 7.898 16.562 11.688 1 82.31 294 LYS B O 1
ATOM 6007 N N . ASP B 1 295 ? 7.238 18.312 10.375 1 78.06 295 ASP B N 1
ATOM 6008 C CA . ASP B 1 295 ? 5.996 17.641 9.984 1 78.06 295 ASP B CA 1
ATOM 6009 C C . ASP B 1 295 ? 6.188 16.828 8.703 1 78.06 295 ASP B C 1
ATOM 6011 O O . ASP B 1 295 ? 5.332 16.016 8.344 1 78.06 295 ASP B O 1
ATOM 6015 N N . HIS B 1 296 ? 7.312 17.062 8.094 1 83.88 296 HIS B N 1
ATOM 6016 C CA . HIS B 1 296 ? 7.598 16.312 6.879 1 83.88 296 HIS B CA 1
ATOM 6017 C C . HIS B 1 296 ? 8.586 15.18 7.148 1 83.88 296 HIS B C 1
ATOM 6019 O O . HIS B 1 296 ? 9.359 15.242 8.109 1 83.88 296 HIS B O 1
ATOM 6025 N N . LYS B 1 297 ? 8.578 14.227 6.348 1 89.31 297 LYS B N 1
ATOM 6026 C CA . LYS B 1 297 ? 9.453 13.07 6.492 1 89.31 297 LYS B CA 1
ATOM 6027 C C . LYS B 1 297 ? 10.875 13.391 6.039 1 89.31 297 LYS B C 1
ATOM 6029 O O . LYS B 1 297 ? 11.07 14.227 5.152 1 89.31 297 LYS B O 1
ATOM 6034 N N . PRO B 1 298 ? 11.875 12.805 6.73 1 91.81 298 PRO B N 1
ATOM 6035 C CA . PRO B 1 298 ? 13.234 12.938 6.191 1 91.81 298 PRO B CA 1
ATOM 6036 C C . PRO B 1 298 ? 13.383 12.312 4.805 1 91.81 298 PRO B C 1
ATOM 6038 O O . PRO B 1 298 ? 12.57 11.477 4.414 1 91.81 298 PRO B O 1
ATOM 6041 N N . ARG B 1 299 ? 14.344 12.773 4.137 1 87.75 299 ARG B N 1
ATOM 6042 C CA . ARG B 1 299 ? 14.633 12.211 2.824 1 87.75 299 ARG B CA 1
ATOM 6043 C C . ARG B 1 299 ? 14.938 10.719 2.926 1 87.75 299 ARG B C 1
ATOM 6045 O O . ARG B 1 299 ? 15.68 10.297 3.816 1 87.75 299 ARG B O 1
ATOM 6052 N N . TYR B 1 300 ? 14.453 10.07 2.012 1 85.88 300 TYR B N 1
ATOM 6053 C CA . TYR B 1 300 ? 14.602 8.617 1.976 1 85.88 300 TYR B CA 1
ATOM 6054 C C . TYR B 1 300 ? 16.062 8.219 1.911 1 85.88 300 TYR B C 1
ATOM 6056 O O . TYR B 1 300 ? 16.5 7.289 2.598 1 85.88 300 TYR B O 1
ATOM 6064 N N . SER B 1 301 ? 16.844 8.891 1.083 1 87.25 301 SER B N 1
ATOM 6065 C CA . SER B 1 301 ? 18.25 8.562 0.847 1 87.25 301 SER B CA 1
ATOM 6066 C C . SER B 1 301 ? 19.078 8.703 2.121 1 87.25 301 SER B C 1
ATOM 6068 O O . SER B 1 301 ? 20.062 8.008 2.305 1 87.25 301 SER B O 1
ATOM 6070 N N . ALA B 1 302 ? 18.641 9.594 2.994 1 92.31 302 ALA B N 1
ATOM 6071 C CA . ALA B 1 302 ? 19.359 9.805 4.254 1 92.31 302 ALA B CA 1
ATOM 6072 C C . ALA B 1 302 ? 18.844 8.859 5.34 1 92.31 302 ALA B C 1
ATOM 6074 O O . ALA B 1 302 ? 19.609 8.383 6.168 1 92.31 302 ALA B O 1
ATOM 6075 N N . PHE B 1 303 ? 17.641 8.539 5.316 1 95.56 303 PHE B N 1
ATOM 6076 C CA . PHE B 1 303 ? 16.953 7.762 6.344 1 95.56 303 PHE B CA 1
ATOM 6077 C C . PHE B 1 303 ? 17.25 6.277 6.184 1 95.56 303 PHE B C 1
ATOM 6079 O O . PHE B 1 303 ? 17.562 5.59 7.16 1 95.56 303 PHE B O 1
ATOM 6086 N N . TRP B 1 304 ? 17.188 5.746 5.027 1 92 304 TRP B N 1
ATOM 6087 C CA . TRP B 1 304 ? 17.172 4.312 4.773 1 92 304 TRP B CA 1
ATOM 6088 C C . TRP B 1 304 ? 18.484 3.662 5.207 1 92 304 TRP B C 1
ATOM 6090 O O . TRP B 1 304 ? 18.469 2.594 5.824 1 92 304 TRP B O 1
ATOM 6100 N N . PRO B 1 305 ? 19.625 4.312 4.91 1 92.25 305 PRO B N 1
ATOM 6101 C CA . PRO B 1 305 ? 20.875 3.711 5.387 1 92.25 305 PRO B CA 1
ATOM 6102 C C . PRO B 1 305 ? 20.906 3.566 6.906 1 92.25 305 PRO B C 1
ATOM 6104 O O . PRO B 1 305 ? 21.453 2.582 7.422 1 92.25 305 PRO B O 1
ATOM 6107 N N . ILE B 1 306 ? 20.375 4.465 7.605 1 93.75 306 ILE B N 1
ATOM 6108 C CA . ILE B 1 306 ? 20.344 4.418 9.062 1 93.75 306 ILE B CA 1
ATOM 6109 C C . ILE B 1 306 ? 19.469 3.262 9.523 1 93.75 306 ILE B C 1
ATOM 6111 O O . ILE B 1 306 ? 19.859 2.467 10.375 1 93.75 306 ILE B O 1
ATOM 6115 N N . LEU B 1 307 ? 18.297 3.145 8.945 1 94.81 307 LEU B N 1
ATOM 6116 C CA . LEU B 1 307 ? 17.391 2.057 9.281 1 94.81 307 LEU B CA 1
ATOM 6117 C C . LEU B 1 307 ? 18.031 0.702 9.016 1 94.81 307 LEU B C 1
ATOM 6119 O O . LEU B 1 307 ? 17.969 -0.195 9.859 1 94.81 307 LEU B O 1
ATOM 6123 N N . THR B 1 308 ? 18.609 0.569 7.859 1 93.12 308 THR B N 1
ATOM 6124 C CA . THR B 1 308 ? 19.219 -0.694 7.465 1 93.12 308 THR B CA 1
ATOM 6125 C C . THR B 1 308 ? 20.328 -1.091 8.445 1 93.12 308 THR B C 1
ATOM 6127 O O . THR B 1 308 ? 20.422 -2.252 8.844 1 93.12 308 THR B O 1
ATOM 6130 N N . LYS B 1 309 ? 21.109 -0.151 8.797 1 92 309 LYS B N 1
ATOM 6131 C CA . LYS B 1 309 ? 22.188 -0.422 9.742 1 92 309 LYS B CA 1
ATOM 6132 C C . LYS B 1 309 ? 21.641 -0.862 11.094 1 92 309 LYS B C 1
ATOM 6134 O O . LYS B 1 309 ? 22.172 -1.789 11.711 1 92 309 LYS B O 1
ATOM 6139 N N . ILE B 1 310 ? 20.656 -0.241 11.547 1 93.12 310 ILE B N 1
ATOM 6140 C CA . ILE B 1 310 ? 20.031 -0.571 12.828 1 93.12 310 ILE B CA 1
ATOM 6141 C C . ILE B 1 310 ? 19.453 -1.981 12.781 1 93.12 310 ILE B C 1
ATOM 6143 O O . ILE B 1 310 ? 19.672 -2.783 13.688 1 93.12 310 ILE B O 1
ATOM 6147 N N . LEU B 1 311 ? 18.797 -2.311 11.695 1 93.75 311 LEU B N 1
ATOM 6148 C CA . LEU B 1 311 ? 18.109 -3.586 11.578 1 93.75 311 LEU B CA 1
ATOM 6149 C C . LEU B 1 311 ? 19.094 -4.73 11.383 1 93.75 311 LEU B C 1
ATOM 6151 O O . LEU B 1 311 ? 18.828 -5.863 11.789 1 93.75 311 LEU B O 1
ATOM 6155 N N . GLN B 1 312 ? 20.188 -4.434 10.797 1 90.38 312 GLN B N 1
ATOM 6156 C CA . GLN B 1 312 ? 21.188 -5.469 10.539 1 90.38 312 GLN B CA 1
ATOM 6157 C C . GLN B 1 312 ? 22.141 -5.629 11.727 1 90.38 312 GLN B C 1
ATOM 6159 O O . GLN B 1 312 ? 22.969 -6.543 11.75 1 90.38 312 GLN B O 1
ATOM 6164 N N . GLY B 1 313 ? 22.031 -4.805 12.672 1 83.31 313 GLY B N 1
ATOM 6165 C CA . GLY B 1 313 ? 22.891 -4.895 13.852 1 83.31 313 GLY B CA 1
ATOM 6166 C C . GLY B 1 313 ? 24.344 -4.566 13.562 1 83.31 313 GLY B C 1
ATOM 6167 O O . GLY B 1 313 ? 25.234 -5.082 14.227 1 83.31 313 GLY B O 1
ATOM 6168 N N . GLN B 1 314 ? 24.594 -3.762 12.594 1 80.5 314 GLN B N 1
ATOM 6169 C CA . GLN B 1 314 ? 25.938 -3.389 12.203 1 80.5 314 GLN B CA 1
ATOM 6170 C C . GLN B 1 314 ? 26.5 -2.295 13.117 1 80.5 314 GLN B C 1
ATOM 6172 O O . GLN B 1 314 ? 25.75 -1.704 13.906 1 80.5 314 GLN B O 1
ATOM 6177 N N . ASP B 1 315 ? 27.812 -2.104 12.914 1 82.88 315 ASP B N 1
ATOM 6178 C CA . ASP B 1 315 ? 28.422 -0.977 13.609 1 82.88 315 ASP B CA 1
ATOM 6179 C C . ASP B 1 315 ? 27.781 0.344 13.18 1 82.88 315 ASP B C 1
ATOM 6181 O O . ASP B 1 315 ? 27.453 0.529 12.008 1 82.88 315 ASP B O 1
ATOM 6185 N N . PHE B 1 316 ? 27.562 1.075 14.211 1 86.12 316 PHE B N 1
ATOM 6186 C CA . PHE B 1 316 ? 26.812 2.295 13.961 1 86.12 316 PHE B CA 1
ATOM 6187 C C . PHE B 1 316 ? 27.531 3.51 14.531 1 86.12 316 PHE B C 1
ATOM 6189 O O . PHE B 1 316 ? 27.812 3.557 15.734 1 86.12 316 PHE B O 1
ATOM 6196 N N . THR B 1 317 ? 27.938 4.434 13.664 1 89.62 317 THR B N 1
ATOM 6197 C CA . THR B 1 317 ? 28.453 5.73 14.086 1 89.62 317 THR B CA 1
ATOM 6198 C C . THR B 1 317 ? 27.312 6.738 14.234 1 89.62 317 THR B C 1
ATOM 6200 O O . THR B 1 317 ? 26.391 6.766 13.414 1 89.62 317 THR B O 1
ATOM 6203 N N . PRO B 1 318 ? 27.453 7.449 15.375 1 92.06 318 PRO B N 1
ATOM 6204 C CA . PRO B 1 318 ? 26.375 8.438 15.555 1 92.06 318 PRO B CA 1
ATOM 6205 C C . PRO B 1 318 ? 26.188 9.328 14.336 1 92.06 318 PRO B C 1
ATOM 6207 O O . PRO B 1 318 ? 27.156 9.703 13.68 1 92.06 318 PRO B O 1
ATOM 6210 N N . ARG B 1 319 ? 24.953 9.602 14.055 1 93.38 319 ARG B N 1
ATOM 6211 C CA . ARG B 1 319 ? 24.594 10.375 12.867 1 93.38 319 ARG B CA 1
ATOM 6212 C C . ARG B 1 319 ? 23.484 11.367 13.172 1 93.38 319 ARG B C 1
ATOM 6214 O O . ARG B 1 319 ? 22.594 11.086 13.984 1 93.38 319 ARG B O 1
ATOM 6221 N N . THR B 1 320 ? 23.625 12.516 12.5 1 94.5 320 THR B N 1
ATOM 6222 C CA . THR B 1 320 ? 22.562 13.5 12.609 1 94.5 320 THR B CA 1
ATOM 6223 C C . THR B 1 320 ? 21.594 13.375 11.438 1 94.5 320 THR B C 1
ATOM 6225 O O . THR B 1 320 ? 22 13.109 10.305 1 94.5 320 THR B O 1
ATOM 6228 N N . LEU B 1 321 ? 20.359 13.438 11.773 1 95 321 LEU B N 1
ATOM 6229 C CA . LEU B 1 321 ? 19.312 13.359 10.758 1 95 321 LEU B CA 1
ATOM 6230 C C . LEU B 1 321 ? 18.047 14.07 11.227 1 95 321 LEU B C 1
ATOM 6232 O O . LEU B 1 321 ? 17.562 13.812 12.336 1 95 321 LEU B O 1
ATOM 6236 N N . HIS B 1 322 ? 17.547 14.922 10.422 1 95.94 322 HIS B N 1
ATOM 6237 C CA . HIS B 1 322 ? 16.234 15.531 10.609 1 95.94 322 HIS B CA 1
ATOM 6238 C C . HIS B 1 322 ? 16.141 16.25 11.945 1 95.94 322 HIS B C 1
ATOM 6240 O O . HIS B 1 322 ? 15.109 16.203 12.617 1 95.94 322 HIS B O 1
ATOM 6246 N N . GLY B 1 323 ? 17.203 16.844 12.398 1 94.56 323 GLY B N 1
ATOM 6247 C CA . GLY B 1 323 ? 17.25 17.625 13.625 1 94.56 323 GLY B CA 1
ATOM 6248 C C . GLY B 1 323 ? 17.484 16.781 14.867 1 94.56 323 GLY B C 1
ATOM 6249 O O . GLY B 1 323 ? 17.297 17.25 15.992 1 94.56 323 GLY B O 1
ATOM 6250 N N . CYS B 1 324 ? 17.875 15.594 14.641 1 96.81 324 CYS B N 1
ATOM 6251 C CA . CYS B 1 324 ? 18.125 14.641 15.719 1 96.81 324 CYS B CA 1
ATOM 6252 C C . CYS B 1 324 ? 19.516 14.016 15.57 1 96.81 324 CYS B C 1
ATOM 6254 O O . CYS B 1 324 ? 20.141 14.125 14.516 1 96.81 324 CYS B O 1
ATOM 6256 N N . LYS B 1 325 ? 19.969 13.547 16.625 1 96.25 325 LYS B N 1
ATOM 6257 C CA . LYS B 1 325 ? 21.172 12.703 16.641 1 96.25 325 LYS B CA 1
ATOM 6258 C C . LYS B 1 325 ? 20.828 11.281 17.062 1 96.25 325 LYS B C 1
ATOM 6260 O O . LYS B 1 325 ? 20.172 11.062 18.094 1 96.25 325 LYS B O 1
ATOM 6265 N N . VAL B 1 326 ? 21.203 10.344 16.203 1 96.44 326 VAL B N 1
ATOM 6266 C CA . VAL B 1 326 ? 20.984 8.93 16.484 1 96.44 326 VAL B CA 1
ATOM 6267 C C . VAL B 1 326 ? 22.312 8.273 16.906 1 96.44 326 VAL B C 1
ATOM 6269 O O . VAL B 1 326 ? 23.312 8.398 16.219 1 96.44 326 VAL B O 1
ATOM 6272 N N . ARG B 1 327 ? 22.266 7.566 18.016 1 94.12 327 ARG B N 1
ATOM 6273 C CA . ARG B 1 327 ? 23.484 6.945 18.516 1 94.12 327 ARG B CA 1
ATOM 6274 C C . ARG B 1 327 ? 23.203 5.559 19.078 1 94.12 327 ARG B C 1
ATOM 6276 O O . ARG B 1 327 ? 22.109 5.301 19.578 1 94.12 327 ARG B O 1
ATOM 6283 N N . LYS B 1 328 ? 24.156 4.781 18.953 1 94.19 328 LYS B N 1
ATOM 6284 C CA . LYS B 1 328 ? 24.094 3.463 19.578 1 94.19 328 LYS B CA 1
ATOM 6285 C C . LYS B 1 328 ? 24.578 3.516 21.016 1 94.19 328 LYS B C 1
ATOM 6287 O O . LYS B 1 328 ? 25.641 4.082 21.312 1 94.19 328 LYS B O 1
ATOM 6292 N N . GLU B 1 329 ? 23.828 2.924 21.875 1 91.69 329 GLU B N 1
ATOM 6293 C CA . GLU B 1 329 ? 24.156 2.904 23.297 1 91.69 329 GLU B CA 1
ATOM 6294 C C . GLU B 1 329 ? 24.922 1.634 23.672 1 91.69 329 GLU B C 1
ATOM 6296 O O . GLU B 1 329 ? 24.891 0.65 22.922 1 91.69 329 GLU B O 1
ATOM 6301 N N . PRO B 1 330 ? 25.594 1.644 24.781 1 89.12 330 PRO B N 1
ATOM 6302 C CA . PRO B 1 330 ? 26.375 0.483 25.203 1 89.12 330 PRO B CA 1
ATOM 6303 C C . PRO B 1 330 ? 25.531 -0.776 25.375 1 89.12 330 PRO B C 1
ATOM 6305 O O . PRO B 1 330 ? 26.031 -1.889 25.172 1 89.12 330 PRO B O 1
ATOM 6308 N N . ASP B 1 331 ? 24.312 -0.626 25.703 1 90.69 331 ASP B N 1
ATOM 6309 C CA . ASP B 1 331 ? 23.453 -1.784 25.922 1 90.69 331 ASP B CA 1
ATOM 6310 C C . ASP B 1 331 ? 22.953 -2.346 24.594 1 90.69 331 ASP B C 1
ATOM 6312 O O . ASP B 1 331 ? 22.203 -3.322 24.578 1 90.69 331 ASP B O 1
ATOM 6316 N N . GLY B 1 332 ? 23.266 -1.733 23.5 1 91.81 332 GLY B N 1
ATOM 6317 C CA . GLY B 1 332 ? 22.891 -2.232 22.188 1 91.81 332 GLY B CA 1
ATOM 6318 C C . GLY B 1 332 ? 21.703 -1.5 21.578 1 91.81 332 GLY B C 1
ATOM 6319 O O . GLY B 1 332 ? 21.453 -1.595 20.375 1 91.81 332 GLY B O 1
ATOM 6320 N N . ASN B 1 333 ? 21.031 -0.785 22.438 1 95.38 333 ASN B N 1
ATOM 6321 C CA . ASN B 1 333 ? 19.891 -0.002 21.969 1 95.38 333 ASN B CA 1
ATOM 6322 C C . ASN B 1 333 ? 20.344 1.304 21.312 1 95.38 333 ASN B C 1
ATOM 6324 O O . ASN B 1 333 ? 21.547 1.604 21.281 1 95.38 333 ASN B O 1
ATOM 6328 N N . PHE B 1 334 ? 19.422 1.942 20.734 1 96.38 334 PHE B N 1
ATOM 6329 C CA . PHE B 1 334 ? 19.734 3.217 20.094 1 96.38 334 PHE B CA 1
ATOM 6330 C C . PHE B 1 334 ? 18.984 4.355 20.766 1 96.38 334 PHE B C 1
ATOM 6332 O O . PHE B 1 334 ? 17.906 4.152 21.344 1 96.38 334 PHE B O 1
ATOM 6339 N N . SER B 1 335 ? 19.578 5.539 20.734 1 96.12 335 SER B N 1
ATOM 6340 C CA . SER B 1 335 ? 18.906 6.723 21.266 1 96.12 335 SER B CA 1
ATOM 6341 C C . SER B 1 335 ? 18.719 7.781 20.172 1 96.12 335 SER B C 1
ATOM 6343 O O . SER B 1 335 ? 19.578 7.969 19.328 1 96.12 335 SER B O 1
ATOM 6345 N N . ILE B 1 336 ? 17.594 8.375 20.172 1 97.56 336 ILE B N 1
ATOM 6346 C CA . ILE B 1 336 ? 17.297 9.539 19.344 1 97.56 336 ILE B CA 1
ATOM 6347 C C . ILE B 1 336 ? 17.203 10.789 20.219 1 97.56 336 ILE B C 1
ATOM 6349 O O . ILE B 1 336 ? 16.297 10.922 21.031 1 97.56 336 ILE B O 1
ATOM 6353 N N . VAL B 1 337 ? 18.141 11.648 20 1 96.5 337 VAL B N 1
ATOM 6354 C CA . VAL B 1 337 ? 18.266 12.844 20.828 1 96.5 337 VAL B CA 1
ATOM 6355 C C . VAL B 1 337 ? 18.109 14.094 19.953 1 96.5 337 VAL B C 1
ATOM 6357 O O . VAL B 1 337 ? 18.438 14.07 18.766 1 96.5 337 VAL B O 1
ATOM 6360 N N . ARG B 1 338 ? 17.562 15.086 20.578 1 95.94 338 ARG B N 1
ATOM 6361 C CA . ARG B 1 338 ? 17.375 16.359 19.875 1 95.94 338 ARG B CA 1
ATOM 6362 C C . ARG B 1 338 ? 18.703 17.047 19.641 1 95.94 338 ARG B C 1
ATOM 6364 O O . ARG B 1 338 ? 19.547 17.125 20.531 1 95.94 338 ARG B O 1
ATOM 6371 N N . GLU B 1 339 ? 18.906 17.516 18.422 1 94.44 339 GLU B N 1
ATOM 6372 C CA . GLU B 1 339 ? 20.125 18.266 18.109 1 94.44 339 GLU B CA 1
ATOM 6373 C C . GLU B 1 339 ? 20.094 19.672 18.688 1 94.44 339 GLU B C 1
ATOM 6375 O O . GLU B 1 339 ? 19.203 20.469 18.344 1 94.44 339 GLU B O 1
ATOM 6380 N N . LEU B 1 340 ? 21.109 20 19.406 1 91.81 340 LEU B N 1
ATOM 6381 C CA . LEU B 1 340 ? 21.172 21.281 20.109 1 91.81 340 LEU B CA 1
ATOM 6382 C C . LEU B 1 340 ? 21.141 22.438 19.109 1 91.81 340 LEU B C 1
ATOM 6384 O O . LEU B 1 340 ? 20.438 23.422 19.328 1 91.81 340 LEU B O 1
ATOM 6388 N N . ALA B 1 341 ? 21.828 22.312 17.984 1 89.44 341 ALA B N 1
ATOM 6389 C CA . ALA B 1 341 ? 21.984 23.391 17.016 1 89.44 341 ALA B CA 1
ATOM 6390 C C . ALA B 1 341 ? 20.656 23.75 16.359 1 89.44 341 ALA B C 1
ATOM 6392 O O . ALA B 1 341 ? 20.516 24.812 15.766 1 89.44 341 ALA B O 1
ATOM 6393 N N . ARG B 1 342 ? 19.641 22.875 16.516 1 89.56 342 ARG B N 1
ATOM 6394 C CA . ARG B 1 342 ? 18.375 23.062 15.805 1 89.56 342 ARG B CA 1
ATOM 6395 C C . ARG B 1 342 ? 17.297 23.578 16.75 1 89.56 342 ARG B C 1
ATOM 6397 O O . ARG B 1 342 ? 16.141 23.781 16.344 1 89.56 342 ARG B O 1
ATOM 6404 N N . ILE B 1 343 ? 17.625 23.688 18 1 90.19 343 ILE B N 1
ATOM 6405 C CA . ILE B 1 343 ? 16.672 24.234 18.984 1 90.19 343 ILE B CA 1
ATOM 6406 C C . ILE B 1 343 ? 16.656 25.75 18.891 1 90.19 343 ILE B C 1
ATOM 6408 O O . ILE B 1 343 ? 17.719 26.391 18.859 1 90.19 343 ILE B O 1
ATOM 6412 N N . GLU B 1 344 ? 15.352 26.219 18.703 1 76.5 344 GLU B N 1
ATOM 6413 C CA . GLU B 1 344 ? 15.242 27.672 18.734 1 76.5 344 GLU B CA 1
ATOM 6414 C C . GLU B 1 344 ? 15.742 28.234 20.062 1 76.5 344 GLU B C 1
ATOM 6416 O O . GLU B 1 344 ? 15.422 27.719 21.125 1 76.5 344 GLU B O 1
ATOM 6421 N N . THR B 1 345 ? 16.672 29.141 20.094 1 66.56 345 THR B N 1
ATOM 6422 C CA . THR B 1 345 ? 17.516 29.562 21.203 1 66.56 345 THR B CA 1
ATOM 6423 C C . THR B 1 345 ? 16.688 30.156 22.328 1 66.56 345 THR B C 1
ATOM 6425 O O . THR B 1 345 ? 16.859 29.812 23.5 1 66.56 345 THR B O 1
ATOM 6428 N N . LYS B 1 346 ? 15.852 31.203 22.141 1 77.25 346 LYS B N 1
ATOM 6429 C CA . LYS B 1 346 ? 15.312 31.953 23.281 1 77.25 346 LYS B CA 1
ATOM 6430 C C . LYS B 1 346 ? 13.812 32.188 23.109 1 77.25 346 LYS B C 1
ATOM 6432 O O . LYS B 1 346 ? 13.359 32.656 22.078 1 77.25 346 LYS B O 1
ATOM 6437 N N . ILE B 1 347 ? 13.094 31.5 24.047 1 81.94 347 ILE B N 1
ATOM 6438 C CA . ILE B 1 347 ? 11.672 31.828 24.094 1 81.94 347 ILE B CA 1
ATOM 6439 C C . ILE B 1 347 ? 11.367 32.656 25.328 1 81.94 347 ILE B C 1
ATOM 6441 O O . ILE B 1 347 ? 11.617 32.25 26.453 1 81.94 347 ILE B O 1
ATOM 6445 N N . GLY B 1 348 ? 10.891 33.812 25.062 1 81.56 348 GLY B N 1
ATOM 6446 C CA . GLY B 1 348 ? 10.57 34.719 26.156 1 81.56 348 GLY B CA 1
ATOM 6447 C C . GLY B 1 348 ? 9.367 34.281 26.969 1 81.56 348 GLY B C 1
ATOM 6448 O O . GLY B 1 348 ? 8.398 33.75 26.406 1 81.56 348 GLY B O 1
ATOM 6449 N N . VAL B 1 349 ? 9.57 34.406 28.266 1 77.75 349 VAL B N 1
ATOM 6450 C CA . VAL B 1 349 ? 8.477 34.062 29.172 1 77.75 349 VAL B CA 1
ATOM 6451 C C . VAL B 1 349 ? 7.633 35.312 29.453 1 77.75 349 VAL B C 1
ATOM 6453 O O . VAL B 1 349 ? 8.133 36.281 30.031 1 77.75 349 VAL B O 1
ATOM 6456 N N . LYS B 1 350 ? 6.449 35.344 28.828 1 69.19 350 LYS B N 1
ATOM 6457 C CA . LYS B 1 350 ? 5.578 36.5 29.031 1 69.19 350 LYS B CA 1
ATOM 6458 C C . LYS B 1 350 ? 4.762 36.344 30.312 1 69.19 350 LYS B C 1
ATOM 6460 O O . LYS B 1 350 ? 4.461 37.344 30.984 1 69.19 350 LYS B O 1
ATOM 6465 N N . THR B 1 351 ? 4.242 35.219 30.516 1 64.38 351 THR B N 1
ATOM 6466 C CA . THR B 1 351 ? 3.363 35 31.656 1 64.38 351 THR B CA 1
ATOM 6467 C C . THR B 1 351 ? 3.951 33.938 32.594 1 64.38 351 THR B C 1
ATOM 6469 O O . THR B 1 351 ? 4.504 32.938 32.156 1 64.38 351 THR B O 1
ATOM 6472 N N . ILE B 1 352 ? 3.789 34.344 33.844 1 66.12 352 ILE B N 1
ATOM 6473 C CA . ILE B 1 352 ? 4.176 33.438 34.906 1 66.12 352 ILE B CA 1
ATOM 6474 C C . ILE B 1 352 ? 2.986 32.562 35.281 1 66.12 352 ILE B C 1
ATOM 6476 O O . ILE B 1 352 ? 1.834 32.969 35.188 1 66.12 352 ILE B O 1
ATOM 6480 N N . ALA B 1 353 ? 3.137 31.266 35.438 1 68.06 353 ALA B N 1
ATOM 6481 C CA . ALA B 1 353 ? 2.17 30.312 35.969 1 68.06 353 ALA B CA 1
ATOM 6482 C C . ALA B 1 353 ? 1.435 29.578 34.875 1 68.06 353 ALA B C 1
ATOM 6484 O O . ALA B 1 353 ? 0.575 28.734 35.125 1 68.06 353 ALA B O 1
ATOM 6485 N N . GLU B 1 354 ? 1.679 30.016 33.625 1 79.19 354 GLU B N 1
ATOM 6486 C CA . GLU B 1 354 ? 1.046 29.25 32.562 1 79.19 354 GLU B CA 1
ATOM 6487 C C . GLU B 1 354 ? 2.004 28.219 31.969 1 79.19 354 GLU B C 1
ATOM 6489 O O . GLU B 1 354 ? 3.225 28.375 32.031 1 79.19 354 GLU B O 1
ATOM 6494 N N . THR B 1 355 ? 1.408 27.125 31.547 1 86.81 355 THR B N 1
ATOM 6495 C CA . THR B 1 355 ? 2.205 26.062 30.938 1 86.81 355 THR B CA 1
ATOM 6496 C C . THR B 1 355 ? 2.561 26.422 29.5 1 86.81 355 THR B C 1
ATOM 6498 O O . THR B 1 355 ? 1.688 26.812 28.719 1 86.81 355 THR B O 1
ATOM 6501 N N . ILE B 1 356 ? 3.791 26.438 29.219 1 85.94 356 ILE B N 1
ATOM 6502 C CA . ILE B 1 356 ? 4.289 26.75 27.875 1 85.94 356 ILE B CA 1
ATOM 6503 C C . ILE B 1 356 ? 4.898 25.5 27.25 1 85.94 356 ILE B C 1
ATOM 6505 O O . ILE B 1 356 ? 5.582 24.734 27.922 1 85.94 356 ILE B O 1
ATOM 6509 N N . GLN B 1 357 ? 4.574 25.297 26.016 1 88.75 357 GLN B N 1
ATOM 6510 C CA . GLN B 1 357 ? 5.23 24.219 25.281 1 88.75 357 GLN B CA 1
ATOM 6511 C C . GLN B 1 357 ? 6.574 24.688 24.719 1 88.75 357 GLN B C 1
ATOM 6513 O O . GLN B 1 357 ? 6.656 25.734 24.078 1 88.75 357 GLN B O 1
ATOM 6518 N N . TRP B 1 358 ? 7.59 23.969 25.047 1 90.19 358 TRP B N 1
ATOM 6519 C CA . TRP B 1 358 ? 8.93 24.328 24.609 1 90.19 358 TRP B CA 1
ATOM 6520 C C . TRP B 1 358 ? 9.531 23.219 23.734 1 90.19 358 TRP B C 1
ATOM 6522 O O . TRP B 1 358 ? 9.586 22.062 24.141 1 90.19 358 TRP B O 1
ATOM 6532 N N . ASP B 1 359 ? 9.938 23.531 22.531 1 91.44 359 ASP B N 1
ATOM 6533 C CA . ASP B 1 359 ? 10.633 22.688 21.578 1 91.44 359 ASP B CA 1
ATOM 6534 C C . ASP B 1 359 ? 9.812 21.453 21.219 1 91.44 359 ASP B C 1
ATOM 6536 O O . ASP B 1 359 ? 10.367 20.406 20.875 1 91.44 359 ASP B O 1
ATOM 6540 N N . ARG B 1 360 ? 8.586 21.391 21.453 1 89.69 360 ARG B N 1
ATOM 6541 C CA . ARG B 1 360 ? 7.633 20.328 21.156 1 89.69 360 ARG B CA 1
ATOM 6542 C C . ARG B 1 360 ? 7.906 19.094 22.016 1 89.69 360 ARG B C 1
ATOM 6544 O O . ARG B 1 360 ? 7.297 18.047 21.828 1 89.69 360 ARG B O 1
ATOM 6551 N N . ARG B 1 361 ? 8.812 19.266 22.922 1 93.62 361 ARG B N 1
ATOM 6552 C CA . ARG B 1 361 ? 9.164 18.094 23.734 1 93.62 361 ARG B CA 1
ATOM 6553 C C . ARG B 1 361 ? 8.656 18.25 25.156 1 93.62 361 ARG B C 1
ATOM 6555 O O . ARG B 1 361 ? 8.414 17.25 25.844 1 93.62 361 ARG B O 1
ATOM 6562 N N . PHE B 1 362 ? 8.562 19.547 25.562 1 92.75 362 PHE B N 1
ATOM 6563 C CA . PHE B 1 362 ? 8.281 19.719 26.984 1 92.75 362 PHE B CA 1
ATOM 6564 C C . PHE B 1 362 ? 7.152 20.719 27.203 1 92.75 362 PHE B C 1
ATOM 6566 O O . PHE B 1 362 ? 7.078 21.734 26.5 1 92.75 362 PHE B O 1
ATOM 6573 N N . ALA B 1 363 ? 6.27 20.375 28.094 1 92.5 363 ALA B N 1
ATOM 6574 C CA . ALA B 1 363 ? 5.355 21.344 28.703 1 92.5 363 ALA B CA 1
ATOM 6575 C C . ALA B 1 363 ? 5.906 21.859 30.031 1 92.5 363 ALA B C 1
ATOM 6577 O O . ALA B 1 363 ? 6.047 21.109 30.984 1 92.5 363 ALA B O 1
ATOM 6578 N N . ILE B 1 364 ? 6.23 23.141 30.047 1 89.06 364 ILE B N 1
ATOM 6579 C CA . ILE B 1 364 ? 6.969 23.719 31.172 1 89.06 364 ILE B CA 1
ATOM 6580 C C . ILE B 1 364 ? 6.09 24.734 31.891 1 89.06 364 ILE B C 1
ATOM 6582 O O . ILE B 1 364 ? 5.32 25.469 31.266 1 89.06 364 ILE B O 1
ATOM 6586 N N . LYS B 1 365 ? 6.195 24.703 33.125 1 87.19 365 LYS B N 1
ATOM 6587 C CA . LYS B 1 365 ? 5.539 25.688 34 1 87.19 365 LYS B CA 1
ATOM 6588 C C . LYS B 1 365 ? 6.559 26.484 34.781 1 87.19 365 LYS B C 1
ATOM 6590 O O . LYS B 1 365 ? 7.512 25.906 35.344 1 87.19 365 LYS B O 1
ATOM 6595 N N . ILE B 1 366 ? 6.395 27.75 34.75 1 83.19 366 ILE B N 1
ATOM 6596 C CA . ILE B 1 366 ? 7.266 28.641 35.5 1 83.19 366 ILE B CA 1
ATOM 6597 C C . ILE B 1 366 ? 6.504 29.188 36.719 1 83.19 366 ILE B C 1
ATOM 6599 O O . ILE B 1 366 ? 5.375 29.672 36.594 1 83.19 366 ILE B O 1
ATOM 6603 N N . MET B 1 367 ? 7.059 29 37.875 1 76.12 367 MET B N 1
ATOM 6604 C CA . MET B 1 367 ? 6.43 29.484 39.094 1 76.12 367 MET B CA 1
ATOM 6605 C C . MET B 1 367 ? 7.301 30.547 39.781 1 76.12 367 MET B C 1
ATOM 6607 O O . MET B 1 367 ? 8.523 30.422 39.812 1 76.12 367 MET B O 1
ATOM 6611 N N . CYS B 1 368 ? 6.711 31.688 39.938 1 67.56 368 CYS B N 1
ATOM 6612 C CA . CYS B 1 368 ? 7.406 32.719 40.719 1 67.56 368 CYS B CA 1
ATOM 6613 C C . CYS B 1 368 ? 6.844 32.812 42.125 1 67.56 368 CYS B C 1
ATOM 6615 O O . CYS B 1 368 ? 5.633 32.906 42.312 1 67.56 368 CYS B O 1
ATOM 6617 N N . THR B 1 369 ? 7.418 32.125 43.031 1 53.72 369 THR B N 1
ATOM 6618 C CA . THR B 1 369 ? 6.957 32.312 44.406 1 53.72 369 THR B CA 1
ATOM 6619 C C . THR B 1 369 ? 7.223 33.75 44.906 1 53.72 369 THR B C 1
ATOM 6621 O O . THR B 1 369 ? 8.352 34.25 44.812 1 53.72 369 THR B O 1
ATOM 6624 N N . HIS B 1 370 ? 6.387 34.625 44.531 1 47.19 370 HIS B N 1
ATOM 6625 C CA . HIS B 1 370 ? 6.52 35.844 45.312 1 47.19 370 HIS B CA 1
ATOM 6626 C C . HIS B 1 370 ? 6.668 35.562 46.781 1 47.19 370 HIS B C 1
ATOM 6628 O O . HIS B 1 370 ? 5.82 34.906 47.375 1 47.19 370 HIS B O 1
ATOM 6634 N N . ASN B 1 371 ? 7.707 35.125 47.219 1 40.75 371 ASN B N 1
ATOM 6635 C CA . ASN B 1 371 ? 7.773 35.25 48.656 1 40.75 371 ASN B CA 1
ATOM 6636 C C . ASN B 1 371 ? 7.246 36.625 49.125 1 40.75 371 ASN B C 1
ATOM 6638 O O . ASN B 1 371 ? 7.855 37.656 48.875 1 40.75 371 ASN B O 1
ATOM 6642 N N . ALA B 1 372 ? 6.008 36.812 49.094 1 35.62 372 ALA B N 1
ATOM 6643 C CA . ALA B 1 372 ? 5.395 37.844 49.906 1 35.62 372 ALA B CA 1
ATOM 6644 C C . ALA B 1 372 ? 6.109 38 51.25 1 35.62 372 ALA B C 1
ATOM 6646 O O . ALA B 1 372 ? 5.777 38.875 52.031 1 35.62 372 ALA B O 1
ATOM 6647 N N . SER B 1 373 ? 6.871 37.031 51.625 1 34.94 373 SER B N 1
ATOM 6648 C CA . SER B 1 373 ? 7.246 37.312 53 1 34.94 373 SER B CA 1
ATOM 6649 C C . SER B 1 373 ? 8.297 38.438 53.062 1 34.94 373 SER B C 1
ATOM 6651 O O . SER B 1 373 ? 8.789 38.75 54.156 1 34.94 373 SER B O 1
ATOM 6653 N N . ALA B 1 374 ? 9.156 38.812 52.188 1 35.75 374 ALA B N 1
ATOM 6654 C CA . ALA B 1 374 ? 9.914 40 52.562 1 35.75 374 ALA B CA 1
A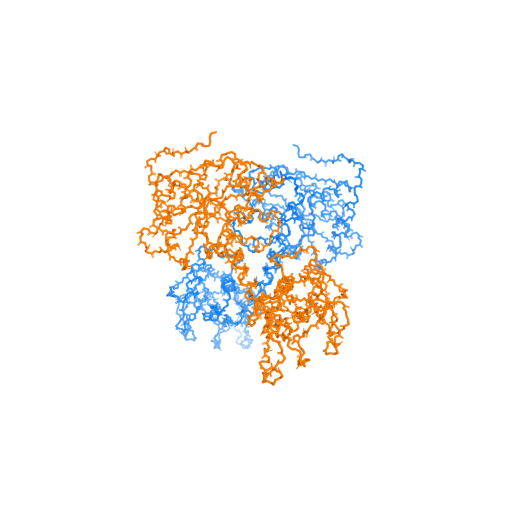TOM 6655 C C . ALA B 1 374 ? 9.047 41.25 52.531 1 35.75 374 ALA B C 1
ATOM 6657 O O . ALA B 1 374 ? 8.852 41.844 51.469 1 35.75 374 ALA B O 1
ATOM 6658 N N . ALA B 1 375 ? 7.801 41.625 53.469 1 33.94 375 ALA B N 1
ATOM 6659 C CA . ALA B 1 375 ? 6.746 41.906 54.438 1 33.94 375 ALA B CA 1
ATOM 6660 C C . ALA B 1 375 ? 7.09 43.094 55.312 1 33.94 375 ALA B C 1
ATOM 6662 O O . ALA B 1 375 ? 8.25 43.531 55.375 1 33.94 375 ALA B O 1
ATOM 6663 N N . GLU B 1 376 ? 7.172 43.062 56.812 1 30.7 376 GLU B N 1
ATOM 6664 C CA . GLU B 1 376 ? 6.922 44.094 57.812 1 30.7 376 GLU B CA 1
ATOM 6665 C C . GLU B 1 376 ? 8.039 45.156 57.812 1 30.7 376 GLU B C 1
ATOM 6667 O O . GLU B 1 376 ? 7.789 46.344 58.031 1 30.7 376 GLU B O 1
ATOM 6672 N N . THR B 1 377 ? 9.312 44.812 58.281 1 29.91 377 THR B N 1
ATOM 6673 C CA . THR B 1 377 ? 9.945 45.812 59.094 1 29.91 377 THR B CA 1
ATOM 6674 C C . THR B 1 377 ? 10.453 46.969 58.25 1 29.91 377 THR B C 1
ATOM 6676 O O . THR B 1 377 ? 10.328 48.125 58.656 1 29.91 377 THR B O 1
ATOM 6679 N N . THR B 1 378 ? 11.68 46.938 57.625 1 29.77 378 THR B N 1
ATOM 6680 C CA . THR B 1 378 ? 12.359 48.219 57.594 1 29.77 378 THR B CA 1
ATOM 6681 C C . THR B 1 378 ? 11.672 49.156 56.594 1 29.77 378 THR B C 1
ATOM 6683 O O . THR B 1 378 ? 11.273 48.719 55.5 1 29.77 378 THR B O 1
ATOM 6686 N N . SER B 1 379 ? 11 50.281 57 1 30.25 379 SER B N 1
ATOM 6687 C CA . SER B 1 379 ? 10.539 51.562 56.469 1 30.25 379 SER B CA 1
ATOM 6688 C C . SER B 1 379 ? 11.391 52 55.281 1 30.25 379 SER B C 1
ATOM 6690 O O . SER B 1 379 ? 11.492 53.219 55 1 30.25 379 SER B O 1
ATOM 6692 N N . CYS B 1 380 ? 12.375 51.188 54.844 1 26.28 380 CYS B N 1
ATOM 6693 C CA . CYS B 1 380 ? 13.156 52 53.906 1 26.28 380 CYS B CA 1
ATOM 6694 C C . CYS B 1 380 ? 12.25 52.625 52.844 1 26.28 380 CYS B C 1
ATOM 6696 O O . CYS B 1 380 ? 11.164 52.125 52.562 1 26.28 380 CYS B O 1
ATOM 6698 N N . SER B 1 381 ? 12.477 53.812 52.406 1 30.78 381 SER B N 1
ATOM 6699 C CA . SER B 1 381 ? 11.891 54.781 51.469 1 30.78 381 SER B CA 1
ATOM 6700 C C . SER B 1 381 ? 11.367 54.125 50.219 1 30.78 381 SER B C 1
ATOM 6702 O O . SER B 1 381 ? 11.891 53.094 49.781 1 30.78 381 SER B O 1
ATOM 6704 N N . ALA B 1 382 ? 10.094 54.281 49.906 1 34.31 382 ALA B N 1
ATOM 6705 C CA . ALA B 1 382 ? 9.156 54.125 48.781 1 34.31 382 ALA B CA 1
ATOM 6706 C C . ALA B 1 382 ? 9.898 54.062 47.469 1 34.31 382 ALA B C 1
ATOM 6708 O O . ALA B 1 382 ? 9.305 54.281 46.406 1 34.31 382 ALA B O 1
ATOM 6709 N N . LYS B 1 383 ? 11.242 54.156 47.531 1 36.53 383 LYS B N 1
ATOM 6710 C CA . LYS B 1 383 ? 11.641 54.469 46.156 1 36.53 383 LYS B CA 1
ATOM 6711 C C . LYS B 1 383 ? 11.234 53.344 45.188 1 36.53 383 LYS B C 1
ATOM 6713 O O . LYS B 1 383 ? 10.812 52.25 45.656 1 36.53 383 LYS B O 1
ATOM 6718 N N . HIS B 1 384 ? 12.008 53.156 44.031 1 31.64 384 HIS B N 1
ATOM 6719 C CA . HIS B 1 384 ? 11.664 52.625 42.719 1 31.64 384 HIS B CA 1
ATOM 6720 C C . HIS B 1 384 ? 11.469 51.094 42.781 1 31.64 384 HIS B C 1
ATOM 6722 O O . HIS B 1 384 ? 12.445 50.344 42.906 1 31.64 384 HIS B O 1
ATOM 6728 N N . ALA B 1 385 ? 10.523 50.625 43.531 1 35.06 385 ALA B N 1
ATOM 6729 C CA . ALA B 1 385 ? 10.227 49.188 43.406 1 35.06 385 ALA B CA 1
ATOM 6730 C C . ALA B 1 385 ? 10.211 48.75 41.969 1 35.06 385 ALA B C 1
ATOM 6732 O O . ALA B 1 385 ? 9.469 49.312 41.156 1 35.06 385 ALA B O 1
ATOM 6733 N N . PRO B 1 386 ? 11.367 48.219 41.469 1 34.03 386 PRO B N 1
ATOM 6734 C CA . PRO B 1 386 ? 11.219 47.844 40.062 1 34.03 386 PRO B CA 1
ATOM 6735 C C . PRO B 1 386 ? 9.875 47.188 39.781 1 34.03 386 PRO B C 1
ATOM 6737 O O . PRO B 1 386 ? 9.297 46.531 40.656 1 34.03 386 PRO B O 1
ATOM 6740 N N . ASN B 1 387 ? 8.906 47.875 39.094 1 34.56 387 ASN B N 1
ATOM 6741 C CA . ASN B 1 387 ? 7.664 47.344 38.562 1 34.56 387 ASN B CA 1
ATOM 6742 C C . ASN B 1 387 ? 7.77 45.812 38.312 1 34.56 387 ASN B C 1
ATOM 6744 O O . ASN B 1 387 ? 8.711 45.375 37.656 1 34.56 387 ASN B O 1
ATOM 6748 N N . PRO B 1 388 ? 7.227 45.031 39.188 1 40.59 388 PRO B N 1
ATOM 6749 C CA . PRO B 1 388 ? 7.137 43.594 38.875 1 40.59 388 PRO B CA 1
ATOM 6750 C C . PRO B 1 388 ? 7.176 43.312 37.375 1 40.59 388 PRO B C 1
ATOM 6752 O O . PRO B 1 388 ? 7.508 42.219 36.938 1 40.59 388 PRO B O 1
ATOM 6755 N N . SER B 1 389 ? 6.641 44.281 36.562 1 44.25 389 SER B N 1
ATOM 6756 C CA . SER B 1 389 ? 6.617 44.156 35.094 1 44.25 389 SER B CA 1
ATOM 6757 C C . SER B 1 389 ? 8.031 44.094 34.531 1 44.25 389 SER B C 1
ATOM 6759 O O . SER B 1 389 ? 8.258 43.5 33.469 1 44.25 389 SER B O 1
ATOM 6761 N N . GLU B 1 390 ? 8.992 44.75 35.094 1 46 390 GLU B N 1
ATOM 6762 C CA . GLU B 1 390 ? 10.352 44.875 34.562 1 46 390 GLU B CA 1
ATOM 6763 C C . GLU B 1 390 ? 11.164 43.594 34.875 1 46 390 GLU B C 1
ATOM 6765 O O . GLU B 1 390 ? 12.094 43.281 34.125 1 46 390 GLU B O 1
ATOM 6770 N N . GLU B 1 391 ? 11.039 43.031 36.031 1 47.22 391 GLU B N 1
ATOM 6771 C CA . GLU B 1 391 ? 11.82 41.844 36.406 1 47.22 391 GLU B CA 1
ATOM 6772 C C . GLU B 1 391 ? 11.492 40.656 35.531 1 47.22 391 GLU B C 1
ATOM 6774 O O . GLU B 1 391 ? 12.375 39.844 35.219 1 47.22 391 GLU B O 1
ATOM 6779 N N . THR B 1 392 ? 10.281 40.438 35.25 1 52.72 392 THR B N 1
ATOM 6780 C CA . THR B 1 392 ? 9.883 39.375 34.312 1 52.72 392 THR B CA 1
ATOM 6781 C C . THR B 1 392 ? 10.297 39.719 32.875 1 52.72 392 THR B C 1
ATOM 6783 O O . THR B 1 392 ? 10.172 38.906 31.969 1 52.72 392 THR B O 1
ATOM 6786 N N . GLN B 1 393 ? 10.641 41.031 32.688 1 57.31 393 GLN B N 1
ATOM 6787 C CA . GLN B 1 393 ? 10.828 41.562 31.344 1 57.31 393 GLN B CA 1
ATOM 6788 C C . GLN B 1 393 ? 12.086 41 30.688 1 57.31 393 GLN B C 1
ATOM 6790 O O . GLN B 1 393 ? 12.266 41.125 29.484 1 57.31 393 GLN B O 1
ATOM 6795 N N . ASN B 1 394 ? 12.617 39.75 31.188 1 75.81 394 ASN B N 1
ATOM 6796 C CA . ASN B 1 394 ? 13.766 39.281 30.422 1 75.81 394 ASN B CA 1
ATOM 6797 C C . ASN B 1 394 ? 14.031 37.781 30.672 1 75.81 394 ASN B C 1
ATOM 6799 O O . ASN B 1 394 ? 15.148 37.312 30.484 1 75.81 394 ASN B O 1
ATOM 6803 N N . LEU B 1 395 ? 13.008 37.219 31.344 1 81.62 395 LEU B N 1
ATOM 6804 C CA . LEU B 1 395 ? 13.172 35.781 31.547 1 81.62 395 LEU B CA 1
ATOM 6805 C C . LEU B 1 395 ? 12.922 35.031 30.234 1 81.62 395 LEU B C 1
ATOM 6807 O O . LEU B 1 395 ? 12.008 35.375 29.484 1 81.62 395 LEU B O 1
ATOM 6811 N N . TYR B 1 396 ? 13.797 34.062 29.984 1 87.12 396 TYR B N 1
ATOM 6812 C CA . TYR B 1 396 ? 13.594 33.25 28.781 1 87.12 396 TYR B CA 1
ATOM 6813 C C . TYR B 1 396 ? 14.008 31.812 29.031 1 87.12 396 TYR B C 1
ATOM 6815 O O . TYR B 1 396 ? 14.773 31.531 29.953 1 87.12 396 TYR B O 1
ATOM 6823 N N . ILE B 1 397 ? 13.414 31 28.375 1 89 397 ILE B N 1
ATOM 6824 C CA . ILE B 1 397 ? 13.773 29.594 28.391 1 89 397 ILE B CA 1
ATOM 6825 C C . ILE B 1 397 ? 14.727 29.281 27.25 1 89 397 ILE B C 1
ATOM 6827 O O . ILE B 1 397 ? 14.5 29.719 26.109 1 89 397 ILE B O 1
ATOM 6831 N N . THR B 1 398 ? 15.766 28.609 27.516 1 89.88 398 THR B N 1
ATOM 6832 C CA . THR B 1 398 ? 16.781 28.234 26.531 1 89.88 398 THR B CA 1
ATOM 6833 C C . THR B 1 398 ? 17.375 26.875 26.859 1 89.88 398 THR B C 1
ATOM 6835 O O . THR B 1 398 ? 17.156 26.344 27.969 1 89.88 398 THR B O 1
ATOM 6838 N N . PRO B 1 399 ? 17.922 26.25 25.875 1 91.88 399 PRO B N 1
ATOM 6839 C CA . PRO B 1 399 ? 18.625 25.016 26.219 1 91.88 399 PRO B CA 1
ATOM 6840 C C . PRO B 1 399 ? 19.844 25.25 27.109 1 91.88 399 PRO B C 1
ATOM 6842 O O . PRO B 1 399 ? 20.422 26.328 27.078 1 91.88 399 PRO B O 1
ATOM 6845 N N . LEU B 1 400 ? 20.188 24.266 27.906 1 87.75 400 LEU B N 1
ATOM 6846 C CA . LEU B 1 400 ? 21.344 24.344 28.797 1 87.75 400 LEU B CA 1
ATOM 6847 C C . LEU B 1 400 ? 22.609 24.688 28 1 87.75 400 LEU B C 1
ATOM 6849 O O . LEU B 1 400 ? 23.453 25.453 28.484 1 87.75 400 LEU B O 1
ATOM 6853 N N . GLY B 1 401 ? 22.656 24.109 26.75 1 88.25 401 GLY B N 1
ATOM 6854 C CA . GLY B 1 401 ? 23.797 24.422 25.906 1 88.25 401 GLY B CA 1
ATOM 6855 C C . GLY B 1 401 ? 25.047 23.625 26.25 1 88.25 401 GLY B C 1
ATOM 6856 O O . GLY B 1 401 ? 24.969 22.656 27.016 1 88.25 401 GLY B O 1
ATOM 6857 N N . ASN B 1 402 ? 26.219 23.969 25.641 1 84.38 402 ASN B N 1
ATOM 6858 C CA . ASN B 1 402 ? 27.438 23.172 25.719 1 84.38 402 ASN B CA 1
ATOM 6859 C C . ASN B 1 402 ? 28.281 23.562 26.938 1 84.38 402 ASN B C 1
ATOM 6861 O O . ASN B 1 402 ? 29.422 23.109 27.078 1 84.38 402 ASN B O 1
ATOM 6865 N N . GLY B 1 403 ? 27.75 24.328 27.766 1 79.5 403 GLY B N 1
ATOM 6866 C CA . GLY B 1 403 ? 28.5 24.734 28.938 1 79.5 403 GLY B CA 1
ATOM 6867 C C . GLY B 1 403 ? 28.656 23.625 29.969 1 79.5 403 GLY B C 1
ATOM 6868 O O . GLY B 1 403 ? 28.562 22.438 29.625 1 79.5 403 GLY B O 1
ATOM 6869 N N . SER B 1 404 ? 29.109 23.953 31.219 1 81.75 404 SER B N 1
ATOM 6870 C CA . SER B 1 404 ? 29.297 22.984 32.281 1 81.75 404 SER B CA 1
ATOM 6871 C C . SER B 1 404 ? 27.969 22.406 32.75 1 81.75 404 SER B C 1
ATOM 6873 O O . SER B 1 404 ? 26.984 23.125 32.875 1 81.75 404 SER B O 1
ATOM 6875 N N . LEU B 1 405 ? 27.984 21.172 32.875 1 85 405 LEU B N 1
ATOM 6876 C CA . LEU B 1 405 ? 26.797 20.469 33.344 1 85 405 LEU B CA 1
ATOM 6877 C C . LEU B 1 405 ? 26.656 20.562 34.844 1 85 405 LEU B C 1
ATOM 6879 O O . LEU B 1 405 ? 27.656 20.438 35.562 1 85 405 LEU B O 1
ATOM 6883 N N . PRO B 1 406 ? 25.531 20.859 35.281 1 80.81 406 PRO B N 1
ATOM 6884 C CA . PRO B 1 406 ? 25.328 20.781 36.719 1 80.81 406 PRO B CA 1
ATOM 6885 C C . PRO B 1 406 ? 25.547 19.375 37.281 1 80.81 406 PRO B C 1
ATOM 6887 O O . PRO B 1 406 ? 25.5 18.391 36.531 1 80.81 406 PRO B O 1
ATOM 6890 N N . GLU B 1 407 ? 25.781 19.25 38.531 1 80.12 407 GLU B N 1
ATOM 6891 C CA . GLU B 1 407 ? 26.156 18 39.188 1 80.12 407 GLU B CA 1
ATOM 6892 C C . GLU B 1 407 ? 25.094 16.922 38.969 1 80.12 407 GLU B C 1
ATOM 6894 O O . GLU B 1 407 ? 25.422 15.75 38.781 1 80.12 407 GLU B O 1
ATOM 6899 N N . HIS B 1 408 ? 23.875 17.297 38.969 1 78.75 408 HIS B N 1
ATOM 6900 C CA . HIS B 1 408 ? 22.797 16.328 38.906 1 78.75 408 HIS B CA 1
ATOM 6901 C C . HIS B 1 408 ? 22.594 15.797 37.5 1 78.75 408 HIS B C 1
ATOM 6903 O O . HIS B 1 408 ? 21.859 14.836 37.281 1 78.75 408 HIS B O 1
ATOM 6909 N N . LEU B 1 409 ? 23.25 16.359 36.5 1 83.25 409 LEU B N 1
ATOM 6910 C CA . LEU B 1 409 ? 23.078 15.938 35.125 1 83.25 409 LEU B CA 1
ATOM 6911 C C . LEU B 1 409 ? 24.359 15.32 34.562 1 83.25 409 LEU B C 1
ATOM 6913 O O . LEU B 1 409 ? 24.422 14.969 33.375 1 83.25 409 LEU B O 1
ATOM 6917 N N . VAL B 1 410 ? 25.344 15.133 35.406 1 81.25 410 VAL B N 1
ATOM 6918 C CA . VAL B 1 410 ? 26.641 14.633 34.969 1 81.25 410 VAL B CA 1
ATOM 6919 C C . VAL B 1 410 ? 26.5 13.18 34.531 1 81.25 410 VAL B C 1
ATOM 6921 O O . VAL B 1 410 ? 27.25 12.719 33.656 1 81.25 410 VAL B O 1
ATOM 6924 N N . HIS B 1 411 ? 25.469 12.469 35 1 83 411 HIS B N 1
ATOM 6925 C CA . HIS B 1 411 ? 25.297 11.055 34.656 1 83 411 HIS B CA 1
ATOM 6926 C C . HIS B 1 411 ? 24.484 10.883 33.375 1 83 411 HIS B C 1
ATOM 6928 O O . HIS B 1 411 ? 24.344 9.766 32.875 1 83 411 HIS B O 1
ATOM 6934 N N . VAL B 1 412 ? 24 11.984 32.938 1 85.5 412 VAL B N 1
ATOM 6935 C CA . VAL B 1 412 ? 23.188 11.961 31.734 1 85.5 412 VAL B CA 1
ATOM 6936 C C . VAL B 1 412 ? 24.062 12.18 30.5 1 85.5 412 VAL B C 1
ATOM 6938 O O . VAL B 1 412 ? 25.078 12.852 30.562 1 85.5 412 VAL B O 1
ATOM 6941 N N . ASN B 1 413 ? 23.688 11.516 29.438 1 87.94 413 ASN B N 1
ATOM 6942 C CA . ASN B 1 413 ? 24.375 11.75 28.172 1 87.94 413 ASN B CA 1
ATOM 6943 C C . ASN B 1 413 ? 24.469 13.242 27.859 1 87.94 413 ASN B C 1
ATOM 6945 O O . ASN B 1 413 ? 23.469 13.969 27.984 1 87.94 413 ASN B O 1
ATOM 6949 N N . ARG B 1 414 ? 25.594 13.664 27.453 1 89.44 414 ARG B N 1
ATOM 6950 C CA . ARG B 1 414 ? 25.859 15.086 27.266 1 89.44 414 ARG B CA 1
ATOM 6951 C C . ARG B 1 414 ? 24.906 15.68 26.219 1 89.44 414 ARG B C 1
ATOM 6953 O O . ARG B 1 414 ? 24.406 16.797 26.406 1 89.44 414 ARG B O 1
ATOM 6960 N N . ASP B 1 415 ? 24.703 14.938 25.125 1 91.75 415 ASP B N 1
ATOM 6961 C CA . ASP B 1 415 ? 23.812 15.445 24.078 1 91.75 415 ASP B CA 1
ATOM 6962 C C . ASP B 1 415 ? 22.406 15.672 24.625 1 91.75 415 ASP B C 1
ATOM 6964 O O . ASP B 1 415 ? 21.734 16.625 24.234 1 91.75 415 ASP B O 1
ATOM 6968 N N . VAL B 1 416 ? 22.016 14.82 25.484 1 92.81 416 VAL B N 1
ATOM 6969 C CA . VAL B 1 416 ? 20.688 14.922 26.094 1 92.81 416 VAL B CA 1
ATOM 6970 C C . VAL B 1 416 ? 20.641 16.109 27.047 1 92.81 416 VAL B C 1
ATOM 6972 O O . VAL B 1 416 ? 19.75 16.953 26.953 1 92.81 416 VAL B O 1
ATOM 6975 N N . ALA B 1 417 ? 21.609 16.203 27.891 1 91.56 417 ALA B N 1
ATOM 6976 C CA . ALA B 1 417 ? 21.656 17.25 28.922 1 91.56 417 ALA B CA 1
ATOM 6977 C C . ALA B 1 417 ? 21.703 18.641 28.281 1 91.56 417 ALA B C 1
ATOM 6979 O O . ALA B 1 417 ? 20.984 19.547 28.719 1 91.56 417 ALA B O 1
ATOM 6980 N N . CYS B 1 418 ? 22.469 18.781 27.281 1 91.94 418 CYS B N 1
ATOM 6981 C CA . CYS B 1 418 ? 22.672 20.078 26.641 1 91.94 418 CYS B CA 1
ATOM 6982 C C . CYS B 1 418 ? 21.391 20.578 25.984 1 91.94 418 CYS B C 1
ATOM 6984 O O . CYS B 1 418 ? 21.203 21.781 25.828 1 91.94 418 CYS B O 1
ATOM 6986 N N . SER B 1 419 ? 20.516 19.672 25.672 1 92.62 419 SER B N 1
ATOM 6987 C CA . SER B 1 419 ? 19.312 20.047 24.938 1 92.62 419 SER B CA 1
ATOM 6988 C C . SER B 1 419 ? 18.141 20.25 25.891 1 92.62 419 SER B C 1
ATOM 6990 O O . SER B 1 419 ? 17.031 20.562 25.453 1 92.62 419 SER B O 1
ATOM 6992 N N . LEU B 1 420 ? 18.312 20.141 27.188 1 91.69 420 LEU B N 1
ATOM 6993 C CA . LEU B 1 420 ? 17.25 20.312 28.172 1 91.69 420 LEU B CA 1
ATOM 6994 C C . LEU B 1 420 ? 16.969 21.797 28.406 1 91.69 420 LEU B C 1
ATOM 6996 O O . LEU B 1 420 ? 17.859 22.641 28.312 1 91.69 420 LEU B O 1
ATOM 7000 N N . PRO B 1 421 ? 15.672 22.125 28.688 1 90.88 421 PRO B N 1
ATOM 7001 C CA . PRO B 1 421 ? 15.312 23.531 28.922 1 90.88 421 PRO B CA 1
ATOM 7002 C C . PRO B 1 421 ? 15.805 24.031 30.281 1 90.88 421 PRO B C 1
ATOM 7004 O O . PRO B 1 421 ? 15.789 23.281 31.266 1 90.88 421 PRO B O 1
ATOM 7007 N N . VAL B 1 422 ? 16.203 25.297 30.297 1 88.19 422 VAL B N 1
ATOM 7008 C CA . VAL B 1 422 ? 16.562 26 31.531 1 88.19 422 VAL B CA 1
ATOM 7009 C C . VAL B 1 422 ? 15.945 27.391 31.531 1 88.19 422 VAL B C 1
ATOM 7011 O O . VAL B 1 422 ? 15.648 27.953 30.469 1 88.19 422 VAL B O 1
ATOM 7014 N N . LEU B 1 423 ? 15.664 27.812 32.656 1 86.69 423 LEU B N 1
ATOM 7015 C CA . LEU B 1 423 ? 15.227 29.203 32.812 1 86.69 423 LEU B CA 1
ATOM 7016 C C . LEU B 1 423 ? 16.422 30.125 33.031 1 86.69 423 LEU B C 1
ATOM 7018 O O . LEU B 1 423 ? 17.281 29.875 33.875 1 86.69 423 LEU B O 1
ATOM 7022 N N . ALA B 1 424 ? 16.469 31.141 32.188 1 84.44 424 ALA B N 1
ATOM 7023 C CA . ALA B 1 424 ? 17.641 32 32.25 1 84.44 424 ALA B CA 1
ATOM 7024 C C . ALA B 1 424 ? 17.219 33.469 32.25 1 84.44 424 ALA B C 1
ATOM 7026 O O . ALA B 1 424 ? 16.094 33.812 31.875 1 84.44 424 ALA B O 1
ATOM 7027 N N . HIS B 1 425 ? 17.984 34.25 32.844 1 82.19 425 HIS B N 1
ATOM 7028 C CA . HIS B 1 425 ? 17.922 35.688 32.812 1 82.19 425 HIS B CA 1
ATOM 7029 C C . HIS B 1 425 ? 19.266 36.312 32.406 1 82.19 425 HIS B C 1
ATOM 7031 O O . HIS B 1 425 ? 20.281 36.062 33.062 1 82.19 425 HIS B O 1
ATOM 7037 N N . GLY B 1 426 ? 19.203 37.031 31.359 1 78.44 426 GLY B N 1
ATOM 7038 C CA . GLY B 1 426 ? 20.5 37.438 30.844 1 78.44 426 GLY B CA 1
ATOM 7039 C C . GLY B 1 426 ? 21.391 36.281 30.453 1 78.44 426 GLY B C 1
ATOM 7040 O O . GLY B 1 426 ? 21 35.438 29.656 1 78.44 426 GLY B O 1
ATOM 7041 N N . ASP B 1 427 ? 22.609 36.219 31.031 1 78.75 427 ASP B N 1
ATOM 7042 C CA . ASP B 1 427 ? 23.562 35.156 30.719 1 78.75 427 ASP B CA 1
ATOM 7043 C C . ASP B 1 427 ? 23.641 34.156 31.875 1 78.75 427 ASP B C 1
ATOM 7045 O O . ASP B 1 427 ? 24.5 33.281 31.875 1 78.75 427 ASP B O 1
ATOM 7049 N N . LYS B 1 428 ? 22.672 34.312 32.812 1 79.31 428 LYS B N 1
ATOM 7050 C CA . LYS B 1 428 ? 22.719 33.438 33.969 1 79.31 428 LYS B CA 1
ATOM 7051 C C . LYS B 1 428 ? 21.562 32.438 33.969 1 79.31 428 LYS B C 1
ATOM 7053 O O . LYS B 1 428 ? 20.422 32.812 33.719 1 79.31 428 LYS B O 1
ATOM 7058 N N . VAL B 1 429 ? 21.859 31.25 34.188 1 83.19 429 VAL B N 1
ATOM 7059 C CA . VAL B 1 429 ? 20.844 30.219 34.375 1 83.19 429 VAL B CA 1
ATOM 7060 C C . VAL B 1 429 ? 20.234 30.312 35.75 1 83.19 429 VAL B C 1
ATOM 7062 O O . VAL B 1 429 ? 20.938 30.297 36.75 1 83.19 429 VAL B O 1
ATOM 7065 N N . LEU B 1 430 ? 18.938 30.422 35.812 1 77.38 430 LEU B N 1
ATOM 7066 C CA . LEU B 1 430 ? 18.25 30.641 37.094 1 77.38 430 LEU B CA 1
ATOM 7067 C C . LEU B 1 430 ? 17.734 29.344 37.656 1 77.38 430 LEU B C 1
ATOM 7069 O O . LEU B 1 430 ? 17.703 29.156 38.875 1 77.38 430 LEU B O 1
ATOM 7073 N N . ALA B 1 431 ? 17.219 28.484 36.812 1 77.75 431 ALA B N 1
ATOM 7074 C CA . ALA B 1 431 ? 16.578 27.266 37.312 1 77.75 431 ALA B CA 1
ATOM 7075 C C . ALA B 1 431 ? 16.656 26.141 36.281 1 77.75 431 ALA B C 1
ATOM 7077 O O . ALA B 1 431 ? 16.688 26.391 35.062 1 77.75 431 ALA B O 1
ATOM 7078 N N . TYR B 1 432 ? 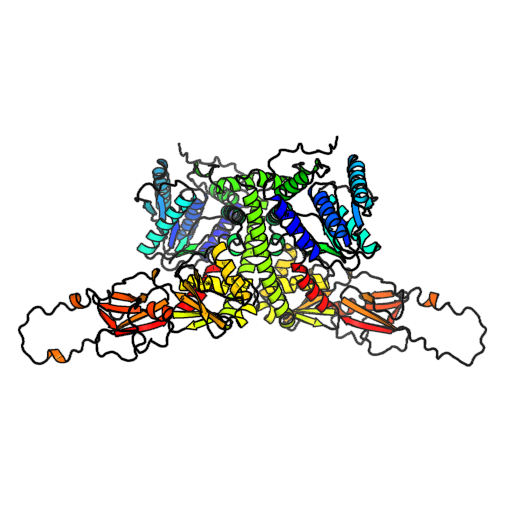16.719 24.875 36.906 1 78.75 432 TYR B N 1
ATOM 7079 C CA . TYR B 1 432 ? 16.719 23.625 36.125 1 78.75 432 TYR B CA 1
ATOM 7080 C C . TYR B 1 432 ? 15.469 22.812 36.406 1 78.75 432 TYR B C 1
ATOM 7082 O O . TYR B 1 432 ? 15.062 22.672 37.562 1 78.75 432 TYR B O 1
ATOM 7090 N N . PRO B 1 433 ? 14.82 22.328 35.375 1 69.31 433 PRO B N 1
ATOM 7091 C CA . PRO B 1 433 ? 13.586 21.578 35.656 1 69.31 433 PRO B CA 1
ATOM 7092 C C . PRO B 1 433 ? 13.836 20.328 36.469 1 69.31 433 PRO B C 1
ATOM 7094 O O . PRO B 1 433 ? 12.984 19.938 37.281 1 69.31 433 PRO B O 1
ATOM 7097 N N . TRP B 1 434 ? 14.789 19.484 36.312 1 64.38 434 TRP B N 1
ATOM 7098 C CA . TRP B 1 434 ? 15 18.25 37.031 1 64.38 434 TRP B CA 1
ATOM 7099 C C . TRP B 1 434 ? 15.812 18.5 38.312 1 64.38 434 TRP B C 1
ATOM 7101 O O . TRP B 1 434 ? 16.281 17.547 38.938 1 64.38 434 TRP B O 1
ATOM 7111 N N . GLN B 1 435 ? 16.031 19.734 38.719 1 56.28 435 GLN B N 1
ATOM 7112 C CA . GLN B 1 435 ? 16.703 20.031 39.969 1 56.28 435 GLN B CA 1
ATOM 7113 C C . GLN B 1 435 ? 15.75 19.844 41.156 1 56.28 435 GLN B C 1
ATOM 7115 O O . GLN B 1 435 ? 14.656 20.406 41.188 1 56.28 435 GLN B O 1
ATOM 7120 N N . ASN B 1 436 ? 15.578 18.688 41.625 1 46.69 436 ASN B N 1
ATOM 7121 C CA . ASN B 1 436 ? 14.961 18.641 42.938 1 46.69 436 ASN B CA 1
ATOM 7122 C C . ASN B 1 436 ? 15.258 19.891 43.75 1 46.69 436 ASN B C 1
ATOM 7124 O O . ASN B 1 436 ? 14.641 20.141 44.781 1 46.69 436 ASN B O 1
ATOM 7128 N N . HIS B 1 437 ? 16.5 20.516 43.562 1 42.19 437 HIS B N 1
ATOM 7129 C CA . HIS B 1 437 ? 16.969 21.453 44.594 1 42.19 437 HIS B CA 1
ATOM 7130 C C . HIS B 1 437 ? 16.688 22.906 44.188 1 42.19 437 HIS B C 1
ATOM 7132 O O . HIS B 1 437 ? 17.172 23.375 43.156 1 42.19 437 HIS B O 1
ATOM 7138 N N . ASN B 1 438 ? 15.516 23.328 44.344 1 43.31 438 ASN B N 1
ATOM 7139 C CA . ASN B 1 438 ? 15.234 24.766 44.344 1 43.31 438 ASN B CA 1
ATOM 7140 C C . ASN B 1 438 ? 16.438 25.562 44.844 1 43.31 438 ASN B C 1
ATOM 7142 O O . ASN B 1 438 ? 16.875 25.391 45.969 1 43.31 438 ASN B O 1
ATOM 7146 N N . ILE B 1 439 ? 17.375 25.75 44.094 1 45.94 439 ILE B N 1
ATOM 7147 C CA . ILE B 1 439 ? 18.422 26.594 44.656 1 45.94 439 ILE B CA 1
ATOM 7148 C C . ILE B 1 439 ? 17.812 27.797 45.344 1 45.94 439 ILE B C 1
ATOM 7150 O O . ILE B 1 439 ? 18.359 28.906 45.281 1 45.94 439 ILE B O 1
ATOM 7154 N N . GLY B 1 440 ? 16.812 27.578 46 1 47.94 440 GLY B N 1
ATOM 7155 C CA . GLY B 1 440 ? 16.281 28.672 46.812 1 47.94 440 GLY B CA 1
ATOM 7156 C C . GLY B 1 440 ? 15.883 29.875 45.969 1 47.94 440 GLY B C 1
ATOM 7157 O O . GLY B 1 440 ? 15.555 30.938 46.531 1 47.94 440 GLY B O 1
ATOM 7158 N N . VAL B 1 441 ? 16.203 29.875 44.688 1 54.69 441 VAL B N 1
ATOM 7159 C CA . VAL B 1 441 ? 16.016 31.141 43.969 1 54.69 441 VAL B CA 1
ATOM 7160 C C . VAL B 1 441 ? 14.711 31.094 43.188 1 54.69 441 VAL B C 1
ATOM 7162 O O . VAL B 1 441 ? 14.367 30.078 42.625 1 54.69 441 VAL B O 1
ATOM 7165 N N . SER B 1 442 ? 13.695 31.922 43.5 1 63.72 442 SER B N 1
ATOM 7166 C CA . SER B 1 442 ? 12.57 32.312 42.656 1 63.72 442 SER B CA 1
ATOM 7167 C C . SER B 1 442 ? 13.031 33.156 41.469 1 63.72 442 SER B C 1
ATOM 7169 O O . SER B 1 442 ? 13.906 34 41.594 1 63.72 442 SER B O 1
ATOM 7171 N N . PRO B 1 443 ? 12.656 32.625 40.219 1 76.31 443 PRO B N 1
ATOM 7172 C CA . PRO B 1 443 ? 11.602 31.734 39.719 1 76.31 443 PRO B CA 1
ATOM 7173 C C . PRO B 1 443 ? 12.086 30.297 39.531 1 76.31 443 PRO B C 1
ATOM 7175 O O . PRO B 1 443 ? 13.289 30.062 39.406 1 76.31 443 PRO B O 1
ATOM 7178 N N . THR B 1 444 ? 11.094 29.391 39.688 1 78 444 THR B N 1
ATOM 7179 C CA . THR B 1 444 ? 11.375 27.969 39.438 1 78 444 THR B CA 1
ATOM 7180 C C . THR B 1 444 ? 10.75 27.531 38.125 1 78 444 THR B C 1
ATOM 7182 O O . THR B 1 444 ? 9.812 28.156 37.625 1 78 444 THR B O 1
ATOM 7185 N N . ILE B 1 445 ? 11.383 26.547 37.531 1 82.19 445 ILE B N 1
ATOM 7186 C CA . ILE B 1 445 ? 10.891 25.953 36.281 1 82.19 445 ILE B CA 1
ATOM 7187 C C . ILE B 1 445 ? 10.602 24.469 36.5 1 82.19 445 ILE B C 1
ATOM 7189 O O . ILE B 1 445 ? 11.367 23.766 37.188 1 82.19 445 ILE B O 1
ATOM 7193 N N . SER B 1 446 ? 9.406 24.062 36.156 1 83.69 446 SER B N 1
ATOM 7194 C CA . SER B 1 446 ? 9.047 22.656 36.281 1 83.69 446 SER B CA 1
ATOM 7195 C C . SER B 1 446 ? 8.531 22.094 34.969 1 83.69 446 SER B C 1
ATOM 7197 O O . SER B 1 446 ? 7.875 22.797 34.188 1 83.69 446 SER B O 1
ATOM 7199 N N . VAL B 1 447 ? 8.898 20.828 34.688 1 86.81 447 VAL B N 1
ATOM 7200 C CA . VAL B 1 447 ? 8.352 20.125 33.531 1 86.81 447 VAL B CA 1
ATOM 7201 C C . VAL B 1 447 ? 7.047 19.438 33.906 1 86.81 447 VAL B C 1
ATOM 7203 O O . VAL B 1 447 ? 7.051 18.5 34.719 1 86.81 447 VAL B O 1
ATOM 7206 N N . GLU B 1 448 ? 6.008 19.859 33.344 1 87 448 GLU B N 1
ATOM 7207 C CA . GLU B 1 448 ? 4.699 19.297 33.656 1 87 448 GLU B CA 1
ATOM 7208 C C . GLU B 1 448 ? 4.445 18 32.875 1 87 448 GLU B C 1
ATOM 7210 O O . GLU B 1 448 ? 3.789 17.094 33.375 1 87 448 GLU B O 1
ATOM 7215 N N . GLU B 1 449 ? 4.898 18.031 31.703 1 91.5 449 GLU B N 1
ATOM 7216 C CA . GLU B 1 449 ? 4.695 16.859 30.844 1 91.5 449 GLU B CA 1
ATOM 7217 C C . GLU B 1 449 ? 5.777 16.781 29.766 1 91.5 449 GLU B C 1
ATOM 7219 O O . GLU B 1 449 ? 6.215 17.797 29.234 1 91.5 449 GLU B O 1
ATOM 7224 N N . VAL B 1 450 ? 6.238 15.586 29.578 1 93.88 450 VAL B N 1
ATOM 7225 C CA . VAL B 1 450 ? 7.09 15.32 28.422 1 93.88 450 VAL B CA 1
ATOM 7226 C C . VAL B 1 450 ? 6.227 14.914 27.234 1 93.88 450 VAL B C 1
ATOM 7228 O O . VAL B 1 450 ? 5.543 13.891 27.266 1 93.88 450 VAL B O 1
ATOM 7231 N N . LEU B 1 451 ? 6.305 15.578 26.156 1 94.56 451 LEU B N 1
ATOM 7232 C CA . LEU B 1 451 ? 5.316 15.531 25.078 1 94.56 451 LEU B CA 1
ATOM 7233 C C . LEU B 1 451 ? 5.777 14.602 23.969 1 94.56 451 LEU B C 1
ATOM 7235 O O . LEU B 1 451 ? 5.039 14.375 23 1 94.56 451 LEU B O 1
ATOM 7239 N N . VAL B 1 452 ? 6.891 14.039 24.062 1 95.56 452 VAL B N 1
ATOM 7240 C CA . VAL B 1 452 ? 7.508 13.297 22.969 1 95.56 452 VAL B CA 1
ATOM 7241 C C . VAL B 1 452 ? 6.613 12.125 22.578 1 95.56 452 VAL B C 1
ATOM 7243 O O . VAL B 1 452 ? 6.309 11.938 21.406 1 95.56 452 VAL B O 1
ATOM 7246 N N . ARG B 1 453 ? 6.18 11.312 23.531 1 96.25 453 ARG B N 1
ATOM 7247 C CA . ARG B 1 453 ? 5.305 10.18 23.25 1 96.25 453 ARG B CA 1
ATOM 7248 C C . ARG B 1 453 ? 4.008 10.633 22.594 1 96.25 453 ARG B C 1
ATOM 7250 O O . ARG B 1 453 ? 3.576 10.047 21.594 1 96.25 453 ARG B O 1
ATOM 7257 N N . ARG B 1 454 ? 3.463 11.625 23.141 1 94.56 454 ARG B N 1
ATOM 7258 C CA . ARG B 1 454 ? 2.24 12.18 22.578 1 94.56 454 ARG B CA 1
ATOM 7259 C C . ARG B 1 454 ? 2.473 12.672 21.156 1 94.56 454 ARG B C 1
ATOM 7261 O O . ARG B 1 454 ? 1.596 12.547 20.297 1 94.56 454 ARG B O 1
ATOM 7268 N N . GLY B 1 455 ? 3.652 13.297 20.953 1 93.88 455 GLY B N 1
ATOM 7269 C CA . GLY B 1 455 ? 4 13.75 19.609 1 93.88 455 GLY B CA 1
ATOM 7270 C C . GLY B 1 455 ? 4.016 12.625 18.594 1 93.88 455 GLY B C 1
ATOM 7271 O O . GLY B 1 455 ? 3.482 12.773 17.484 1 93.88 455 GLY B O 1
ATOM 7272 N N . VAL B 1 456 ? 4.586 11.523 18.984 1 95.56 456 VAL B N 1
ATOM 7273 C CA . VAL B 1 456 ? 4.656 10.375 18.078 1 95.56 456 VAL B CA 1
ATOM 7274 C C . VAL B 1 456 ? 3.254 9.828 17.828 1 95.56 456 VAL B C 1
ATOM 7276 O O . VAL B 1 456 ? 2.893 9.547 16.688 1 95.56 456 VAL B O 1
ATOM 7279 N N . ILE B 1 457 ? 2.445 9.719 18.844 1 94.38 457 ILE B N 1
ATOM 7280 C CA . ILE B 1 457 ? 1.086 9.203 18.719 1 94.38 457 ILE B CA 1
ATOM 7281 C C . ILE B 1 457 ? 0.263 10.117 17.812 1 94.38 457 ILE B C 1
ATOM 7283 O O . ILE B 1 457 ? -0.485 9.648 16.953 1 94.38 457 ILE B O 1
ATOM 7287 N N . ASN B 1 458 ? 0.435 11.414 18 1 89.69 458 ASN B N 1
ATOM 7288 C CA . ASN B 1 458 ? -0.28 12.367 17.172 1 89.69 458 ASN B CA 1
ATOM 7289 C C . ASN B 1 458 ? 0.096 12.227 15.703 1 89.69 458 ASN B C 1
ATOM 7291 O O . ASN B 1 458 ? -0.764 12.312 14.82 1 89.69 458 ASN B O 1
ATOM 7295 N N . LEU B 1 459 ? 1.334 12.055 15.508 1 90.75 459 LEU B N 1
ATOM 7296 C CA . LEU B 1 459 ? 1.796 11.875 14.133 1 90.75 459 LEU B CA 1
ATOM 7297 C C . LEU B 1 459 ? 1.204 10.609 13.523 1 90.75 459 LEU B C 1
ATOM 7299 O O . LEU B 1 459 ? 0.87 10.594 12.336 1 90.75 459 LEU B O 1
ATOM 7303 N N . ILE B 1 460 ? 1.111 9.531 14.297 1 91.75 460 ILE B N 1
ATOM 7304 C CA . ILE B 1 460 ? 0.504 8.289 13.828 1 91.75 460 ILE B CA 1
ATOM 7305 C C . ILE B 1 460 ? -0.952 8.547 13.438 1 91.75 460 ILE B C 1
ATOM 7307 O O . ILE B 1 460 ? -1.387 8.164 12.352 1 91.75 460 ILE B O 1
ATOM 7311 N N . CYS B 1 461 ? -1.652 9.234 14.227 1 85.12 461 CYS B N 1
ATOM 7312 C CA . CYS B 1 461 ? -3.072 9.492 14.016 1 85.12 461 CYS B CA 1
ATOM 7313 C C . CYS B 1 461 ? -3.289 10.406 12.82 1 85.12 461 CYS B C 1
ATOM 7315 O O . CYS B 1 461 ? -4.25 10.234 12.062 1 85.12 461 CYS B O 1
ATOM 7317 N N . HIS B 1 462 ? -2.369 11.273 12.617 1 83.56 462 HIS B N 1
ATOM 7318 C CA . HIS B 1 462 ? -2.535 12.281 11.578 1 83.56 462 HIS B CA 1
ATOM 7319 C C . HIS B 1 462 ? -2.217 11.711 10.203 1 83.56 462 HIS B C 1
ATOM 7321 O O . HIS B 1 462 ? -2.572 12.305 9.18 1 83.56 462 HIS B O 1
ATOM 7327 N N . GLN B 1 463 ? -1.578 10.617 10.164 1 82.62 463 GLN B N 1
ATOM 7328 C CA . GLN B 1 463 ? -1.203 10.047 8.875 1 82.62 463 GLN B CA 1
ATOM 7329 C C . GLN B 1 463 ? -2.438 9.656 8.062 1 82.62 463 GLN B C 1
ATOM 7331 O O . GLN B 1 463 ? -2.385 9.594 6.832 1 82.62 463 GLN B O 1
ATOM 7336 N N . LEU B 1 464 ? -3.504 9.359 8.766 1 75.38 464 LEU B N 1
ATOM 7337 C CA . LEU B 1 464 ? -4.727 8.977 8.062 1 75.38 464 LEU B CA 1
ATOM 7338 C C . LEU B 1 464 ? -5.52 10.211 7.641 1 75.38 464 LEU B C 1
ATOM 7340 O O . LEU B 1 464 ? -6.523 10.094 6.934 1 75.38 464 LEU B O 1
ATOM 7344 N N . TYR B 1 465 ? -5.043 11.383 8.102 1 72 465 TYR B N 1
ATOM 7345 C CA . TYR B 1 465 ? -5.777 12.609 7.812 1 72 465 TYR B CA 1
ATOM 7346 C C . TYR B 1 465 ? -4.883 13.633 7.121 1 72 465 TYR B C 1
ATOM 7348 O O . TYR B 1 465 ? -5.059 14.844 7.297 1 72 465 TYR B O 1
ATOM 7356 N N . ARG B 1 466 ? -3.787 13.195 6.449 1 68.19 466 ARG B N 1
ATOM 7357 C CA . ARG B 1 466 ? -2.898 14.125 5.762 1 68.19 466 ARG B CA 1
ATOM 7358 C C . ARG B 1 466 ? -3.33 14.328 4.312 1 68.19 466 ARG B C 1
ATOM 7360 O O . ARG B 1 466 ? -3.879 13.414 3.691 1 68.19 466 ARG B O 1
#

Sequence (932 aa):
MSGVRIPLFPRFIPHGTVKLESAALKKLNSLELSGGYAVAVSGGVDSITLLNLVAALHKTQATSRPVVLTGNHGFRAEADHETRFVQKRAVALGLDCEILRWNRHRTSSKSQETAREIRYSLLHQWCTEHSVKFLLTAHNKSDQAETVLMHLERGSGIDGLSGMHERSVFGDITIYRPLLGFTRQEILEYATQKQLSWVEDPSNQDPKYRRTFFRNLIAESKNPGVVVDRLCRTTSHMHRALACILHYVRSSLDYCLEFSPLGFITVKSQELRSVPEEIASRLLLLSLMAMGGKDHKPRYSAFWPILTKILQGQDFTPRTLHGCKVRKEPDGNFSIVRELARIETKIGVKTIAETIQWDRRFAIKIMCTHNASAAETTSCSAKHAPNPSEETQNLYITPLGNGSLPEHLVHVNRDVACSLPVLAHGDKVLAYPWQNHNIGVSPTISVEEVLVRRGVINLICHQLYRMSGVRIPLFPRFIPHGTVKLESAALKKLNSLELSGGYAVAVSGGVDSITLLNLVAALHKTQATSRPVVLTGNHGFRAEADHETRFVQKRAVALGLDCEILRWNRHRTSSKSQETAREIRYSLLHQWCTEHSVKFLLTAHNKSDQAETVLMHLERGSGIDGLSGMHERSVFGDITIYRPLLGFTRQEILEYATQKQLSWVEDPSNQDPKYRRTFFRNLIAESKNPGVVVDRLCRTTSHMHRALACILHYVRSSLDYCLEFSPLGFITVKSQELRSVPEEIASRLLLLSLMAMGGKDHKPRYSAFWPILTKILQGQDFTPRTLHGCKVRKEPDGNFSIVRELARIETKIGVKTIAETIQWDRRFAIKIMCTHNASAAETTSCSAKHAPNPSEETQNLYITPLGNGSLPEHLVHVNRDVACSLPVLAHGDKVLAYPWQNHNIGVSPTISVEEVLVRRGVINLICHQLYR

Foldseek 3Di:
DQDFDQDPFDPPLDPLQVVQLVQLLVLVVVDDQPPEEAEEAAQALLSLLVLVSVLVNVVVDVDPAYEYEYEQAPPDPCSVVSLVVVCVSQVVSVHHYDYFYDPDDDDPDPAPVVVVVSVVVRVVVVCVVVVRAEYEYRAALLNQLLQLVVCVVVVHDLLSLLGADQWADDPRHIYGHSRHHDDPVSSVSNCSVVSHIGTDDPVCCVCVHSSNVVSVVLVPDPDSVVSSVVSNVSSVVSLVVLVVLLVVLVVCQVVQWDADPLQKIKGRLVSLLPDDLSSSLLNVQLLLCLQLVHLDTWDPVVRVVQSVCSNVLHDDDWDDTSQWIWDADPVSIIMTFGAQVSADFWDQDQDAQDFDDGSSFFTKHKHFPPPVPVPPDDPPDPPCPPPPNVVSVFKIKGFLAQDDADPVCPPPDSRSNRRAIFIDGDPGTQEHAPPPDNVVDPIYMHTPDGCSSVSSVVSSVNSSRD/DQDFDQDDADPDLDPLQVVQLVQLLVLVVVDDQPPEEEEEAAQALLSLLVLVSVLVNVVVDVDDAYEYEYEQAPPDPCSVVSQVVVCVSQVVSVHHYDYFYDPDPDDPDPAPVVVVVSVVVSVVVVCVVVVRAEYEYRAALLNQLLQLVVCVVVVHDLLSLLGADQWADDPRHIYGHSRHHDDPVSSVSNCNVVSHIGTDDPVCCVCVHSSNVVSVVLVPDPDSPVSSVVSNVSSVVSLVVLVVLLVVLVVCQVVQWDADPLQKIKGRLVSLLPDDLSSSLLNVQLLLCLQLVHLDTWDPVVRVVQSVCSNVLHDDDWDDTSQWIWDADPVGIIMTFGAQVSADFWDQDQDAQDFDDGSSFFTKHKHFPPPVPVDDDDPDDPPCPPDPNVVSVFKIKGFLAQDDADPVCPPPDSRSNRRGIFIDGDPGTQEHAPPPDNVVDPIYMHTPDGCSSVSSVVSSVNSSRD

Organism: Anaplasma marginale (strain St. Maries) (NCBI:txid234826)

Nearest PDB structures (foldseek):
  2e89-assembly2_C  TM=8.259E-01  e=1.050E-16  Aquifex aeolicus
  1ni5-assembly1_A-2  TM=6.688E-01  e=2.204E-18  Escherichia coli
  3a2k-assembly2_B  TM=6.746E-01  e=4.026E-15  Geobacillus kaustophilus
  6scy-assembly1_A  TM=8.334E-01  e=3.320E-10  Methanococcus maripaludis S2
  6scy-assembly1_B  TM=8.220E-01  e=1.728E-10  Methanococcus maripaludis S2

pLDDT: mean 82.71, std 17.62, range [24.53, 98.44]

Solvent-accessible surface area (backbone atoms only — not comparable to full-atom values): 50973 Å² total; per-residue (Å²): 128,80,55,66,58,72,77,82,77,77,82,78,79,64,85,69,42,68,54,50,56,56,51,40,50,53,50,57,65,69,52,85,59,78,82,28,32,34,35,48,36,75,25,29,62,50,20,41,46,47,51,52,54,51,44,54,46,49,72,75,37,97,54,75,75,45,40,35,36,27,71,31,72,66,85,47,85,62,37,58,58,39,49,49,49,41,42,54,52,35,48,75,67,74,36,52,62,47,81,44,69,58,81,70,78,83,65,83,65,85,43,73,66,49,52,48,52,50,46,51,49,54,53,50,51,52,26,60,76,67,64,32,45,36,37,37,40,43,50,25,26,47,53,38,29,40,44,29,53,54,27,40,61,68,23,35,34,54,75,42,37,25,35,74,43,54,46,26,60,58,89,86,28,36,39,36,24,69,39,40,85,36,42,62,65,59,51,50,51,36,34,57,73,68,64,56,76,34,46,64,62,71,73,66,67,36,66,86,38,67,63,32,45,46,48,47,54,44,62,68,40,96,53,38,70,57,44,35,52,19,37,45,44,16,16,53,42,21,41,42,48,47,54,36,52,50,52,52,36,62,69,40,40,73,69,24,39,44,77,44,90,80,56,35,38,36,38,37,44,70,51,36,55,71,44,49,66,49,46,37,52,49,54,54,50,40,47,40,23,34,57,31,67,40,94,60,80,70,57,62,85,68,46,49,61,53,52,52,35,59,61,68,67,50,89,67,75,66,43,76,53,64,43,21,34,38,36,67,43,95,88,62,26,32,36,44,30,46,33,59,91,67,50,83,59,76,45,73,46,86,62,77,67,47,75,41,78,46,86,63,28,34,30,31,31,37,45,68,70,78,76,70,69,77,72,66,71,86,78,72,75,89,59,85,64,75,50,74,69,59,72,49,63,51,33,25,40,26,51,59,41,91,63,86,70,56,82,92,46,64,87,44,58,63,64,50,50,24,47,32,65,24,34,27,45,84,94,40,78,60,27,47,42,88,47,86,63,66,78,79,48,74,48,41,39,37,68,76,40,61,32,44,63,57,39,33,52,50,53,59,62,41,64,77,21,74,130,78,55,65,57,70,76,78,80,76,83,78,79,66,86,67,43,67,53,51,55,56,51,39,50,52,50,56,68,68,51,86,58,80,82,29,31,32,36,49,35,76,25,30,62,52,21,42,46,46,50,52,54,51,44,54,46,50,75,74,37,98,53,76,75,45,40,34,36,27,72,32,73,64,86,45,83,62,36,58,58,40,48,48,51,42,41,52,52,33,47,74,66,74,34,52,62,46,81,43,68,58,80,72,77,81,66,83,64,86,43,74,65,48,54,49,51,49,47,50,48,52,52,49,50,52,27,60,77,68,65,31,44,34,38,37,39,42,49,25,26,48,54,38,29,40,44,29,52,54,26,40,62,68,22,35,34,54,76,42,37,26,35,73,44,54,47,27,62,57,89,86,30,37,37,36,23,70,39,40,86,36,42,61,64,57,49,48,51,35,35,56,74,70,65,54,73,34,46,62,64,73,73,68,67,37,66,85,38,69,62,32,44,47,48,48,54,44,62,69,38,96,51,37,69,58,44,35,52,20,38,47,43,18,15,52,41,22,42,42,47,47,53,37,51,47,51,51,36,61,70,39,42,74,70,23,38,42,77,44,89,77,56,35,38,36,38,38,45,71,49,38,57,70,43,48,66,49,45,38,50,48,55,53,50,40,45,40,22,35,56,30,66,42,94,62,80,70,56,62,84,68,46,49,62,54,52,51,35,59,62,68,68,49,90,64,76,67,42,77,53,64,43,21,34,39,35,67,43,95,86,63,29,33,36,46,30,48,33,58,91,68,50,82,58,75,45,72,46,86,64,77,66,47,76,41,78,46,84,64,29,34,31,32,31,36,42,63,64,70,67,66,68,93,63,88,70,87,76,71,75,87,61,86,64,75,52,76,71,59,74,50,66,51,30,24,40,25,51,59,41,89,62,86,71,55,81,90,44,64,86,42,57,63,66,50,48,23,46,32,67,24,35,27,45,83,94,40,78,60,27,50,42,87,47,86,62,67,76,80,46,73,46,42,41,38,69,76,41,62,33,44,62,56,38,32,51,49,52,59,61,40,65,77,21,73

InterPro domains:
  IPR011063 tRNA(Ile)-lysidine/2-thiocytidine synthase, N-terminal [PF01171] (37-216)
  IPR012094 tRNA(Ile)-lysidine synthase [MF_01161] (18-365)
  IPR012094 tRNA(Ile)-lysidine synthase [PTHR43033] (34-285)
  IPR012795 tRNA(Ile)-lysidine synthase, N-terminal [TIGR02432] (37-218)
  IPR012795 tRNA(Ile)-lysidine synthase, N-terminal [cd01992] (37-219)
  IPR014729 Rossmann-like alpha/beta/alpha sandwich fold [G3DSA:3.40.50.620] (24-246)

Radius of gyration: 35.6 Å; Cα contacts (8 Å, |Δi|>4): 1549; chains: 2; bounding box: 66×131×103 Å

Secondary structure (DSSP, 8-state):
---EE-----S---TTHHHHHHHHHHHHHHS--TT-EEEE--SSHHHHHHHHHHHHHHHHS---PPEEEEEE--SSTHHHHHHHHHHHHHHHTT-EEEEEE--S---S---HHHHHHHHHHHHHHHHHHTT--EEE----HHHHHHHHHHHHHTT--HHHHT---SEEEETTEEEE-TTTTS-HHHHHHHHHHTT--EE--GGGG-TTSHHHHHHHHHHHSS-HHHHHHHHHHHHHHHHHHHHHHHHHHHHHHHHHEEE-TTS-EEE-HHHHHHS-HHHHHHHHHHHHHHHHT-SSPPPHHHHHHHHHHHHHT-----EEETTEEEEE-TTS-EEEEE-GGGS-S-EE--SSSSEEEETTTEEEEEE-----GGGSS----------HHHHGGGEEEEE--SSPPPGGGTTS-HHHHHTSEEEEETTEEEE-TT-SS--SPSPEEEEEEE-HHHHHHHHHHHGGG-/---EE-----S---TTHHHHHHHHHHHHHHS--TT-EEEE--SSHHHHHHHHHHHHHHHHS-PPPPEEEEEE--SSTHHHHHHHHHHHHHHHTT-EEEEEE--S---S---HHHHHHHHHHHHHHHHHHTT--EEE----HHHHHHHHHHHHHTT--HHHHT---SEEEETTEEEE-TTTTS-HHHHHHHHHHTT--EE--GGGG-TTSHHHHHHHHHHHSS-HHHHHHHHHHHHHHHHHHHHHHHHHHHHHHHHHEEE-TTS-EEE-HHHHHHS-HHHHHHHHHHHHHHHHT-SSPPPHHHHHHHHHHHHHT-----EEETTEEEEE-TTS-EEEEE-GGGS-S-EE--SSSSEEEETTTEEEEEE----TTS-SS----------HHHHGGGEEEEE--SSPPPGGGTTS-HHHHHTSEEEEETTEEEE-TT-SS--S-S-EEEEEEE-HHHHHHHHHHHGGG-

=== Feature glossary ===
The record interleaves many kinds of information about one protein. Here is each kind framed as the question it answers.

Q: What does the local fold look like, residue by residue?
A: A 3Di character summarizes, for each residue, the relative orientation of the Cα frame of its nearest spatial neighbor. Because it encodes fold topology rather than chemistry, 3Di alignments detect remote structural similarity that sequence alignment misses.

Q: Which residues are in helices, strands, or loops?
A: Secondary structure is the local, repeating backbone conformation. DSSP classifies it into eight states by reading the hydrogen-bond network: three helix types (H, G, I), two β types (E, B), two non-regular types (T, S), and unstructured coil (-).

Q: How big and how compact is the whole molecule?
A: Three whole-structure scalars: the radius of gyration (RMS distance of Cα from centroid, in Å), the count of Cα–Cα contacts (pairs closer than 8 Å and separated by more than four residues in sequence — i.e. tertiary, not local, contacts), and the bounding-box dimensions. Together they distinguish compact globular folds from extended fibres or disordered chains.

Q: How confident is the AlphaFold model at each residue?
A: For AlphaFold models, the B-factor field carries pLDDT — the model's own estimate of local accuracy on a 0–100 scale. Regions with pLDDT<50 should be treated as essentially unmodeled; they often correspond to intrinsically disordered segments.

Q: What family and function is it annotated with?
A: Functional annotations link the protein to curated databases. InterPro entries identify conserved domains and families by matching the sequence against member-database signatures (Pfam, PROSITE, CDD, …). Gene Ontology (GO) terms describe molecular function, biological process, and cellular component in a controlled vocabulary. CATH places the structure in a hierarchical fold classification (Class/Architecture/Topology/Homologous-superfamily). The organism is the source species.

Q: What known structures does this most resemble?
A: Nearest PDB neighbors are the top structural matches found by Foldseek when searching this structure against the entire Protein Data Bank. Each hit reports a TM-score (0 to 1; >0.5 almost always implies the same fold) and an E-value. These are *structural* homologs — they may share no detectable sequence similarity.

Q: Which residues are buried vs exposed?
A: Solvent-accessible surface area (SASA) is the area in Å² traced out by the centre of a 1.4 Å probe sphere (a water molecule) rolled over the protein's van der Waals surface (Shrake–Rupley / Lee–Richards construction). Buried residues have near-zero SASA; fully exposed residues can exceed 200 Å². The total SASA scales roughly with the number of surface residues.

Q: What are the backbone torsion angles?
A: φ (phi) and ψ (psi) are the two rotatable backbone dihedrals per residue: φ is the C(i-1)–N–Cα–C torsion, ψ is the N–Cα–C–N(i+1) torsion, both in degrees on (−180°, 180°]. α-helical residues cluster near (−60°, −45°); β-strand residues near (−120°, +130°). A Ramachandran plot is simply a scatter of (φ, ψ) for every residue.

Q: Are the domains correctly placed relative to each other?
A: Predicted aligned error is AlphaFold's pairwise confidence. Unlike pLDDT (per-residue), PAE is per-residue-pair and captures whether two parts of the structure are correctly placed relative to each other. Units are ångströms of expected positional error.

Q: What if only a Cα trace is available?
A: P-SEA three-state annotation labels each residue as helix, strand, or coil based purely on the geometry of the Cα trace. It serves as a fallback when the full backbone (and thus DSSP) is unavailable.

Q: What is the amino-acid chain?
A: This is the polypeptide sequence — one letter per residue, N-terminus first. Length ranges from a few dozen residues for small domains to over a thousand for large multi-domain proteins.

Q: What do the rendered images show?
A: The six renders are orthographic views along the three Cartesian axes in both directions. Representation (cartoon, sticks, or surface) and color scheme (sequence-rainbow or by-chain) vary across proteins so the training set covers all the common visualization conventions.

Q: What do the diagnostic plots show?
A: Plot images: a contact map (which residues are close in 3D, as an N×N binary image), a Ramachandran scatter (backbone torsion angles, revealing secondary-structure composition at a glance), and — for AlphaFold structures — a PAE heatmap (pairwise prediction confidence).

Q: How mobile is each atom in the crystal?
A: B-factor (Debye–Waller factor) reflects atomic displacement in the crystal lattice. It is an experimental observable (units Å²), not a prediction; low values mean the atom is pinned down, high values mean it moves or is heterogeneous across the crystal.

Q: Where is each backbone atom in 3D?
A: The mmCIF table is the protein's shape written out atom by atom. For each backbone N, Cα, C, and carbonyl O, it records an (x, y, z) coordinate triple in Å plus the residue type, chain letter, and residue number.